Protein AF-0000000079275637 (afdb_homodimer)

Structure (mmCIF, N/CA/C/O backbone):
data_AF-0000000079275637-model_v1
#
loop_
_entity.id
_entity.type
_entity.pdbx_description
1 polymer 'Uncharacterized protein'
#
loop_
_atom_site.group_PDB
_atom_site.id
_atom_site.type_symbol
_atom_site.label_atom_id
_atom_site.label_alt_id
_atom_site.label_comp_id
_atom_site.label_asym_id
_atom_site.label_entity_id
_atom_site.label_seq_id
_atom_site.pdbx_PDB_ins_code
_atom_site.Cartn_x
_atom_site.Cartn_y
_atom_site.Cartn_z
_atom_site.occupancy
_atom_site.B_iso_or_equiv
_atom_site.auth_seq_id
_atom_site.auth_comp_id
_atom_site.auth_asym_id
_atom_site.auth_atom_id
_atom_site.pdbx_PDB_model_num
ATOM 1 N N . MET A 1 1 ? -15.008 -36.844 22.812 1 16.36 1 MET A N 1
ATOM 2 C CA . MET A 1 1 ? -15.086 -36.375 24.203 1 16.36 1 MET A CA 1
ATOM 3 C C . MET A 1 1 ? -14.18 -35.188 24.422 1 16.36 1 MET A C 1
ATOM 5 O O . MET A 1 1 ? -14.664 -34.062 24.672 1 16.36 1 MET A O 1
ATOM 9 N N . GLY A 1 2 ? -13.016 -35.5 24.969 1 16.78 2 GLY A N 1
ATOM 10 C CA . GLY A 1 2 ? -12.273 -34.844 26.031 1 16.78 2 GLY A CA 1
ATOM 11 C C . GLY A 1 2 ? -11.461 -33.656 25.531 1 16.78 2 GLY A C 1
ATOM 12 O O . GLY A 1 2 ? -10.93 -33.656 24.422 1 16.78 2 GLY A O 1
ATOM 13 N N . LYS A 1 3 ? -11.672 -32.5 26.172 1 18.92 3 LYS A N 1
ATOM 14 C CA . LYS A 1 3 ? -11.492 -31.047 26.188 1 18.92 3 LYS A CA 1
ATOM 15 C C . LYS A 1 3 ? -10.016 -30.672 26.234 1 18.92 3 LYS A C 1
ATOM 17 O O . LYS A 1 3 ? -9.664 -29.531 26.484 1 18.92 3 LYS A O 1
ATOM 22 N N . SER A 1 4 ? -9.078 -31.641 25.922 1 17.69 4 SER A N 1
ATOM 23 C CA . SER A 1 4 ? -7.809 -31.484 26.625 1 17.69 4 SER A CA 1
ATOM 24 C C . SER A 1 4 ? -7.188 -30.125 26.328 1 17.69 4 SER A C 1
ATOM 26 O O . SER A 1 4 ? -7.078 -29.719 25.172 1 17.69 4 SER A O 1
ATOM 28 N N . SER A 1 5 ? -7.25 -29.172 27.281 1 19.12 5 SER A N 1
ATOM 29 C CA . SER A 1 5 ? -7.086 -27.781 27.672 1 19.12 5 SER A CA 1
ATOM 30 C C . SER A 1 5 ? -5.633 -27.344 27.547 1 19.12 5 SER A C 1
ATOM 32 O O . SER A 1 5 ? -4.891 -27.344 28.531 1 19.12 5 SER A O 1
ATOM 34 N N . VAL A 1 6 ? -4.906 -27.766 26.562 1 17.92 6 VAL A N 1
ATOM 35 C CA . VAL A 1 6 ? -3.457 -27.703 26.703 1 17.92 6 VAL A CA 1
ATOM 36 C C . VAL A 1 6 ? -3.016 -26.25 26.812 1 17.92 6 VAL A C 1
ATOM 38 O O . VAL A 1 6 ? -2.996 -25.516 25.812 1 17.92 6 VAL A O 1
ATOM 41 N N . ARG A 1 7 ? -3.643 -25.453 27.781 1 18.27 7 ARG A N 1
ATOM 42 C CA . ARG A 1 7 ? -3.453 -24.031 27.969 1 18.27 7 ARG A CA 1
ATOM 43 C C . ARG A 1 7 ? -1.995 -23.703 28.266 1 18.27 7 ARG A C 1
ATOM 45 O O . ARG A 1 7 ? -1.48 -24.062 29.328 1 18.27 7 ARG A O 1
ATOM 52 N N . VAL A 1 8 ? -1.137 -24.109 27.391 1 17.69 8 VAL A N 1
ATOM 53 C CA . VAL A 1 8 ? 0.279 -24.016 27.734 1 17.69 8 VAL A CA 1
ATOM 54 C C . VAL A 1 8 ? 0.561 -22.641 28.359 1 17.69 8 VAL A C 1
ATOM 56 O O . VAL A 1 8 ? 0.218 -21.609 27.781 1 17.69 8 VAL A O 1
ATOM 59 N N . GLN A 1 9 ? 0.626 -22.578 29.656 1 17.92 9 GLN A N 1
ATOM 60 C CA . GLN A 1 9 ? 0.907 -21.625 30.734 1 17.92 9 GLN A CA 1
ATOM 61 C C . GLN A 1 9 ? 2.207 -20.875 30.469 1 17.92 9 GLN A C 1
ATOM 63 O O . GLN A 1 9 ? 3.25 -21.484 30.234 1 17.92 9 GLN A O 1
ATOM 68 N N . ALA A 1 10 ? 2.055 -19.781 29.781 1 19.05 10 ALA A N 1
ATOM 69 C CA . ALA A 1 10 ? 3.01 -18.719 29.453 1 19.05 10 ALA A CA 1
ATOM 70 C C . ALA A 1 10 ? 3.898 -18.406 30.656 1 19.05 10 ALA A C 1
ATOM 72 O O . ALA A 1 10 ? 3.4 -18.094 31.734 1 19.05 10 ALA A O 1
ATOM 73 N N . LEU A 1 11 ? 4.965 -19.25 30.734 1 17.73 11 LEU A N 1
ATOM 74 C CA . LEU A 1 11 ? 6.027 -19.281 31.734 1 17.73 11 LEU A CA 1
ATOM 75 C C . LEU A 1 11 ? 6.445 -17.859 32.125 1 17.73 11 LEU A C 1
ATOM 77 O O . LEU A 1 11 ? 6.539 -16.984 31.266 1 17.73 11 LEU A O 1
ATOM 81 N N . SER A 1 12 ? 6.172 -17.484 33.406 1 18.92 12 SER A N 1
ATOM 82 C CA . SER A 1 12 ? 6.27 -16.422 34.406 1 18.92 12 SER A CA 1
ATOM 83 C C . SER A 1 12 ? 7.715 -15.961 34.562 1 18.92 12 SER A C 1
ATOM 85 O O . SER A 1 12 ? 8.109 -15.555 35.656 1 18.92 12 SER A O 1
ATOM 87 N N . ASN A 1 13 ? 8.383 -16.031 33.375 1 17.67 13 ASN A N 1
ATOM 88 C CA . ASN A 1 13 ? 9.812 -15.891 33.594 1 17.67 13 ASN A CA 1
ATOM 89 C C . ASN A 1 13 ? 10.117 -14.898 34.719 1 17.67 13 ASN A C 1
ATOM 91 O O . ASN A 1 13 ? 9.289 -14.047 35.031 1 17.67 13 ASN A O 1
ATOM 95 N N . GLY A 1 14 ? 11.328 -15.016 35.25 1 18.52 14 GLY A N 1
ATOM 96 C CA . GLY A 1 14 ? 12.148 -14.836 36.438 1 18.52 14 GLY A CA 1
ATOM 97 C C . GLY A 1 14 ? 12.25 -13.383 36.875 1 18.52 14 GLY A C 1
ATOM 98 O O . GLY A 1 14 ? 11.875 -12.477 36.125 1 18.52 14 GLY A O 1
ATOM 99 N N . GLY A 1 15 ? 12.656 -13.242 38.094 1 19.91 15 GLY A N 1
ATOM 100 C CA . GLY A 1 15 ? 12.812 -12.484 39.312 1 19.91 15 GLY A CA 1
ATOM 101 C C . GLY A 1 15 ? 13.75 -11.305 39.188 1 19.91 15 GLY A C 1
ATOM 102 O O . GLY A 1 15 ? 14.969 -11.477 39.062 1 19.91 15 GLY A O 1
ATOM 103 N N . ALA A 1 16 ? 13.602 -10.625 37.969 1 18.83 16 ALA A N 1
ATOM 104 C CA . ALA A 1 16 ? 14.586 -9.578 37.719 1 18.83 16 ALA A CA 1
ATOM 105 C C . ALA A 1 16 ? 14.914 -8.812 39 1 18.83 16 ALA A C 1
ATOM 107 O O . ALA A 1 16 ? 14.039 -8.18 39.594 1 18.83 16 ALA A O 1
ATOM 108 N N . ASP A 1 17 ? 15.711 -9.5 39.781 1 21.31 17 ASP A N 1
ATOM 109 C CA . ASP A 1 17 ? 16.266 -8.992 41.031 1 21.31 17 ASP A CA 1
ATOM 110 C C . ASP A 1 17 ? 16.844 -7.586 40.844 1 21.31 17 ASP A C 1
ATOM 112 O O . ASP A 1 17 ? 17.844 -7.406 40.156 1 21.31 17 ASP A O 1
ATOM 116 N N . ASP A 1 18 ? 16.125 -6.855 40.094 1 19.66 18 ASP A N 1
ATOM 117 C CA . ASP A 1 18 ? 16.797 -5.586 39.812 1 19.66 18 ASP A CA 1
ATOM 118 C C . ASP A 1 18 ? 17.438 -5.031 41.094 1 19.66 18 ASP A C 1
ATOM 120 O O . ASP A 1 18 ? 16.734 -4.789 42.094 1 19.66 18 ASP A O 1
ATOM 124 N N . PRO A 1 19 ? 18.594 -5.496 41.375 1 21.67 19 PRO A N 1
ATOM 125 C CA . PRO A 1 19 ? 19.344 -5.152 42.562 1 21.67 19 PRO A CA 1
ATOM 126 C C . PRO A 1 19 ? 19.422 -3.646 42.812 1 21.67 19 PRO A C 1
ATOM 128 O O . PRO A 1 19 ? 20.203 -3.189 43.656 1 21.67 19 PRO A O 1
ATOM 131 N N . THR A 1 20 ? 18.516 -2.955 42.281 1 21.41 20 THR A N 1
ATOM 132 C CA . THR A 1 20 ? 18.891 -1.545 42.281 1 21.41 20 THR A CA 1
ATOM 133 C C . THR A 1 20 ? 19.438 -1.125 43.625 1 21.41 20 THR A C 1
ATOM 135 O O . THR A 1 20 ? 18.906 -1.518 44.656 1 21.41 20 THR A O 1
ATOM 138 N N . ARG A 1 21 ? 20.781 -0.889 43.562 1 20.77 21 ARG A N 1
ATOM 139 C CA . ARG A 1 21 ? 21.781 -0.436 44.562 1 20.77 21 ARG A CA 1
ATOM 140 C C . ARG A 1 21 ? 21.203 0.662 45.438 1 20.77 21 ARG A C 1
ATOM 142 O O . ARG A 1 21 ? 20.453 1.518 44.969 1 20.77 21 ARG A O 1
ATOM 149 N N . SER A 1 22 ? 21.016 0.281 46.688 1 20.55 22 SER A N 1
ATOM 150 C CA . SER A 1 22 ? 20.562 0.894 47.938 1 20.55 22 SER A CA 1
ATOM 151 C C . SER A 1 22 ? 21.219 2.25 48.156 1 20.55 22 SER A C 1
ATOM 153 O O . SER A 1 22 ? 22.422 2.324 48.406 1 20.55 22 SER A O 1
ATOM 155 N N . PHE A 1 23 ? 21.234 3.031 47.031 1 21.45 23 PHE A N 1
ATOM 156 C CA . PHE A 1 23 ? 22 4.234 47.312 1 21.45 23 PHE A CA 1
ATOM 157 C C . PHE A 1 23 ? 21.672 4.797 48.688 1 21.45 23 PHE A C 1
ATOM 159 O O . PHE A 1 23 ? 20.5 4.848 49.062 1 21.45 23 PHE A O 1
ATOM 166 N N . GLY A 1 24 ? 22.625 4.414 49.531 1 20.42 24 GLY A N 1
ATOM 167 C CA . GLY A 1 24 ? 22.688 4.77 50.938 1 20.42 24 GLY A CA 1
ATOM 168 C C . GLY A 1 24 ? 22.312 6.215 51.219 1 20.42 24 GLY A C 1
ATOM 169 O O . GLY A 1 24 ? 22.875 7.133 50.625 1 20.42 24 GLY A O 1
ATOM 170 N N . GLU A 1 25 ? 20.969 6.469 51.125 1 22.22 25 GLU A N 1
ATOM 171 C CA . GLU A 1 25 ? 20.422 7.781 51.469 1 22.22 25 GLU A CA 1
ATOM 172 C C . GLU A 1 25 ? 21.078 8.328 52.75 1 22.22 25 GLU A C 1
ATOM 174 O O . GLU A 1 25 ? 20.922 7.766 53.812 1 22.22 25 GLU A O 1
ATOM 179 N N . SER A 1 26 ? 22.453 8.438 52.625 1 21.77 26 SER A N 1
ATOM 180 C CA . SER A 1 26 ? 23.016 9.023 53.844 1 21.77 26 SER A CA 1
ATOM 181 C C . SER A 1 26 ? 22.156 10.18 54.344 1 21.77 26 SER A C 1
ATOM 183 O O . SER A 1 26 ? 21.797 11.078 53.562 1 21.77 26 SER A O 1
ATOM 185 N N . VAL A 1 27 ? 21.188 9.781 55.094 1 22.73 27 VAL A N 1
ATOM 186 C CA . VAL A 1 27 ? 20.281 10.648 55.844 1 22.73 27 VAL A CA 1
ATOM 187 C C . VAL A 1 27 ? 21.062 11.789 56.5 1 22.73 27 VAL A C 1
ATOM 189 O O . VAL A 1 27 ? 21.906 11.547 57.375 1 22.73 27 VAL A O 1
ATOM 192 N N . PHE A 1 28 ? 21.781 12.531 55.594 1 23.11 28 PHE A N 1
ATOM 193 C CA . PHE A 1 28 ? 22.422 13.648 56.281 1 23.11 28 PHE A CA 1
ATOM 194 C C . PHE A 1 28 ? 21.453 14.297 57.25 1 23.11 28 PHE A C 1
ATOM 196 O O . PHE A 1 28 ? 20.359 14.734 56.875 1 23.11 28 PHE A O 1
ATOM 203 N N . ALA A 1 29 ? 21.312 13.523 58.312 1 23.55 29 ALA A N 1
ATOM 204 C CA . ALA A 1 29 ? 20.609 14.07 59.469 1 23.55 29 ALA A CA 1
ATOM 205 C C . ALA A 1 29 ? 20.953 15.539 59.688 1 23.55 29 ALA A C 1
ATOM 207 O O . ALA A 1 29 ? 22.109 15.875 60 1 23.55 29 ALA A O 1
ATOM 208 N N . ILE A 1 30 ? 20.547 16.25 58.594 1 24.48 30 ILE A N 1
ATOM 209 C CA . ILE A 1 30 ? 20.719 17.672 58.906 1 24.48 30 ILE A CA 1
ATOM 210 C C . ILE A 1 30 ? 20.203 17.953 60.312 1 24.48 30 ILE A C 1
ATOM 212 O O . ILE A 1 30 ? 19.047 17.688 60.625 1 24.48 30 ILE A O 1
ATOM 216 N N . THR A 1 31 ? 21.109 17.5 61.219 1 24.53 31 THR A N 1
ATOM 217 C CA . THR A 1 31 ? 20.844 17.922 62.594 1 24.53 31 THR A CA 1
ATOM 218 C C . THR A 1 31 ? 20.266 19.328 62.625 1 24.53 31 THR A C 1
ATOM 220 O O . THR A 1 31 ? 20.812 20.25 62.031 1 24.53 31 THR A O 1
ATOM 223 N N . ASP A 1 32 ? 18.922 19.281 62.531 1 24.48 32 ASP A N 1
ATOM 224 C CA . ASP A 1 32 ? 18.141 20.484 62.75 1 24.48 32 ASP A CA 1
ATOM 225 C C . ASP A 1 32 ? 18.609 21.25 63.969 1 24.48 32 ASP A C 1
ATOM 227 O O . ASP A 1 32 ? 18.344 20.844 65.125 1 24.48 32 ASP A O 1
ATOM 231 N N . ASN A 1 33 ? 19.969 21.375 64.062 1 26.48 33 ASN A N 1
ATOM 232 C CA . ASN A 1 33 ? 20.234 22.25 65.25 1 26.48 33 ASN A CA 1
ATOM 233 C C . ASN A 1 33 ? 19.344 23.5 65.188 1 26.48 33 ASN A C 1
ATOM 235 O O . ASN A 1 33 ? 19.453 24.328 64.312 1 26.48 33 ASN A O 1
ATOM 239 N N . SER A 1 34 ? 18.078 23.25 65.5 1 26.69 34 SER A N 1
ATOM 240 C CA . SER A 1 34 ? 17.125 24.312 65.75 1 26.69 34 SER A CA 1
ATOM 241 C C . SER A 1 34 ? 17.719 25.406 66.625 1 26.69 34 SER A C 1
ATOM 243 O O . SER A 1 34 ? 17.906 25.203 67.812 1 26.69 34 SER A O 1
ATOM 245 N N . SER A 1 35 ? 18.938 25.844 66.312 1 27.78 35 SER A N 1
ATOM 246 C CA . SER A 1 35 ? 19.312 27 67.125 1 27.78 35 SER A CA 1
ATOM 247 C C . SER A 1 35 ? 18.141 27.953 67.25 1 27.78 35 SER A C 1
ATOM 249 O O . SER A 1 35 ? 17.344 28.141 66.375 1 27.78 35 SER A O 1
ATOM 251 N N . SER A 1 36 ? 17.656 28.062 68.5 1 28.86 36 SER A N 1
ATOM 252 C CA . SER A 1 36 ? 16.672 29 69.062 1 28.86 36 SER A CA 1
ATOM 253 C C . SER A 1 36 ? 16.859 30.391 68.5 1 28.86 36 SER A C 1
ATOM 255 O O . SER A 1 36 ? 17.875 31.047 68.75 1 28.86 36 SER A O 1
ATOM 257 N N . THR A 1 37 ? 16.734 30.5 67.188 1 29.2 37 THR A N 1
ATOM 258 C CA . THR A 1 37 ? 16.797 31.875 66.688 1 29.2 37 THR A CA 1
ATOM 259 C C . THR A 1 37 ? 15.906 32.781 67.562 1 29.2 37 THR A C 1
ATOM 261 O O . THR A 1 37 ? 14.734 32.5 67.75 1 29.2 37 THR A O 1
ATOM 264 N N . SER A 1 38 ? 16.547 33.438 68.5 1 30.77 38 SER A N 1
ATOM 265 C CA . SER A 1 38 ? 16 34.562 69.25 1 30.77 38 SER A CA 1
ATOM 266 C C . SER A 1 38 ? 15.117 35.438 68.375 1 30.77 38 SER A C 1
ATOM 268 O O . SER A 1 38 ? 15.523 35.844 67.25 1 30.77 38 SER A O 1
ATOM 270 N N . GLY A 1 39 ? 13.883 35.188 68.312 1 32.19 39 GLY A N 1
ATOM 271 C CA . GLY A 1 39 ? 12.727 35.844 67.75 1 32.19 39 GLY A CA 1
ATOM 272 C C . GLY A 1 39 ? 12.805 37.375 67.812 1 32.19 39 GLY A C 1
ATOM 273 O O . GLY A 1 39 ? 11.781 38.031 67.75 1 32.19 39 GLY A O 1
ATOM 274 N N . LEU A 1 40 ? 14.055 37.844 68.312 1 29.78 40 LEU A N 1
ATOM 275 C CA . LEU A 1 40 ? 13.969 39.25 68.625 1 29.78 40 LEU A CA 1
ATOM 276 C C . LEU A 1 40 ? 13.344 40.062 67.5 1 29.78 40 LEU A C 1
ATOM 278 O O . LEU A 1 40 ? 13.133 39.562 66.438 1 29.78 40 LEU A O 1
ATOM 282 N N . ASN A 1 41 ? 13.984 41.312 67.375 1 33.09 41 ASN A N 1
ATOM 283 C CA . ASN A 1 41 ? 13.672 42.656 66.938 1 33.09 41 ASN A CA 1
ATOM 284 C C . ASN A 1 41 ? 13.555 42.781 65.438 1 33.09 41 ASN A C 1
ATOM 286 O O . ASN A 1 41 ? 13.633 43.875 64.875 1 33.09 41 ASN A O 1
ATOM 290 N N . ASP A 1 42 ? 13.492 41.656 64.812 1 39.97 42 ASP A N 1
ATOM 291 C CA . ASP A 1 42 ? 13.57 41.688 63.375 1 39.97 42 ASP A CA 1
ATOM 292 C C . ASP A 1 42 ? 12.281 42.25 62.75 1 39.97 42 ASP A C 1
ATOM 294 O O . ASP A 1 42 ? 12.266 42.656 61.594 1 39.97 42 ASP A O 1
ATOM 298 N N . GLY A 1 43 ? 11.305 42.062 63.5 1 40.75 43 GLY A N 1
ATOM 299 C CA . GLY A 1 43 ? 10.07 42.625 62.969 1 40.75 43 GLY A CA 1
ATOM 300 C C . GLY A 1 43 ? 10.086 44.125 62.844 1 40.75 43 GLY A C 1
ATOM 301 O O . GLY A 1 43 ? 9.469 44.688 61.938 1 40.75 43 GLY A O 1
ATOM 302 N N . THR A 1 44 ? 10.664 44.75 63.969 1 44.44 44 THR A N 1
ATOM 303 C CA . THR A 1 44 ? 10.734 46.188 63.969 1 44.44 44 THR A CA 1
ATOM 304 C C . THR A 1 44 ? 11.719 46.719 62.938 1 44.44 44 THR A C 1
ATOM 306 O O . THR A 1 44 ? 11.516 47.781 62.375 1 44.44 44 THR A O 1
ATOM 309 N N . GLU A 1 45 ? 12.805 45.938 62.781 1 43.66 45 GLU A N 1
ATOM 310 C CA . GLU A 1 45 ? 13.797 46.406 61.844 1 43.66 45 GLU A CA 1
ATOM 311 C C . GLU A 1 45 ? 13.281 46.281 60.406 1 43.66 45 GLU A C 1
ATOM 313 O O . GLU A 1 45 ? 13.555 47.156 59.562 1 43.66 45 GLU A O 1
ATOM 318 N N . ARG A 1 46 ? 12.555 45.312 60.125 1 46.62 46 ARG A N 1
ATOM 319 C CA . ARG A 1 46 ? 11.969 45.219 58.812 1 46.62 46 ARG A CA 1
ATOM 320 C C . ARG A 1 46 ? 10.938 46.312 58.594 1 46.62 46 ARG A C 1
ATOM 322 O O . ARG A 1 46 ? 10.844 46.875 57.5 1 46.62 46 ARG A O 1
ATOM 329 N N . ARG A 1 47 ? 10.203 46.594 59.562 1 49.41 47 ARG A N 1
ATOM 330 C CA . ARG A 1 47 ? 9.273 47.688 59.469 1 49.41 47 ARG A CA 1
ATOM 331 C C . ARG A 1 47 ? 10.023 49.031 59.344 1 49.41 47 ARG A C 1
ATOM 333 O O . ARG A 1 47 ? 9.586 49.938 58.656 1 49.41 47 ARG A O 1
ATOM 340 N N . GLU A 1 48 ? 11.047 49.156 60.094 1 49.19 48 GLU A N 1
ATOM 341 C CA . GLU A 1 48 ? 11.82 50.406 60.031 1 49.19 48 GLU A CA 1
ATOM 342 C C . GLU A 1 48 ? 12.492 50.531 58.656 1 49.19 48 GLU A C 1
ATOM 344 O O . GLU A 1 48 ? 12.609 51.656 58.125 1 49.19 48 GLU A O 1
ATOM 349 N N . ILE A 1 49 ? 12.922 49.5 58.156 1 48.88 49 ILE A N 1
ATOM 350 C CA . ILE A 1 49 ? 13.523 49.562 56.812 1 48.88 49 ILE A CA 1
ATOM 351 C C . ILE A 1 49 ? 12.438 49.844 55.781 1 48.88 49 ILE A C 1
ATOM 353 O O . ILE A 1 49 ? 12.672 50.625 54.844 1 48.88 49 ILE A O 1
ATOM 357 N N . ALA A 1 50 ? 11.344 49.25 55.938 1 51.88 50 ALA A N 1
ATOM 358 C CA . ALA A 1 50 ? 10.227 49.562 55.031 1 51.88 50 ALA A CA 1
ATOM 359 C C . ALA A 1 50 ? 9.844 51.031 55.125 1 51.88 50 ALA A C 1
ATOM 361 O O . ALA A 1 50 ? 9.438 51.625 54.125 1 51.88 50 ALA A O 1
ATOM 362 N N . ASP A 1 51 ? 9.961 51.562 56.344 1 54.16 51 ASP A N 1
ATOM 363 C CA . ASP A 1 51 ? 9.617 52.969 56.594 1 54.16 51 ASP A CA 1
ATOM 364 C C . ASP A 1 51 ? 10.812 53.875 56.344 1 54.16 51 ASP A C 1
ATOM 366 O O . ASP A 1 51 ? 10.797 55.031 56.719 1 54.16 51 ASP A O 1
ATOM 370 N N . ASP A 1 52 ? 11.867 53.25 56.031 1 57.91 52 ASP A N 1
ATOM 371 C CA . ASP A 1 52 ? 13.008 54.125 55.75 1 57.91 52 ASP A CA 1
ATOM 372 C C . ASP A 1 52 ? 12.758 54.969 54.531 1 57.91 52 ASP A C 1
ATOM 374 O O . ASP A 1 52 ? 12.227 54.5 53.531 1 57.91 52 ASP A O 1
ATOM 378 N N . PRO A 1 53 ? 12.82 56.281 54.625 1 70.56 53 PRO A N 1
ATOM 379 C CA . PRO A 1 53 ? 12.578 57.25 53.531 1 70.56 53 PRO A CA 1
ATOM 380 C C . PRO A 1 53 ? 13.258 56.812 52.219 1 70.56 53 PRO A C 1
ATOM 382 O O . PRO A 1 53 ? 12.711 57.031 51.125 1 70.56 53 PRO A O 1
ATOM 385 N N . VAL A 1 54 ? 14.375 56.219 52.375 1 67.38 54 VAL A N 1
ATOM 386 C CA . VAL A 1 54 ? 15.102 55.781 51.188 1 67.38 54 VAL A CA 1
ATOM 387 C C . VAL A 1 54 ? 14.359 54.625 50.531 1 67.38 54 VAL A C 1
ATOM 389 O O . VAL A 1 54 ? 14.25 54.562 49.281 1 67.38 54 VAL A O 1
ATOM 392 N N . CYS A 1 55 ? 13.844 53.75 51.375 1 67.75 55 CYS A N 1
ATOM 393 C CA . CYS A 1 55 ? 13.102 52.594 50.844 1 67.75 55 CYS A CA 1
ATOM 394 C C . CYS A 1 55 ? 11.812 53.062 50.156 1 67.75 55 CYS A C 1
ATOM 396 O O . CYS A 1 55 ? 11.422 52.5 49.125 1 67.75 55 CYS A O 1
ATOM 398 N N . GLN A 1 56 ? 11.234 53.969 50.75 1 75 56 GLN A N 1
ATOM 399 C CA . GLN A 1 56 ? 10.008 54.5 50.156 1 75 56 GLN A CA 1
ATOM 400 C C . GLN A 1 56 ? 10.297 55.219 48.844 1 75 56 GLN A C 1
ATOM 402 O O . GLN A 1 56 ? 9.5 55.125 47.906 1 75 56 GLN A O 1
ATOM 407 N N . GLU A 1 57 ? 11.398 55.844 48.781 1 76.12 57 GLU A N 1
ATOM 408 C CA . GLU A 1 57 ? 11.797 56.5 47.531 1 76.12 57 GLU A CA 1
ATOM 409 C C . GLU A 1 57 ? 12.047 55.5 46.406 1 76.12 57 GLU A C 1
ATOM 411 O O . GLU A 1 57 ? 11.68 55.719 45.25 1 76.12 57 GLU A O 1
ATOM 416 N N . VAL A 1 58 ? 12.578 54.438 46.812 1 75.25 58 VAL A N 1
ATOM 417 C CA . VAL A 1 58 ? 12.867 53.406 45.844 1 75.25 58 VAL A CA 1
ATOM 418 C C . VAL A 1 58 ? 11.57 52.781 45.344 1 75.25 58 VAL A C 1
ATOM 420 O O . VAL A 1 58 ? 11.414 52.5 44.156 1 75.25 58 VAL A O 1
ATOM 423 N N . LYS A 1 59 ? 10.773 52.469 46.281 1 76.69 59 LYS A N 1
ATOM 424 C CA . LYS A 1 59 ? 9.477 51.906 45.906 1 76.69 59 LYS A CA 1
ATOM 425 C C . LYS A 1 59 ? 8.727 52.844 44.969 1 76.69 59 LYS A C 1
ATOM 427 O O . LYS A 1 59 ? 8.094 52.406 44 1 76.69 59 LYS A O 1
ATOM 432 N N . GLU A 1 60 ? 8.812 54.031 45.219 1 82.5 60 GLU A N 1
ATOM 433 C CA . GLU A 1 60 ? 8.141 55 44.375 1 82.5 60 GLU A CA 1
ATOM 434 C C . GLU A 1 60 ? 8.805 55.094 43 1 82.5 60 GLU A C 1
ATOM 436 O O . GLU A 1 60 ? 8.125 55.25 41.969 1 82.5 60 GLU A O 1
ATOM 441 N N . LYS A 1 61 ? 10.07 55 43.031 1 81.38 61 LYS A N 1
ATOM 442 C CA . LYS A 1 61 ? 10.805 55.031 41.75 1 81.38 61 LYS A CA 1
ATOM 443 C C . LYS A 1 61 ? 10.5 53.812 40.906 1 81.38 61 LYS A C 1
ATOM 445 O O . LYS A 1 61 ? 10.414 53.875 39.688 1 81.38 61 LYS A O 1
ATOM 450 N N . ARG A 1 62 ? 10.383 52.719 41.594 1 82.75 62 ARG A N 1
ATOM 451 C CA . ARG A 1 62 ? 10.039 51.5 40.906 1 82.75 62 ARG A CA 1
ATOM 452 C C . ARG A 1 62 ? 8.625 51.562 40.312 1 82.75 62 ARG A C 1
ATOM 454 O O . ARG A 1 62 ? 8.375 51.062 39.219 1 82.75 62 ARG A O 1
ATOM 461 N N . LYS A 1 63 ? 7.816 52.031 41.031 1 84.06 63 LYS A N 1
ATOM 462 C CA . LYS A 1 63 ? 6.453 52.219 40.531 1 84.06 63 LYS A CA 1
ATOM 463 C C . LYS A 1 63 ? 6.414 53.125 39.344 1 84.06 63 LYS A C 1
ATOM 465 O O . LYS A 1 63 ? 5.656 52.906 38.375 1 84.06 63 LYS A O 1
ATOM 470 N N . LEU A 1 64 ? 7.195 54.125 39.375 1 85.25 64 LEU A N 1
ATOM 471 C CA . LEU A 1 64 ? 7.277 55.062 38.25 1 85.25 64 LEU A CA 1
ATOM 472 C C . LEU A 1 64 ? 7.902 54.375 37.031 1 85.25 64 LEU A C 1
ATOM 474 O O . LEU A 1 64 ? 7.48 54.625 35.906 1 85.25 64 LEU A O 1
ATOM 478 N N . LEU A 1 65 ? 8.875 53.594 37.312 1 87 65 LEU A N 1
ATOM 479 C CA . LEU A 1 65 ? 9.523 52.875 36.25 1 87 65 LEU A CA 1
ATOM 480 C C . LEU A 1 65 ? 8.547 51.906 35.562 1 87 65 LEU A C 1
ATOM 482 O O . LEU A 1 65 ? 8.555 51.781 34.344 1 87 65 LEU A O 1
ATOM 486 N N . PHE A 1 66 ? 7.828 51.25 36.344 1 87.31 66 PHE A N 1
ATOM 487 C CA . PHE A 1 66 ? 6.84 50.312 35.812 1 87.31 66 PHE A CA 1
ATOM 488 C C . PHE A 1 66 ? 5.797 51.062 34.969 1 87.31 66 PHE A C 1
ATOM 490 O O . PHE A 1 66 ? 5.383 50.562 33.906 1 87.31 66 PHE A O 1
ATOM 497 N N . ARG A 1 67 ? 5.406 52.156 35.469 1 86.12 67 ARG A N 1
ATOM 498 C CA . ARG A 1 67 ? 4.406 52.938 34.75 1 86.12 67 ARG A CA 1
ATOM 499 C C . ARG A 1 67 ? 4.961 53.438 33.406 1 86.12 67 ARG A C 1
ATOM 501 O O . ARG A 1 67 ? 4.246 53.5 32.406 1 86.12 67 ARG A O 1
ATOM 508 N N . GLU A 1 68 ? 6.172 53.844 33.438 1 87.69 68 GLU A N 1
ATOM 509 C CA . GLU A 1 68 ? 6.809 54.312 32.219 1 87.69 68 GLU A CA 1
ATOM 510 C C . GLU A 1 68 ? 6.965 53.156 31.219 1 87.69 68 GLU A C 1
ATOM 512 O O . GLU A 1 68 ? 6.723 53.344 30.031 1 87.69 68 GLU A O 1
ATOM 517 N N . PHE A 1 69 ? 7.383 52.031 31.703 1 89.81 69 PHE A N 1
ATOM 518 C CA . PHE A 1 69 ? 7.535 50.844 30.859 1 89.81 69 PHE A CA 1
ATOM 519 C C . PHE A 1 69 ? 6.199 50.438 30.25 1 89.81 69 PHE A C 1
ATOM 521 O O . PHE A 1 69 ? 6.117 50.156 29.047 1 89.81 69 PHE A O 1
ATOM 528 N N . ALA A 1 70 ? 5.176 50.375 31.094 1 88.56 70 ALA A N 1
ATOM 529 C CA . ALA A 1 70 ? 3.846 49.938 30.688 1 88.56 70 ALA A CA 1
ATOM 530 C C . ALA A 1 70 ? 3.27 50.875 29.625 1 88.56 70 ALA A C 1
ATOM 532 O O . ALA A 1 70 ? 2.531 50.438 28.734 1 88.56 70 ALA A O 1
ATOM 533 N N . SER A 1 71 ? 3.559 52.125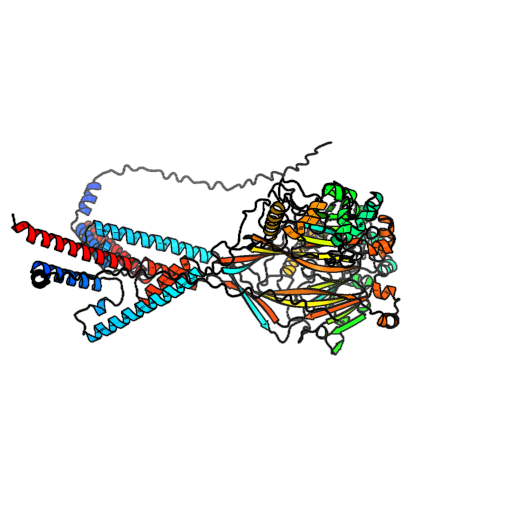 29.703 1 85.75 71 SER A N 1
ATOM 534 C CA . SER A 1 71 ? 3.051 53.094 28.75 1 85.75 71 SER A CA 1
ATOM 535 C C . SER A 1 71 ? 3.836 53.062 27.438 1 85.75 71 SER A C 1
ATOM 537 O O . SER A 1 71 ? 3.297 53.375 26.375 1 85.75 71 SER A O 1
ATOM 539 N N . ASP A 1 72 ? 5.117 52.531 27.5 1 86.81 72 ASP A N 1
ATOM 540 C CA . ASP A 1 72 ? 5.988 52.656 26.344 1 86.81 72 ASP A CA 1
ATOM 541 C C . ASP A 1 72 ? 6.16 51.281 25.656 1 86.81 72 ASP A C 1
ATOM 543 O O . ASP A 1 72 ? 6.625 51.219 24.516 1 86.81 72 ASP A O 1
ATOM 547 N N . THR A 1 73 ? 5.812 50.312 26.328 1 89.62 73 THR A N 1
ATOM 548 C CA . THR A 1 73 ? 6.043 48.969 25.797 1 89.62 73 THR A CA 1
ATOM 549 C C . THR A 1 73 ? 5.262 48.781 24.5 1 89.62 73 THR A C 1
ATOM 551 O O . THR A 1 73 ? 4.25 49.438 24.266 1 89.62 73 THR A O 1
ATOM 554 N N . SER A 1 74 ? 5.762 47.906 23.672 1 89.56 74 SER A N 1
ATOM 555 C CA . SER A 1 74 ? 5.141 47.625 22.391 1 89.56 74 SER A CA 1
ATOM 556 C C . SER A 1 74 ? 4.098 46.531 22.5 1 89.56 74 SER A C 1
ATOM 558 O O . SER A 1 74 ? 3.428 46.188 21.531 1 89.56 74 SER A O 1
ATOM 560 N N . LEU A 1 75 ? 3.949 46 23.688 1 91.31 75 LEU A N 1
ATOM 561 C CA . LEU A 1 75 ? 2.887 45.031 23.938 1 91.31 75 LEU A CA 1
ATOM 562 C C . LEU A 1 75 ? 1.523 45.719 23.969 1 91.31 75 LEU A C 1
ATOM 564 O O . LEU A 1 75 ? 1.309 46.656 24.75 1 91.31 75 LEU A O 1
ATOM 568 N N . HIS A 1 76 ? 0.648 45.219 23.141 1 91.44 76 HIS A N 1
ATOM 569 C CA . HIS A 1 76 ? -0.658 45.875 23.062 1 91.44 76 HIS A CA 1
ATOM 570 C C . HIS A 1 76 ? -1.472 45.625 24.328 1 91.44 76 HIS A C 1
ATOM 572 O O . HIS A 1 76 ? -1.407 44.531 24.922 1 91.44 76 HIS A O 1
ATOM 578 N N . GLY A 1 77 ? -2.252 46.625 24.781 1 90.06 77 GLY A N 1
ATOM 579 C CA . GLY A 1 77 ? -3.254 46.469 25.828 1 90.06 77 GLY A CA 1
ATOM 580 C C . GLY A 1 77 ? -2.74 46.812 27.203 1 90.06 77 GLY A C 1
ATOM 581 O O . GLY A 1 77 ? -3.516 47.219 28.078 1 90.06 77 GLY A O 1
ATOM 582 N N . ILE A 1 78 ? -1.436 46.719 27.391 1 90.25 78 ILE A N 1
ATOM 583 C CA . ILE A 1 78 ? -0.887 46.906 28.719 1 90.25 78 ILE A CA 1
ATOM 584 C C . ILE A 1 78 ? -1.058 48.375 29.156 1 90.25 78 ILE A C 1
ATOM 586 O O . ILE A 1 78 ? -1.247 48.656 30.344 1 90.25 78 ILE A O 1
ATOM 590 N N . LYS A 1 79 ? -0.99 49.281 28.234 1 89.06 79 LYS A N 1
ATOM 591 C CA . LYS A 1 79 ? -1.139 50.719 28.531 1 89.06 79 LYS A CA 1
ATOM 592 C C . LYS A 1 79 ? -2.518 51 29.125 1 89.06 79 LYS A C 1
ATOM 594 O O . LYS A 1 79 ? -2.672 51.906 29.938 1 89.06 79 LYS A O 1
ATOM 599 N N . TYR A 1 80 ? -3.537 50.219 28.781 1 90.19 80 TYR A N 1
ATOM 600 C CA . TYR A 1 80 ? -4.895 50.438 29.266 1 90.19 80 TYR A CA 1
ATOM 601 C C . TYR A 1 80 ? -5.086 49.781 30.641 1 90.19 80 TYR A C 1
ATOM 603 O O . TYR A 1 80 ? -5.93 50.25 31.422 1 90.19 80 TYR A O 1
ATOM 611 N N . VAL A 1 81 ? -4.301 48.875 30.922 1 90.56 81 VAL A N 1
ATOM 612 C CA . VAL A 1 81 ? -4.383 48.188 32.219 1 90.56 81 VAL A CA 1
ATOM 613 C C . VAL A 1 81 ? -3.777 49.062 33.281 1 90.56 81 VAL A C 1
ATOM 615 O O . VAL A 1 81 ? -4.297 49.156 34.406 1 90.56 81 VAL A O 1
ATOM 618 N N . THR A 1 82 ? -2.705 49.812 33 1 87.62 82 THR A N 1
ATOM 619 C CA . THR A 1 82 ? -1.944 50.5 34 1 87.62 82 THR A CA 1
ATOM 620 C C . THR A 1 82 ? -2.289 52 34.031 1 87.62 82 THR A C 1
ATOM 622 O O . THR A 1 82 ? -1.816 52.75 34.875 1 87.62 82 THR A O 1
ATOM 625 N N . ASN A 1 83 ? -3.145 52.406 33.062 1 84.81 83 ASN A N 1
ATOM 626 C CA . ASN A 1 83 ? -3.492 53.844 33 1 84.81 83 ASN A CA 1
ATOM 627 C C . ASN A 1 83 ? -4.316 54.25 34.188 1 84.81 83 ASN A C 1
ATOM 629 O O . ASN A 1 83 ? -5.453 53.812 34.375 1 84.81 83 ASN A O 1
ATOM 633 N N . PRO A 1 84 ? -3.816 55.188 35 1 83 84 PRO A N 1
ATOM 634 C CA . PRO A 1 84 ? -4.523 55.594 36.219 1 83 84 PRO A CA 1
ATOM 635 C C . PRO A 1 84 ? -5.742 56.469 35.938 1 83 84 PRO A C 1
ATOM 637 O O . PRO A 1 84 ? -6.621 56.625 36.781 1 83 84 PRO A O 1
ATOM 640 N N . LYS A 1 85 ? -5.785 57.031 34.781 1 82.81 85 LYS A N 1
ATOM 641 C CA . LYS A 1 85 ? -6.906 57.875 34.438 1 82.81 85 LYS A CA 1
ATOM 642 C C . LYS A 1 85 ? -8.172 57.062 34.188 1 82.81 85 LYS A C 1
ATOM 644 O O . LYS A 1 85 ? -9.281 57.594 34.219 1 82.81 85 LYS A O 1
ATOM 649 N N . HIS A 1 86 ? -8.016 55.812 34.062 1 86.44 86 HIS A N 1
ATOM 650 C CA . HIS A 1 86 ? -9.148 54.938 33.75 1 86.44 86 HIS A CA 1
ATOM 651 C C . HIS A 1 86 ? -9.734 54.344 35.031 1 86.44 86 HIS A C 1
ATOM 653 O O . HIS A 1 86 ? -9.031 54.188 36.031 1 86.44 86 HIS A O 1
ATOM 659 N N . HIS A 1 87 ? -11.086 54.094 34.969 1 88.81 87 HIS A N 1
ATOM 660 C CA . HIS A 1 87 ? -11.781 53.469 36.094 1 88.81 87 HIS A CA 1
ATOM 661 C C . HIS A 1 87 ? -11.25 52.062 36.375 1 88.81 87 HIS A C 1
ATOM 663 O O . HIS A 1 87 ? -10.797 51.375 35.438 1 88.81 87 HIS A O 1
ATOM 669 N N . LYS A 1 88 ? -11.258 51.719 37.562 1 91.88 88 LYS A N 1
ATOM 670 C CA . LYS A 1 88 ? -10.742 50.406 37.969 1 91.88 88 LYS A CA 1
ATOM 671 C C . LYS A 1 88 ? -11.414 49.281 37.219 1 91.88 88 LYS A C 1
ATOM 673 O O . LYS A 1 88 ? -10.773 48.281 36.875 1 91.88 88 LYS A O 1
ATOM 678 N N . PHE A 1 89 ? -12.703 49.438 36.938 1 91.25 89 PHE A N 1
ATOM 679 C CA . PHE A 1 89 ? -13.43 48.406 36.219 1 91.25 89 PHE A CA 1
ATOM 680 C C . PHE A 1 89 ? -12.906 48.281 34.781 1 91.25 89 PHE A C 1
ATOM 682 O O . PHE A 1 89 ? -12.727 47.188 34.281 1 91.25 89 PHE A O 1
ATOM 689 N N . ARG A 1 90 ? -12.719 49.344 34.188 1 91.88 90 ARG A N 1
ATOM 690 C CA . ARG A 1 90 ? -12.172 49.375 32.812 1 91.88 90 ARG A CA 1
ATOM 691 C C . ARG A 1 90 ? -10.781 48.75 32.781 1 91.88 90 ARG A C 1
ATOM 693 O O . ARG A 1 90 ? -10.461 47.969 31.891 1 91.88 90 ARG A O 1
ATOM 700 N N . ARG A 1 91 ? -10.008 48.969 33.75 1 93.81 91 ARG A N 1
ATOM 701 C CA . ARG A 1 91 ? -8.664 48.406 33.844 1 93.81 91 ARG A CA 1
ATOM 702 C C . ARG A 1 91 ? -8.711 46.906 34.062 1 93.81 91 ARG A C 1
ATOM 704 O O . ARG A 1 91 ? -7.887 46.156 33.531 1 93.81 91 ARG A O 1
ATOM 711 N N . PHE A 1 92 ? -9.695 46.5 34.812 1 94.94 92 PHE A N 1
ATOM 712 C CA . PHE A 1 92 ? -9.867 45.094 35.062 1 94.94 92 PHE A CA 1
ATOM 713 C C . PHE A 1 92 ? -10.273 44.344 33.812 1 94.94 92 PHE A C 1
ATOM 715 O O . PHE A 1 92 ? -9.797 43.25 33.531 1 94.94 92 PHE A O 1
ATOM 722 N N . VAL A 1 93 ? -11.148 44.906 33 1 95.12 93 VAL A N 1
ATOM 723 C CA . VAL A 1 93 ? -11.586 44.281 31.75 1 95.12 93 VAL A CA 1
ATOM 724 C C . VAL A 1 93 ? -10.391 44.125 30.812 1 95.12 93 VAL A C 1
ATOM 726 O O . VAL A 1 93 ? -10.211 43.094 30.188 1 95.12 93 VAL A O 1
ATOM 729 N N . TRP A 1 94 ? -9.594 45.156 30.703 1 95.12 94 TRP A N 1
ATOM 730 C CA . TRP A 1 94 ? -8.414 45.125 29.828 1 95.12 94 TRP A CA 1
ATOM 731 C C . TRP A 1 94 ? -7.402 44.094 30.344 1 95.12 94 TRP A C 1
ATOM 733 O O . TRP A 1 94 ? -6.699 43.469 29.562 1 95.12 94 TRP A O 1
ATOM 743 N N . LEU A 1 95 ? -7.34 43.906 31.688 1 95.38 95 LEU A N 1
ATOM 744 C CA . LEU A 1 95 ? -6.469 42.875 32.25 1 95.38 95 LEU A CA 1
ATOM 745 C C . LEU A 1 95 ? -6.922 41.5 31.797 1 95.38 95 LEU A C 1
ATOM 747 O O . LEU A 1 95 ? -6.094 40.656 31.453 1 95.38 95 LEU A O 1
ATOM 751 N N . ILE A 1 96 ? -8.188 41.281 31.797 1 96.75 96 ILE A N 1
ATOM 752 C CA . ILE A 1 96 ? -8.734 40 31.375 1 96.75 96 ILE A CA 1
ATOM 753 C C . ILE A 1 96 ? -8.453 39.781 29.891 1 96.75 96 ILE A C 1
ATOM 755 O O . ILE A 1 96 ? -8.086 38.688 29.484 1 96.75 96 ILE A O 1
ATOM 759 N N . LEU A 1 97 ? -8.625 40.844 29.094 1 96.56 97 LEU A N 1
ATOM 760 C CA . LEU A 1 97 ? -8.391 40.719 27.656 1 96.56 97 LEU A CA 1
ATOM 761 C C . LEU A 1 97 ? -6.934 40.375 27.375 1 96.56 97 LEU A C 1
ATOM 763 O O . LEU A 1 97 ? -6.652 39.5 26.547 1 96.56 97 LEU A O 1
ATOM 767 N N . VAL A 1 98 ? -6.02 41 28.031 1 95.69 98 VAL A N 1
ATOM 768 C CA . VAL A 1 98 ? -4.594 40.75 27.828 1 95.69 98 VAL A CA 1
ATOM 769 C C . VAL A 1 98 ? -4.234 39.344 28.297 1 95.69 98 VAL A C 1
ATOM 771 O O . VAL A 1 98 ? -3.447 38.656 27.641 1 95.69 98 VAL A O 1
ATOM 774 N N . LEU A 1 99 ? -4.812 38.906 29.359 1 96.75 99 LEU A N 1
ATOM 775 C CA . LEU A 1 99 ? -4.539 37.562 29.875 1 96.75 99 LEU A CA 1
ATOM 776 C C . LEU A 1 99 ? -5.09 36.5 28.922 1 96.75 99 LEU A C 1
ATOM 778 O O . LEU A 1 99 ? -4.449 35.469 28.719 1 96.75 99 LEU A O 1
ATOM 782 N N . VAL A 1 100 ? -6.266 36.75 28.406 1 97 100 VAL A N 1
ATOM 783 C CA . VAL A 1 100 ? -6.871 35.812 27.469 1 97 100 VAL A CA 1
ATOM 784 C C . VAL A 1 100 ? -6.023 35.719 26.203 1 97 100 VAL A C 1
ATOM 786 O O . VAL A 1 100 ? -5.809 34.625 25.656 1 97 100 VAL A O 1
ATOM 789 N N . ALA A 1 101 ? -5.574 36.844 25.766 1 96.44 101 ALA A N 1
ATOM 790 C CA . ALA A 1 101 ? -4.703 36.875 24.594 1 96.44 101 ALA A CA 1
ATOM 791 C C . ALA A 1 101 ? -3.395 36.125 24.859 1 96.44 101 ALA A C 1
ATOM 793 O O . ALA A 1 101 ? -2.904 35.406 24 1 96.44 101 ALA A O 1
ATOM 794 N N . PHE A 1 102 ? -2.893 36.312 26.016 1 96 102 PHE A N 1
ATOM 795 C CA . PHE A 1 102 ? -1.646 35.656 26.391 1 96 102 PHE A CA 1
ATOM 796 C C . PHE A 1 102 ? -1.835 34.156 26.5 1 96 102 PHE A C 1
ATOM 798 O O . PHE A 1 102 ? -0.994 33.375 26.016 1 96 102 PHE A O 1
ATOM 805 N N . ILE A 1 103 ? -2.871 33.75 27.047 1 97.06 103 ILE A N 1
ATOM 806 C CA . ILE A 1 103 ? -3.176 32.312 27.156 1 97.06 103 ILE A CA 1
ATOM 807 C C . ILE A 1 103 ? -3.396 31.734 25.766 1 97.06 103 ILE A C 1
ATOM 809 O O . ILE A 1 103 ? -2.918 30.641 25.469 1 97.06 103 ILE A O 1
ATOM 813 N N . GLY A 1 104 ? -4.117 32.5 24.969 1 95.88 104 GLY A N 1
ATOM 814 C CA . GLY A 1 104 ? -4.301 32.062 23.594 1 95.88 104 GLY A CA 1
ATOM 815 C C . GLY A 1 104 ? -2.994 31.859 22.844 1 95.88 104 GLY A C 1
ATOM 816 O O . GLY A 1 104 ? -2.818 30.875 22.125 1 95.88 104 GLY A O 1
ATOM 817 N N . PHE A 1 105 ? -2.092 32.719 23.031 1 95.12 105 PHE A N 1
ATOM 818 C CA . PHE A 1 105 ? -0.778 32.625 22.406 1 95.12 105 PHE A CA 1
ATOM 819 C C . PHE A 1 105 ? -0.038 31.375 22.859 1 95.12 105 PHE A C 1
ATOM 821 O O . PHE A 1 105 ? 0.547 30.656 22.047 1 95.12 105 PHE A O 1
ATOM 828 N N . ILE A 1 106 ? -0.076 31.109 24.109 1 96 106 ILE A N 1
ATOM 829 C CA . ILE A 1 106 ? 0.623 29.953 24.656 1 96 106 ILE A CA 1
ATOM 830 C C . ILE A 1 106 ? 0.019 28.672 24.094 1 96 106 ILE A C 1
ATOM 832 O O . ILE A 1 106 ? 0.746 27.781 23.656 1 96 106 ILE A O 1
ATOM 836 N N . VAL A 1 107 ? -1.252 28.594 24.062 1 95.75 107 VAL A N 1
ATOM 837 C CA . VAL A 1 107 ? -1.943 27.391 23.594 1 95.75 107 VAL A CA 1
ATOM 838 C C . VAL A 1 107 ? -1.627 27.156 22.125 1 95.75 107 VAL A C 1
ATOM 840 O O . VAL A 1 107 ? -1.287 26.031 21.734 1 95.75 107 VAL A O 1
ATOM 843 N N . THR A 1 108 ? -1.656 28.203 21.328 1 94.44 108 THR A N 1
ATOM 844 C CA . THR A 1 108 ? -1.405 28.047 19.891 1 94.44 108 THR A CA 1
ATOM 845 C C . THR A 1 108 ? 0.065 27.734 19.641 1 94.44 108 THR A C 1
ATOM 847 O O . THR A 1 108 ? 0.389 26.953 18.734 1 94.44 108 THR A O 1
ATOM 850 N N . THR A 1 109 ? 0.892 28.328 20.406 1 94.69 109 THR A N 1
ATOM 851 C CA . THR A 1 109 ? 2.318 28.062 20.25 1 94.69 109 THR A CA 1
ATOM 852 C C . THR A 1 109 ? 2.639 26.609 20.578 1 94.69 109 THR A C 1
ATOM 854 O O . THR A 1 109 ? 3.451 25.969 19.906 1 94.69 109 THR A O 1
ATOM 857 N N . VAL A 1 110 ? 2.023 26.125 21.578 1 95.56 110 VAL A N 1
ATOM 858 C CA . VAL A 1 110 ? 2.23 24.734 21.953 1 95.56 110 VAL A CA 1
ATOM 859 C C . VAL A 1 110 ? 1.73 23.812 20.844 1 95.56 110 VAL A C 1
ATOM 861 O O . VAL A 1 110 ? 2.373 22.812 20.531 1 95.56 110 VAL A O 1
ATOM 864 N N . ASP A 1 111 ? 0.683 24.172 20.281 1 93.31 111 ASP A N 1
ATOM 865 C CA . ASP A 1 111 ? 0.145 23.406 19.172 1 93.31 111 ASP A CA 1
ATOM 866 C C . ASP A 1 111 ? 1.117 23.375 17.984 1 93.31 111 ASP A C 1
ATOM 868 O O . ASP A 1 111 ? 1.345 22.328 17.391 1 93.31 111 ASP A O 1
ATOM 872 N N . HIS A 1 112 ? 1.699 24.531 17.656 1 95.12 112 HIS A N 1
ATOM 873 C CA . HIS A 1 112 ? 2.648 24.625 16.547 1 95.12 112 HIS A CA 1
ATOM 874 C C . HIS A 1 112 ? 3.928 23.859 16.859 1 95.12 112 HIS A C 1
ATOM 876 O O . HIS A 1 112 ? 4.516 23.234 15.969 1 95.12 112 HIS A O 1
ATOM 882 N N . LEU A 1 113 ? 4.25 23.906 18.094 1 95.5 113 LEU A N 1
ATOM 883 C CA . LEU A 1 113 ? 5.453 23.188 18.5 1 95.5 113 LEU A CA 1
ATOM 884 C C . LEU A 1 113 ? 5.242 21.672 18.422 1 95.5 113 LEU A C 1
ATOM 886 O O . LEU A 1 113 ? 6.141 20.938 18.016 1 95.5 113 LEU A O 1
ATOM 890 N N . GLN A 1 114 ? 4.129 21.266 18.812 1 94.12 114 GLN A N 1
ATOM 891 C CA . GLN A 1 114 ? 3.807 19.844 18.734 1 94.12 114 GLN A CA 1
ATOM 892 C C . GLN A 1 114 ? 3.781 19.359 17.281 1 94.12 114 GLN A C 1
ATOM 894 O O . GLN A 1 114 ? 4.277 18.281 16.969 1 94.12 114 GLN A O 1
ATOM 899 N N . LYS A 1 115 ? 3.205 20.125 16.422 1 91.19 115 LYS A N 1
ATOM 900 C CA . LYS A 1 115 ? 3.182 19.828 15 1 91.19 115 LYS A CA 1
ATOM 901 C C . LYS A 1 115 ? 4.594 19.719 14.438 1 91.19 115 LYS A C 1
ATOM 903 O O . LYS A 1 115 ? 4.883 18.844 13.625 1 91.19 115 LYS A O 1
ATOM 908 N N . PHE A 1 116 ? 5.484 20.578 14.898 1 93.88 116 PHE A N 1
ATOM 909 C CA . PHE A 1 116 ? 6.871 20.609 14.453 1 93.88 116 PHE A CA 1
ATOM 910 C C . PHE A 1 116 ? 7.617 19.375 14.922 1 93.88 116 PHE A C 1
ATOM 912 O O . PHE A 1 116 ? 8.383 18.766 14.164 1 93.88 116 PHE A O 1
ATOM 919 N N . LEU A 1 117 ? 7.344 18.953 16.062 1 95.31 117 LEU A N 1
ATOM 920 C CA . LEU A 1 117 ? 8.102 17.859 16.672 1 95.31 117 LEU A CA 1
ATOM 921 C C . LEU A 1 117 ? 7.586 16.5 16.203 1 95.31 117 LEU A C 1
ATOM 923 O O . LEU A 1 117 ? 8.188 15.477 16.484 1 95.31 117 LEU A O 1
ATOM 927 N N . LYS A 1 118 ? 6.547 16.484 15.523 1 91.44 118 LYS A N 1
ATOM 928 C CA . LYS A 1 118 ? 6.039 15.242 14.961 1 91.44 118 LYS A CA 1
ATOM 929 C C . LYS A 1 118 ? 6.891 14.781 13.781 1 91.44 118 LYS A C 1
ATOM 931 O O . LYS A 1 118 ? 6.918 13.594 13.453 1 91.44 118 LYS A O 1
ATOM 936 N N . TYR A 1 119 ? 7.613 15.68 13.086 1 92.75 119 TYR A N 1
ATOM 937 C CA . TYR A 1 119 ? 8.469 15.414 11.938 1 92.75 119 TYR A CA 1
ATOM 938 C C . TYR A 1 119 ? 7.738 14.594 10.883 1 92.75 119 TYR A C 1
ATOM 940 O O . TYR A 1 119 ? 8.266 13.586 10.398 1 92.75 119 TYR A O 1
ATOM 948 N N . ASP A 1 120 ? 6.535 15.094 10.57 1 91.06 120 ASP A N 1
ATOM 949 C CA . ASP A 1 120 ? 5.734 14.453 9.531 1 91.06 120 ASP A CA 1
ATOM 950 C C . ASP A 1 120 ? 6.266 14.789 8.141 1 91.06 120 ASP A C 1
ATOM 952 O O . ASP A 1 120 ? 6.988 15.773 7.965 1 91.06 120 ASP A O 1
ATOM 956 N N . THR A 1 121 ? 5.879 13.922 7.234 1 91.75 121 THR A N 1
ATOM 957 C CA . THR A 1 121 ? 6.324 14.164 5.867 1 91.75 121 THR A CA 1
ATOM 958 C C . THR A 1 121 ? 5.133 14.297 4.926 1 91.75 121 THR A C 1
ATOM 960 O O . THR A 1 121 ? 4.035 13.828 5.234 1 91.75 121 THR A O 1
ATOM 963 N N . SER A 1 122 ? 5.297 15.094 3.953 1 91.38 122 SER A N 1
ATOM 964 C CA . SER A 1 122 ? 4.375 15.172 2.822 1 91.38 122 SER A CA 1
ATOM 965 C C . SER A 1 122 ? 4.973 14.516 1.578 1 91.38 122 SER A C 1
ATOM 967 O O . SER A 1 122 ? 6.191 14.523 1.395 1 91.38 122 SER A O 1
ATOM 969 N N . THR A 1 123 ? 4.031 13.922 0.816 1 93.75 123 THR A N 1
ATOM 970 C CA . THR A 1 123 ? 4.512 13.172 -0.341 1 93.75 123 THR A CA 1
ATOM 971 C C . THR A 1 123 ? 4.266 13.953 -1.63 1 93.75 123 THR A C 1
ATOM 973 O O . THR A 1 123 ? 3.158 14.445 -1.861 1 93.75 123 THR A O 1
ATOM 976 N N . SER A 1 124 ? 5.348 14.133 -2.32 1 93.69 124 SER A N 1
ATOM 977 C CA . SER A 1 124 ? 5.238 14.719 -3.65 1 93.69 124 SER A CA 1
ATOM 978 C C . SER A 1 124 ? 5.422 13.664 -4.738 1 93.69 124 SER A C 1
ATOM 980 O O . SER A 1 124 ? 6.367 12.875 -4.691 1 93.69 124 SER A O 1
ATOM 982 N N . LEU A 1 125 ? 4.445 13.656 -5.668 1 93.38 125 LEU A N 1
ATOM 983 C CA . LEU A 1 125 ? 4.508 12.734 -6.801 1 93.38 125 LEU A CA 1
ATOM 984 C C . LEU A 1 125 ? 4.828 13.484 -8.094 1 93.38 125 LEU A C 1
ATOM 986 O O . LEU A 1 125 ? 4.148 14.453 -8.438 1 93.38 125 LEU A O 1
ATOM 990 N N . THR A 1 126 ? 5.93 13.055 -8.766 1 94.44 126 THR A N 1
ATOM 991 C CA . THR A 1 126 ? 6.301 13.633 -10.047 1 94.44 126 THR A CA 1
ATOM 992 C C . THR A 1 126 ? 6.562 12.547 -11.078 1 94.44 126 THR A C 1
ATOM 994 O O . THR A 1 126 ? 6.996 11.445 -10.734 1 94.44 126 THR A O 1
ATOM 997 N N . TYR A 1 127 ? 6.246 12.812 -12.32 1 94.56 127 TYR A N 1
ATOM 998 C CA . TYR A 1 127 ? 6.539 11.938 -13.453 1 94.56 127 TYR A CA 1
ATOM 999 C C . TYR A 1 127 ? 7.637 12.531 -14.328 1 94.56 127 TYR A C 1
ATOM 1001 O O . TYR A 1 127 ? 7.504 13.648 -14.828 1 94.56 127 TYR A O 1
ATOM 1009 N N . ILE A 1 128 ? 8.711 11.82 -14.43 1 94.81 128 ILE A N 1
ATOM 1010 C CA . ILE A 1 128 ? 9.836 12.289 -15.234 1 94.81 128 ILE A CA 1
ATOM 1011 C C . ILE A 1 128 ? 10.055 11.344 -16.406 1 94.81 128 ILE A C 1
ATOM 1013 O O . ILE A 1 128 ? 10.195 10.133 -16.234 1 94.81 128 ILE A O 1
ATOM 1017 N N . THR A 1 129 ? 10.133 11.922 -17.578 1 93.5 129 THR A N 1
ATOM 1018 C CA . THR A 1 129 ? 10.445 11.117 -18.766 1 93.5 129 THR A CA 1
ATOM 1019 C C . THR A 1 129 ? 11.961 10.992 -18.938 1 93.5 129 THR A C 1
ATOM 1021 O O . THR A 1 129 ? 12.672 12 -19 1 93.5 129 THR A O 1
ATOM 1024 N N . GLN A 1 130 ? 12.383 9.812 -18.953 1 92.25 130 GLN A N 1
ATOM 1025 C CA . GLN A 1 130 ? 13.805 9.547 -19.172 1 92.25 130 GLN A CA 1
ATOM 1026 C C . GLN A 1 130 ? 14.047 8.883 -20.531 1 92.25 130 GLN A C 1
ATOM 1028 O O . GLN A 1 130 ? 13.477 7.832 -20.812 1 92.25 130 GLN A O 1
ATOM 1033 N N . PRO A 1 131 ? 14.969 9.492 -21.281 1 91.5 131 PRO A N 1
ATOM 1034 C CA . PRO A 1 131 ? 15.234 8.898 -22.594 1 91.5 131 PRO A CA 1
ATOM 1035 C C . PRO A 1 131 ? 15.961 7.559 -22.5 1 91.5 131 PRO A C 1
ATOM 1037 O O . PRO A 1 131 ? 15.828 6.719 -23.406 1 91.5 131 PRO A O 1
ATOM 1040 N N . ASN A 1 132 ? 16.734 7.414 -21.453 1 92.56 132 ASN A N 1
ATOM 1041 C CA . ASN A 1 132 ? 17.469 6.176 -21.234 1 92.56 132 ASN A CA 1
ATOM 1042 C C . ASN A 1 132 ? 17.172 5.594 -19.844 1 92.56 132 ASN A C 1
ATOM 1044 O O . ASN A 1 132 ? 17.156 6.32 -18.859 1 92.56 132 ASN A O 1
ATOM 1048 N N . GLN A 1 133 ? 16.812 4.34 -19.938 1 92.88 133 GLN A N 1
ATOM 1049 C CA . GLN A 1 133 ? 16.609 3.643 -18.672 1 92.88 133 GLN A CA 1
ATOM 1050 C C . GLN A 1 133 ? 17.484 2.4 -18.578 1 92.88 133 GLN A C 1
ATOM 1052 O O . GLN A 1 133 ? 17.641 1.67 -19.562 1 92.88 133 GLN A O 1
ATOM 1057 N N . THR A 1 134 ? 18.062 2.295 -17.453 1 92.62 134 THR A N 1
ATOM 1058 C CA . THR A 1 134 ? 18.875 1.1 -17.234 1 92.62 134 THR A CA 1
ATOM 1059 C C . THR A 1 134 ? 17.984 -0.107 -16.953 1 92.62 134 THR A C 1
ATOM 1061 O O . THR A 1 134 ? 17.062 -0.031 -16.125 1 92.62 134 THR A O 1
ATOM 1064 N N . LEU A 1 135 ? 18.234 -1.216 -17.672 1 93.94 135 LEU A N 1
ATOM 1065 C CA . LEU A 1 135 ? 17.516 -2.453 -17.406 1 93.94 135 LEU A CA 1
ATOM 1066 C C . LEU A 1 135 ? 17.859 -2.998 -16.031 1 93.94 135 LEU A C 1
ATOM 1068 O O . LEU A 1 135 ? 19.031 -2.996 -15.633 1 93.94 135 LEU A O 1
ATOM 1072 N N . PRO A 1 136 ? 16.859 -3.43 -15.305 1 94.44 136 PRO A N 1
ATOM 1073 C CA . PRO A 1 136 ? 17.172 -4.055 -14.016 1 94.44 136 PRO A CA 1
ATOM 1074 C C . PRO A 1 136 ? 17.844 -5.422 -14.172 1 94.44 136 PRO A C 1
ATOM 1076 O O . PRO A 1 136 ? 18 -5.91 -15.297 1 94.44 136 PRO A O 1
ATOM 1079 N N . ALA A 1 137 ? 18.328 -5.871 -13.039 1 94.25 137 ALA A N 1
ATOM 1080 C CA . ALA A 1 137 ? 18.844 -7.238 -13.047 1 94.25 137 ALA A CA 1
ATOM 1081 C C . ALA A 1 137 ? 17.703 -8.25 -13.148 1 94.25 137 ALA A C 1
ATOM 1083 O O . ALA A 1 137 ? 16.656 -8.078 -12.523 1 94.25 137 ALA A O 1
ATOM 1084 N N . ILE A 1 138 ? 17.906 -9.227 -13.992 1 95.5 138 ILE A N 1
ATOM 1085 C CA . ILE A 1 138 ? 16.922 -10.289 -14.18 1 95.5 138 ILE A CA 1
ATOM 1086 C C . ILE A 1 138 ? 17.531 -11.625 -13.766 1 95.5 138 ILE A C 1
ATOM 1088 O O . ILE A 1 138 ? 18.453 -12.125 -14.414 1 95.5 138 ILE A O 1
ATOM 1092 N N . THR A 1 139 ? 17 -12.148 -12.695 1 94.94 139 THR A N 1
ATOM 1093 C CA . THR A 1 139 ? 17.484 -13.438 -12.211 1 94.94 139 THR A CA 1
ATOM 1094 C C . THR A 1 139 ? 16.484 -14.539 -12.516 1 94.94 139 THR A C 1
ATOM 1096 O O . THR A 1 139 ? 15.305 -14.422 -12.172 1 94.94 139 THR A O 1
ATOM 1099 N N . ILE A 1 140 ? 16.922 -15.562 -13.156 1 96.12 140 ILE A N 1
ATOM 1100 C CA . ILE A 1 140 ? 16.078 -16.672 -13.57 1 96.12 140 ILE A CA 1
ATOM 1101 C C . ILE A 1 140 ? 16.5 -17.953 -12.836 1 96.12 140 ILE A C 1
ATOM 1103 O O . ILE A 1 140 ? 17.688 -18.297 -12.828 1 96.12 140 ILE A O 1
ATOM 1107 N N . CYS A 1 141 ? 15.531 -18.609 -12.273 1 93.25 141 CYS A N 1
ATOM 1108 C CA . CYS A 1 141 ? 15.789 -19.844 -11.539 1 93.25 141 CYS A CA 1
ATOM 1109 C C . CYS A 1 141 ? 14.867 -20.969 -12.008 1 93.25 141 CYS A C 1
ATOM 1111 O O . CYS A 1 141 ? 13.648 -20.766 -12.109 1 93.25 141 CYS A O 1
ATOM 1113 N N . ASN A 1 142 ? 15.5 -22.062 -12.297 1 94.06 142 ASN A N 1
ATOM 1114 C CA . ASN A 1 142 ? 14.711 -23.266 -12.547 1 94.06 142 ASN A CA 1
ATOM 1115 C C . ASN A 1 142 ? 14.148 -23.844 -11.25 1 94.06 142 ASN A C 1
ATOM 1117 O O . ASN A 1 142 ? 14.852 -23.906 -10.234 1 94.06 142 ASN A O 1
ATOM 1121 N N . TYR A 1 143 ? 12.922 -24.281 -11.242 1 90.88 143 TYR A N 1
ATOM 1122 C CA . TYR A 1 143 ? 12.328 -24.828 -10.031 1 90.88 143 TYR A CA 1
ATOM 1123 C C . TYR A 1 143 ? 13.062 -26.094 -9.594 1 90.88 143 TYR A C 1
ATOM 1125 O O . TYR A 1 143 ? 13.086 -26.422 -8.406 1 90.88 143 TYR A O 1
ATOM 1133 N N . ASN A 1 144 ? 13.602 -26.734 -10.562 1 90.25 144 ASN A N 1
ATOM 1134 C CA . ASN A 1 144 ? 14.438 -27.891 -10.25 1 90.25 144 ASN A CA 1
ATOM 1135 C C . ASN A 1 144 ? 15.898 -27.5 -10.078 1 90.25 144 ASN A C 1
ATOM 1137 O O . ASN A 1 144 ? 16.531 -27.016 -11.016 1 90.25 144 ASN A O 1
ATOM 1141 N N . ALA A 1 145 ? 16.438 -27.797 -8.953 1 83.94 145 ALA A N 1
ATOM 1142 C CA . ALA A 1 145 ? 17.781 -27.312 -8.648 1 83.94 145 ALA A CA 1
ATOM 1143 C C . ALA A 1 145 ? 18.844 -28.172 -9.328 1 83.94 145 ALA A C 1
ATOM 1145 O O . ALA A 1 145 ? 19.844 -27.641 -9.852 1 83.94 145 ALA A O 1
ATOM 1146 N N . PHE A 1 146 ? 18.594 -29.531 -9.328 1 86.69 146 PHE A N 1
ATOM 1147 C CA . PHE A 1 146 ? 19.625 -30.453 -9.805 1 86.69 146 PHE A CA 1
ATOM 1148 C C . PHE A 1 146 ? 19.047 -31.453 -10.789 1 86.69 146 PHE A C 1
ATOM 1150 O O . PHE A 1 146 ? 17.922 -31.938 -10.609 1 86.69 146 PHE A O 1
ATOM 1157 N N . LYS A 1 147 ? 19.875 -31.703 -11.703 1 91.12 147 LYS A N 1
ATOM 1158 C CA . LYS A 1 147 ? 19.469 -32.688 -12.719 1 91.12 147 LYS A CA 1
ATOM 1159 C C . LYS A 1 147 ? 19.484 -34.094 -12.148 1 91.12 147 LYS A C 1
ATOM 1161 O O . LYS A 1 147 ? 20.453 -34.531 -11.523 1 91.12 147 LYS A O 1
ATOM 1166 N N . LYS A 1 148 ? 18.422 -34.75 -12.422 1 90.12 148 LYS A N 1
ATOM 1167 C CA . LYS A 1 148 ? 18.281 -36.125 -11.953 1 90.12 148 LYS A CA 1
ATOM 1168 C C . LYS A 1 148 ? 19.375 -37.031 -12.539 1 90.12 148 LYS A C 1
ATOM 1170 O O . LYS A 1 148 ? 20.047 -37.75 -11.812 1 90.12 148 LYS A O 1
ATOM 1175 N N . SER A 1 149 ? 19.609 -36.938 -13.812 1 91.5 149 SER A N 1
ATOM 1176 C CA . SER A 1 149 ? 20.594 -37.75 -14.508 1 91.5 149 SER A CA 1
ATOM 1177 C C . SER A 1 149 ? 22 -37.469 -13.984 1 91.5 149 SER A C 1
ATOM 1179 O O . SER A 1 149 ? 22.797 -38.406 -13.805 1 91.5 149 SER A O 1
ATOM 1181 N N . ALA A 1 150 ? 22.25 -36.219 -13.766 1 90.06 150 ALA A N 1
ATOM 1182 C CA . ALA A 1 150 ? 23.578 -35.844 -13.297 1 90.06 150 ALA A CA 1
ATOM 1183 C C . ALA A 1 150 ? 23.859 -36.406 -11.914 1 90.06 150 ALA A C 1
ATOM 1185 O O . ALA A 1 150 ? 24.953 -36.906 -11.648 1 90.06 150 ALA A O 1
ATOM 1186 N N . VAL A 1 151 ? 22.906 -36.438 -11.102 1 87 151 VAL A N 1
ATOM 1187 C CA . VAL A 1 151 ? 23.047 -36.938 -9.75 1 87 151 VAL A CA 1
ATOM 1188 C C . VAL A 1 151 ? 23.234 -38.469 -9.797 1 87 151 VAL A C 1
ATOM 1190 O O . VAL A 1 151 ? 24.125 -39 -9.133 1 87 151 VAL A O 1
ATOM 1193 N N . ILE A 1 152 ? 22.469 -39.094 -10.594 1 86.94 152 ILE A N 1
ATOM 1194 C CA . ILE A 1 152 ? 22.516 -40.562 -10.695 1 86.94 152 ILE A CA 1
ATOM 1195 C C . ILE A 1 152 ? 23.828 -41 -11.344 1 86.94 152 ILE A C 1
ATOM 1197 O O . ILE A 1 152 ? 24.5 -41.906 -10.852 1 86.94 152 ILE A O 1
ATOM 1201 N N . ASN A 1 153 ? 24.141 -40.281 -12.352 1 88.38 153 ASN A N 1
ATOM 1202 C CA . ASN A 1 153 ? 25.344 -40.656 -13.094 1 88.38 153 ASN A CA 1
ATOM 1203 C C . ASN A 1 153 ? 26.609 -40.438 -12.273 1 88.38 153 ASN A C 1
ATOM 1205 O O . ASN A 1 153 ? 27.641 -41.062 -12.531 1 88.38 153 ASN A O 1
ATOM 1209 N N . SER A 1 154 ? 26.484 -39.531 -11.344 1 85.5 154 SER A N 1
ATOM 1210 C CA . SER A 1 154 ? 27.656 -39.25 -10.5 1 85.5 154 SER A CA 1
ATOM 1211 C C . SER A 1 154 ? 27.719 -40.25 -9.336 1 85.5 154 SER A C 1
ATOM 1213 O O . SER A 1 154 ? 28.609 -40.125 -8.477 1 85.5 154 SER A O 1
ATOM 1215 N N . GLY A 1 155 ? 26.812 -41.188 -9.227 1 80.5 155 GLY A N 1
ATOM 1216 C CA . GLY A 1 155 ? 26.844 -42.219 -8.219 1 80.5 155 GLY A CA 1
ATOM 1217 C C . GLY A 1 155 ? 26.219 -41.812 -6.898 1 80.5 155 GLY A C 1
ATOM 1218 O O . GLY A 1 155 ? 26.516 -42.375 -5.852 1 80.5 155 GLY A O 1
ATOM 1219 N N . TRP A 1 156 ? 25.438 -40.719 -6.992 1 80.19 156 TRP A N 1
ATOM 1220 C CA . TRP A 1 156 ? 24.891 -40.188 -5.75 1 80.19 156 TRP A CA 1
ATOM 1221 C C . TRP A 1 156 ? 23.391 -40.406 -5.688 1 80.19 156 TRP A C 1
ATOM 1223 O O . TRP A 1 156 ? 22.656 -39.562 -5.16 1 80.19 156 TRP A O 1
ATOM 1233 N N . GLU A 1 157 ? 22.938 -41.375 -6.215 1 78.44 157 GLU A N 1
ATOM 1234 C CA . GLU A 1 157 ? 21.516 -41.688 -6.223 1 78.44 157 GLU A CA 1
ATOM 1235 C C . GLU A 1 157 ? 20.953 -41.812 -4.805 1 78.44 157 GLU A C 1
ATOM 1237 O O . GLU A 1 157 ? 19.797 -41.438 -4.555 1 78.44 157 GLU A O 1
ATOM 1242 N N . SER A 1 158 ? 21.797 -42.188 -3.938 1 74.69 158 SER A N 1
ATOM 1243 C CA . SER A 1 158 ? 21.359 -42.438 -2.564 1 74.69 158 SER A CA 1
ATOM 1244 C C . SER A 1 158 ? 21.062 -41.125 -1.847 1 74.69 158 SER A C 1
ATOM 1246 O O . SER A 1 158 ? 20.375 -41.094 -0.82 1 74.69 158 SER A O 1
ATOM 1248 N N . ILE A 1 159 ? 21.484 -40.062 -2.41 1 74.06 159 ILE A N 1
ATOM 1249 C CA . ILE A 1 159 ? 21.328 -38.781 -1.73 1 74.06 159 ILE A CA 1
ATOM 1250 C C . ILE A 1 159 ? 19.984 -38.156 -2.092 1 74.06 159 ILE A C 1
ATOM 1252 O O . ILE A 1 159 ? 19.531 -37.219 -1.439 1 74.06 159 ILE A O 1
ATOM 1256 N N . ILE A 1 160 ? 19.406 -38.688 -3.092 1 73.81 160 ILE A N 1
ATOM 1257 C CA . ILE A 1 160 ? 18.188 -38.094 -3.643 1 73.81 160 ILE A CA 1
ATOM 1258 C C . ILE A 1 160 ? 17.141 -37.969 -2.547 1 73.81 160 ILE A C 1
ATOM 1260 O O . ILE A 1 160 ? 16.531 -36.906 -2.375 1 73.81 160 ILE A O 1
ATOM 1264 N N . PRO A 1 161 ? 17.016 -38.969 -1.737 1 66.19 161 PRO A N 1
ATOM 1265 C CA . PRO A 1 161 ? 16.016 -38.812 -0.675 1 66.19 161 PRO A CA 1
ATOM 1266 C C . PRO A 1 161 ? 16.375 -37.719 0.319 1 66.19 161 PRO A C 1
ATOM 1268 O O . PRO A 1 161 ? 15.484 -37.094 0.912 1 66.19 161 PRO A O 1
ATOM 1271 N N . VAL A 1 162 ? 17.625 -37.5 0.427 1 63.5 162 VAL A N 1
ATOM 1272 C CA . VAL A 1 162 ? 18.094 -36.469 1.358 1 63.5 162 VAL A CA 1
ATOM 1273 C C . VAL A 1 162 ? 17.875 -35.094 0.762 1 63.5 162 VAL A C 1
ATOM 1275 O O . VAL A 1 162 ? 17.578 -34.125 1.485 1 63.5 162 VAL A O 1
ATOM 1278 N N . LEU A 1 163 ? 18 -35.062 -0.524 1 66.31 163 LEU A N 1
ATOM 1279 C CA . LEU A 1 163 ? 17.891 -33.781 -1.219 1 66.31 163 LEU A CA 1
ATOM 1280 C C . LEU A 1 163 ? 16.438 -33.344 -1.341 1 66.31 163 LEU A C 1
ATOM 1282 O O . LEU A 1 163 ? 16.141 -32.156 -1.394 1 66.31 163 LEU A O 1
ATOM 1286 N N . LEU A 1 164 ? 15.617 -34.281 -1.316 1 63.88 164 LEU A N 1
ATOM 1287 C CA . LEU A 1 164 ? 14.211 -34.062 -1.646 1 63.88 164 LEU A CA 1
ATOM 1288 C C . LEU A 1 164 ? 13.586 -33.062 -0.682 1 63.88 164 LEU A C 1
ATOM 1290 O O . LEU A 1 164 ? 12.938 -32.094 -1.11 1 63.88 164 LEU A O 1
ATOM 1294 N N . PRO A 1 165 ? 13.883 -33.25 0.646 1 60.84 165 PRO A N 1
ATOM 1295 C CA . PRO A 1 165 ? 13.273 -32.25 1.549 1 60.84 165 PRO A CA 1
ATOM 1296 C C . PRO A 1 165 ? 13.789 -30.844 1.315 1 60.84 165 PRO A C 1
ATOM 1298 O O . PRO A 1 165 ? 13.047 -29.875 1.491 1 60.84 165 PRO A O 1
ATOM 1301 N N . TYR A 1 166 ? 15.008 -30.812 0.88 1 60.91 166 TYR A N 1
ATOM 1302 C CA . TYR A 1 166 ? 15.625 -29.516 0.65 1 60.91 166 TYR A CA 1
ATOM 1303 C C . TYR A 1 166 ? 15.07 -28.875 -0.615 1 60.91 166 TYR A C 1
ATOM 1305 O O . TYR A 1 166 ? 14.828 -27.656 -0.646 1 60.91 166 TYR A O 1
ATOM 1313 N N . VAL A 1 167 ? 14.898 -29.703 -1.565 1 60.91 167 VAL A N 1
ATOM 1314 C CA . VAL A 1 167 ? 14.539 -29.156 -2.869 1 60.91 167 VAL A CA 1
ATOM 1315 C C . VAL A 1 167 ? 13.031 -28.906 -2.934 1 60.91 167 VAL A C 1
ATOM 1317 O O . VAL A 1 167 ? 12.57 -28.031 -3.668 1 60.91 167 VAL A O 1
ATOM 1320 N N . THR A 1 168 ? 12.266 -29.703 -2.211 1 59.38 168 THR A N 1
ATOM 1321 C CA . THR A 1 168 ? 10.82 -29.562 -2.27 1 59.38 168 THR A CA 1
ATOM 1322 C C . THR A 1 168 ? 10.32 -28.609 -1.187 1 59.38 168 THR A C 1
ATOM 1324 O O . THR A 1 168 ? 9.156 -28.219 -1.188 1 59.38 168 THR A O 1
ATOM 1327 N N . LYS A 1 169 ? 11.344 -27.828 -0.506 1 54.78 169 LYS A N 1
ATOM 1328 C CA . LYS A 1 169 ? 11.031 -26.953 0.621 1 54.78 169 LYS A CA 1
ATOM 1329 C C . LYS A 1 169 ? 9.914 -27.531 1.479 1 54.78 169 LYS A C 1
ATOM 1331 O O . LYS A 1 169 ? 9.164 -26.797 2.119 1 54.78 169 LYS A O 1
ATOM 1336 N N . ALA A 1 170 ? 9.422 -28.797 1.204 1 45.5 170 ALA A N 1
ATOM 1337 C CA . ALA A 1 170 ? 8.398 -29.469 1.992 1 45.5 170 ALA A CA 1
ATOM 1338 C C . ALA A 1 170 ? 8.781 -29.516 3.469 1 45.5 170 ALA A C 1
ATOM 1340 O O . ALA A 1 170 ? 9.945 -29.734 3.807 1 45.5 170 ALA A O 1
ATOM 1341 N N . SER A 1 171 ? 8.211 -28.672 4.25 1 39.75 171 SER A N 1
ATOM 1342 C CA . SER A 1 171 ? 8.352 -28.969 5.668 1 39.75 171 SER A CA 1
ATOM 1343 C C . SER A 1 171 ? 8.344 -30.484 5.914 1 39.75 171 SER A C 1
ATOM 1345 O O . SER A 1 171 ? 7.32 -31.141 5.723 1 39.75 171 SER A O 1
ATOM 1347 N N . ILE A 1 172 ? 9.172 -31.203 5.562 1 39.09 172 ILE A N 1
ATOM 1348 C CA . ILE A 1 172 ? 9.148 -32.5 6.215 1 39.09 172 ILE A CA 1
ATOM 1349 C C . ILE A 1 172 ? 8.703 -32.344 7.668 1 39.09 172 ILE A C 1
ATOM 1351 O O . ILE A 1 172 ? 9.266 -31.531 8.406 1 39.09 172 ILE A O 1
ATOM 1355 N N . PRO A 1 173 ? 7.469 -32.656 7.977 1 36.66 173 PRO A N 1
ATOM 1356 C CA . PRO A 1 173 ? 7.262 -32.688 9.422 1 36.66 173 PRO A CA 1
ATOM 1357 C C . PRO A 1 173 ? 8.531 -33.031 10.195 1 36.66 173 PRO A C 1
ATOM 1359 O O . PRO A 1 173 ? 9.281 -33.938 9.773 1 36.66 173 PRO A O 1
ATOM 1362 N N . GLN A 1 174 ? 9.062 -32.125 10.891 1 36 174 GLN A N 1
ATOM 1363 C CA . GLN A 1 174 ? 10.156 -32.406 11.805 1 36 174 GLN A CA 1
ATOM 1364 C C . GLN A 1 174 ? 10.133 -33.875 12.219 1 36 174 GLN A C 1
ATOM 1366 O O . GLN A 1 174 ? 11.18 -34.5 12.422 1 36 174 GLN A O 1
ATOM 1371 N N . SER A 1 175 ? 9 -34.375 12.508 1 35.66 175 SER A N 1
ATOM 1372 C CA . SER A 1 175 ? 8.938 -35.719 13.102 1 35.66 175 SER A CA 1
ATOM 1373 C C . SER A 1 175 ? 9.43 -36.75 12.125 1 35.66 175 SER A C 1
ATOM 1375 O O . SER A 1 175 ? 9.789 -37.875 12.523 1 35.66 175 SER A O 1
ATOM 1377 N N . GLN A 1 176 ? 9.141 -36.594 10.883 1 36.94 176 GLN A N 1
ATOM 1378 C CA . GLN A 1 176 ? 9.453 -37.719 10.031 1 36.94 176 GLN A CA 1
ATOM 1379 C C . GLN A 1 176 ? 10.828 -37.562 9.391 1 36.94 176 GLN A C 1
ATOM 1381 O O . GLN A 1 176 ? 11.188 -38.344 8.5 1 36.94 176 GLN A O 1
ATOM 1386 N N . VAL A 1 177 ? 11.406 -36.438 9.367 1 37.81 177 VAL A N 1
ATOM 1387 C CA . VAL A 1 177 ? 12.812 -36.531 9.016 1 37.81 177 VAL A CA 1
ATOM 1388 C C . VAL A 1 177 ? 13.531 -37.469 9.977 1 37.81 177 VAL A C 1
ATOM 1390 O O . VAL A 1 177 ? 13.68 -37.188 11.164 1 37.81 177 VAL A O 1
ATOM 1393 N N . ASP A 1 178 ? 13.375 -38.594 9.945 1 37.06 178 ASP A N 1
ATOM 1394 C CA . ASP A 1 178 ? 14.289 -39.5 10.633 1 37.06 178 ASP A CA 1
ATOM 1395 C C . ASP A 1 178 ? 15.727 -39 10.57 1 37.06 178 ASP A C 1
ATOM 1397 O O . ASP A 1 178 ? 16.328 -38.969 9.492 1 37.06 178 ASP A O 1
ATOM 1401 N N . VAL A 1 179 ? 16.062 -38.062 11.383 1 40.34 179 VAL A N 1
ATOM 1402 C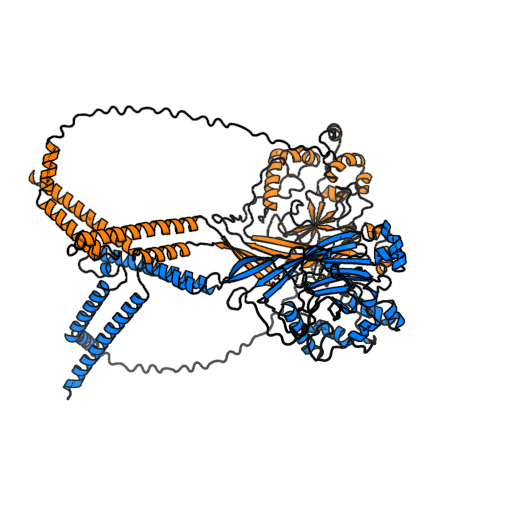 CA . VAL A 1 179 ? 17.438 -37.656 11.703 1 40.34 179 VAL A CA 1
ATOM 1403 C C . VAL A 1 179 ? 18.375 -38.812 11.367 1 40.34 179 VAL A C 1
ATOM 1405 O O . VAL A 1 179 ? 19.531 -38.594 10.984 1 40.34 179 VAL A O 1
ATOM 1408 N N . ASP A 1 180 ? 17.875 -39.969 11.617 1 41.09 180 ASP A N 1
ATOM 1409 C CA . ASP A 1 180 ? 18.766 -41.094 11.469 1 41.09 180 ASP A CA 1
ATOM 1410 C C . ASP A 1 180 ? 19.203 -41.281 10.016 1 41.09 180 ASP A C 1
ATOM 1412 O O . ASP A 1 180 ? 20.219 -41.906 9.742 1 41.09 180 ASP A O 1
ATOM 1416 N N . VAL A 1 181 ? 18.391 -40.812 9.156 1 43.97 181 VAL A N 1
ATOM 1417 C CA . VAL A 1 181 ? 18.812 -41.031 7.777 1 43.97 181 VAL A CA 1
ATOM 1418 C C . VAL A 1 181 ? 19.953 -40.062 7.445 1 43.97 181 VAL A C 1
ATOM 1420 O O . VAL A 1 181 ? 20.797 -40.375 6.586 1 43.97 181 VAL A O 1
ATOM 1423 N N . TYR A 1 182 ? 20.062 -38.938 8.078 1 47.03 182 TYR A N 1
ATOM 1424 C CA . TYR A 1 182 ? 21.125 -38 7.789 1 47.03 182 TYR A CA 1
ATOM 1425 C C . TYR A 1 182 ? 22.453 -38.438 8.391 1 47.03 182 TYR A C 1
ATOM 1427 O O . TYR A 1 182 ? 23.516 -38.062 7.918 1 47.03 182 TYR A O 1
ATOM 1435 N N . GLU A 1 183 ? 22.312 -39.188 9.484 1 47.88 183 GLU A N 1
ATOM 1436 C CA . GLU A 1 183 ? 23.562 -39.531 10.148 1 47.88 183 GLU A CA 1
ATOM 1437 C C . GLU A 1 183 ? 24.484 -40.281 9.203 1 47.88 183 GLU A C 1
ATOM 1439 O O . GLU A 1 183 ? 25.719 -40.156 9.305 1 47.88 183 GLU A O 1
ATOM 1444 N N . ASN A 1 184 ? 23.859 -41.094 8.281 1 50.56 184 ASN A N 1
ATOM 1445 C CA . ASN A 1 184 ? 24.797 -41.938 7.547 1 50.56 184 ASN A CA 1
ATOM 1446 C C . ASN A 1 184 ? 24.969 -41.469 6.109 1 50.56 184 ASN A C 1
ATOM 1448 O O . ASN A 1 184 ? 25.469 -42.219 5.258 1 50.56 184 ASN A O 1
ATOM 1452 N N . ILE A 1 185 ? 24.469 -40.25 5.848 1 55.28 185 ILE A N 1
ATOM 1453 C CA . ILE A 1 185 ? 24.594 -39.844 4.445 1 55.28 185 ILE A CA 1
ATOM 1454 C C . ILE A 1 185 ? 25.875 -39.031 4.25 1 55.28 185 ILE A C 1
ATOM 1456 O O . ILE A 1 185 ? 26.125 -38.094 4.984 1 55.28 185 ILE A O 1
ATOM 1460 N N . THR A 1 186 ? 26.812 -39.625 3.445 1 61.56 186 THR A N 1
ATOM 1461 C CA . THR A 1 186 ? 28.031 -38.938 3.031 1 61.56 186 THR A CA 1
ATOM 1462 C C . THR A 1 186 ? 27.734 -37.938 1.922 1 61.56 186 THR A C 1
ATOM 1464 O O . THR A 1 186 ? 27.062 -38.281 0.94 1 61.56 186 THR A O 1
ATOM 1467 N N . LEU A 1 187 ? 27.891 -36.625 2.148 1 65.62 187 LEU A N 1
ATOM 1468 C CA . LEU A 1 187 ? 27.75 -35.625 1.116 1 65.62 187 LEU A CA 1
ATOM 1469 C C . LEU A 1 187 ? 29.094 -35.312 0.456 1 65.62 187 LEU A C 1
ATOM 1471 O O . LEU A 1 187 ? 30.141 -35.5 1.082 1 65.62 187 LEU A O 1
ATOM 1475 N N . PRO A 1 188 ? 29 -35.125 -0.894 1 69.31 188 PRO A N 1
ATOM 1476 C CA . PRO A 1 188 ? 30.266 -34.781 -1.548 1 69.31 188 PRO A CA 1
ATOM 1477 C C . PRO A 1 188 ? 30.938 -33.562 -0.926 1 69.31 188 PRO A C 1
ATOM 1479 O O . PRO A 1 188 ? 30.266 -32.688 -0.372 1 69.31 188 PRO A O 1
ATOM 1482 N N . ASP A 1 189 ? 32.281 -33.531 -0.97 1 69.12 189 ASP A N 1
ATOM 1483 C CA . ASP A 1 189 ? 33.062 -32.406 -0.468 1 69.12 189 ASP A CA 1
ATOM 1484 C C . ASP A 1 189 ? 33.25 -31.328 -1.542 1 69.12 189 ASP A C 1
ATOM 1486 O O . ASP A 1 189 ? 34.344 -30.766 -1.689 1 69.12 189 ASP A O 1
ATOM 1490 N N . TRP A 1 190 ? 32.188 -31.109 -2.328 1 73.06 190 TRP A N 1
ATOM 1491 C CA . TRP A 1 190 ? 32.281 -30.125 -3.406 1 73.06 190 TRP A CA 1
ATOM 1492 C C . TRP A 1 190 ? 31.875 -28.75 -2.922 1 73.06 190 TRP A C 1
ATOM 1494 O O . TRP A 1 190 ? 31.062 -28.609 -1.998 1 73.06 190 TRP A O 1
ATOM 1504 N N . ASP A 1 191 ? 32.562 -27.75 -3.555 1 71.69 191 ASP A N 1
ATOM 1505 C CA . ASP A 1 191 ? 32.094 -26.391 -3.303 1 71.69 191 ASP A CA 1
ATOM 1506 C C . ASP A 1 191 ? 30.797 -26.109 -4.059 1 71.69 191 ASP A C 1
ATOM 1508 O O . ASP A 1 191 ? 30.375 -26.922 -4.895 1 71.69 191 ASP A O 1
ATOM 1512 N N . VAL A 1 192 ? 30.141 -25.078 -3.725 1 70.44 192 VAL A N 1
ATOM 1513 C CA . VAL A 1 192 ? 28.828 -24.719 -4.262 1 70.44 192 VAL A CA 1
ATOM 1514 C C . VAL A 1 192 ? 28.922 -24.547 -5.777 1 70.44 192 VAL A C 1
ATOM 1516 O O . VAL A 1 192 ? 28.031 -25 -6.512 1 70.44 192 VAL A O 1
ATOM 1519 N N . ASN A 1 193 ? 29.984 -23.984 -6.254 1 73.56 193 ASN A N 1
ATOM 1520 C CA . ASN A 1 193 ? 30.125 -23.781 -7.688 1 73.56 193 ASN A CA 1
ATOM 1521 C C . ASN A 1 193 ? 30.344 -25.094 -8.422 1 73.56 193 ASN A C 1
ATOM 1523 O O . ASN A 1 193 ? 29.781 -25.312 -9.5 1 73.56 193 ASN A O 1
ATOM 1527 N N . GLU A 1 194 ? 31.094 -25.938 -7.781 1 78 194 GLU A N 1
ATOM 1528 C CA . GLU A 1 194 ? 31.344 -27.25 -8.375 1 78 194 GLU A CA 1
ATOM 1529 C C . GLU A 1 194 ? 30.078 -28.094 -8.406 1 78 194 GLU A C 1
ATOM 1531 O O . GLU A 1 194 ? 29.828 -28.844 -9.359 1 78 194 GLU A O 1
ATOM 1536 N N . THR A 1 195 ? 29.344 -27.938 -7.406 1 78.5 195 THR A N 1
ATOM 1537 C CA . THR A 1 195 ? 28.078 -28.672 -7.355 1 78.5 195 THR A CA 1
ATOM 1538 C C . THR A 1 195 ? 27.172 -28.25 -8.516 1 78.5 195 THR A C 1
ATOM 1540 O O . THR A 1 195 ? 26.547 -29.109 -9.148 1 78.5 195 THR A O 1
ATOM 1543 N N . ASN A 1 196 ? 27.141 -27 -8.766 1 82.56 196 ASN A N 1
ATOM 1544 C CA . ASN A 1 196 ? 26.312 -26.516 -9.859 1 82.56 196 ASN A CA 1
ATOM 1545 C C . ASN A 1 196 ? 26.828 -26.984 -11.211 1 82.56 196 ASN A C 1
ATOM 1547 O O . ASN A 1 196 ? 26.047 -27.344 -12.094 1 82.56 196 ASN A O 1
ATOM 1551 N N . GLU A 1 197 ? 28.109 -26.984 -11.305 1 85.5 197 GLU A N 1
ATOM 1552 C CA . GLU A 1 197 ? 28.703 -27.422 -12.562 1 85.5 197 GLU A CA 1
ATOM 1553 C C . GLU A 1 197 ? 28.406 -28.891 -12.82 1 85.5 197 GLU A C 1
ATOM 1555 O O . GLU A 1 197 ? 28.203 -29.297 -13.969 1 85.5 197 GLU A O 1
ATOM 1560 N N . ARG A 1 198 ? 28.266 -29.562 -11.719 1 86.94 198 ARG A N 1
ATOM 1561 C CA . ARG A 1 198 ? 28.109 -31.016 -11.867 1 86.94 198 ARG A CA 1
ATOM 1562 C C . ARG A 1 198 ? 26.641 -31.391 -11.93 1 86.94 198 ARG A C 1
ATOM 1564 O O . ARG A 1 198 ? 26.25 -32.281 -12.711 1 86.94 198 ARG A O 1
ATOM 1571 N N . TRP A 1 199 ? 25.891 -30.734 -11.07 1 88.81 199 TRP A N 1
ATOM 1572 C CA . TRP A 1 199 ? 24.531 -31.219 -10.898 1 88.81 199 TRP A CA 1
ATOM 1573 C C . TRP A 1 199 ? 23.516 -30.188 -11.383 1 88.81 199 TRP A C 1
ATOM 1575 O O . TRP A 1 199 ? 22.344 -30.516 -11.617 1 88.81 199 TRP A O 1
ATOM 1585 N N . GLY A 1 200 ? 23.891 -29 -11.578 1 89.44 200 GLY A N 1
ATOM 1586 C CA . GLY A 1 200 ? 22.938 -27.938 -11.836 1 89.44 200 GLY A CA 1
ATOM 1587 C C . GLY A 1 200 ? 22.469 -27.875 -13.281 1 89.44 200 GLY A C 1
ATOM 1588 O O . GLY A 1 200 ? 23.094 -28.469 -14.156 1 89.44 200 GLY A O 1
ATOM 1589 N N . HIS A 1 201 ? 21.234 -27.312 -13.508 1 93.69 201 HIS A N 1
ATOM 1590 C CA . HIS A 1 201 ? 20.844 -26.922 -14.859 1 93.69 201 HIS A CA 1
ATOM 1591 C C . HIS A 1 201 ? 21.688 -25.75 -15.359 1 93.69 201 HIS A C 1
ATOM 1593 O O . HIS A 1 201 ? 21.5 -24.609 -14.906 1 93.69 201 HIS A O 1
ATOM 1599 N N . ARG A 1 202 ? 22.516 -25.969 -16.266 1 94.06 202 ARG A N 1
ATOM 1600 C CA . ARG A 1 202 ? 23.453 -24.953 -16.719 1 94.06 202 ARG A CA 1
ATOM 1601 C C . ARG A 1 202 ? 22.797 -24.031 -17.734 1 94.06 202 ARG A C 1
ATOM 1603 O O . ARG A 1 202 ? 21.969 -24.469 -18.547 1 94.06 202 ARG A O 1
ATOM 1610 N N . ILE A 1 203 ? 23.266 -22.781 -17.703 1 95.81 203 ILE A N 1
ATOM 1611 C CA . ILE A 1 203 ? 22.672 -21.781 -18.578 1 95.81 203 ILE A CA 1
ATOM 1612 C C . ILE A 1 203 ? 22.953 -22.125 -20.031 1 95.81 203 ILE A C 1
ATOM 1614 O O . ILE A 1 203 ? 22.141 -21.844 -20.922 1 95.81 203 ILE A O 1
ATOM 1618 N N . GLU A 1 204 ? 24.047 -22.828 -20.328 1 95.06 204 GLU A N 1
ATOM 1619 C CA . GLU A 1 204 ? 24.406 -23.234 -21.672 1 95.06 204 GLU A CA 1
ATOM 1620 C C . GLU A 1 204 ? 23.391 -24.219 -22.25 1 95.06 204 GLU A C 1
ATOM 1622 O O . GLU A 1 204 ? 23.156 -24.234 -23.469 1 95.06 204 GLU A O 1
ATOM 1627 N N . ASP A 1 205 ? 22.828 -24.969 -21.359 1 93.81 205 ASP A N 1
ATOM 1628 C CA . ASP A 1 205 ? 21.859 -25.969 -21.781 1 93.81 205 ASP A CA 1
ATOM 1629 C C . ASP A 1 205 ? 20.438 -25.391 -21.797 1 93.81 205 ASP A C 1
ATOM 1631 O O . ASP A 1 205 ? 19.625 -25.75 -22.656 1 93.81 205 ASP A O 1
ATOM 1635 N N . MET A 1 206 ? 20.141 -24.516 -20.938 1 96.62 206 MET A N 1
ATOM 1636 C CA . MET A 1 206 ? 18.781 -24 -20.75 1 96.62 206 MET A CA 1
ATOM 1637 C C . MET A 1 206 ? 18.484 -22.891 -21.766 1 96.62 206 MET A C 1
ATOM 1639 O O . MET A 1 206 ? 17.359 -22.781 -22.25 1 96.62 206 MET A O 1
ATOM 1643 N N . LEU A 1 207 ? 19.516 -22.094 -22.094 1 97.56 207 LEU A N 1
ATOM 1644 C CA . LEU A 1 207 ? 19.297 -20.938 -22.969 1 97.56 207 LEU A CA 1
ATOM 1645 C C . LEU A 1 207 ? 19.281 -21.359 -24.422 1 97.56 207 LEU A C 1
ATOM 1647 O O . LEU A 1 207 ? 20.328 -21.719 -24.984 1 97.56 207 LEU A O 1
ATOM 1651 N N . LEU A 1 208 ? 18.188 -21.281 -25.062 1 96.19 208 LEU A N 1
ATOM 1652 C CA . LEU A 1 208 ? 18.078 -21.641 -26.469 1 96.19 208 LEU A CA 1
ATOM 1653 C C . LEU A 1 208 ? 18.312 -20.422 -27.359 1 96.19 208 LEU A C 1
ATOM 1655 O O . LEU A 1 208 ? 19 -20.5 -28.375 1 96.19 208 LEU A O 1
ATOM 1659 N N . GLU A 1 209 ? 17.656 -19.344 -27.016 1 95 209 GLU A N 1
ATOM 1660 C CA . GLU A 1 209 ? 17.781 -18.078 -27.719 1 95 209 GLU A CA 1
ATOM 1661 C C . GLU A 1 209 ? 17.812 -16.906 -26.75 1 95 209 GLU A C 1
ATOM 1663 O O . GLU A 1 209 ? 17.203 -16.953 -25.672 1 95 209 GLU A O 1
ATOM 1668 N N . CYS A 1 210 ? 18.547 -15.922 -27.078 1 95.25 210 CYS A N 1
ATOM 1669 C CA . CYS A 1 210 ? 18.656 -14.695 -26.297 1 95.25 210 CYS A CA 1
ATOM 1670 C C . CYS A 1 210 ? 18.844 -13.492 -27.219 1 95.25 210 CYS A C 1
ATOM 1672 O O . CYS A 1 210 ? 19.797 -13.453 -28 1 95.25 210 CYS A O 1
ATOM 1674 N N . GLN A 1 211 ? 17.953 -12.586 -27.109 1 94.31 211 GLN A N 1
ATOM 1675 C CA . GLN A 1 211 ? 18.031 -11.391 -27.938 1 94.31 211 GLN A CA 1
ATOM 1676 C C . GLN A 1 211 ? 17.859 -10.125 -27.109 1 94.31 211 GLN A C 1
ATOM 1678 O O . GLN A 1 211 ? 16.922 -10.031 -26.312 1 94.31 211 GLN A O 1
ATOM 1683 N N . TRP A 1 212 ? 18.812 -9.32 -27.25 1 92.12 212 TRP A N 1
ATOM 1684 C CA . TRP A 1 212 ? 18.719 -7.992 -26.656 1 92.12 212 TRP A CA 1
ATOM 1685 C C . TRP A 1 212 ? 18.422 -6.938 -27.719 1 92.12 212 TRP A C 1
ATOM 1687 O O . TRP A 1 212 ? 19.219 -6.75 -28.641 1 92.12 212 TRP A O 1
ATOM 1697 N N . LYS A 1 213 ? 17.359 -6.312 -27.547 1 87.5 213 LYS A N 1
ATOM 1698 C CA . LYS A 1 213 ? 16.922 -5.328 -28.547 1 87.5 213 LYS A CA 1
ATOM 1699 C C . LYS A 1 213 ? 17.016 -5.898 -29.953 1 87.5 213 LYS A C 1
ATOM 1701 O O . LYS A 1 213 ? 17.047 -7.117 -30.141 1 87.5 213 LYS A O 1
ATOM 1706 N N . GLN A 1 214 ? 16.828 -5.18 -31.062 1 75.12 214 GLN A N 1
ATOM 1707 C CA . GLN A 1 214 ? 16.781 -5.645 -32.438 1 75.12 214 GLN A CA 1
ATOM 1708 C C . GLN A 1 214 ? 18.188 -6.016 -32.938 1 75.12 214 GLN A C 1
ATOM 1710 O O . GLN A 1 214 ? 18.328 -6.812 -33.875 1 75.12 214 GLN A O 1
ATOM 1715 N N . GLY A 1 215 ? 19.125 -5.828 -32.219 1 67.31 215 GLY A N 1
ATOM 1716 C CA . GLY A 1 215 ? 20.391 -5.969 -32.938 1 67.31 215 GLY A CA 1
ATOM 1717 C C . GLY A 1 215 ? 2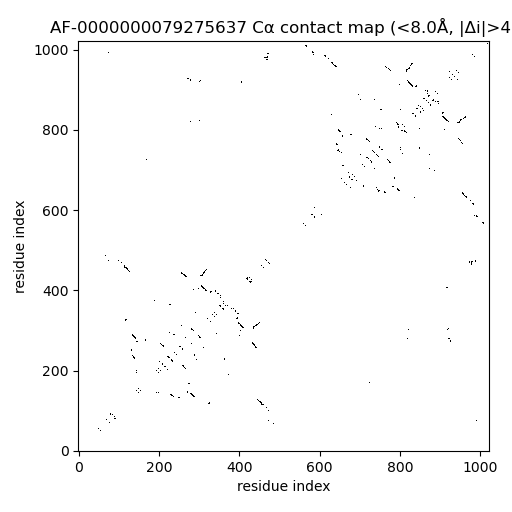1.391 -6.848 -32.188 1 67.31 215 GLY A C 1
ATOM 1718 O O . GLY A 1 215 ? 22.328 -7.359 -32.812 1 67.31 215 GLY A O 1
ATOM 1719 N N . TYR A 1 216 ? 21.297 -6.98 -30.953 1 73.81 216 TYR A N 1
ATOM 1720 C CA . TYR A 1 216 ? 22.344 -7.691 -30.234 1 73.81 216 TYR A CA 1
ATOM 1721 C C . TYR A 1 216 ? 21.828 -9.031 -29.703 1 73.81 216 TYR A C 1
ATOM 1723 O O . TYR A 1 216 ? 20.828 -9.086 -29 1 73.81 216 TYR A O 1
ATOM 1731 N N . ASN A 1 217 ? 22.562 -10.094 -30.188 1 84.31 217 ASN A N 1
ATOM 1732 C CA . ASN A 1 217 ? 22.25 -11.414 -29.656 1 84.31 217 ASN A CA 1
ATOM 1733 C C . ASN A 1 217 ? 23.078 -11.719 -28.406 1 84.31 217 ASN A C 1
ATOM 1735 O O . ASN A 1 217 ? 24.297 -11.805 -28.469 1 84.31 217 ASN A O 1
ATOM 1739 N N . CYS A 1 218 ? 22.344 -11.781 -27.312 1 91.44 218 CYS A N 1
ATOM 1740 C CA . CYS A 1 218 ? 23 -12.188 -26.078 1 91.44 218 CYS A CA 1
ATOM 1741 C C . CYS A 1 218 ? 23.156 -13.703 -26.016 1 91.44 218 CYS A C 1
ATOM 1743 O O . CYS A 1 218 ? 22.703 -14.414 -26.906 1 91.44 218 CYS A O 1
ATOM 1745 N N . GLY A 1 219 ? 23.953 -14.156 -25.016 1 94 219 GLY A N 1
ATOM 1746 C CA . GLY A 1 219 ? 24.203 -15.578 -24.828 1 94 219 GLY A CA 1
ATOM 1747 C C . GLY A 1 219 ? 24.484 -15.945 -23.375 1 94 219 GLY A C 1
ATOM 1748 O O . GLY A 1 219 ? 24.297 -15.125 -22.484 1 94 219 GLY A O 1
ATOM 1749 N N . PRO A 1 220 ? 24.812 -17.203 -23.203 1 95.31 220 PRO A N 1
ATOM 1750 C CA . PRO A 1 220 ? 25.078 -17.672 -21.844 1 95.31 220 PRO A CA 1
ATOM 1751 C C . PRO A 1 220 ? 26.141 -16.828 -21.125 1 95.31 220 PRO A C 1
ATOM 1753 O O . PRO A 1 220 ? 26.109 -16.703 -19.891 1 95.31 220 PRO A O 1
ATOM 1756 N N . GLN A 1 221 ? 27.047 -16.172 -21.828 1 92.31 221 GLN A N 1
ATOM 1757 C CA . GLN A 1 221 ? 28.125 -15.383 -21.25 1 92.31 221 GLN A CA 1
ATOM 1758 C C . GLN A 1 221 ? 27.594 -14.125 -20.578 1 92.31 221 GLN A C 1
ATOM 1760 O O . GLN A 1 221 ? 28.266 -13.508 -19.766 1 92.31 221 GLN A O 1
ATOM 1765 N N . ASP A 1 222 ? 26.422 -13.734 -20.953 1 93 222 ASP A N 1
ATOM 1766 C CA . ASP A 1 222 ? 25.828 -12.523 -20.406 1 93 222 ASP A CA 1
ATOM 1767 C C . ASP A 1 222 ? 25.109 -12.82 -19.094 1 93 222 ASP A C 1
ATOM 1769 O O . ASP A 1 222 ? 24.594 -11.906 -18.438 1 93 222 ASP A O 1
ATOM 1773 N N . PHE A 1 223 ? 25.094 -14.055 -18.719 1 94.44 223 PHE A N 1
ATOM 1774 C CA . PHE A 1 223 ? 24.469 -14.477 -17.469 1 94.44 223 PHE A CA 1
ATOM 1775 C C . PHE A 1 223 ? 25.516 -14.891 -16.453 1 94.44 223 PHE A C 1
ATOM 1777 O O . PHE A 1 223 ? 26.5 -15.555 -16.781 1 94.44 223 PHE A O 1
ATOM 1784 N N . LYS A 1 224 ? 25.281 -14.43 -15.266 1 90.69 224 LYS A N 1
ATOM 1785 C CA . LYS A 1 224 ? 26.156 -14.82 -14.164 1 90.69 224 LYS A CA 1
ATOM 1786 C C . LYS A 1 224 ? 25.438 -15.758 -13.195 1 90.69 224 LYS A C 1
ATOM 1788 O O . LYS A 1 224 ? 24.312 -15.5 -12.789 1 90.69 224 LYS A O 1
ATOM 1793 N N . MET A 1 225 ? 26.094 -16.828 -12.891 1 90.31 225 MET A N 1
ATOM 1794 C CA . MET A 1 225 ? 25.516 -17.766 -11.922 1 90.31 225 MET A CA 1
ATOM 1795 C C . MET A 1 225 ? 25.531 -17.172 -10.516 1 90.31 225 MET A C 1
ATOM 1797 O O . MET A 1 225 ? 26.547 -16.594 -10.094 1 90.31 225 MET A O 1
ATOM 1801 N N . VAL A 1 226 ? 24.422 -17.234 -9.859 1 86.31 226 VAL A N 1
ATOM 1802 C CA . VAL A 1 226 ? 24.297 -16.75 -8.484 1 86.31 226 VAL A CA 1
ATOM 1803 C C . VAL A 1 226 ? 23.594 -17.812 -7.633 1 86.31 226 VAL A C 1
ATOM 1805 O O . VAL A 1 226 ? 22.656 -18.469 -8.086 1 86.31 226 VAL A O 1
ATOM 1808 N N . TRP A 1 227 ? 24.094 -18 -6.48 1 82.25 227 TRP A N 1
ATOM 1809 C CA . TRP A 1 227 ? 23.469 -18.938 -5.555 1 82.25 227 TRP A CA 1
ATOM 1810 C C . TRP A 1 227 ? 22.391 -18.234 -4.727 1 82.25 227 TRP A C 1
ATOM 1812 O O . TRP A 1 227 ? 22.641 -17.172 -4.141 1 82.25 227 TRP A O 1
ATOM 1822 N N . THR A 1 228 ? 21.25 -18.781 -4.707 1 81.81 228 THR A N 1
ATOM 1823 C CA . THR A 1 228 ? 20.125 -18.219 -3.967 1 81.81 228 THR A CA 1
ATOM 1824 C C . THR A 1 228 ? 19.547 -19.234 -3.002 1 81.81 228 THR A C 1
ATOM 1826 O O . THR A 1 228 ? 20.062 -20.344 -2.879 1 81.81 228 THR A O 1
ATOM 1829 N N . ASP A 1 229 ? 18.562 -18.859 -2.322 1 72.56 229 ASP A N 1
ATOM 1830 C CA . ASP A 1 229 ? 17.859 -19.75 -1.4 1 72.56 229 ASP A CA 1
ATOM 1831 C C . ASP A 1 229 ? 17.141 -20.859 -2.154 1 72.56 229 ASP A C 1
ATOM 1833 O O . ASP A 1 229 ? 16.766 -21.875 -1.563 1 72.56 229 ASP A O 1
ATOM 1837 N N . LEU A 1 230 ? 17.031 -20.75 -3.516 1 76.19 230 LEU A N 1
ATOM 1838 C CA . LEU A 1 230 ? 16.359 -21.766 -4.336 1 76.19 230 LEU A CA 1
ATOM 1839 C C . LEU A 1 230 ? 17.391 -22.625 -5.074 1 76.19 230 LEU A C 1
ATOM 1841 O O . LEU A 1 230 ? 17.031 -23.531 -5.824 1 76.19 230 LEU A O 1
ATOM 1845 N N . GLY A 1 231 ? 18.625 -22.312 -4.762 1 79.19 231 GLY A N 1
ATOM 1846 C CA . GLY A 1 231 ? 19.672 -23 -5.508 1 79.19 231 GLY A CA 1
ATOM 1847 C C . GLY A 1 231 ? 20.344 -22.109 -6.527 1 79.19 231 GLY A C 1
ATOM 1848 O O . GLY A 1 231 ? 20.328 -20.875 -6.398 1 79.19 231 GLY A O 1
ATOM 1849 N N . PRO A 1 232 ? 20.953 -22.781 -7.504 1 85.94 232 PRO A N 1
ATOM 1850 C CA . PRO A 1 232 ? 21.672 -21.969 -8.5 1 85.94 232 PRO A CA 1
ATOM 1851 C C . PRO A 1 232 ? 20.734 -21.281 -9.484 1 85.94 232 PRO A C 1
ATOM 1853 O O . PRO A 1 232 ? 19.828 -21.906 -10.039 1 85.94 232 PRO A O 1
ATOM 1856 N N . CYS A 1 233 ? 20.938 -20.031 -9.617 1 92.06 233 CYS A N 1
ATOM 1857 C CA . CYS A 1 233 ? 20.203 -19.203 -10.562 1 92.06 233 CYS A CA 1
ATOM 1858 C C . CYS A 1 233 ? 21.141 -18.422 -11.461 1 92.06 233 CYS A C 1
ATOM 1860 O O . CYS A 1 233 ? 22.359 -18.516 -11.32 1 92.06 233 CYS A O 1
ATOM 1862 N N . TYR A 1 234 ? 20.625 -17.781 -12.453 1 94.81 234 TYR A N 1
ATOM 1863 C CA . TYR A 1 234 ? 21.422 -17.016 -13.406 1 94.81 234 TYR A CA 1
ATOM 1864 C C . TYR A 1 234 ? 20.875 -15.602 -13.555 1 94.81 234 TYR A C 1
ATOM 1866 O O . TYR A 1 234 ? 19.688 -15.406 -13.812 1 94.81 234 TYR A O 1
ATOM 1874 N N . THR A 1 235 ? 21.766 -14.648 -13.391 1 94.56 235 THR A N 1
ATOM 1875 C CA . THR A 1 235 ? 21.359 -13.25 -13.414 1 94.56 235 THR A CA 1
ATOM 1876 C C . THR A 1 235 ? 21.859 -12.555 -14.68 1 94.56 235 THR A C 1
ATOM 1878 O O . THR A 1 235 ? 23.047 -12.664 -15.023 1 94.56 235 THR A O 1
ATOM 1881 N N . PHE A 1 236 ? 20.953 -11.977 -15.414 1 95.25 236 PHE A N 1
ATOM 1882 C CA . PHE A 1 236 ? 21.266 -11.109 -16.547 1 95.25 236 PHE A CA 1
ATOM 1883 C C . PHE A 1 236 ? 21.359 -9.656 -16.094 1 95.25 236 PHE A C 1
ATOM 1885 O O . PHE A 1 236 ? 20.516 -9.172 -15.336 1 95.25 236 PHE A O 1
ATOM 1892 N N . ASN A 1 237 ? 22.391 -8.938 -16.469 1 94 237 ASN A N 1
ATOM 1893 C CA . ASN A 1 237 ? 22.625 -7.52 -16.203 1 94 237 ASN A CA 1
ATOM 1894 C C . ASN A 1 237 ? 22.828 -7.258 -14.711 1 94 237 ASN A C 1
ATOM 1896 O O . ASN A 1 237 ? 22.375 -6.242 -14.18 1 94 237 ASN A O 1
ATOM 1900 N N . GLY A 1 238 ? 23.344 -8.156 -14.016 1 90.69 238 GLY A N 1
ATOM 1901 C CA . GLY A 1 238 ? 23.656 -7.969 -12.602 1 90.69 238 GLY A CA 1
ATOM 1902 C C . GLY A 1 238 ? 24.891 -7.133 -12.375 1 90.69 238 GLY A C 1
ATOM 1903 O O . GLY A 1 238 ? 25.859 -7.215 -13.141 1 90.69 238 GLY A O 1
ATOM 1904 N N . GLY A 1 239 ? 24.844 -6.32 -11.367 1 85.94 239 GLY A N 1
ATOM 1905 C CA . GLY A 1 239 ? 26.016 -5.562 -10.969 1 85.94 239 GLY A CA 1
ATOM 1906 C C . GLY A 1 239 ? 26.797 -6.223 -9.852 1 85.94 239 GLY A C 1
ATOM 1907 O O . GLY A 1 239 ? 26.422 -7.301 -9.375 1 85.94 239 GLY A O 1
ATOM 1908 N N . ASN A 1 240 ? 27.906 -5.582 -9.57 1 82.69 240 ASN A N 1
ATOM 1909 C CA . ASN A 1 240 ? 28.672 -6.051 -8.43 1 82.69 240 ASN A CA 1
ATOM 1910 C C . ASN A 1 240 ? 28.062 -5.602 -7.105 1 82.69 240 ASN A C 1
ATOM 1912 O O . ASN A 1 240 ? 28.047 -4.406 -6.801 1 82.69 240 ASN A O 1
ATOM 1916 N N . VAL A 1 241 ? 27.578 -6.543 -6.352 1 81.44 241 VAL A N 1
ATOM 1917 C CA . VAL A 1 241 ? 26.828 -6.246 -5.145 1 81.44 241 VAL A CA 1
ATOM 1918 C C . VAL A 1 241 ? 27.781 -5.863 -4.016 1 81.44 241 VAL A C 1
ATOM 1920 O O . VAL A 1 241 ? 27.406 -5.152 -3.082 1 81.44 241 VAL A O 1
ATOM 1923 N N . SER A 1 242 ? 28.953 -6.352 -4.039 1 77.94 242 SER A N 1
ATOM 1924 C CA . SER A 1 242 ? 29.922 -6.102 -2.977 1 77.94 242 SER A CA 1
ATOM 1925 C C . SER A 1 242 ? 30.656 -4.785 -3.199 1 77.94 242 SER A C 1
ATOM 1927 O O . SER A 1 242 ? 31.078 -4.125 -2.24 1 77.94 242 SER A O 1
ATOM 1929 N N . GLN A 1 243 ? 30.984 -4.445 -4.5 1 70.56 243 GLN A N 1
ATOM 1930 C CA . GLN A 1 243 ? 31.688 -3.209 -4.824 1 70.56 243 GLN A CA 1
ATOM 1931 C C . GLN A 1 243 ? 30.953 -2.42 -5.902 1 70.56 243 GLN A C 1
ATOM 1933 O O . GLN A 1 243 ? 30.953 -2.811 -7.07 1 70.56 243 GLN A O 1
ATOM 1938 N N . ALA A 1 244 ? 30.391 -1.387 -5.391 1 61.84 244 ALA A N 1
ATOM 1939 C CA . ALA A 1 244 ? 29.625 -0.583 -6.34 1 61.84 244 ALA A CA 1
ATOM 1940 C C . ALA A 1 244 ? 30.547 0.047 -7.387 1 61.84 244 ALA A C 1
ATOM 1942 O O . ALA A 1 244 ? 31.656 0.499 -7.066 1 61.84 244 ALA A O 1
ATOM 1943 N N . GLY A 1 245 ? 30.281 0.064 -8.727 1 59 245 GLY A N 1
ATOM 1944 C CA . GLY A 1 245 ? 30.984 0.81 -9.758 1 59 245 GLY A CA 1
ATOM 1945 C C . GLY A 1 245 ? 31.906 -0.053 -10.594 1 59 245 GLY A C 1
ATOM 1946 O O . GLY A 1 245 ? 32.438 0.402 -11.602 1 59 245 GLY A O 1
ATOM 1947 N N . ALA A 1 246 ? 32.375 -1.258 -10.086 1 58.66 246 ALA A N 1
ATOM 1948 C CA . ALA A 1 246 ? 33.406 -2.021 -10.805 1 58.66 246 ALA A CA 1
ATOM 1949 C C . ALA A 1 246 ? 32.781 -2.84 -11.93 1 58.66 246 ALA A C 1
ATOM 1951 O O . ALA A 1 246 ? 33.469 -3.615 -12.602 1 58.66 246 ALA A O 1
ATOM 1952 N N . ASP A 1 247 ? 31.5 -2.639 -12.242 1 66.38 247 ASP A N 1
ATOM 1953 C CA . ASP A 1 247 ? 30.797 -3.633 -13.055 1 66.38 247 ASP A CA 1
ATOM 1954 C C . ASP A 1 247 ? 30.734 -3.201 -14.523 1 66.38 247 ASP A C 1
ATOM 1956 O O . ASP A 1 247 ? 31.062 -2.055 -14.852 1 66.38 247 ASP A O 1
ATOM 1960 N N . ALA A 1 248 ? 30.578 -4.242 -15.406 1 67.31 248 ALA A N 1
ATOM 1961 C CA . ALA A 1 248 ? 30.281 -4.039 -16.828 1 67.31 248 ALA A CA 1
ATOM 1962 C C . ALA A 1 248 ? 29.141 -3.043 -17 1 67.31 248 ALA A C 1
ATOM 1964 O O . ALA A 1 248 ? 28.312 -2.867 -16.109 1 67.31 248 ALA A O 1
ATOM 1965 N N . SER A 1 249 ? 29.281 -2.312 -18.094 1 80 249 SER A N 1
ATOM 1966 C CA . SER A 1 249 ? 28.266 -1.321 -18.453 1 80 249 SER A CA 1
ATOM 1967 C C . SER A 1 249 ? 26.875 -1.944 -18.5 1 80 249 SER A C 1
ATOM 1969 O O . SER A 1 249 ? 26.688 -3.018 -19.078 1 80 249 SER A O 1
ATOM 1971 N N . PRO A 1 250 ? 25.969 -1.332 -17.859 1 87.5 250 PRO A N 1
ATOM 1972 C CA . PRO A 1 250 ? 24.609 -1.868 -17.828 1 87.5 250 PRO A CA 1
ATOM 1973 C C . PRO A 1 250 ? 23.922 -1.785 -19.188 1 87.5 250 PRO A C 1
ATOM 1975 O O . PRO A 1 250 ? 24.312 -0.991 -20.047 1 87.5 250 PRO A O 1
ATOM 1978 N N . TYR A 1 251 ? 23 -2.676 -19.406 1 89.75 251 TYR A N 1
ATOM 1979 C CA . TYR A 1 251 ? 22.141 -2.607 -20.578 1 89.75 251 TYR A CA 1
ATOM 1980 C C . TYR A 1 251 ? 21.125 -1.468 -20.453 1 89.75 251 TYR A C 1
ATOM 1982 O O . TYR A 1 251 ? 20.469 -1.336 -19.422 1 89.75 251 TYR A O 1
ATOM 1990 N N . VAL A 1 252 ? 21.078 -0.624 -21.5 1 91.31 252 VAL A N 1
ATOM 1991 C CA . VAL A 1 252 ? 20.234 0.571 -21.453 1 91.31 252 VAL A CA 1
ATOM 1992 C C . VAL A 1 252 ? 19.141 0.47 -22.516 1 91.31 252 VAL A C 1
ATOM 1994 O O . VAL A 1 252 ? 19.391 0.075 -23.656 1 91.31 252 VAL A O 1
ATOM 1997 N N . VAL A 1 253 ? 17.938 0.827 -22.062 1 91 253 VAL A N 1
ATOM 1998 C CA . VAL A 1 253 ? 16.766 0.771 -22.938 1 91 253 VAL A CA 1
ATOM 1999 C C . VAL A 1 253 ? 16.406 2.18 -23.391 1 91 253 VAL A C 1
ATOM 2001 O O . VAL A 1 253 ? 16.469 3.133 -22.625 1 91 253 VAL A O 1
ATOM 2004 N N . ASN A 1 254 ? 15.945 2.25 -24.703 1 89.25 254 ASN A N 1
ATOM 2005 C CA . ASN A 1 254 ? 15.602 3.547 -25.266 1 89.25 254 ASN A CA 1
ATOM 2006 C C . ASN A 1 254 ? 14.172 3.566 -25.797 1 89.25 254 ASN A C 1
ATOM 2008 O O . ASN A 1 254 ? 13.734 4.566 -26.375 1 89.25 254 ASN A O 1
ATOM 2012 N N . GLY A 1 255 ? 13.438 2.492 -25.594 1 86.5 255 GLY A N 1
ATOM 2013 C CA . GLY A 1 255 ? 12.078 2.424 -26.109 1 86.5 255 GLY A CA 1
ATOM 2014 C C . GLY A 1 255 ? 11.172 1.545 -25.266 1 86.5 255 GLY A C 1
ATOM 2015 O O . GLY A 1 255 ? 11.617 0.901 -24.312 1 86.5 255 GLY A O 1
ATOM 2016 N N . THR A 1 256 ? 9.82 1.548 -25.672 1 85.19 256 THR A N 1
ATOM 2017 C CA . THR A 1 256 ? 8.828 0.931 -24.797 1 85.19 256 THR A CA 1
ATOM 2018 C C . THR A 1 256 ? 8.25 -0.33 -25.438 1 85.19 256 THR A C 1
ATOM 2020 O O . THR A 1 256 ? 7.43 -1.02 -24.828 1 85.19 256 THR A O 1
ATOM 2023 N N . THR A 1 257 ? 8.641 -0.747 -26.516 1 82.88 257 THR A N 1
ATOM 2024 C CA . THR A 1 257 ? 8.055 -1.921 -27.156 1 82.88 257 THR A CA 1
ATOM 2025 C C . THR A 1 257 ? 8.789 -3.189 -26.719 1 82.88 257 THR A C 1
ATOM 2027 O O . THR A 1 257 ? 9.906 -3.123 -26.203 1 82.88 257 THR A O 1
ATOM 2030 N N . SER A 1 258 ? 8.109 -4.293 -26.891 1 82.62 258 SER A N 1
ATOM 2031 C CA . SER A 1 258 ? 8.711 -5.578 -26.531 1 82.62 258 SER A CA 1
ATOM 2032 C C . SER A 1 258 ? 9.969 -5.848 -27.344 1 82.62 258 SER A C 1
ATOM 2034 O O . SER A 1 258 ? 10.867 -6.562 -26.891 1 82.62 258 SER A O 1
ATOM 2036 N N . GLU A 1 259 ? 10.094 -5.25 -28.438 1 84.25 259 GLU A N 1
ATOM 2037 C CA . GLU A 1 259 ? 11.25 -5.465 -29.297 1 84.25 259 GLU A CA 1
ATOM 2038 C C . GLU A 1 259 ? 12.469 -4.711 -28.781 1 84.25 259 GLU A C 1
ATOM 2040 O O . GLU A 1 259 ? 13.602 -5.008 -29.172 1 84.25 259 GLU A O 1
ATOM 2045 N N . GLU A 1 260 ? 12.195 -3.84 -27.922 1 86.06 260 GLU A N 1
ATOM 2046 C CA . GLU A 1 260 ? 13.281 -3.018 -27.391 1 86.06 260 GLU A CA 1
ATOM 2047 C C . GLU A 1 260 ? 13.781 -3.564 -26.062 1 86.06 260 GLU A C 1
ATOM 2049 O O . GLU A 1 260 ? 14.672 -2.979 -25.438 1 86.06 260 GLU A O 1
ATOM 2054 N N . GLY A 1 261 ? 13.258 -4.656 -25.703 1 92.31 261 GLY A N 1
ATOM 2055 C CA . GLY A 1 261 ? 13.648 -5.234 -24.422 1 92.31 261 GLY A CA 1
ATOM 2056 C C . GLY A 1 261 ? 14.422 -6.535 -24.578 1 92.31 261 GLY A C 1
ATOM 2057 O O . GLY A 1 261 ? 15.195 -6.699 -25.516 1 92.31 261 GLY A O 1
ATOM 2058 N N . LEU A 1 262 ? 14.391 -7.328 -23.562 1 94.94 262 LEU A N 1
ATOM 2059 C CA . LEU A 1 262 ? 15.07 -8.617 -23.5 1 94.94 262 LEU A CA 1
ATOM 2060 C C . LEU A 1 262 ? 14.125 -9.75 -23.875 1 94.94 262 LEU A C 1
ATOM 2062 O O . LEU A 1 262 ? 13.031 -9.859 -23.312 1 94.94 262 LEU A O 1
ATOM 2066 N N . ARG A 1 263 ? 14.492 -10.531 -24.859 1 95 263 ARG A N 1
ATOM 2067 C CA . ARG A 1 263 ? 13.758 -11.734 -25.25 1 95 263 ARG A CA 1
ATOM 2068 C C . ARG A 1 263 ? 14.609 -12.984 -25.047 1 95 263 ARG A C 1
ATOM 2070 O O . ARG A 1 263 ? 15.719 -13.078 -25.562 1 95 263 ARG A O 1
ATOM 2077 N N . ILE A 1 264 ? 14.047 -13.93 -24.328 1 96.31 264 ILE A N 1
ATOM 2078 C CA . ILE A 1 264 ? 14.789 -15.156 -24.062 1 96.31 264 ILE A CA 1
ATOM 2079 C C . ILE A 1 264 ? 13.883 -16.359 -24.266 1 96.31 264 ILE A C 1
ATOM 2081 O O . ILE A 1 264 ? 12.695 -16.312 -23.938 1 96.31 264 ILE A O 1
ATOM 2085 N N . ARG A 1 265 ? 14.391 -17.344 -24.891 1 96.81 265 ARG A N 1
ATOM 2086 C CA . ARG A 1 265 ? 13.766 -18.656 -24.984 1 96.81 265 ARG A CA 1
ATOM 2087 C C . ARG A 1 265 ? 14.539 -19.703 -24.188 1 96.81 265 ARG A C 1
ATOM 2089 O O . ARG A 1 265 ? 15.734 -19.906 -24.406 1 96.81 265 ARG A O 1
ATOM 2096 N N . LEU A 1 266 ? 13.867 -20.359 -23.281 1 97.88 266 LEU A N 1
ATOM 2097 C CA . LEU A 1 266 ? 14.523 -21.266 -22.344 1 97.88 266 LEU A CA 1
ATOM 2098 C C . LEU A 1 266 ? 13.953 -22.688 -22.484 1 97.88 266 LEU A C 1
ATOM 2100 O O . LEU A 1 266 ? 12.789 -22.844 -22.844 1 97.88 266 LEU A O 1
ATOM 2104 N N . ASN A 1 267 ? 14.82 -23.578 -22.172 1 97.56 267 ASN A N 1
ATOM 2105 C CA . ASN A 1 267 ? 14.453 -24.969 -22.031 1 97.56 267 ASN A CA 1
ATOM 2106 C C . ASN A 1 267 ? 14.406 -25.391 -20.562 1 97.56 267 ASN A C 1
ATOM 2108 O O . ASN A 1 267 ? 15.422 -25.344 -19.875 1 97.56 267 ASN A O 1
ATOM 2112 N N . LEU A 1 268 ? 13.312 -25.859 -20.141 1 96.31 268 LEU A N 1
ATOM 2113 C CA . LEU A 1 268 ? 13.102 -26.234 -18.75 1 96.31 268 LEU A CA 1
ATOM 2114 C C . LEU A 1 268 ? 13.82 -27.547 -18.422 1 96.31 268 LEU A C 1
ATOM 2116 O O . LEU A 1 268 ? 14.164 -27.797 -17.266 1 96.31 268 LEU A O 1
ATOM 2120 N N . GLU A 1 269 ? 14 -28.375 -19.359 1 95.56 269 GLU A N 1
ATOM 2121 C CA . GLU A 1 269 ? 14.57 -29.719 -19.188 1 95.56 269 GLU A CA 1
ATOM 2122 C C . GLU A 1 269 ? 13.789 -30.516 -18.141 1 95.56 269 GLU A C 1
ATOM 2124 O O . GLU A 1 269 ? 14.383 -31.109 -17.234 1 95.56 269 GLU A O 1
ATOM 2129 N N . GLN A 1 270 ? 12.555 -30.547 -18.266 1 93.88 270 GLN A N 1
ATOM 2130 C CA . GLN A 1 270 ? 11.703 -31.234 -17.281 1 93.88 270 GLN A CA 1
ATOM 2131 C C . GLN A 1 270 ? 12.031 -32.719 -17.234 1 93.88 270 GLN A C 1
ATOM 2133 O O . GLN A 1 270 ? 11.82 -33.375 -16.203 1 93.88 270 GLN A O 1
ATOM 2138 N N . TYR A 1 271 ? 12.477 -33.281 -18.328 1 91.62 271 TYR A N 1
ATOM 2139 C CA . TYR A 1 271 ? 12.82 -34.719 -18.391 1 91.62 271 TYR A CA 1
ATOM 2140 C C . TYR A 1 271 ? 13.914 -35.062 -17.391 1 91.62 271 TYR A C 1
ATOM 2142 O O . TYR A 1 271 ? 14.148 -36.219 -17.094 1 91.62 271 TYR A O 1
ATOM 2150 N N . ASP A 1 272 ? 14.539 -34.031 -16.906 1 92.75 272 ASP A N 1
ATOM 2151 C CA . ASP A 1 272 ? 15.641 -34.281 -15.969 1 92.75 272 ASP A CA 1
ATOM 2152 C C . ASP A 1 272 ? 15.312 -33.75 -14.578 1 92.75 272 ASP A C 1
ATOM 2154 O O . ASP A 1 272 ? 16.203 -33.5 -13.773 1 92.75 272 ASP A O 1
ATOM 2158 N N . TYR A 1 273 ? 14.047 -33.531 -14.312 1 90.44 273 TYR A N 1
ATOM 2159 C CA . TYR A 1 273 ? 13.609 -33.062 -13.008 1 90.44 273 TYR A CA 1
ATOM 2160 C C . TYR A 1 273 ? 13.75 -34.156 -11.953 1 90.44 273 TYR A C 1
ATOM 2162 O O . TYR A 1 273 ? 13.398 -35.312 -12.195 1 90.44 273 TYR A O 1
ATOM 2170 N N . LEU A 1 274 ? 14.281 -33.781 -10.812 1 85.31 274 LEU A N 1
ATOM 2171 C CA . LEU A 1 274 ? 14.281 -34.625 -9.633 1 85.31 274 LEU A CA 1
ATOM 2172 C C . LEU A 1 274 ? 12.969 -34.469 -8.859 1 85.31 274 LEU A C 1
ATOM 2174 O O . LEU A 1 274 ? 12.195 -35.438 -8.766 1 85.31 274 LEU A O 1
ATOM 2178 N N . ALA A 1 275 ? 12.82 -33.344 -8.273 1 82.06 275 ALA A N 1
ATOM 2179 C CA . ALA A 1 275 ? 11.625 -32.969 -7.523 1 82.06 275 ALA A CA 1
ATOM 2180 C C . ALA A 1 275 ? 11.578 -31.469 -7.305 1 82.06 275 ALA A C 1
ATOM 2182 O O . ALA A 1 275 ? 12.617 -30.812 -7.176 1 82.06 275 ALA A O 1
ATOM 2183 N N . THR A 1 276 ? 10.391 -31.031 -7.445 1 82.5 276 THR A N 1
ATOM 2184 C CA . THR A 1 276 ? 10.203 -29.609 -7.242 1 82.5 276 THR A CA 1
ATOM 2185 C C . THR A 1 276 ? 9.188 -29.344 -6.129 1 82.5 276 THR A C 1
ATOM 2187 O O . THR A 1 276 ? 8.352 -30.203 -5.832 1 82.5 276 THR A O 1
ATOM 2190 N N . PRO A 1 277 ? 9.43 -28.172 -5.562 1 74.94 277 PRO A N 1
ATOM 2191 C CA . PRO A 1 277 ? 8.367 -27.812 -4.617 1 74.94 277 PRO A CA 1
ATOM 2192 C C . PRO A 1 277 ? 6.992 -27.75 -5.277 1 74.94 277 PRO A C 1
ATOM 2194 O O . PRO A 1 277 ? 6.867 -27.297 -6.418 1 74.94 277 PRO A O 1
ATOM 2197 N N . TYR A 1 278 ? 6.027 -28.375 -4.75 1 74.81 278 TYR A N 1
ATOM 2198 C CA . TYR A 1 278 ? 4.629 -28.266 -5.156 1 74.81 278 TYR A CA 1
ATOM 2199 C C . TYR A 1 278 ? 4.395 -28.969 -6.488 1 74.81 278 TYR A C 1
ATOM 2201 O O . TYR A 1 278 ? 3.494 -28.594 -7.242 1 74.81 278 TYR A O 1
ATOM 2209 N N . ASP A 1 279 ? 5.305 -29.719 -6.906 1 83.06 279 ASP A N 1
ATOM 2210 C CA . ASP A 1 279 ? 5.191 -30.469 -8.156 1 83.06 279 ASP A CA 1
ATOM 2211 C C . ASP A 1 279 ? 5.047 -29.531 -9.352 1 83.06 279 ASP A C 1
ATOM 2213 O O . ASP A 1 279 ? 4.195 -29.75 -10.219 1 83.06 279 ASP A O 1
ATOM 2217 N N . THR A 1 280 ? 5.762 -28.5 -9.305 1 88.44 280 THR A N 1
ATOM 2218 C CA . THR A 1 280 ? 5.609 -27.453 -10.312 1 88.44 280 THR A CA 1
ATOM 2219 C C . THR A 1 280 ? 6.727 -27.547 -11.352 1 88.44 280 THR A C 1
ATOM 2221 O O . THR A 1 280 ? 7.785 -28.109 -11.086 1 88.44 280 THR A O 1
ATOM 2224 N N . ALA A 1 281 ? 6.398 -27.172 -12.523 1 93.88 281 ALA A N 1
ATOM 2225 C CA . ALA A 1 281 ? 7.379 -27.031 -13.594 1 93.88 281 ALA A CA 1
ATOM 2226 C C . ALA A 1 281 ? 7.371 -25.609 -14.164 1 93.88 281 ALA A C 1
ATOM 2228 O O . ALA A 1 281 ? 6.324 -25.094 -14.562 1 93.88 281 ALA A O 1
ATOM 2229 N N . GLY A 1 282 ? 8.438 -24.969 -14.055 1 94.81 282 GLY A N 1
ATOM 2230 C CA . GLY A 1 282 ? 8.539 -23.609 -14.555 1 94.81 282 GLY A CA 1
ATOM 2231 C C . GLY A 1 282 ? 9.781 -22.891 -14.062 1 94.81 282 GLY A C 1
ATOM 2232 O O . GLY A 1 282 ? 10.703 -23.516 -13.523 1 94.81 282 GLY A O 1
ATOM 2233 N N . PHE A 1 283 ? 9.844 -21.641 -14.438 1 95.06 283 PHE A N 1
ATOM 2234 C CA . PHE A 1 283 ? 10.938 -20.781 -13.984 1 95.06 283 PHE A CA 1
ATOM 2235 C C . PHE A 1 283 ? 10.43 -19.719 -13.016 1 95.06 283 PHE A C 1
ATOM 2237 O O . PHE A 1 283 ? 9.289 -19.25 -13.141 1 95.06 283 PHE A O 1
ATOM 2244 N N . LYS A 1 284 ? 11.289 -19.391 -12.07 1 93 284 LYS A N 1
ATOM 2245 C CA . LYS A 1 284 ? 11.109 -18.203 -11.25 1 93 284 LYS A CA 1
ATOM 2246 C C . LYS A 1 284 ? 11.969 -17.047 -11.75 1 93 284 LYS A C 1
ATOM 2248 O O . LYS A 1 284 ? 13.164 -17.219 -11.992 1 93 284 LYS A O 1
ATOM 2253 N N . ILE A 1 285 ? 11.32 -15.969 -11.922 1 95.19 285 ILE A N 1
ATOM 2254 C CA . ILE A 1 285 ? 12.023 -14.797 -12.414 1 95.19 285 ILE A CA 1
ATOM 2255 C C . ILE A 1 285 ? 11.969 -13.68 -11.375 1 95.19 285 ILE A C 1
ATOM 2257 O O . ILE A 1 285 ? 10.891 -13.328 -10.891 1 95.19 285 ILE A O 1
ATOM 2261 N N . LEU A 1 286 ? 13.109 -13.188 -11.039 1 93.69 286 LEU A N 1
ATOM 2262 C CA . LEU A 1 286 ? 13.203 -12.07 -10.102 1 93.69 286 LEU A CA 1
ATOM 2263 C C . LEU A 1 286 ? 13.758 -10.828 -10.789 1 93.69 286 LEU A C 1
ATOM 2265 O O . LEU A 1 286 ? 14.844 -10.867 -11.367 1 93.69 286 LEU A O 1
ATOM 2269 N N . ILE A 1 287 ? 12.969 -9.82 -10.789 1 93.56 287 ILE A N 1
ATOM 2270 C CA . ILE A 1 287 ? 13.414 -8.523 -11.297 1 93.56 287 ILE A CA 1
ATOM 2271 C C . ILE A 1 287 ? 13.805 -7.621 -10.133 1 93.56 287 ILE A C 1
ATOM 2273 O O . ILE A 1 287 ? 12.984 -7.324 -9.258 1 93.56 287 ILE A O 1
ATOM 2277 N N . HIS A 1 288 ? 15.039 -7.207 -10.086 1 90.88 288 HIS A N 1
ATOM 2278 C CA . HIS A 1 288 ? 15.516 -6.449 -8.93 1 90.88 288 HIS A CA 1
ATOM 2279 C C . HIS A 1 288 ? 16.594 -5.453 -9.336 1 90.88 288 HIS A C 1
ATOM 2281 O O . HIS A 1 288 ? 17.047 -5.461 -10.477 1 90.88 288 HIS A O 1
ATOM 2287 N N . ASN A 1 289 ? 16.938 -4.633 -8.383 1 90.38 289 ASN A N 1
ATOM 2288 C CA . ASN A 1 289 ? 18.016 -3.676 -8.602 1 90.38 289 ASN A CA 1
ATOM 2289 C C . ASN A 1 289 ? 19.344 -4.379 -8.891 1 90.38 289 ASN A C 1
ATOM 2291 O O . ASN A 1 289 ? 19.656 -5.395 -8.273 1 90.38 289 ASN A O 1
ATOM 2295 N N . ARG A 1 290 ? 20.156 -3.779 -9.758 1 91.19 290 ARG A N 1
ATOM 2296 C CA . ARG A 1 290 ? 21.406 -4.379 -10.203 1 91.19 290 ARG A CA 1
ATOM 2297 C C . ARG A 1 290 ? 22.359 -4.594 -9.031 1 91.19 290 ARG A C 1
ATOM 2299 O O . ARG A 1 290 ? 23.188 -5.508 -9.062 1 91.19 290 ARG A O 1
ATOM 2306 N N . TYR A 1 291 ? 22.141 -3.816 -8.023 1 88.25 291 TYR A N 1
ATOM 2307 C CA . TYR A 1 291 ? 23.109 -3.855 -6.934 1 88.25 291 TYR A CA 1
ATOM 2308 C C . TYR A 1 291 ? 22.516 -4.516 -5.699 1 88.25 291 TYR A C 1
ATOM 2310 O O . TYR A 1 291 ? 23.047 -4.398 -4.598 1 88.25 291 TYR A O 1
ATOM 2318 N N . ASP A 1 292 ? 21.422 -5.168 -5.879 1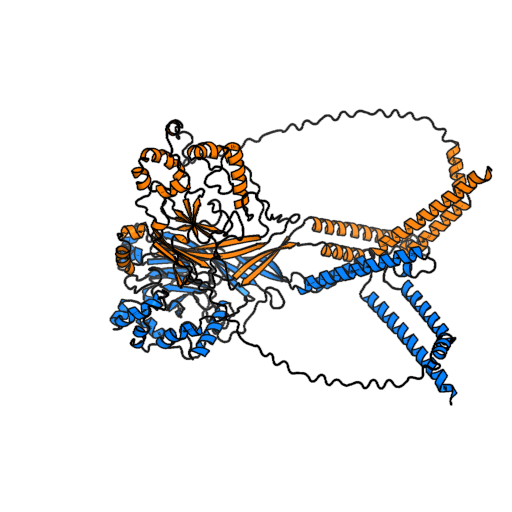 88.12 292 ASP A N 1
ATOM 2319 C CA . ASP A 1 292 ? 20.797 -5.953 -4.82 1 88.12 292 ASP A CA 1
ATOM 2320 C C . ASP A 1 292 ? 21.125 -7.438 -4.977 1 88.12 292 ASP A C 1
ATOM 2322 O O . ASP A 1 292 ? 21.516 -7.883 -6.055 1 88.12 292 ASP A O 1
ATOM 2326 N N . VAL A 1 293 ? 21 -8.094 -3.871 1 86.31 293 VAL A N 1
ATOM 2327 C CA . VAL A 1 293 ? 21.203 -9.539 -3.9 1 86.31 293 VAL A CA 1
ATOM 2328 C C . VAL A 1 293 ? 19.938 -10.234 -4.375 1 86.31 293 VAL A C 1
ATOM 2330 O O . VAL A 1 293 ? 18.828 -9.828 -4.008 1 86.31 293 VAL A O 1
ATOM 2333 N N . ALA A 1 294 ? 20.156 -11.227 -5.211 1 86.81 294 ALA A N 1
ATOM 2334 C CA . ALA A 1 294 ? 19 -11.992 -5.684 1 86.81 294 ALA A CA 1
ATOM 2335 C C . ALA A 1 294 ? 18.562 -13.008 -4.637 1 86.81 294 ALA A C 1
ATOM 2337 O O . ALA A 1 294 ? 19.25 -14.008 -4.402 1 86.81 294 ALA A O 1
ATOM 2338 N N . THR A 1 295 ? 17.5 -12.68 -3.953 1 81.44 295 THR A N 1
ATOM 2339 C CA . THR A 1 295 ? 16.891 -13.609 -3.012 1 81.44 295 THR A CA 1
ATOM 2340 C C . THR A 1 295 ? 15.398 -13.742 -3.271 1 81.44 295 THR A C 1
ATOM 2342 O O . THR A 1 295 ? 14.773 -12.812 -3.797 1 81.44 295 THR A O 1
ATOM 2345 N N . PHE A 1 296 ? 14.938 -14.914 -2.984 1 68.38 296 PHE A N 1
ATOM 2346 C CA . PHE A 1 296 ? 13.531 -15.125 -3.311 1 68.38 296 PHE A CA 1
ATOM 2347 C C . PHE A 1 296 ? 12.648 -14.859 -2.096 1 68.38 296 PHE A C 1
ATOM 2349 O O . PHE A 1 296 ? 11.602 -15.5 -1.929 1 68.38 296 PHE A O 1
ATOM 2356 N N . VAL A 1 297 ? 13.172 -14.016 -1.243 1 66.38 297 VAL A N 1
ATOM 2357 C CA . VAL A 1 297 ? 12.359 -13.383 -0.214 1 66.38 297 VAL A CA 1
ATOM 2358 C C . VAL A 1 297 ? 11.898 -12.008 -0.696 1 66.38 297 VAL A C 1
ATOM 2360 O O . VAL A 1 297 ? 10.938 -11.438 -0.165 1 66.38 297 VAL A O 1
ATOM 2363 N N . ASN A 1 298 ? 12.539 -11.656 -1.813 1 67.81 298 ASN A N 1
ATOM 2364 C CA . ASN A 1 298 ? 12.203 -10.352 -2.385 1 67.81 298 ASN A CA 1
ATOM 2365 C C . ASN A 1 298 ? 10.844 -10.383 -3.082 1 67.81 298 ASN A C 1
ATOM 2367 O O . ASN A 1 298 ? 10.477 -11.391 -3.688 1 67.81 298 ASN A O 1
ATOM 2371 N N . PRO A 1 299 ? 10.25 -9.289 -2.896 1 74.06 299 PRO A N 1
ATOM 2372 C CA . PRO A 1 299 ? 9 -9.188 -3.646 1 74.06 299 PRO A CA 1
ATOM 2373 C C . PRO A 1 299 ? 9.219 -9.086 -5.152 1 74.06 299 PRO A C 1
ATOM 2375 O O . PRO A 1 299 ? 10.344 -8.852 -5.602 1 74.06 299 PRO A O 1
ATOM 2378 N N . GLY A 1 300 ? 8.234 -9.445 -5.891 1 78.31 300 GLY A N 1
ATOM 2379 C CA . GLY A 1 300 ? 8.25 -9.227 -7.328 1 78.31 300 GLY A CA 1
ATOM 2380 C C . GLY A 1 300 ? 8.625 -10.469 -8.117 1 78.31 300 GLY A C 1
ATOM 2381 O O . GLY A 1 300 ? 9.117 -10.375 -9.242 1 78.31 300 GLY A O 1
ATOM 2382 N N . ILE A 1 301 ? 8.516 -11.586 -7.5 1 88.62 301 ILE A N 1
ATOM 2383 C CA . ILE A 1 301 ? 8.844 -12.836 -8.18 1 88.62 301 ILE A CA 1
ATOM 2384 C C . ILE A 1 301 ? 7.742 -13.18 -9.18 1 88.62 301 ILE A C 1
ATOM 2386 O O . ILE A 1 301 ? 6.555 -13.125 -8.859 1 88.62 301 ILE A O 1
ATOM 2390 N N . ILE A 1 302 ? 8.211 -13.508 -10.359 1 92.88 302 ILE A N 1
ATOM 2391 C CA . ILE A 1 302 ? 7.293 -13.914 -11.422 1 92.88 302 ILE A CA 1
ATOM 2392 C C . ILE A 1 302 ? 7.566 -15.359 -11.82 1 92.88 302 ILE A C 1
ATOM 2394 O O . ILE A 1 302 ? 8.727 -15.773 -11.93 1 92.88 302 ILE A O 1
ATOM 2398 N N . GLN A 1 303 ? 6.516 -16 -11.977 1 93.5 303 GLN A N 1
ATOM 2399 C CA . GLN A 1 303 ? 6.641 -17.391 -12.414 1 93.5 303 GLN A CA 1
ATOM 2400 C C . GLN A 1 303 ? 6.234 -17.547 -13.875 1 93.5 303 GLN A C 1
ATOM 2402 O O . GLN A 1 303 ? 5.316 -16.859 -14.344 1 93.5 303 GLN A O 1
ATOM 2407 N N . ALA A 1 304 ? 6.895 -18.406 -14.531 1 95.75 304 ALA A N 1
ATOM 2408 C CA . ALA A 1 304 ? 6.605 -18.625 -15.945 1 95.75 304 ALA A CA 1
ATOM 2409 C C . ALA A 1 304 ? 6.441 -20.125 -16.234 1 95.75 304 ALA A C 1
ATOM 2411 O O . ALA A 1 304 ? 7.297 -20.938 -15.883 1 95.75 304 ALA A O 1
ATOM 2412 N N . ALA A 1 305 ? 5.387 -20.438 -16.906 1 95.81 305 ALA A N 1
ATOM 2413 C CA . ALA A 1 305 ? 5.078 -21.812 -17.281 1 95.81 305 ALA A CA 1
ATOM 2414 C C . ALA A 1 305 ? 5.59 -22.125 -18.688 1 95.81 305 ALA A C 1
ATOM 2416 O O . ALA A 1 305 ? 5.703 -21.234 -19.516 1 95.81 305 ALA A O 1
ATOM 2417 N N . PRO A 1 306 ? 5.906 -23.406 -18.938 1 96 306 PRO A N 1
ATOM 2418 C CA . PRO A 1 306 ? 6.25 -23.781 -20.312 1 96 306 PRO A CA 1
ATOM 2419 C C . PRO A 1 306 ? 5.047 -23.734 -21.25 1 96 306 PRO A C 1
ATOM 2421 O O . PRO A 1 306 ? 3.902 -23.812 -20.797 1 96 306 PRO A O 1
ATOM 2424 N N . GLY A 1 307 ? 5.328 -23.547 -22.453 1 94.38 307 GLY A N 1
ATOM 2425 C CA . GLY A 1 307 ? 4.273 -23.547 -23.453 1 94.38 307 GLY A CA 1
ATOM 2426 C C . GLY A 1 307 ? 3.676 -22.172 -23.688 1 94.38 307 GLY A C 1
ATOM 2427 O O . GLY A 1 307 ? 2.691 -22.031 -24.422 1 94.38 307 GLY A O 1
ATOM 2428 N N . PHE A 1 308 ? 4.277 -21.172 -23.062 1 94.81 308 PHE A N 1
ATOM 2429 C CA . PHE A 1 308 ? 3.715 -19.828 -23.188 1 94.81 308 PHE A CA 1
ATOM 2430 C C . PHE A 1 308 ? 4.809 -18.812 -23.469 1 94.81 308 PHE A C 1
ATOM 2432 O O . PHE A 1 308 ? 5.949 -18.984 -23.031 1 94.81 308 PHE A O 1
ATOM 2439 N N . ASN A 1 309 ? 4.395 -17.797 -24.25 1 94.19 309 ASN A N 1
ATOM 2440 C CA . ASN A 1 309 ? 5.098 -16.531 -24.219 1 94.19 309 ASN A CA 1
ATOM 2441 C C . ASN A 1 309 ? 4.66 -15.68 -23.016 1 94.19 309 ASN A C 1
ATOM 2443 O O . ASN A 1 309 ? 3.492 -15.312 -22.906 1 94.19 309 ASN A O 1
ATOM 2447 N N . THR A 1 310 ? 5.586 -15.461 -22.172 1 95.25 310 THR A N 1
ATOM 2448 C CA . THR A 1 310 ? 5.262 -14.625 -21.016 1 95.25 310 THR A CA 1
ATOM 2449 C C . THR A 1 310 ? 5.797 -13.203 -21.219 1 95.25 310 THR A C 1
ATOM 2451 O O . THR A 1 310 ? 7.008 -13 -21.312 1 95.25 310 THR A O 1
ATOM 2454 N N . PHE A 1 311 ? 4.891 -12.242 -21.281 1 94.56 311 PHE A N 1
ATOM 2455 C CA . PHE A 1 311 ? 5.258 -10.844 -21.438 1 94.56 311 PHE A CA 1
ATOM 2456 C C . PHE A 1 311 ? 5.281 -10.141 -20.078 1 94.56 311 PHE A C 1
ATOM 2458 O O . PHE A 1 311 ? 4.305 -10.195 -19.328 1 94.56 311 PHE A O 1
ATOM 2465 N N . ILE A 1 312 ? 6.398 -9.531 -19.812 1 94.88 312 ILE A N 1
ATOM 2466 C CA . ILE A 1 312 ? 6.578 -8.867 -18.516 1 94.88 312 ILE A CA 1
ATOM 2467 C C . ILE A 1 312 ? 6.953 -7.406 -18.734 1 94.88 312 ILE A C 1
ATOM 2469 O O . ILE A 1 312 ? 8.125 -7.035 -18.641 1 94.88 312 ILE A O 1
ATOM 2473 N N . PRO A 1 313 ? 5.98 -6.574 -18.953 1 94.81 313 PRO A N 1
ATOM 2474 C CA . PRO A 1 313 ? 6.27 -5.141 -19.016 1 94.81 313 PRO A CA 1
ATOM 2475 C C . PRO A 1 313 ? 6.637 -4.547 -17.656 1 94.81 313 PRO A C 1
ATOM 2477 O O . PRO A 1 313 ? 6.082 -4.949 -16.625 1 94.81 313 PRO A O 1
ATOM 2480 N N . LEU A 1 314 ? 7.562 -3.543 -17.656 1 94.25 314 LEU A N 1
ATOM 2481 C CA . LEU A 1 314 ? 8.07 -2.941 -16.438 1 94.25 314 LEU A CA 1
ATOM 2482 C C . LEU A 1 314 ? 7.73 -1.454 -16.375 1 94.25 314 LEU A C 1
ATOM 2484 O O . LEU A 1 314 ? 7.715 -0.778 -17.406 1 94.25 314 LEU A O 1
ATOM 2488 N N . THR A 1 315 ? 7.441 -1.031 -15.211 1 94.38 315 THR A N 1
ATOM 2489 C CA . THR A 1 315 ? 7.41 0.39 -14.883 1 94.38 315 THR A CA 1
ATOM 2490 C C . THR A 1 315 ? 8.297 0.689 -13.68 1 94.38 315 THR A C 1
ATOM 2492 O O . THR A 1 315 ? 8.367 -0.105 -12.742 1 94.38 315 THR A O 1
ATOM 2495 N N . LYS A 1 316 ? 8.969 1.817 -13.75 1 95.12 316 LYS A N 1
ATOM 2496 C CA . LYS A 1 316 ? 9.938 2.156 -12.711 1 95.12 316 LYS A CA 1
ATOM 2497 C C . LYS A 1 316 ? 9.398 3.254 -11.797 1 95.12 316 LYS A C 1
ATOM 2499 O O . LYS A 1 316 ? 8.844 4.246 -12.273 1 95.12 316 LYS A O 1
ATOM 2504 N N . THR A 1 317 ? 9.516 3.029 -10.5 1 95.12 317 THR A N 1
ATOM 2505 C CA . THR A 1 317 ? 9.195 4.016 -9.477 1 95.12 317 THR A CA 1
ATOM 2506 C C . THR A 1 317 ? 10.398 4.254 -8.562 1 95.12 317 THR A C 1
ATOM 2508 O O . THR A 1 317 ? 11.047 3.303 -8.133 1 95.12 317 THR A O 1
ATOM 2511 N N . ILE A 1 318 ? 10.688 5.512 -8.375 1 96.12 318 ILE A N 1
ATOM 2512 C CA . ILE A 1 318 ? 11.75 5.887 -7.453 1 96.12 318 ILE A CA 1
ATOM 2513 C C . ILE A 1 318 ? 11.156 6.523 -6.203 1 96.12 318 ILE A C 1
ATOM 2515 O O . ILE A 1 318 ? 10.367 7.469 -6.297 1 96.12 318 ILE A O 1
ATOM 2519 N N . ILE A 1 319 ? 11.5 6.031 -5.074 1 95.12 319 ILE A N 1
ATOM 2520 C CA . ILE A 1 319 ? 11.031 6.559 -3.801 1 95.12 319 ILE A CA 1
ATOM 2521 C C . ILE A 1 319 ? 12.195 7.184 -3.037 1 95.12 319 ILE A C 1
ATOM 2523 O O . ILE A 1 319 ? 13.219 6.535 -2.816 1 95.12 319 ILE A O 1
ATOM 2527 N N . LYS A 1 320 ? 12.07 8.398 -2.646 1 96.12 320 LYS A N 1
ATOM 2528 C CA . LYS A 1 320 ? 13.07 9.117 -1.865 1 96.12 320 LYS A CA 1
ATOM 2529 C C . LYS A 1 320 ? 12.57 9.406 -0.454 1 96.12 320 LYS A C 1
ATOM 2531 O O . LYS A 1 320 ? 11.555 10.078 -0.278 1 96.12 320 LYS A O 1
ATOM 2536 N N . GLY A 1 321 ? 13.328 8.891 0.483 1 94.44 321 GLY A N 1
ATOM 2537 C CA . GLY A 1 321 ? 12.953 9.094 1.873 1 94.44 321 GLY A CA 1
ATOM 2538 C C . GLY A 1 321 ? 13.844 10.094 2.586 1 94.44 321 GLY A C 1
ATOM 2539 O O . GLY A 1 321 ? 14.859 10.531 2.037 1 94.44 321 GLY A O 1
ATOM 2540 N N . LYS A 1 322 ? 13.383 10.469 3.787 1 94.56 322 LYS A N 1
ATOM 2541 C CA . LYS A 1 322 ? 14.148 11.367 4.648 1 94.56 322 LYS A CA 1
ATOM 2542 C C . LYS A 1 322 ? 14.695 10.617 5.867 1 94.56 322 LYS A C 1
ATOM 2544 O O . LYS A 1 322 ? 14.023 9.742 6.414 1 94.56 322 LYS A O 1
ATOM 2549 N N . LYS A 1 323 ? 15.867 11.047 6.27 1 94 323 LYS A N 1
ATOM 2550 C CA . LYS A 1 323 ? 16.516 10.422 7.418 1 94 323 LYS A CA 1
ATOM 2551 C C . LYS A 1 323 ? 15.891 10.898 8.727 1 94 323 LYS A C 1
ATOM 2553 O O . LYS A 1 323 ? 15.031 11.773 8.727 1 94 323 LYS A O 1
ATOM 2558 N N . SER A 1 324 ? 16.359 10.141 9.789 1 91.56 324 SER A N 1
ATOM 2559 C CA . SER A 1 324 ? 15.945 10.602 11.109 1 91.56 324 SER A CA 1
ATOM 2560 C C . SER A 1 324 ? 16.203 12.094 11.273 1 91.56 324 SER A C 1
ATOM 2562 O O . SER A 1 324 ? 17.234 12.609 10.812 1 91.56 324 SER A O 1
ATOM 2564 N N . PRO A 1 325 ? 15.18 12.711 11.797 1 92.94 325 PRO A N 1
ATOM 2565 C CA . PRO A 1 325 ? 14.109 12.281 12.695 1 92.94 325 PRO A CA 1
ATOM 2566 C C . PRO A 1 325 ? 12.75 12.188 12 1 92.94 325 PRO A C 1
ATOM 2568 O O . PRO A 1 325 ? 11.727 12.008 12.656 1 92.94 325 PRO A O 1
ATOM 2571 N N . TYR A 1 326 ? 12.758 12.336 10.758 1 92.5 326 TYR A N 1
ATOM 2572 C CA . TYR A 1 326 ? 11.484 12.258 10.055 1 92.5 326 TYR A CA 1
ATOM 2573 C C . TYR A 1 326 ? 10.891 10.859 10.148 1 92.5 326 TYR A C 1
ATOM 2575 O O . TYR A 1 326 ? 11.602 9.891 10.43 1 92.5 326 TYR A O 1
ATOM 2583 N N . VAL A 1 327 ? 9.609 10.766 9.984 1 87.88 327 VAL A N 1
ATOM 2584 C CA . VAL A 1 327 ? 8.852 9.531 10.188 1 87.88 327 VAL A CA 1
ATOM 2585 C C . VAL A 1 327 ? 9.359 8.445 9.242 1 87.88 327 VAL A C 1
ATOM 2587 O O . VAL A 1 327 ? 9.328 7.262 9.57 1 87.88 327 VAL A O 1
ATOM 2590 N N . THR A 1 328 ? 9.891 8.742 8.047 1 87.94 328 THR A N 1
ATOM 2591 C CA . THR A 1 328 ? 10.375 7.742 7.105 1 87.94 328 THR A CA 1
ATOM 2592 C C . THR A 1 328 ? 11.602 7.027 7.668 1 87.94 328 THR A C 1
ATOM 2594 O O . THR A 1 328 ? 11.773 5.824 7.461 1 87.94 328 THR A O 1
ATOM 2597 N N . ASN A 1 329 ? 12.461 7.812 8.367 1 89.44 329 ASN A N 1
ATOM 2598 C CA . ASN A 1 329 ? 13.625 7.258 9.062 1 89.44 329 ASN A CA 1
ATOM 2599 C C . ASN A 1 329 ? 14.43 6.336 8.148 1 89.44 329 ASN A C 1
ATOM 2601 O O . ASN A 1 329 ? 14.695 5.188 8.508 1 89.44 329 ASN A O 1
ATOM 2605 N N . CYS A 1 330 ? 14.734 6.762 6.953 1 91.62 330 CYS A N 1
ATOM 2606 C CA . CYS A 1 330 ? 15.461 5.934 5.988 1 91.62 330 CYS A CA 1
ATOM 2607 C C . CYS A 1 330 ? 16.922 5.812 6.371 1 91.62 330 CYS A C 1
ATOM 2609 O O . CYS A 1 330 ? 17.422 6.578 7.195 1 91.62 330 CYS A O 1
ATOM 2611 N N . THR A 1 331 ? 17.562 4.82 5.879 1 91.31 331 THR A N 1
ATOM 2612 C CA . THR A 1 331 ? 18.984 4.551 6.133 1 91.31 331 THR A CA 1
ATOM 2613 C C . THR A 1 331 ? 19.734 4.363 4.824 1 91.31 331 THR A C 1
ATOM 2615 O O . THR A 1 331 ? 19.203 3.83 3.855 1 91.31 331 THR A O 1
ATOM 2618 N N . ASP A 1 332 ? 20.906 5.094 4.797 1 87.75 332 ASP A N 1
ATOM 2619 C CA . ASP A 1 332 ? 21.781 4.871 3.654 1 87.75 332 ASP A CA 1
ATOM 2620 C C . ASP A 1 332 ? 23.109 4.234 4.094 1 87.75 332 ASP A C 1
ATOM 2622 O O . ASP A 1 332 ? 23.703 4.648 5.09 1 87.75 332 ASP A O 1
ATOM 2626 N N . GLY A 1 333 ? 23.422 3.188 3.598 1 76.62 333 GLY A N 1
ATOM 2627 C CA . GLY A 1 333 ? 24.75 2.617 3.822 1 76.62 333 GLY A CA 1
ATOM 2628 C C . GLY A 1 333 ? 24.859 1.867 5.137 1 76.62 333 GLY A C 1
ATOM 2629 O O . GLY A 1 333 ? 23.859 1.388 5.668 1 76.62 333 GLY A O 1
ATOM 2630 N N . GLY A 1 334 ? 26.109 1.501 5.504 1 78.81 334 GLY A N 1
ATOM 2631 C CA . GLY A 1 334 ? 26.453 0.939 6.801 1 78.81 334 GLY A CA 1
ATOM 2632 C C . GLY A 1 334 ? 26.516 -0.576 6.797 1 78.81 334 GLY A C 1
ATOM 2633 O O . GLY A 1 334 ? 26.422 -1.21 7.848 1 78.81 334 GLY A O 1
ATOM 2634 N N . LEU A 1 335 ? 26.5 -1.138 5.586 1 87.75 335 LEU A N 1
ATOM 2635 C CA . LEU A 1 335 ? 26.562 -2.594 5.562 1 87.75 335 LEU A CA 1
ATOM 2636 C C . LEU A 1 335 ? 28.016 -3.07 5.477 1 87.75 335 LEU A C 1
ATOM 2638 O O . LEU A 1 335 ? 28.875 -2.348 4.98 1 87.75 335 LEU A O 1
ATOM 2642 N N . LYS A 1 336 ? 28.297 -4.172 5.996 1 86.5 336 LYS A N 1
ATOM 2643 C CA . LYS A 1 336 ? 29.641 -4.738 6.051 1 86.5 336 LYS A CA 1
ATOM 2644 C C . LYS A 1 336 ? 30 -5.461 4.754 1 86.5 336 LYS A C 1
ATOM 2646 O O . LYS A 1 336 ? 31.125 -5.359 4.262 1 86.5 336 LYS A O 1
ATOM 2651 N N . TYR A 1 337 ? 28.984 -6.133 4.191 1 85.88 337 TYR A N 1
ATOM 2652 C CA . TYR A 1 337 ? 29.312 -7.066 3.115 1 85.88 337 TYR A CA 1
ATOM 2653 C C . TYR A 1 337 ? 28.812 -6.531 1.773 1 85.88 337 TYR A C 1
ATOM 2655 O O . TYR A 1 337 ? 29.234 -7.012 0.718 1 85.88 337 TYR A O 1
ATOM 2663 N N . PHE A 1 338 ? 27.938 -5.602 1.795 1 87.69 338 PHE A N 1
ATOM 2664 C CA . PHE A 1 338 ? 27.328 -5.125 0.562 1 87.69 338 PHE A CA 1
ATOM 2665 C C . PHE A 1 338 ? 27.547 -3.625 0.393 1 87.69 338 PHE A C 1
ATOM 2667 O O . PHE A 1 338 ? 27.562 -2.883 1.377 1 87.69 338 PHE A O 1
ATOM 2674 N N . ALA A 1 339 ? 27.641 -3.209 -0.833 1 84.44 339 ALA A N 1
ATOM 2675 C CA . ALA A 1 339 ? 27.953 -1.816 -1.145 1 84.44 339 ALA A CA 1
ATOM 2676 C C . ALA A 1 339 ? 26.688 -0.948 -1.088 1 84.44 339 ALA A C 1
ATOM 2678 O O . ALA A 1 339 ? 26.766 0.242 -0.773 1 84.44 339 ALA A O 1
ATOM 2679 N N . THR A 1 340 ? 25.594 -1.55 -1.451 1 87.94 340 THR A N 1
ATOM 2680 C CA . THR A 1 340 ? 24.359 -0.784 -1.521 1 87.94 340 THR A CA 1
ATOM 2681 C C . THR A 1 340 ? 23.359 -1.278 -0.481 1 87.94 340 THR A C 1
ATOM 2683 O O . THR A 1 340 ? 23.125 -2.482 -0.367 1 87.94 340 THR A O 1
ATOM 2686 N N . TYR A 1 341 ? 22.828 -0.308 0.198 1 91.25 341 TYR A N 1
ATOM 2687 C CA . TYR A 1 341 ? 21.844 -0.656 1.219 1 91.25 341 TYR A CA 1
ATOM 2688 C C . TYR A 1 341 ? 20.453 -0.816 0.609 1 91.25 341 TYR A C 1
ATOM 2690 O O . TYR A 1 341 ? 19.969 0.086 -0.07 1 91.25 341 TYR A O 1
ATOM 2698 N N . THR A 1 342 ? 19.906 -1.977 0.765 1 88.75 342 THR A N 1
ATOM 2699 C CA . THR A 1 342 ? 18.5 -2.318 0.549 1 88.75 342 THR A CA 1
ATOM 2700 C C . THR A 1 342 ? 17.969 -3.162 1.702 1 88.75 342 THR A C 1
ATOM 2702 O O . THR A 1 342 ? 18.75 -3.775 2.441 1 88.75 342 THR A O 1
ATOM 2705 N N . PRO A 1 343 ? 16.672 -3.064 1.901 1 85.19 343 PRO A N 1
ATOM 2706 C CA . PRO A 1 343 ? 16.156 -3.93 2.967 1 85.19 343 PRO A CA 1
ATOM 2707 C C . PRO A 1 343 ? 16.578 -5.387 2.801 1 85.19 343 PRO A C 1
ATOM 2709 O O . PRO A 1 343 ? 16.828 -6.078 3.793 1 85.19 343 PRO A O 1
ATOM 2712 N N . ASN A 1 344 ? 16.734 -5.758 1.642 1 86.38 344 ASN A N 1
ATOM 2713 C CA . ASN A 1 344 ? 17.156 -7.129 1.363 1 86.38 344 ASN A CA 1
ATOM 2714 C C . ASN A 1 344 ? 18.609 -7.359 1.729 1 86.38 344 ASN A C 1
ATOM 2716 O O . ASN A 1 344 ? 18.953 -8.359 2.365 1 86.38 344 ASN A O 1
ATOM 2720 N N . THR A 1 345 ? 19.469 -6.488 1.302 1 89.12 345 THR A N 1
ATOM 2721 C CA . THR A 1 345 ? 20.875 -6.648 1.638 1 89.12 345 THR A CA 1
ATOM 2722 C C . THR A 1 345 ? 21.094 -6.547 3.146 1 89.12 345 THR A C 1
ATOM 2724 O O . THR A 1 345 ? 21.969 -7.215 3.701 1 89.12 345 THR A O 1
ATOM 2727 N N . CYS A 1 346 ? 20.281 -5.73 3.768 1 89.19 346 CYS A N 1
ATOM 2728 C CA . CYS A 1 346 ? 20.312 -5.641 5.223 1 89.19 346 CYS A CA 1
ATOM 2729 C C . CYS A 1 346 ? 19.891 -6.961 5.859 1 89.19 346 CYS A C 1
ATOM 2731 O O . CYS A 1 346 ? 20.547 -7.445 6.785 1 89.19 346 CYS A O 1
ATOM 2733 N N . LEU A 1 347 ? 18.859 -7.5 5.367 1 85.25 347 LEU A N 1
ATOM 2734 C CA . LEU A 1 347 ? 18.359 -8.773 5.879 1 85.25 347 LEU A CA 1
ATOM 2735 C C . LEU A 1 347 ? 19.391 -9.875 5.703 1 85.25 347 LEU A C 1
ATOM 2737 O O . LEU A 1 347 ? 19.672 -10.625 6.645 1 85.25 347 LEU A O 1
ATOM 2741 N N . ILE A 1 348 ? 19.953 -9.945 4.535 1 85.88 348 ILE A N 1
ATOM 2742 C CA . ILE A 1 348 ? 20.906 -11.008 4.23 1 85.88 348 ILE A CA 1
ATOM 2743 C C . ILE A 1 348 ? 22.141 -10.852 5.109 1 85.88 348 ILE A C 1
ATOM 2745 O O . ILE A 1 348 ? 22.703 -11.844 5.594 1 85.88 348 ILE A O 1
ATOM 2749 N N . GLU A 1 349 ? 22.578 -9.656 5.27 1 88.62 349 GLU A N 1
ATOM 2750 C CA . GLU A 1 349 ? 23.734 -9.438 6.145 1 88.62 349 GLU A CA 1
ATOM 2751 C C . GLU A 1 349 ? 23.422 -9.859 7.578 1 88.62 349 GLU A C 1
ATOM 2753 O O . GLU A 1 349 ? 24.25 -10.477 8.242 1 88.62 349 GLU A O 1
ATOM 2758 N N . CYS A 1 350 ? 22.281 -9.484 8 1 87.75 350 CYS A N 1
ATOM 2759 C CA . CYS A 1 350 ? 21.828 -9.867 9.336 1 87.75 350 CYS A CA 1
ATOM 2760 C C . CYS A 1 350 ? 21.797 -11.383 9.492 1 87.75 350 CYS A C 1
ATOM 2762 O O . CYS A 1 350 ? 22.297 -11.922 10.484 1 87.75 350 CYS A O 1
ATOM 2764 N N . LEU A 1 351 ? 21.328 -12.086 8.516 1 84.25 351 LEU A N 1
ATOM 2765 C CA . LEU A 1 351 ? 21.25 -13.539 8.547 1 84.25 351 LEU A CA 1
ATOM 2766 C C . LEU A 1 351 ? 22.625 -14.164 8.43 1 84.25 351 LEU A C 1
ATOM 2768 O O . LEU A 1 351 ? 22.906 -15.195 9.055 1 84.25 351 LEU A O 1
ATOM 2772 N N . THR A 1 352 ? 23.422 -13.516 7.633 1 85.88 352 THR A N 1
ATOM 2773 C CA . THR A 1 352 ? 24.781 -13.992 7.461 1 85.88 352 THR A CA 1
ATOM 2774 C C . THR A 1 352 ? 25.547 -13.914 8.781 1 85.88 352 THR A C 1
ATOM 2776 O O . THR A 1 352 ? 26.266 -14.852 9.141 1 85.88 352 THR A O 1
ATOM 2779 N N . ASP A 1 353 ? 25.359 -12.836 9.461 1 87.94 353 ASP A N 1
ATOM 2780 C CA . ASP A 1 353 ? 26.016 -12.672 10.75 1 87.94 353 ASP A CA 1
ATOM 2781 C C . ASP A 1 353 ? 25.516 -13.695 11.766 1 87.94 353 ASP A C 1
ATOM 2783 O O . ASP A 1 353 ? 26.297 -14.266 12.531 1 87.94 353 ASP A O 1
ATOM 2787 N N . ALA A 1 354 ? 24.25 -13.914 11.75 1 87 354 ALA A N 1
ATOM 2788 C CA . ALA A 1 354 ? 23.672 -14.898 12.656 1 87 354 ALA A CA 1
ATOM 2789 C C . ALA A 1 354 ? 24.172 -16.297 12.344 1 87 354 ALA A C 1
ATOM 2791 O O . ALA A 1 354 ? 24.516 -17.062 13.258 1 87 354 ALA A O 1
ATOM 2792 N N . ALA A 1 355 ? 24.219 -16.656 11.102 1 84.88 355 ALA A N 1
ATOM 2793 C CA . ALA A 1 355 ? 24.703 -17.969 10.688 1 84.88 355 ALA A CA 1
ATOM 2794 C C . ALA A 1 355 ? 26.172 -18.141 11.039 1 84.88 355 ALA A C 1
ATOM 2796 O O . ALA A 1 355 ? 26.578 -19.219 11.508 1 84.88 355 ALA A O 1
ATOM 2797 N N . PHE A 1 356 ? 26.906 -17.094 10.789 1 86.44 356 PHE A N 1
ATOM 2798 C CA . PHE A 1 356 ? 28.328 -17.172 11.086 1 86.44 356 PHE A CA 1
ATOM 2799 C C . PHE A 1 356 ? 28.578 -17.344 12.578 1 86.44 356 PHE A C 1
ATOM 2801 O O . PHE A 1 356 ? 29.484 -18.062 12.984 1 86.44 356 PHE A O 1
ATOM 2808 N N . GLU A 1 357 ? 27.844 -16.719 13.32 1 87.19 357 GLU A N 1
ATOM 2809 C CA . GLU A 1 357 ? 28 -16.797 14.766 1 87.19 357 GLU A CA 1
ATOM 2810 C C . GLU A 1 357 ? 27.656 -18.188 15.281 1 87.19 357 GLU A C 1
ATOM 2812 O O . GLU A 1 357 ? 28.328 -18.703 16.188 1 87.19 357 GLU A O 1
ATOM 2817 N N . GLU A 1 358 ? 26.703 -18.75 14.703 1 87.06 358 GLU A N 1
ATOM 2818 C CA . GLU A 1 358 ? 26.234 -20.031 15.188 1 87.06 358 GLU A CA 1
ATOM 2819 C C . GLU A 1 358 ? 27 -21.188 14.531 1 87.06 358 GLU A C 1
ATOM 2821 O O . GLU A 1 358 ? 27.359 -22.156 15.195 1 87.06 358 GLU A O 1
ATOM 2826 N N . CYS A 1 359 ? 27.203 -21.078 13.219 1 84.56 359 CYS A N 1
ATOM 2827 C CA . CYS A 1 359 ? 27.766 -22.203 12.469 1 84.56 359 CYS A CA 1
ATOM 2828 C C . CYS A 1 359 ? 29.266 -22.047 12.266 1 84.56 359 CYS A C 1
ATOM 2830 O O . CYS A 1 359 ? 29.953 -23.016 11.953 1 84.56 359 CYS A O 1
ATOM 2832 N N . GLY A 1 360 ? 29.766 -20.891 12.359 1 84.81 360 GLY A N 1
ATOM 2833 C CA . GLY A 1 360 ? 31.188 -20.625 12.156 1 84.81 360 GLY A CA 1
ATOM 2834 C C . GLY A 1 360 ? 31.562 -20.516 10.695 1 84.81 360 GLY A C 1
ATOM 2835 O O . GLY A 1 360 ? 32.75 -20.531 10.359 1 84.81 360 GLY A O 1
ATOM 2836 N N . CYS A 1 361 ? 30.656 -20.531 9.859 1 82 361 CYS A N 1
ATOM 2837 C CA . CYS A 1 361 ? 30.859 -20.438 8.422 1 82 361 CYS A CA 1
ATOM 2838 C C . CYS A 1 361 ? 29.719 -19.672 7.762 1 82 361 CYS A C 1
ATOM 2840 O O . CYS A 1 361 ? 28.688 -19.406 8.398 1 82 361 CYS A O 1
ATOM 2842 N N . PHE A 1 362 ? 30.016 -19.328 6.441 1 81 362 PHE A N 1
ATOM 2843 C CA . PHE A 1 362 ? 28.984 -18.625 5.676 1 81 362 PHE A CA 1
ATOM 2844 C C . PHE A 1 362 ? 28.109 -19.609 4.926 1 81 362 PHE A C 1
ATOM 2846 O O . PHE A 1 362 ? 28.594 -20.594 4.383 1 81 362 PHE A O 1
ATOM 2853 N N . LEU A 1 363 ? 26.828 -19.281 4.891 1 77.75 363 LEU A N 1
ATOM 2854 C CA . LEU A 1 363 ? 25.938 -20.109 4.078 1 77.75 363 LEU A CA 1
ATOM 2855 C C . LEU A 1 363 ? 26.141 -19.844 2.594 1 77.75 363 LEU A C 1
ATOM 2857 O O . LEU A 1 363 ? 26.484 -18.719 2.205 1 77.75 363 LEU A O 1
ATOM 2861 N N . PRO A 1 364 ? 25.906 -20.859 1.759 1 72.69 364 PRO A N 1
ATOM 2862 C CA . PRO A 1 364 ? 26.156 -20.688 0.325 1 72.69 364 PRO A CA 1
ATOM 2863 C C . PRO A 1 364 ? 25.344 -19.547 -0.289 1 72.69 364 PRO A C 1
ATOM 2865 O O . PRO A 1 364 ? 25.797 -18.906 -1.24 1 72.69 364 PRO A O 1
ATOM 2868 N N . TRP A 1 365 ? 24.203 -19.297 0.18 1 71.44 365 TRP A N 1
ATOM 2869 C CA . TRP A 1 365 ? 23.344 -18.312 -0.468 1 71.44 365 TRP A CA 1
ATOM 2870 C C . TRP A 1 365 ? 23.5 -16.938 0.169 1 71.44 365 TRP A C 1
ATOM 2872 O O . TRP A 1 365 ? 22.828 -15.984 -0.217 1 71.44 365 TRP A O 1
ATOM 2882 N N . THR A 1 366 ? 24.312 -16.906 1.124 1 67.19 366 THR A N 1
ATOM 2883 C CA . THR A 1 366 ? 24.562 -15.602 1.734 1 67.19 366 THR A CA 1
ATOM 2884 C C . THR A 1 366 ? 25.906 -15.039 1.288 1 67.19 366 THR A C 1
ATOM 2886 O O . THR A 1 366 ? 26.953 -15.68 1.469 1 67.19 366 THR A O 1
ATOM 2889 N N . SER A 1 367 ? 26.266 -14.531 -0.062 1 59.47 367 SER A N 1
ATOM 2890 C CA . SER A 1 367 ? 27.484 -14.164 -0.776 1 59.47 367 SER A CA 1
ATOM 2891 C C . SER A 1 367 ? 28.359 -13.234 0.063 1 59.47 367 SER A C 1
ATOM 2893 O O . SER A 1 367 ? 29.344 -12.695 -0.43 1 59.47 367 SER A O 1
ATOM 2895 N N . GLY A 1 368 ? 28.078 -12.805 1.125 1 55.59 368 GLY A N 1
ATOM 2896 C CA . GLY A 1 368 ? 28.719 -11.531 1.426 1 55.59 368 GLY A CA 1
ATOM 2897 C C . GLY A 1 368 ? 30.203 -11.672 1.755 1 55.59 368 GLY A C 1
ATOM 2898 O O . GLY A 1 368 ? 30.984 -10.773 1.475 1 55.59 368 GLY A O 1
ATOM 2899 N N . GLY A 1 369 ? 30.75 -12.578 2.723 1 55.94 369 GLY A N 1
ATOM 2900 C CA . GLY A 1 369 ? 32.031 -12.344 3.379 1 55.94 369 GLY A CA 1
ATOM 2901 C C . GLY A 1 369 ? 33.156 -13.227 2.848 1 55.94 369 GLY A C 1
ATOM 2902 O O . GLY A 1 369 ? 32.906 -14.078 1.986 1 55.94 369 GLY A O 1
ATOM 2903 N N . ASP A 1 370 ? 34.375 -12.758 2.959 1 61.12 370 ASP A N 1
ATOM 2904 C CA . ASP A 1 370 ? 35.625 -13.453 2.629 1 61.12 370 ASP A CA 1
ATOM 2905 C C . ASP A 1 370 ? 35.781 -14.727 3.461 1 61.12 370 ASP A C 1
ATOM 2907 O O . ASP A 1 370 ? 36.781 -15.422 3.354 1 61.12 370 ASP A O 1
ATOM 2911 N N . GLY A 1 371 ? 34.719 -15.133 4.074 1 64.75 371 GLY A N 1
ATOM 2912 C CA . GLY A 1 371 ? 34.906 -16.281 4.938 1 64.75 371 GLY A CA 1
ATOM 2913 C C . GLY A 1 371 ? 34.625 -17.594 4.234 1 64.75 371 GLY A C 1
ATOM 2914 O O . GLY A 1 371 ? 34.281 -17.609 3.047 1 64.75 371 GLY A O 1
ATOM 2915 N N . GLU A 1 372 ? 34.938 -18.688 4.988 1 75.69 372 GLU A N 1
ATOM 2916 C CA . GLU A 1 372 ? 34.719 -20.031 4.473 1 75.69 372 GLU A CA 1
ATOM 2917 C C . GLU A 1 372 ? 33.219 -20.344 4.348 1 75.69 372 GLU A C 1
ATOM 2919 O O . GLU A 1 372 ? 32.438 -20.047 5.258 1 75.69 372 GLU A O 1
ATOM 2924 N N . VAL A 1 373 ? 32.844 -20.844 3.217 1 78.25 373 VAL A N 1
ATOM 2925 C CA . VAL A 1 373 ? 31.453 -21.234 2.975 1 78.25 373 VAL A CA 1
ATOM 2926 C C . VAL A 1 373 ? 31.172 -22.594 3.609 1 78.25 373 VAL A C 1
ATOM 2928 O O . VAL A 1 373 ? 32 -23.5 3.535 1 78.25 373 VAL A O 1
ATOM 2931 N N . CYS A 1 374 ? 30.078 -22.672 4.254 1 75.81 374 CYS A N 1
ATOM 2932 C CA . CYS A 1 374 ? 29.688 -23.906 4.918 1 75.81 374 CYS A CA 1
ATOM 2933 C C . CYS A 1 374 ? 29.578 -25.047 3.912 1 75.81 374 CYS A C 1
ATOM 2935 O O . CYS A 1 374 ? 29.125 -24.844 2.781 1 75.81 374 CYS A O 1
ATOM 2937 N N . ASP A 1 375 ? 30.047 -26.188 4.398 1 70.12 375 ASP A N 1
ATOM 2938 C CA . ASP A 1 375 ? 29.75 -27.375 3.607 1 70.12 375 ASP A CA 1
ATOM 2939 C C . ASP A 1 375 ? 28.266 -27.734 3.684 1 70.12 375 ASP A C 1
ATOM 2941 O O . ASP A 1 375 ? 27.531 -27.172 4.488 1 70.12 375 ASP A O 1
ATOM 2945 N N . PHE A 1 376 ? 27.859 -28.562 2.811 1 66.44 376 PHE A N 1
ATOM 2946 C CA . PHE A 1 376 ? 26.438 -28.891 2.684 1 66.44 376 PHE A CA 1
ATOM 2947 C C . PHE A 1 376 ? 25.891 -29.453 3.99 1 66.44 376 PHE A C 1
ATOM 2949 O O . PHE A 1 376 ? 24.781 -29.125 4.395 1 66.44 376 PHE A O 1
ATOM 2956 N N . GLU A 1 377 ? 26.656 -30.281 4.621 1 65.25 377 GLU A N 1
ATOM 2957 C CA . GLU A 1 377 ? 26.219 -30.891 5.871 1 65.25 377 GLU A CA 1
ATOM 2958 C C . GLU A 1 377 ? 26 -29.844 6.961 1 65.25 377 GLU A C 1
ATOM 2960 O O . GLU A 1 377 ? 25 -29.859 7.66 1 65.25 377 GLU A O 1
ATOM 2965 N N . THR A 1 378 ? 26.969 -29.031 7.094 1 71.5 378 THR A N 1
ATOM 2966 C CA . THR A 1 378 ? 26.891 -27.984 8.109 1 71.5 378 THR A CA 1
ATOM 2967 C C . THR A 1 378 ? 25.734 -27.031 7.797 1 71.5 378 THR A C 1
ATOM 2969 O O . THR A 1 378 ? 25.016 -26.594 8.703 1 71.5 378 THR A O 1
ATOM 2972 N N . ALA A 1 379 ? 25.609 -26.703 6.523 1 71.25 379 ALA A N 1
ATOM 2973 C CA . ALA A 1 379 ? 24.547 -25.797 6.109 1 71.25 379 ALA A CA 1
ATOM 2974 C C . ALA A 1 379 ? 23.172 -26.359 6.441 1 71.25 379 ALA A C 1
ATOM 2976 O O . ALA A 1 379 ? 22.281 -25.641 6.895 1 71.25 379 ALA A O 1
ATOM 2977 N N . ALA A 1 380 ? 23.031 -27.594 6.199 1 66.06 380 ALA A N 1
ATOM 2978 C CA . ALA A 1 380 ? 21.734 -28.234 6.414 1 66.06 380 ALA A CA 1
ATOM 2979 C C . ALA A 1 380 ? 21.438 -28.375 7.902 1 66.06 380 ALA A C 1
ATOM 2981 O O . ALA A 1 380 ? 20.297 -28.188 8.328 1 66.06 380 ALA A O 1
ATOM 2982 N N . SER A 1 381 ? 22.453 -28.656 8.742 1 67.81 381 SER A N 1
ATOM 2983 C CA . SER A 1 381 ? 22.234 -28.969 10.156 1 67.81 381 SER A CA 1
ATOM 2984 C C . SER A 1 381 ? 22.188 -27.688 11 1 67.81 381 SER A C 1
ATOM 2986 O O . SER A 1 381 ? 21.469 -27.625 11.992 1 67.81 381 SER A O 1
ATOM 2988 N N . CYS A 1 382 ? 22.875 -26.719 10.57 1 74.81 382 CYS A N 1
ATOM 2989 C CA . CYS A 1 382 ? 23.078 -25.547 11.438 1 74.81 382 CYS A CA 1
ATOM 2990 C C . CYS A 1 382 ? 22.203 -24.391 10.992 1 74.81 382 CYS A C 1
ATOM 2992 O O . CYS A 1 382 ? 21.891 -23.5 11.789 1 74.81 382 CYS A O 1
ATOM 2994 N N . SER A 1 383 ? 21.766 -24.438 9.758 1 73.88 383 SER A N 1
ATOM 2995 C CA . SER A 1 383 ? 21.109 -23.266 9.188 1 73.88 383 SER A CA 1
ATOM 2996 C C . SER A 1 383 ? 19.797 -22.969 9.898 1 73.88 383 SER A C 1
ATOM 2998 O O . SER A 1 383 ? 19.484 -21.812 10.195 1 73.88 383 SER A O 1
ATOM 3000 N N . PHE A 1 384 ? 19.094 -23.969 10.109 1 68.12 384 PHE A N 1
ATOM 3001 C CA . PHE A 1 384 ? 17.781 -23.766 10.703 1 68.12 384 PHE A CA 1
ATOM 3002 C C . PHE A 1 384 ? 17.906 -23.109 12.07 1 68.12 384 PHE A C 1
ATOM 3004 O O . PHE A 1 384 ? 17.234 -22.109 12.336 1 68.12 384 PHE A O 1
ATOM 3011 N N . ASN A 1 385 ? 18.703 -23.641 12.898 1 70.81 385 ASN A N 1
ATOM 3012 C CA . ASN A 1 385 ? 18.875 -23.109 14.242 1 70.81 385 ASN A CA 1
ATOM 3013 C C . ASN A 1 385 ? 19.453 -21.688 14.219 1 70.81 385 ASN A C 1
ATOM 3015 O O . ASN A 1 385 ? 19.094 -20.859 15.062 1 70.81 385 ASN A O 1
ATOM 3019 N N . ALA A 1 386 ? 20.25 -21.5 13.258 1 76.75 386 ALA A N 1
ATOM 3020 C CA . ALA A 1 386 ? 20.922 -20.203 13.172 1 76.75 386 ALA A CA 1
ATOM 3021 C C . ALA A 1 386 ? 19.938 -19.094 12.758 1 76.75 386 ALA A C 1
ATOM 3023 O O . ALA A 1 386 ? 20.078 -17.938 13.156 1 76.75 386 ALA A O 1
ATOM 3024 N N . LEU A 1 387 ? 18.984 -19.5 11.961 1 76.88 387 LEU A N 1
ATOM 3025 C CA . LEU A 1 387 ? 18.172 -18.469 11.312 1 76.88 387 LEU A CA 1
ATOM 3026 C C . LEU A 1 387 ? 16.812 -18.344 11.992 1 76.88 387 LEU A C 1
ATOM 3028 O O . LEU A 1 387 ? 16.156 -17.297 11.867 1 76.88 387 LEU A O 1
ATOM 3032 N N . VAL A 1 388 ? 16.469 -19.328 12.703 1 71 388 VAL A N 1
ATOM 3033 C CA . VAL A 1 388 ? 15.133 -19.328 13.297 1 71 388 VAL A CA 1
ATOM 3034 C C . VAL A 1 388 ? 15.039 -18.219 14.344 1 71 388 VAL A C 1
ATOM 3036 O O . VAL A 1 388 ? 15.898 -18.109 15.227 1 71 388 VAL A O 1
ATOM 3039 N N . GLY A 1 389 ? 14.062 -17.328 14.211 1 68.31 389 GLY A N 1
ATOM 3040 C CA . GLY A 1 389 ? 13.727 -16.344 15.227 1 68.31 389 GLY A CA 1
ATOM 3041 C C . GLY A 1 389 ? 14.602 -15.102 15.164 1 68.31 389 GLY A C 1
ATOM 3042 O O . GLY A 1 389 ? 14.555 -14.258 16.062 1 68.31 389 GLY A O 1
ATOM 3043 N N . VAL A 1 390 ? 15.523 -15.062 14.234 1 77.94 390 VAL A N 1
ATOM 3044 C CA . VAL A 1 390 ? 16.391 -13.891 14.133 1 77.94 390 VAL A CA 1
ATOM 3045 C C . VAL A 1 390 ? 15.578 -12.688 13.664 1 77.94 390 VAL A C 1
ATOM 3047 O O . VAL A 1 390 ? 14.844 -12.766 12.672 1 77.94 390 VAL A O 1
ATOM 3050 N N . ASP A 1 391 ? 15.594 -11.633 14.469 1 80.38 391 ASP A N 1
ATOM 3051 C CA . ASP A 1 391 ? 14.93 -10.383 14.125 1 80.38 391 ASP A CA 1
ATOM 3052 C C . ASP A 1 391 ? 15.891 -9.422 13.438 1 80.38 391 ASP A C 1
ATOM 3054 O O . ASP A 1 391 ? 16.953 -9.094 13.977 1 80.38 391 ASP A O 1
ATOM 3058 N N . CYS A 1 392 ? 15.633 -9.125 12.25 1 83.88 392 CYS A N 1
ATOM 3059 C CA . CYS A 1 392 ? 16.469 -8.219 11.461 1 83.88 392 CYS A CA 1
ATOM 3060 C C . CYS A 1 392 ? 15.703 -6.941 11.125 1 83.88 392 CYS A C 1
ATOM 3062 O O . CYS A 1 392 ? 15.086 -6.848 10.062 1 83.88 392 CYS A O 1
ATOM 3064 N N . PRO A 1 393 ? 15.742 -5.98 12.047 1 83.81 393 PRO A N 1
ATOM 3065 C CA . PRO A 1 393 ? 15.062 -4.727 11.719 1 83.81 393 PRO A CA 1
ATOM 3066 C C . PRO A 1 393 ? 15.773 -3.943 10.617 1 83.81 393 PRO A C 1
ATOM 3068 O O . PRO A 1 393 ? 16.938 -3.562 10.766 1 83.81 393 PRO A O 1
ATOM 3071 N N . CYS A 1 394 ? 15.203 -3.871 9.484 1 86.75 394 CYS A N 1
ATOM 3072 C CA . CYS A 1 394 ? 15.758 -3.139 8.359 1 86.75 394 CYS A CA 1
ATOM 3073 C C . CYS A 1 394 ? 14.844 -1.998 7.938 1 86.75 394 CYS A C 1
ATOM 3075 O O . CYS A 1 394 ? 13.68 -2.225 7.594 1 86.75 394 CYS A O 1
ATOM 3077 N N . ASN A 1 395 ? 15.375 -0.773 7.898 1 88.25 395 ASN A N 1
ATOM 3078 C CA . ASN A 1 395 ? 14.617 0.406 7.484 1 88.25 395 ASN A CA 1
ATOM 3079 C C . ASN A 1 395 ? 14.57 0.532 5.965 1 88.25 395 ASN A C 1
ATOM 3081 O O . ASN A 1 395 ? 15.273 -0.182 5.254 1 88.25 395 ASN A O 1
ATOM 3085 N N . MET A 1 396 ? 13.688 1.404 5.586 1 89.19 396 MET A N 1
ATOM 3086 C CA . MET A 1 396 ? 13.641 1.666 4.152 1 89.19 396 MET A CA 1
ATOM 3087 C C . MET A 1 396 ? 14.891 2.42 3.699 1 89.19 396 MET A C 1
ATOM 3089 O O . MET A 1 396 ? 15.469 3.184 4.469 1 89.19 396 MET A O 1
ATOM 3093 N N . PRO A 1 397 ? 15.305 2.168 2.527 1 92.56 397 PRO A N 1
ATOM 3094 C CA . PRO A 1 397 ? 16.422 2.949 2.002 1 92.56 397 PRO A CA 1
ATOM 3095 C C . PRO A 1 397 ? 16.031 4.379 1.639 1 92.56 397 PRO A C 1
ATOM 3097 O O . PRO A 1 397 ? 14.859 4.648 1.36 1 92.56 397 PRO A O 1
ATOM 3100 N N . CYS A 1 398 ? 16.984 5.32 1.665 1 94.62 398 CYS A N 1
ATOM 3101 C CA . CYS A 1 398 ? 16.688 6.715 1.345 1 94.62 398 CYS A CA 1
ATOM 3102 C C . CYS A 1 398 ? 16.406 6.883 -0.144 1 94.62 398 CYS A C 1
ATOM 3104 O O . CYS A 1 398 ? 15.734 7.832 -0.548 1 94.62 398 CYS A O 1
ATOM 3106 N N . LEU A 1 399 ? 17.016 5.988 -0.918 1 94 399 LEU A N 1
ATOM 3107 C CA . LEU A 1 399 ? 16.703 5.898 -2.34 1 94 399 LEU A CA 1
ATOM 3108 C C . LEU A 1 399 ? 16.328 4.473 -2.727 1 94 399 LEU A C 1
ATOM 3110 O O . LEU A 1 399 ? 17.156 3.566 -2.662 1 94 399 LEU A O 1
ATOM 3114 N N . GLU A 1 400 ? 15.07 4.355 -3.1 1 92.5 400 GLU A N 1
ATOM 3115 C CA . GLU A 1 400 ? 14.594 3.021 -3.455 1 92.5 400 GLU A CA 1
ATOM 3116 C C . GLU A 1 400 ? 14.055 2.99 -4.883 1 92.5 400 GLU A C 1
ATOM 3118 O O . GLU A 1 400 ? 13.297 3.875 -5.285 1 92.5 400 GLU A O 1
ATOM 3123 N N . GLU A 1 401 ? 14.516 1.988 -5.609 1 92.06 401 GLU A N 1
ATOM 3124 C CA . GLU A 1 401 ? 13.969 1.741 -6.941 1 92.06 401 GLU A CA 1
ATOM 3125 C C . GLU A 1 401 ? 13.047 0.53 -6.945 1 92.06 401 GLU A C 1
ATOM 3127 O O . GLU A 1 401 ? 13.414 -0.544 -6.465 1 92.06 401 GLU A O 1
ATOM 3132 N N . GLN A 1 402 ? 11.898 0.773 -7.438 1 91.31 402 GLN A N 1
ATOM 3133 C CA . GLN A 1 402 ? 10.922 -0.305 -7.527 1 91.31 402 GLN A CA 1
ATOM 3134 C C . GLN A 1 402 ? 10.492 -0.535 -8.977 1 91.31 402 GLN A C 1
ATOM 3136 O O . GLN A 1 402 ? 10.328 0.419 -9.734 1 91.31 402 GLN A O 1
ATOM 3141 N N . TYR A 1 403 ? 10.336 -1.786 -9.266 1 92.5 403 TYR A N 1
ATOM 3142 C CA . TYR A 1 403 ? 9.828 -2.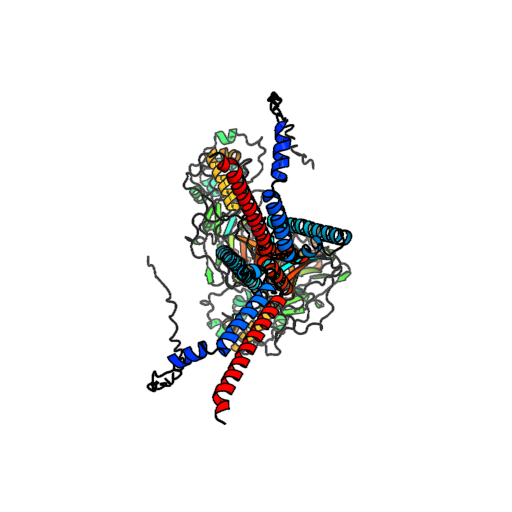168 -10.578 1 92.5 403 TYR A CA 1
ATOM 3143 C C . TYR A 1 403 ? 8.477 -2.863 -10.469 1 92.5 403 TYR A C 1
ATOM 3145 O O . TYR A 1 403 ? 8.359 -3.893 -9.797 1 92.5 403 TYR A O 1
ATOM 3153 N N . LYS A 1 404 ? 7.574 -2.266 -11 1 90.12 404 LYS A N 1
ATOM 3154 C CA . LYS A 1 404 ? 6.254 -2.891 -11.07 1 90.12 404 LYS A CA 1
ATOM 3155 C C . LYS A 1 404 ? 6.078 -3.66 -12.375 1 90.12 404 LYS A C 1
ATOM 3157 O O . LYS A 1 404 ? 6.535 -3.217 -13.43 1 90.12 404 LYS A O 1
ATOM 3162 N N . THR A 1 405 ? 5.418 -4.781 -12.172 1 91 405 THR A N 1
ATOM 3163 C CA . THR A 1 405 ? 5.273 -5.645 -13.344 1 91 405 THR A CA 1
ATOM 3164 C C . THR A 1 405 ? 3.822 -6.074 -13.516 1 91 405 THR A C 1
ATOM 3166 O O . THR A 1 405 ? 3.039 -6.043 -12.562 1 91 405 THR A O 1
ATOM 3169 N N . ARG A 1 406 ? 3.51 -6.328 -14.703 1 88.75 406 ARG A N 1
ATOM 3170 C CA . ARG A 1 406 ? 2.289 -7.027 -15.094 1 88.75 406 ARG A CA 1
ATOM 3171 C C . ARG A 1 406 ? 2.605 -8.219 -15.984 1 88.75 406 ARG A C 1
ATOM 3173 O O . ARG A 1 406 ? 3.633 -8.242 -16.672 1 88.75 406 ARG A O 1
ATOM 3180 N N . VAL A 1 407 ? 1.8 -9.258 -15.828 1 91.94 407 VAL A N 1
ATOM 3181 C CA . VAL A 1 407 ? 2.111 -10.461 -16.594 1 91.94 407 VAL A CA 1
ATOM 3182 C C . VAL A 1 407 ? 0.934 -10.82 -17.5 1 91.94 407 VAL A C 1
ATOM 3184 O O . VAL A 1 407 ? -0.221 -10.781 -17.062 1 91.94 407 VAL A O 1
ATOM 3187 N N . SER A 1 408 ? 1.267 -11.008 -18.734 1 91.06 408 SER A N 1
ATOM 3188 C CA . SER A 1 408 ? 0.328 -11.57 -19.703 1 91.06 408 SER A CA 1
ATOM 3189 C C . SER A 1 408 ? 0.969 -12.695 -20.5 1 91.06 408 SER A C 1
ATOM 3191 O O . SER A 1 408 ? 2.195 -12.805 -20.562 1 91.06 408 SER A O 1
ATOM 3193 N N . MET A 1 409 ? 0.122 -13.625 -20.969 1 93.19 409 MET A N 1
ATOM 3194 C CA . MET A 1 409 ? 0.676 -14.812 -21.625 1 93.19 409 MET A CA 1
ATOM 3195 C C . MET A 1 409 ? -0.072 -15.117 -22.906 1 93.19 409 MET A C 1
ATOM 3197 O O . MET A 1 409 ? -1.251 -14.789 -23.047 1 93.19 409 MET A O 1
ATOM 3201 N N . THR A 1 410 ? 0.716 -15.664 -23.906 1 90.62 410 THR A N 1
ATOM 3202 C CA . THR A 1 410 ? 0.166 -16.266 -25.109 1 90.62 410 THR A CA 1
ATOM 3203 C C . THR A 1 410 ? 0.727 -17.672 -25.312 1 90.62 410 THR A C 1
ATOM 3205 O O . THR A 1 410 ? 1.775 -18.016 -24.766 1 90.62 410 THR A O 1
ATOM 3208 N N . ALA A 1 411 ? 0.021 -18.469 -26.047 1 91.25 411 ALA A N 1
ATOM 3209 C CA . ALA A 1 411 ? 0.494 -19.828 -26.297 1 91.25 411 ALA A CA 1
ATOM 3210 C C . ALA A 1 411 ? 1.681 -19.828 -27.266 1 91.25 411 ALA A C 1
ATOM 3212 O O . ALA A 1 411 ? 1.715 -19.031 -28.203 1 91.25 411 ALA A O 1
ATOM 3213 N N . THR A 1 412 ? 2.596 -20.531 -26.953 1 90.75 412 THR A N 1
ATOM 3214 C CA . THR A 1 412 ? 3.717 -20.781 -27.859 1 90.75 412 THR A CA 1
ATOM 3215 C C . THR A 1 412 ? 4.109 -22.25 -27.859 1 90.75 412 THR A C 1
ATOM 3217 O O . THR A 1 412 ? 3.986 -22.922 -26.828 1 90.75 412 THR A O 1
ATOM 3220 N N . PRO A 1 413 ? 4.602 -22.891 -28.891 1 89.88 413 PRO A N 1
ATOM 3221 C CA . PRO A 1 413 ? 4.633 -22.297 -30.219 1 89.88 413 PRO A CA 1
ATOM 3222 C C . PRO A 1 413 ? 3.275 -22.344 -30.922 1 89.88 413 PRO A C 1
ATOM 3224 O O . PRO A 1 413 ? 2.406 -23.125 -30.531 1 89.88 413 PRO A O 1
ATOM 3227 N N . ALA A 1 414 ? 3.18 -21.438 -31.891 1 90.44 414 ALA A N 1
ATOM 3228 C CA . ALA A 1 414 ? 2.027 -21.562 -32.781 1 90.44 414 ALA A CA 1
ATOM 3229 C C . ALA A 1 414 ? 2.068 -22.875 -33.562 1 90.44 414 ALA A C 1
ATOM 3231 O O . ALA A 1 414 ? 3.146 -23.406 -33.844 1 90.44 414 ALA A O 1
ATOM 3232 N N . GLN A 1 415 ? 0.889 -23.312 -33.969 1 90.75 415 GLN A N 1
ATOM 3233 C CA . GLN A 1 415 ? 0.791 -24.625 -34.594 1 90.75 415 GLN A CA 1
ATOM 3234 C C . GLN A 1 415 ? 1.667 -24.703 -35.844 1 90.75 415 GLN A C 1
ATOM 3236 O O . GLN A 1 415 ? 2.334 -25.719 -36.094 1 90.75 415 GLN A O 1
ATOM 3241 N N . TYR A 1 416 ? 1.669 -23.703 -36.594 1 92.31 416 TYR A N 1
ATOM 3242 C CA . TYR A 1 416 ? 2.416 -23.719 -37.844 1 92.31 416 TYR A CA 1
ATOM 3243 C C . TYR A 1 416 ? 3.916 -23.797 -37.594 1 92.31 416 TYR A C 1
ATOM 3245 O O . TYR A 1 416 ? 4.68 -24.234 -38.469 1 92.31 416 TYR A O 1
ATOM 3253 N N . ALA A 1 417 ? 4.367 -23.359 -36.438 1 93.5 417 ALA A N 1
ATOM 3254 C CA . ALA A 1 417 ? 5.793 -23.266 -36.125 1 93.5 417 ALA A CA 1
ATOM 3255 C C . ALA A 1 417 ? 6.309 -24.547 -35.469 1 93.5 417 ALA A C 1
ATOM 3257 O O . ALA A 1 417 ? 7.52 -24.734 -35.375 1 93.5 417 ALA A O 1
ATOM 3258 N N . ILE A 1 418 ? 5.469 -25.438 -35.125 1 93.12 418 ILE A N 1
ATOM 3259 C CA . ILE A 1 418 ? 5.801 -26.594 -34.281 1 93.12 418 ILE A CA 1
ATOM 3260 C C . ILE A 1 418 ? 6.762 -27.516 -35.062 1 93.12 418 ILE A C 1
ATOM 3262 O O . ILE A 1 418 ? 7.82 -27.875 -34.531 1 93.12 418 ILE A O 1
ATOM 3266 N N . PRO A 1 419 ? 6.547 -27.797 -36.312 1 93.94 419 PRO A N 1
ATOM 3267 C CA . PRO A 1 419 ? 7.473 -28.688 -37 1 93.94 419 PRO A CA 1
ATOM 3268 C C . PRO A 1 419 ? 8.875 -28.109 -37.125 1 93.94 419 PRO A C 1
ATOM 3270 O O . PRO A 1 419 ? 9.867 -28.812 -36.906 1 93.94 419 PRO A O 1
ATOM 3273 N N . THR A 1 420 ? 8.906 -26.906 -37.406 1 95.25 420 THR A N 1
ATOM 3274 C CA . THR A 1 420 ? 10.195 -26.25 -37.562 1 95.25 420 THR A CA 1
ATOM 3275 C C . THR A 1 420 ? 10.961 -26.219 -36.25 1 95.25 420 THR A C 1
ATOM 3277 O O . THR A 1 420 ? 12.172 -26.438 -36.219 1 95.25 420 THR A O 1
ATOM 3280 N N . LEU A 1 421 ? 10.336 -25.953 -35.188 1 94.88 421 LEU A N 1
ATOM 3281 C CA . LEU A 1 421 ? 10.977 -25.875 -33.875 1 94.88 421 LEU A CA 1
ATOM 3282 C C . LEU A 1 421 ? 11.398 -27.266 -33.406 1 94.88 421 LEU A C 1
ATOM 3284 O O . LEU A 1 421 ? 12.438 -27.422 -32.75 1 94.88 421 LEU A O 1
ATOM 3288 N N . CYS A 1 422 ? 10.609 -28.234 -33.719 1 95.75 422 CYS A N 1
ATOM 3289 C CA . CYS A 1 422 ? 10.977 -29.609 -33.406 1 95.75 422 CYS A CA 1
ATOM 3290 C C . CYS A 1 422 ? 12.289 -30 -34.062 1 95.75 422 CYS A C 1
ATOM 3292 O O . CYS A 1 422 ? 13.164 -30.594 -33.406 1 95.75 422 CYS A O 1
ATOM 3294 N N . ASP A 1 423 ? 12.391 -29.625 -35.281 1 96.06 423 ASP A N 1
ATOM 3295 C CA . ASP A 1 423 ? 13.609 -29.922 -36.031 1 96.06 423 ASP A CA 1
ATOM 3296 C C . ASP A 1 423 ? 14.789 -29.125 -35.5 1 96.06 423 ASP A C 1
ATOM 3298 O O . ASP A 1 423 ? 15.891 -29.656 -35.312 1 96.06 423 ASP A O 1
ATOM 3302 N N . LYS A 1 424 ? 14.508 -27.922 -35.25 1 95.44 424 LYS A N 1
ATOM 3303 C CA . LYS A 1 424 ? 15.57 -27.016 -34.844 1 95.44 424 LYS A CA 1
ATOM 3304 C C . LYS A 1 424 ? 16.172 -27.453 -33.5 1 95.44 424 LYS A C 1
ATOM 3306 O O . LYS A 1 424 ? 17.391 -27.391 -33.312 1 95.44 424 LYS A O 1
ATOM 3311 N N . TYR A 1 425 ? 15.344 -27.875 -32.594 1 95 425 TYR A N 1
ATOM 3312 C CA . TYR A 1 425 ? 15.828 -28.188 -31.25 1 95 425 TYR A CA 1
ATOM 3313 C C . TYR A 1 425 ? 15.891 -29.688 -31.016 1 95 425 TYR A C 1
ATOM 3315 O O . TYR A 1 425 ? 16.25 -30.125 -29.922 1 95 425 TYR A O 1
ATOM 3323 N N . ASN A 1 426 ? 15.562 -30.438 -31.938 1 94.81 426 ASN A N 1
ATOM 3324 C CA . ASN A 1 426 ? 15.555 -31.891 -31.828 1 94.81 426 ASN A CA 1
ATOM 3325 C C . ASN A 1 426 ? 14.695 -32.375 -30.672 1 94.81 426 ASN A C 1
ATOM 3327 O O . ASN A 1 426 ? 15.164 -33.125 -29.812 1 94.81 426 ASN A O 1
ATOM 3331 N N . MET A 1 427 ? 13.477 -31.859 -30.625 1 94.94 427 MET A N 1
ATOM 3332 C CA . MET A 1 427 ? 12.492 -32.188 -29.594 1 94.94 427 MET A CA 1
ATOM 3333 C C . MET A 1 427 ? 11.172 -32.594 -30.234 1 94.94 427 MET A C 1
ATOM 3335 O O . MET A 1 427 ? 10.852 -32.188 -31.344 1 94.94 427 MET A O 1
ATOM 3339 N N . THR A 1 428 ? 10.492 -33.438 -29.547 1 94.88 428 THR A N 1
ATOM 3340 C CA . THR A 1 428 ? 9.141 -33.781 -29.984 1 94.88 428 THR A CA 1
ATOM 3341 C C . THR A 1 428 ? 8.18 -32.656 -29.719 1 94.88 428 THR A C 1
ATOM 3343 O O . THR A 1 428 ? 8.508 -31.703 -29 1 94.88 428 THR A O 1
ATOM 3346 N N . GLN A 1 429 ? 7.016 -32.781 -30.312 1 93 429 GLN A N 1
ATOM 3347 C CA . GLN A 1 429 ? 5.988 -31.766 -30.094 1 93 429 GLN A CA 1
ATOM 3348 C C . GLN A 1 429 ? 5.629 -31.656 -28.609 1 93 429 GLN A C 1
ATOM 3350 O O . GLN A 1 429 ? 5.465 -30.562 -28.094 1 93 429 GLN A O 1
ATOM 3355 N N . GLU A 1 430 ? 5.492 -32.75 -28 1 91.31 430 GLU A N 1
ATOM 3356 C CA . GLU A 1 430 ? 5.164 -32.781 -26.578 1 91.31 430 GLU A CA 1
ATOM 3357 C C . GLU A 1 430 ? 6.281 -32.156 -25.75 1 91.31 430 GLU A C 1
ATOM 3359 O O . GLU A 1 430 ? 6.02 -31.438 -24.781 1 91.31 430 GLU A O 1
ATOM 3364 N N . GLU A 1 431 ? 7.457 -32.375 -26.141 1 93.62 431 GLU A N 1
ATOM 3365 C CA . GLU A 1 431 ? 8.602 -31.828 -25.422 1 93.62 431 GLU A CA 1
ATOM 3366 C C . GLU A 1 431 ? 8.664 -30.312 -25.562 1 93.62 431 GLU A C 1
ATOM 3368 O O . GLU A 1 431 ? 8.992 -29.609 -24.609 1 93.62 431 GLU A O 1
ATOM 3373 N N . ILE A 1 432 ? 8.406 -29.875 -26.703 1 94.06 432 ILE A N 1
ATOM 3374 C CA . ILE A 1 432 ? 8.422 -28.438 -26.953 1 94.06 432 ILE A CA 1
ATOM 3375 C C . ILE A 1 432 ? 7.375 -27.766 -26.062 1 94.06 432 ILE A C 1
ATOM 3377 O O . ILE A 1 432 ? 7.664 -26.75 -25.422 1 94.06 432 ILE A O 1
ATOM 3381 N N . ARG A 1 433 ? 6.242 -28.312 -25.969 1 91.06 433 ARG A N 1
ATOM 3382 C CA . ARG A 1 433 ? 5.141 -27.719 -25.203 1 91.06 433 ARG A CA 1
ATOM 3383 C C . ARG A 1 433 ? 5.406 -27.797 -23.703 1 91.06 433 ARG A C 1
ATOM 3385 O O . ARG A 1 433 ? 5.016 -26.906 -22.953 1 91.06 433 ARG A O 1
ATOM 3392 N N . ASN A 1 434 ? 6.133 -28.797 -23.328 1 92.69 434 ASN A N 1
ATOM 3393 C CA . ASN A 1 434 ? 6.316 -29.047 -21.891 1 92.69 434 ASN A CA 1
ATOM 3394 C C . ASN A 1 434 ? 7.605 -28.422 -21.375 1 92.69 434 ASN A C 1
ATOM 3396 O O . ASN A 1 434 ? 7.82 -28.328 -20.172 1 92.69 434 ASN A O 1
ATOM 3400 N N . ASN A 1 435 ? 8.453 -27.859 -22.281 1 95.81 435 ASN A N 1
ATOM 3401 C CA . ASN A 1 435 ? 9.758 -27.438 -21.766 1 95.81 435 ASN A CA 1
ATOM 3402 C C . ASN A 1 435 ? 10.109 -26.016 -22.234 1 95.81 435 ASN A C 1
ATOM 3404 O O . ASN A 1 435 ? 10.891 -25.328 -21.578 1 95.81 435 ASN A O 1
ATOM 3408 N N . ILE A 1 436 ? 9.586 -25.578 -23.297 1 96.12 436 ILE A N 1
ATOM 3409 C CA . ILE A 1 436 ? 10.008 -24.297 -23.828 1 96.12 436 ILE A CA 1
ATOM 3410 C C . ILE A 1 436 ? 9.258 -23.172 -23.125 1 96.12 436 ILE A C 1
ATOM 3412 O O . ILE A 1 436 ? 8.039 -23.219 -22.984 1 96.12 436 ILE A O 1
ATOM 3416 N N . VAL A 1 437 ? 10.008 -22.172 -22.672 1 96.88 437 VAL A N 1
ATOM 3417 C CA . VAL A 1 437 ? 9.484 -20.969 -22.031 1 96.88 437 VAL A CA 1
ATOM 3418 C C . VAL A 1 437 ? 10.047 -19.719 -22.719 1 96.88 437 VAL A C 1
ATOM 3420 O O . VAL A 1 437 ? 11.266 -19.562 -22.828 1 96.88 437 VAL A O 1
ATOM 3423 N N . ASP A 1 438 ? 9.172 -18.891 -23.172 1 96.19 438 ASP A N 1
ATOM 3424 C CA . ASP A 1 438 ? 9.586 -17.625 -23.781 1 96.19 438 ASP A CA 1
ATOM 3425 C C . ASP A 1 438 ? 9.289 -16.453 -22.844 1 96.19 438 ASP A C 1
ATOM 3427 O O . ASP A 1 438 ? 8.18 -16.328 -22.328 1 96.19 438 ASP A O 1
ATOM 3431 N N . LEU A 1 439 ? 10.312 -15.625 -22.672 1 96.56 439 LEU A N 1
ATOM 3432 C CA . LEU A 1 439 ? 10.164 -14.453 -21.812 1 96.56 439 LEU A CA 1
ATOM 3433 C C . LEU A 1 439 ? 10.43 -13.172 -22.594 1 96.56 439 LEU A C 1
ATOM 3435 O O . LEU A 1 439 ? 11.383 -13.102 -23.375 1 96.56 439 LEU A O 1
ATOM 3439 N N . TYR A 1 440 ? 9.555 -12.242 -22.453 1 95.44 440 TYR A N 1
ATOM 3440 C CA . TYR A 1 440 ? 9.719 -10.891 -22.969 1 95.44 440 TYR A CA 1
ATOM 3441 C C . TYR A 1 440 ? 9.719 -9.867 -21.844 1 95.44 440 TYR A C 1
ATOM 3443 O O . TYR A 1 440 ? 8.688 -9.641 -21.203 1 95.44 440 TYR A O 1
ATOM 3451 N N . ILE A 1 441 ? 10.828 -9.273 -21.578 1 95.62 441 ILE A N 1
ATOM 3452 C CA . ILE A 1 441 ? 10.953 -8.281 -20.516 1 95.62 441 ILE A CA 1
ATOM 3453 C C . ILE A 1 441 ? 11.312 -6.926 -21.109 1 95.62 441 ILE A C 1
ATOM 3455 O O . ILE A 1 441 ? 12.344 -6.789 -21.781 1 95.62 441 ILE A O 1
ATOM 3459 N N . TYR A 1 442 ? 10.5 -5.961 -20.859 1 94.81 442 TYR A N 1
ATOM 3460 C CA . TYR A 1 442 ? 10.695 -4.648 -21.469 1 94.81 442 TYR A CA 1
ATOM 3461 C C . TYR A 1 442 ? 10.008 -3.561 -20.656 1 94.81 442 TYR A C 1
ATOM 3463 O O . TYR A 1 442 ? 9.18 -3.854 -19.797 1 94.81 442 TYR A O 1
ATOM 3471 N N . PHE A 1 443 ? 10.406 -2.309 -20.906 1 94.75 443 PHE A N 1
ATOM 3472 C CA . PHE A 1 443 ? 9.711 -1.185 -20.297 1 94.75 443 PHE A CA 1
ATOM 3473 C C . PHE A 1 443 ? 8.492 -0.788 -21.125 1 94.75 443 PHE A C 1
ATOM 3475 O O . PHE A 1 443 ? 8.594 -0.597 -22.328 1 94.75 443 PHE A O 1
ATOM 3482 N N . GLU A 1 444 ? 7.383 -0.669 -20.391 1 93.44 444 GLU A N 1
ATOM 3483 C CA . GLU A 1 444 ? 6.176 -0.273 -21.109 1 93.44 444 GLU A CA 1
ATOM 3484 C C . GLU A 1 444 ? 6.027 1.245 -21.156 1 93.44 444 GLU A C 1
ATOM 3486 O O . GLU A 1 444 ? 5.254 1.781 -21.953 1 93.44 444 GLU A O 1
ATOM 3491 N N . ASP A 1 445 ? 6.676 1.878 -20.266 1 91.44 445 ASP A N 1
ATOM 3492 C CA . ASP A 1 445 ? 6.66 3.334 -20.172 1 91.44 445 ASP A CA 1
ATOM 3493 C C . ASP A 1 445 ? 8.055 3.881 -19.875 1 91.44 445 ASP A C 1
ATOM 3495 O O . ASP A 1 445 ? 8.789 3.311 -19.062 1 91.44 445 ASP A O 1
ATOM 3499 N N . MET A 1 446 ? 8.398 4.973 -20.531 1 92.94 446 MET A N 1
ATOM 3500 C CA . MET A 1 446 ? 9.711 5.566 -20.297 1 92.94 446 MET A CA 1
ATOM 3501 C C . MET A 1 446 ? 9.633 6.625 -19.203 1 92.94 446 MET A C 1
ATOM 3503 O O . MET A 1 446 ? 10.648 7.191 -18.797 1 92.94 446 MET A O 1
ATOM 3507 N N . ARG A 1 447 ? 8.492 6.801 -18.797 1 93.19 447 ARG A N 1
ATOM 3508 C CA . ARG A 1 447 ? 8.32 7.703 -17.672 1 93.19 447 ARG A CA 1
ATOM 3509 C C . ARG A 1 447 ? 8.633 6.992 -16.359 1 93.19 447 ARG A C 1
ATOM 3511 O O . ARG A 1 447 ? 8.25 5.832 -16.172 1 93.19 447 ARG A O 1
ATOM 3518 N N . VAL A 1 448 ? 9.281 7.758 -15.438 1 95.81 448 VAL A N 1
ATOM 3519 C CA . VAL A 1 448 ? 9.586 7.273 -14.094 1 95.81 448 VAL A CA 1
ATOM 3520 C C . VAL A 1 448 ? 8.766 8.047 -13.062 1 95.81 448 VAL A C 1
ATOM 3522 O O . VAL A 1 448 ? 8.727 9.281 -13.094 1 95.81 448 VAL A O 1
ATOM 3525 N N . THR A 1 449 ? 8.039 7.305 -12.234 1 96.19 449 THR A N 1
ATOM 3526 C CA . THR A 1 449 ? 7.328 7.93 -11.117 1 96.19 449 THR A CA 1
ATOM 3527 C C . THR A 1 449 ? 8.273 8.188 -9.945 1 96.19 449 THR A C 1
ATOM 3529 O O . THR A 1 449 ? 8.914 7.258 -9.445 1 96.19 449 THR A O 1
ATOM 3532 N N . VAL A 1 450 ? 8.336 9.414 -9.586 1 96.5 450 VAL A N 1
ATOM 3533 C CA . VAL A 1 450 ? 9.195 9.758 -8.453 1 96.5 450 VAL A CA 1
ATOM 3534 C C . VAL A 1 450 ? 8.336 10.172 -7.262 1 96.5 450 VAL A C 1
ATOM 3536 O O . VAL A 1 450 ? 7.59 11.148 -7.336 1 96.5 450 VAL A O 1
ATOM 3539 N N . ILE A 1 451 ? 8.398 9.414 -6.215 1 95.75 451 ILE A N 1
ATOM 3540 C CA . ILE A 1 451 ? 7.73 9.711 -4.949 1 95.75 451 ILE A CA 1
ATOM 3541 C C . ILE A 1 451 ? 8.742 10.281 -3.957 1 95.75 451 ILE A C 1
ATOM 3543 O O . ILE A 1 451 ? 9.633 9.562 -3.49 1 95.75 451 ILE A O 1
ATOM 3547 N N . GLU A 1 452 ? 8.633 11.477 -3.641 1 95.62 452 GLU A N 1
ATOM 3548 C CA . GLU A 1 452 ? 9.586 12.141 -2.756 1 95.62 452 GLU A CA 1
ATOM 3549 C C . GLU A 1 452 ? 8.914 12.57 -1.452 1 95.62 452 GLU A C 1
ATOM 3551 O O . GLU A 1 452 ? 7.883 13.25 -1.47 1 95.62 452 GLU A O 1
ATOM 3556 N N . HIS A 1 453 ? 9.539 12.141 -0.329 1 94.62 453 HIS A N 1
ATOM 3557 C CA . HIS A 1 453 ? 9.086 12.57 0.987 1 94.62 453 HIS A CA 1
ATOM 3558 C C . HIS A 1 453 ? 9.773 13.867 1.404 1 94.62 453 HIS A C 1
ATOM 3560 O O . HIS A 1 453 ? 11 13.922 1.494 1 94.62 453 HIS A O 1
ATOM 3566 N N . LYS A 1 454 ? 8.953 14.836 1.626 1 93.75 454 LYS A N 1
ATOM 3567 C CA . LYS A 1 454 ? 9.461 16.141 2.07 1 93.75 454 LYS A CA 1
ATOM 3568 C C . LYS A 1 454 ? 8.922 16.484 3.453 1 93.75 454 LYS A C 1
ATOM 3570 O O . LYS A 1 454 ? 7.891 15.961 3.879 1 93.75 454 LYS A O 1
ATOM 3575 N N . GLY A 1 455 ? 9.766 17.25 4.145 1 92.19 455 GLY A N 1
ATOM 3576 C CA . GLY A 1 455 ? 9.227 17.719 5.414 1 92.19 455 GLY A CA 1
ATOM 3577 C C . GLY A 1 455 ? 7.93 18.484 5.262 1 92.19 455 GLY A C 1
ATOM 3578 O O . GLY A 1 455 ? 7.852 19.453 4.488 1 92.19 455 GLY A O 1
ATOM 3579 N N . ALA A 1 456 ? 6.914 18.094 6.07 1 91.56 456 ALA A N 1
ATOM 3580 C CA . ALA A 1 456 ? 5.602 18.719 5.961 1 91.56 456 ALA A CA 1
ATOM 3581 C C . ALA A 1 456 ? 5.582 20.062 6.676 1 91.56 456 ALA A C 1
ATOM 3583 O O . ALA A 1 456 ? 4.84 20.969 6.289 1 91.56 456 ALA A O 1
ATOM 3584 N N . TYR A 1 457 ? 6.273 20.188 7.777 1 93.75 457 TYR A N 1
ATOM 3585 C CA . TYR A 1 457 ? 6.344 21.375 8.633 1 93.75 457 TYR A CA 1
ATOM 3586 C C . TYR A 1 457 ? 7.77 21.594 9.125 1 93.75 457 TYR A C 1
ATOM 3588 O O . TYR A 1 457 ? 8.258 20.859 9.984 1 93.75 457 TYR A O 1
ATOM 3596 N N . GLU A 1 458 ? 8.398 22.703 8.5 1 94 458 GLU A N 1
ATOM 3597 C CA . GLU A 1 458 ? 9.805 22.969 8.789 1 94 458 GLU A CA 1
ATOM 3598 C C . GLU A 1 458 ? 9.953 24.109 9.789 1 94 458 GLU A C 1
ATOM 3600 O O . GLU A 1 458 ? 8.961 24.719 10.211 1 94 458 GLU A O 1
ATOM 3605 N N . PHE A 1 459 ? 11.211 24.422 10.125 1 95.06 459 PHE A N 1
ATOM 3606 C CA . PHE A 1 459 ? 11.516 25.422 11.133 1 95.06 459 PHE A CA 1
ATOM 3607 C C . PHE A 1 459 ? 11.031 26.812 10.688 1 95.06 459 PHE A C 1
ATOM 3609 O O . PHE A 1 459 ? 10.523 27.578 11.5 1 95.06 459 PHE A O 1
ATOM 3616 N N . TYR A 1 460 ? 11.164 27.094 9.453 1 93.88 460 TYR A N 1
ATOM 3617 C CA . TYR A 1 460 ? 10.734 28.391 8.961 1 93.88 460 TYR A CA 1
ATOM 3618 C C . TYR A 1 460 ? 9.219 28.531 9.023 1 93.88 460 TYR A C 1
ATOM 3620 O O . TYR A 1 460 ? 8.688 29.625 9.227 1 93.88 460 TYR A O 1
ATOM 3628 N N . ASP A 1 461 ? 8.5 27.438 8.906 1 94.5 461 ASP A N 1
ATOM 3629 C CA . ASP A 1 461 ? 7.051 27.469 9.078 1 94.5 461 ASP A CA 1
ATOM 3630 C C . ASP A 1 461 ? 6.672 27.75 10.523 1 94.5 461 ASP A C 1
ATOM 3632 O O . ASP A 1 461 ? 5.766 28.547 10.789 1 94.5 461 ASP A O 1
ATOM 3636 N N . LEU A 1 462 ? 7.418 27.094 11.367 1 95.19 462 LEU A N 1
ATOM 3637 C CA . LEU A 1 462 ? 7.164 27.266 12.789 1 95.19 462 LEU A CA 1
ATOM 3638 C C . LEU A 1 462 ? 7.359 28.734 13.203 1 95.19 462 LEU A C 1
ATOM 3640 O O . LEU A 1 462 ? 6.496 29.312 13.852 1 95.19 462 LEU A O 1
ATOM 3644 N N . THR A 1 463 ? 8.445 29.328 12.805 1 95.62 463 THR A N 1
ATOM 3645 C CA . THR A 1 463 ? 8.758 30.703 13.18 1 95.62 463 THR A CA 1
ATOM 3646 C C . THR A 1 463 ? 7.742 31.672 12.57 1 95.62 463 THR A C 1
ATOM 3648 O O . THR A 1 463 ? 7.328 32.625 13.227 1 95.62 463 THR A O 1
ATOM 3651 N N . SER A 1 464 ? 7.355 31.391 11.414 1 94.56 464 SER A N 1
ATOM 3652 C CA . SER A 1 464 ? 6.367 32.25 10.758 1 94.56 464 SER A CA 1
ATOM 3653 C C . SER A 1 464 ? 5.012 32.156 11.445 1 94.56 464 SER A C 1
ATOM 3655 O O . SER A 1 464 ? 4.355 33.156 11.68 1 94.56 464 SER A O 1
ATOM 3657 N N . ASP A 1 465 ? 4.648 30.969 11.789 1 95.81 465 ASP A N 1
ATOM 3658 C CA . ASP A 1 465 ? 3.348 30.766 12.414 1 95.81 465 ASP A CA 1
ATOM 3659 C C . ASP A 1 465 ? 3.324 31.344 13.828 1 95.81 465 ASP A C 1
ATOM 3661 O O . ASP A 1 465 ? 2.344 31.984 14.234 1 95.81 465 ASP A O 1
ATOM 3665 N N . VAL A 1 466 ? 4.359 31.172 14.516 1 95.19 466 VAL A N 1
ATOM 3666 C CA . VAL A 1 466 ? 4.445 31.734 15.859 1 95.19 466 VAL A CA 1
ATOM 3667 C C . VAL A 1 466 ? 4.465 33.25 15.773 1 95.19 466 VAL A C 1
ATOM 3669 O O . VAL A 1 466 ? 3.828 33.938 16.578 1 95.19 466 VAL A O 1
ATOM 3672 N N . GLY A 1 467 ? 5.184 33.781 14.844 1 94.81 467 GLY A N 1
ATOM 3673 C CA . GLY A 1 467 ? 5.184 35.219 14.602 1 94.81 467 GLY A CA 1
ATOM 3674 C C . GLY A 1 467 ? 3.809 35.75 14.281 1 94.81 467 GLY A C 1
ATOM 3675 O O . GLY A 1 467 ? 3.43 36.812 14.766 1 94.81 467 GLY A O 1
ATOM 3676 N N . GLY A 1 468 ? 3.154 35 13.438 1 95 468 GLY A N 1
ATOM 3677 C CA . GLY A 1 468 ? 1.801 35.438 13.117 1 95 468 GLY A CA 1
ATOM 3678 C C . GLY A 1 468 ? 0.869 35.406 14.32 1 95 468 GLY A C 1
ATOM 3679 O O . GLY A 1 468 ? 0.038 36.281 14.484 1 95 468 GLY A O 1
ATOM 3680 N N . GLU A 1 469 ? 1.077 34.438 15.156 1 95.06 469 GLU A N 1
ATOM 3681 C CA . GLU A 1 469 ? 0.212 34.281 16.328 1 95.06 469 GLU A CA 1
ATOM 3682 C C . GLU A 1 469 ? 0.473 35.406 17.344 1 95.06 469 GLU A C 1
ATOM 3684 O O . GLU A 1 469 ? -0.466 35.969 17.906 1 95.06 469 GLU A O 1
ATOM 3689 N N . ILE A 1 470 ? 1.726 35.625 17.578 1 95 470 ILE A N 1
ATOM 3690 C CA . ILE A 1 470 ? 2.055 36.656 18.562 1 95 470 ILE A CA 1
ATOM 3691 C C . ILE A 1 470 ? 1.606 38.031 18.047 1 95 470 ILE A C 1
ATOM 3693 O O . ILE A 1 470 ? 1.158 38.875 18.812 1 95 470 ILE A O 1
ATOM 3697 N N . GLY A 1 471 ? 1.702 38.219 16.766 1 93.19 471 GLY A N 1
ATOM 3698 C CA . GLY A 1 471 ? 1.205 39.469 16.156 1 93.19 471 GLY A CA 1
ATOM 3699 C C . GLY A 1 471 ? -0.302 39.594 16.25 1 93.19 471 GLY A C 1
ATOM 3700 O O . GLY A 1 471 ? -0.81 40.688 16.578 1 93.19 471 GLY A O 1
ATOM 3701 N N . LEU A 1 472 ? -0.955 38.562 16.078 1 94.81 472 LEU A N 1
ATOM 3702 C CA . LEU A 1 472 ? -2.414 38.594 16.062 1 94.81 472 LEU A CA 1
ATOM 3703 C C . LEU A 1 472 ? -2.959 38.781 17.484 1 94.81 472 LEU A C 1
ATOM 3705 O O . LEU A 1 472 ? -3.871 39.594 17.688 1 94.81 472 LEU A O 1
ATOM 3709 N N . LEU A 1 473 ? -2.416 38.125 18.422 1 95.56 473 LEU A N 1
ATOM 3710 C CA . LEU A 1 473 ? -3.029 38.062 19.75 1 95.56 473 LEU A CA 1
ATOM 3711 C C . LEU A 1 473 ? -2.473 39.156 20.656 1 95.56 473 LEU A C 1
ATOM 3713 O O . LEU A 1 473 ? -3.215 39.781 21.422 1 95.56 473 LEU A O 1
ATOM 3717 N N . LEU A 1 474 ? -1.168 39.438 20.516 1 94.69 474 LEU A N 1
ATOM 3718 C CA . LEU A 1 474 ? -0.542 40.344 21.484 1 94.69 474 LEU A CA 1
ATOM 3719 C C . LEU A 1 474 ? 0.063 41.531 20.797 1 94.69 474 LEU A C 1
ATOM 3721 O O . LEU A 1 474 ? 0.425 42.531 21.453 1 94.69 474 LEU A O 1
ATOM 3725 N N . GLY A 1 475 ? 0.122 41.562 19.516 1 94 475 GLY A N 1
ATOM 3726 C CA . GLY A 1 475 ? 0.785 42.656 18.812 1 94 475 GLY A CA 1
ATOM 3727 C C . GLY A 1 475 ? 2.227 42.844 19.234 1 94 475 GLY A C 1
ATOM 3728 O O . GLY A 1 475 ? 2.699 43.969 19.344 1 94 475 GLY A O 1
ATOM 3729 N N . ALA A 1 476 ? 2.861 41.781 19.609 1 93 476 ALA A N 1
ATOM 3730 C CA . ALA A 1 476 ? 4.223 41.812 20.141 1 93 476 ALA A CA 1
ATOM 3731 C C . ALA A 1 476 ? 5.207 41.188 19.172 1 93 476 ALA A C 1
ATOM 3733 O O . ALA A 1 476 ? 4.805 40.656 18.125 1 93 476 ALA A O 1
ATOM 3734 N N . SER A 1 477 ? 6.496 41.438 19.312 1 91.62 477 SER A N 1
ATOM 3735 C CA . SER A 1 477 ? 7.594 40.844 18.562 1 91.62 477 SER A CA 1
ATOM 3736 C C . SER A 1 477 ? 8.68 40.312 19.484 1 91.62 477 SER A C 1
ATOM 3738 O O . SER A 1 477 ? 8.523 40.312 20.719 1 91.62 477 SER A O 1
ATOM 3740 N N . VAL A 1 478 ? 9.742 39.781 18.875 1 91.06 478 VAL A N 1
ATOM 3741 C CA . VAL A 1 478 ? 10.891 39.312 19.656 1 91.06 478 VAL A CA 1
ATOM 3742 C C . VAL A 1 478 ? 11.516 40.5 20.391 1 91.06 478 VAL A C 1
ATOM 3744 O O . VAL A 1 478 ? 12 40.344 21.516 1 91.06 478 VAL A O 1
ATOM 3747 N N . LEU A 1 479 ? 11.398 41.656 19.844 1 91.31 479 LEU A N 1
ATOM 3748 C CA . LEU A 1 479 ? 11.953 42.844 20.469 1 91.31 479 LEU A CA 1
ATOM 3749 C C . LEU A 1 479 ? 11.172 43.219 21.734 1 91.31 479 LEU A C 1
ATOM 3751 O O . LEU A 1 479 ? 11.734 43.75 22.688 1 91.31 479 LEU A O 1
ATOM 3755 N N . THR A 1 480 ? 9.906 42.969 21.703 1 92.19 480 THR A N 1
ATOM 3756 C CA . THR A 1 480 ? 9.094 43.219 22.891 1 92.19 480 THR A CA 1
ATOM 3757 C C . THR A 1 480 ? 9.602 42.375 24.062 1 92.19 480 THR A C 1
ATOM 3759 O O . THR A 1 480 ? 9.617 42.844 25.203 1 92.19 480 THR A O 1
ATOM 3762 N N . LEU A 1 481 ? 10.023 41.188 23.766 1 90.62 481 LEU A N 1
ATOM 3763 C CA . LEU A 1 481 ? 10.594 40.375 24.812 1 90.62 481 LEU A CA 1
ATOM 3764 C C . LEU A 1 481 ? 11.867 40.969 25.375 1 90.62 481 LEU A C 1
ATOM 3766 O O . LEU A 1 481 ? 12.094 40.969 26.594 1 90.62 481 LEU A O 1
ATOM 3770 N N . PHE A 1 482 ? 12.648 41.594 24.547 1 92.69 482 PHE A N 1
ATOM 3771 C CA . PHE A 1 482 ? 13.875 42.25 25 1 92.69 482 PHE A CA 1
ATOM 3772 C C . PHE A 1 482 ? 13.57 43.5 25.781 1 92.69 482 PHE A C 1
ATOM 3774 O O . PHE A 1 482 ? 14.32 43.906 26.688 1 92.69 482 PHE A O 1
ATOM 3781 N N . GLU A 1 483 ? 12.414 44.188 25.484 1 92.94 483 GLU A N 1
ATOM 3782 C CA . GLU A 1 483 ? 11.969 45.312 26.312 1 92.94 483 GLU A CA 1
ATOM 3783 C C . GLU A 1 483 ? 11.703 44.875 27.734 1 92.94 483 GLU A C 1
ATOM 3785 O O . GLU A 1 483 ? 12.078 45.562 28.688 1 92.94 483 GLU A O 1
ATOM 3790 N N . PHE A 1 484 ? 11.156 43.75 27.828 1 91.88 484 PHE A N 1
ATOM 3791 C CA . PHE A 1 484 ? 10.844 43.219 29.156 1 91.88 484 PHE A CA 1
ATOM 3792 C C . PHE A 1 484 ? 12.125 42.844 29.891 1 91.88 484 PHE A C 1
ATOM 3794 O O . PHE A 1 484 ? 12.258 43.156 31.094 1 91.88 484 PHE A O 1
ATOM 3801 N N . LEU A 1 485 ? 13 42.25 29.188 1 92.88 485 LEU A N 1
ATOM 3802 C CA . LEU A 1 485 ? 14.258 41.875 29.812 1 92.88 485 LEU A CA 1
ATOM 3803 C C . LEU A 1 485 ? 15.055 43.094 30.234 1 92.88 485 LEU A C 1
ATOM 3805 O O . LEU A 1 485 ? 15.672 43.125 31.312 1 92.88 485 LEU A O 1
ATOM 3809 N N . ASP A 1 486 ? 15.008 44.125 29.375 1 92.25 486 ASP A N 1
ATOM 3810 C CA . ASP A 1 486 ? 15.656 45.375 29.688 1 92.25 486 ASP A CA 1
ATOM 3811 C C . ASP A 1 486 ? 15.039 46.031 30.938 1 92.25 486 ASP A C 1
ATOM 3813 O O . ASP A 1 486 ? 15.758 46.5 31.828 1 92.25 486 ASP A O 1
ATOM 3817 N N . TYR A 1 487 ? 13.766 46.031 31 1 91.5 487 TYR A N 1
ATOM 3818 C CA . TYR A 1 487 ? 13.055 46.562 32.156 1 91.5 487 TYR A CA 1
ATOM 3819 C C . TYR A 1 487 ? 13.414 45.781 33.438 1 91.5 487 TYR A C 1
ATOM 3821 O O . TYR A 1 487 ? 13.695 46.406 34.469 1 91.5 487 TYR A O 1
ATOM 3829 N N . LEU A 1 488 ? 13.461 44.5 33.344 1 91.38 488 LEU A N 1
ATOM 3830 C CA . LEU A 1 488 ? 13.789 43.656 34.469 1 91.38 488 LEU A CA 1
ATOM 3831 C C . LEU A 1 488 ? 15.234 43.875 34.938 1 91.38 488 LEU A C 1
ATOM 3833 O O . LEU A 1 488 ? 15.531 43.844 36.125 1 91.38 488 LEU A O 1
ATOM 3837 N N . ALA A 1 489 ? 16.062 44.031 33.969 1 91.94 489 ALA A N 1
ATOM 3838 C CA . ALA A 1 489 ? 17.453 44.312 34.281 1 91.94 489 ALA A CA 1
ATOM 3839 C C . ALA A 1 489 ? 17.594 45.625 35.062 1 91.94 489 ALA A C 1
ATOM 3841 O O . ALA A 1 489 ? 18.297 45.688 36.062 1 91.94 489 ALA A O 1
ATOM 3842 N N . VAL A 1 490 ? 16.922 46.719 34.562 1 89.38 490 VAL A N 1
ATOM 3843 C CA . VAL A 1 490 ? 16.969 48.031 35.219 1 89.38 490 VAL A CA 1
ATOM 3844 C C . VAL A 1 490 ? 16.297 47.938 36.594 1 89.38 490 VAL A C 1
ATOM 3846 O O . VAL A 1 490 ? 16.797 48.531 37.531 1 89.38 490 VAL A O 1
ATOM 3849 N N . TYR A 1 491 ? 15.281 47.219 36.656 1 87.62 491 TYR A N 1
ATOM 3850 C CA . TYR A 1 491 ? 14.562 47.031 37.906 1 87.62 491 TYR A CA 1
ATOM 3851 C C . TYR A 1 491 ? 15.461 46.375 38.938 1 87.62 491 TYR A C 1
ATOM 3853 O O . TYR A 1 491 ? 15.5 46.781 40.094 1 87.62 491 TYR A O 1
ATOM 3861 N N . HIS A 1 492 ? 16.203 45.438 38.594 1 86.88 492 HIS A N 1
ATOM 3862 C CA . HIS A 1 492 ? 17.078 44.688 39.5 1 86.88 492 HIS A CA 1
ATOM 3863 C C . HIS A 1 492 ? 18.312 45.531 39.844 1 86.88 492 HIS A C 1
ATOM 3865 O O . HIS A 1 492 ? 18.781 45.5 41 1 86.88 492 HIS A O 1
ATOM 3871 N N . MET A 1 493 ? 18.75 46.156 38.875 1 84.69 493 MET A N 1
ATOM 3872 C CA . MET A 1 493 ? 19.906 47 39.125 1 84.69 493 MET A CA 1
ATOM 3873 C C . MET A 1 493 ? 19.562 48.125 40.125 1 84.69 493 MET A C 1
ATOM 3875 O O . MET A 1 493 ? 20.375 48.438 40.969 1 84.69 493 MET A O 1
ATOM 3879 N N . MET A 1 494 ? 18.375 48.656 39.938 1 82.69 494 MET A N 1
ATOM 3880 C CA . MET A 1 494 ? 17.906 49.688 40.875 1 82.69 494 MET A CA 1
ATOM 3881 C C . MET A 1 494 ? 17.766 49.094 42.281 1 82.69 494 MET A C 1
ATOM 3883 O O . MET A 1 494 ? 18.094 49.75 43.25 1 82.69 494 MET A O 1
ATOM 3887 N N . GLY A 1 495 ? 17.375 47.875 42.312 1 77.06 495 GLY A N 1
ATOM 3888 C CA . GLY A 1 495 ? 17.281 47.188 43.594 1 77.06 495 GLY A CA 1
ATOM 3889 C C . GLY A 1 495 ? 18.641 46.938 44.219 1 77.06 495 GLY A C 1
ATOM 3890 O O . GLY A 1 495 ? 18.812 47.125 45.438 1 77.06 495 GLY A O 1
ATOM 3891 N N . LEU A 1 496 ? 19.5 46.625 43.5 1 78.88 496 LEU A N 1
ATOM 3892 C CA . LEU A 1 496 ? 20.844 46.344 44 1 78.88 496 LEU A CA 1
ATOM 3893 C C . LEU A 1 496 ? 21.547 47.625 44.438 1 78.88 496 LEU A C 1
ATOM 3895 O O . LEU A 1 496 ? 22.25 47.625 45.438 1 78.88 496 LEU A O 1
ATOM 3899 N N . ALA A 1 497 ? 21.391 48.625 43.656 1 75.81 497 ALA A N 1
ATOM 3900 C CA . ALA A 1 497 ? 21.969 49.938 44.031 1 75.81 497 ALA A CA 1
ATOM 3901 C C . ALA A 1 497 ? 21.422 50.406 45.375 1 75.81 497 ALA A C 1
ATOM 3903 O O . ALA A 1 497 ? 22.172 50.969 46.188 1 75.81 497 ALA A O 1
ATOM 3904 N N . LEU A 1 498 ? 20.25 50.125 45.625 1 73.44 498 LEU A N 1
ATOM 3905 C CA . LEU A 1 498 ? 19.609 50.469 46.875 1 73.44 498 LEU A CA 1
ATOM 3906 C C . LEU A 1 498 ? 20.172 49.625 48.031 1 73.44 498 LEU A C 1
ATOM 3908 O O . LEU A 1 498 ? 20.406 50.156 49.125 1 73.44 498 LEU A O 1
ATOM 3912 N N . LEU A 1 499 ? 20.281 48.5 47.75 1 70.19 499 LEU A N 1
ATOM 3913 C CA . LEU A 1 499 ? 20.859 47.594 48.75 1 70.19 499 LEU A CA 1
ATOM 3914 C C . LEU A 1 499 ? 22.281 48.031 49.094 1 70.19 499 LEU A C 1
ATOM 3916 O O . LEU A 1 499 ? 22.672 48 50.281 1 70.19 499 LEU A O 1
ATOM 3920 N N . LYS A 1 500 ? 22.922 48.438 48.156 1 71.31 500 LYS A N 1
ATOM 3921 C CA . LYS A 1 500 ? 24.281 48.938 48.375 1 71.31 500 LYS A CA 1
ATOM 3922 C C . LYS A 1 500 ? 24.281 50.219 49.156 1 71.31 500 LYS A C 1
ATOM 3924 O O . LYS A 1 500 ? 25.094 50.406 50.062 1 71.31 500 LYS A O 1
ATOM 3929 N N . LYS A 1 501 ? 23.391 51.094 48.812 1 70.12 501 LYS A N 1
ATOM 3930 C CA . LYS A 1 501 ? 23.297 52.344 49.531 1 70.12 501 LYS A CA 1
ATOM 3931 C C . LYS A 1 501 ? 22.844 52.125 51 1 70.12 501 LYS A C 1
ATOM 3933 O O . LYS A 1 501 ? 23.359 52.781 51.906 1 70.12 501 LYS A O 1
ATOM 3938 N N . CYS A 1 502 ? 21.984 51.219 51.125 1 65.19 502 CYS A N 1
ATOM 3939 C CA . CYS A 1 502 ? 21.531 50.906 52.469 1 65.19 502 CYS A CA 1
ATOM 3940 C C . CYS A 1 502 ? 22.656 50.25 53.281 1 65.19 502 CYS A C 1
ATOM 3942 O O . CYS A 1 502 ? 22.828 50.562 54.438 1 65.19 502 CYS A O 1
ATOM 3944 N N . TYR A 1 503 ? 23.375 49.469 52.656 1 63.47 503 TYR A N 1
ATOM 3945 C CA . TYR A 1 503 ? 24.516 48.844 53.312 1 63.47 503 TYR A CA 1
ATOM 3946 C C . TYR A 1 503 ? 25.578 49.844 53.688 1 63.47 503 TYR A C 1
ATOM 3948 O O . TYR A 1 503 ? 26.109 49.812 54.812 1 63.47 503 TYR A O 1
ATOM 3956 N N . HIS A 1 504 ? 25.844 50.75 52.844 1 65.25 504 HIS A N 1
ATOM 3957 C CA . HIS A 1 504 ? 26.859 51.781 53.125 1 65.25 504 HIS A CA 1
ATOM 3958 C C . HIS A 1 504 ? 26.406 52.688 54.25 1 65.25 504 HIS A C 1
ATOM 3960 O O . HIS A 1 504 ? 27.219 53.156 55.062 1 65.25 504 HIS A O 1
ATOM 3966 N N . ARG A 1 505 ? 25.203 53 54.25 1 62.09 505 ARG A N 1
ATOM 3967 C CA . ARG A 1 505 ? 24.688 53.875 55.281 1 62.09 505 ARG A CA 1
ATOM 3968 C C . ARG A 1 505 ? 24.734 53.219 56.656 1 62.09 505 ARG A C 1
ATOM 3970 O O . ARG A 1 505 ? 25.047 53.844 57.656 1 62.09 505 ARG A O 1
ATOM 3977 N N . HIS A 1 506 ? 24.391 52.062 56.719 1 58.47 506 HIS A N 1
ATOM 3978 C CA . HIS A 1 506 ? 24.359 51.375 58 1 58.47 506 HIS A CA 1
ATOM 3979 C C . HIS A 1 506 ? 25.766 51.031 58.469 1 58.47 506 HIS A C 1
ATOM 3981 O O . HIS A 1 506 ? 26.078 51.156 59.656 1 58.47 506 HIS A O 1
ATOM 3987 N N . PHE A 1 507 ? 26.562 50.594 57.688 1 59.22 507 PHE A N 1
ATOM 3988 C CA . PHE A 1 507 ? 27.875 50.156 58.125 1 59.22 507 PHE A CA 1
ATOM 3989 C C . PHE A 1 507 ? 28.906 51.25 57.938 1 59.22 507 PHE A C 1
ATOM 3991 O O . PHE A 1 507 ? 30 51.188 58.5 1 59.22 507 PHE A O 1
ATOM 3998 N N . GLY A 1 508 ? 28.688 52.25 57.219 1 53.25 508 GLY A N 1
ATOM 3999 C CA . GLY A 1 508 ? 29.656 53.312 57.062 1 53.25 508 GLY A CA 1
ATOM 4000 C C . GLY A 1 508 ? 29.656 54.312 58.219 1 53.25 508 GLY A C 1
ATOM 4001 O O . GLY A 1 508 ? 30.547 55.156 58.312 1 53.25 508 GLY A O 1
ATOM 4002 N N . LYS A 1 509 ? 28.656 54.656 59 1 52 509 LYS A N 1
ATOM 4003 C CA . LYS A 1 509 ? 28.781 55.531 60.156 1 52 509 LYS A CA 1
ATOM 4004 C C . LYS A 1 509 ? 29.703 54.938 61.188 1 52 509 LYS A C 1
ATOM 4006 O O . LYS A 1 509 ? 29.984 55.531 62.25 1 52 509 LYS A O 1
ATOM 4011 N N . ARG A 1 510 ? 30.031 53.688 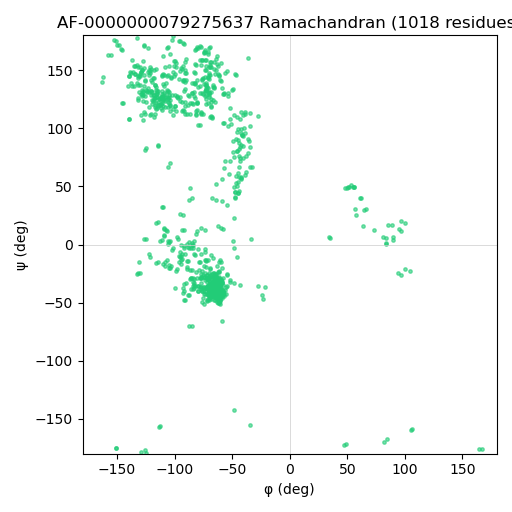61.125 1 45.44 510 ARG A N 1
ATOM 4012 C CA . ARG A 1 510 ? 30.844 53.219 62.25 1 45.44 510 ARG A CA 1
ATOM 4013 C C . ARG A 1 510 ? 32.312 53.562 62 1 45.44 510 ARG A C 1
ATOM 4015 O O . ARG A 1 510 ? 33.188 53.188 62.812 1 45.44 510 ARG A O 1
ATOM 4022 N N . ARG A 1 511 ? 32.656 54.25 60.906 1 36.03 511 ARG A N 1
ATOM 4023 C CA . ARG A 1 511 ? 34.031 54.719 61.094 1 36.03 511 ARG A CA 1
ATOM 4024 C C . ARG A 1 511 ? 34.062 56.125 61.688 1 36.03 511 ARG A C 1
ATOM 4026 O O . ARG A 1 511 ? 33.281 57 61.281 1 36.03 511 ARG A O 1
ATOM 4033 N N . MET B 1 1 ? -20.078 -8.547 -38.469 1 19.86 1 MET B N 1
ATOM 4034 C CA . MET B 1 1 ? -19.328 -7.496 -37.812 1 19.86 1 MET B CA 1
ATOM 4035 C C . MET B 1 1 ? -20.266 -6.387 -37.312 1 19.86 1 MET B C 1
ATOM 4037 O O . MET B 1 1 ? -19.812 -5.312 -36.906 1 19.86 1 MET B O 1
ATOM 4041 N N . GLY B 1 2 ? -21.453 -6.645 -37.406 1 17.98 2 GLY B N 1
ATOM 4042 C CA . GLY B 1 2 ? -22.703 -5.906 -37.531 1 17.98 2 GLY B CA 1
ATOM 4043 C C . GLY B 1 2 ? -23.172 -5.305 -36.219 1 17.98 2 GLY B C 1
ATOM 4044 O O . GLY B 1 2 ? -24.344 -4.984 -36.062 1 17.98 2 GLY B O 1
ATOM 4045 N N . LYS B 1 3 ? -22.094 -5.344 -35.25 1 19.8 3 LYS B N 1
ATOM 4046 C CA . LYS B 1 3 ? -22.609 -5.117 -33.875 1 19.8 3 LYS B CA 1
ATOM 4047 C C . LYS B 1 3 ? -23.344 -3.783 -33.812 1 19.8 3 LYS B C 1
ATOM 4049 O O . LYS B 1 3 ? -22.828 -2.75 -34.219 1 19.8 3 LYS B O 1
ATOM 4054 N N . SER B 1 4 ? -24.641 -3.834 -33.781 1 19.09 4 SER B N 1
ATOM 4055 C CA . SER B 1 4 ? -25.781 -2.926 -33.688 1 19.09 4 SER B CA 1
ATOM 4056 C C . SER B 1 4 ? -25.641 -1.962 -32.531 1 19.09 4 SER B C 1
ATOM 4058 O O . SER B 1 4 ? -25.234 -2.361 -31.422 1 19.09 4 SER B O 1
ATOM 4060 N N . SER B 1 5 ? -25.281 -0.683 -32.812 1 20.72 5 SER B N 1
ATOM 4061 C CA . SER B 1 5 ? -25.047 0.604 -32.156 1 20.72 5 SER B CA 1
ATOM 4062 C C . SER B 1 5 ? -26.188 0.95 -31.203 1 20.72 5 SER B C 1
ATOM 4064 O O . SER B 1 5 ? -27.266 1.367 -31.625 1 20.72 5 SER B O 1
ATOM 4066 N N . VAL B 1 6 ? -26.641 -0.022 -30.375 1 20.22 6 VAL B N 1
ATOM 4067 C CA . VAL B 1 6 ? -27.891 0.217 -29.641 1 20.22 6 VAL B CA 1
ATOM 4068 C C . VAL B 1 6 ? -27.75 1.461 -28.781 1 20.22 6 VAL B C 1
ATOM 4070 O O . VAL B 1 6 ? -27.156 1.402 -27.688 1 20.22 6 VAL B O 1
ATOM 4073 N N . ARG B 1 7 ? -27.047 2.51 -29.266 1 20.67 7 ARG B N 1
ATOM 4074 C CA . ARG B 1 7 ? -26.734 3.693 -28.484 1 20.67 7 ARG B CA 1
ATOM 4075 C C . ARG B 1 7 ? -28 4.293 -27.859 1 20.67 7 ARG B C 1
ATOM 4077 O O . ARG B 1 7 ? -28.875 4.793 -28.578 1 20.67 7 ARG B O 1
ATOM 4084 N N . VAL B 1 8 ? -28.656 3.486 -27.016 1 19.05 8 VAL B N 1
ATOM 4085 C CA . VAL B 1 8 ? -29.906 3.941 -26.422 1 19.05 8 VAL B CA 1
ATOM 4086 C C . VAL B 1 8 ? -29.781 5.402 -26 1 19.05 8 VAL B C 1
ATOM 4088 O O . VAL B 1 8 ? -28.859 5.766 -25.266 1 19.05 8 VAL B O 1
ATOM 4091 N N . GLN B 1 9 ? -30.188 6.309 -26.844 1 18.23 9 GLN B N 1
ATOM 4092 C CA . GLN B 1 9 ? -30.391 7.75 -26.922 1 18.23 9 GLN B CA 1
ATOM 4093 C C . GLN B 1 9 ? -31.156 8.258 -25.703 1 18.23 9 GLN B C 1
ATOM 4095 O O . GLN B 1 9 ? -32.344 7.973 -25.547 1 18.23 9 GLN B O 1
ATOM 4100 N N . ALA B 1 10 ? -30.625 7.82 -24.469 1 19.36 10 ALA B N 1
ATOM 4101 C CA . ALA B 1 10 ? -31.391 8.266 -23.297 1 19.36 10 ALA B CA 1
ATOM 4102 C C . ALA B 1 10 ? -31.875 9.695 -23.484 1 19.36 10 ALA B C 1
ATOM 4104 O O . ALA B 1 10 ? -31.141 10.555 -23.969 1 19.36 10 ALA B O 1
ATOM 4105 N N . LEU B 1 11 ? -33.219 9.773 -23.609 1 18.19 11 LEU B N 1
ATOM 4106 C CA . LEU B 1 11 ? -34.25 10.773 -23.797 1 18.19 11 LEU B CA 1
ATOM 4107 C C . LEU B 1 11 ? -34 11.992 -22.922 1 18.19 11 LEU B C 1
ATOM 4109 O O . LEU B 1 11 ? -33.562 11.852 -21.766 1 18.19 11 LEU B O 1
ATOM 4113 N N . SER B 1 12 ? -33.594 13.109 -23.594 1 18.55 12 SER B N 1
ATOM 4114 C CA . SER B 1 12 ? -33.312 14.523 -23.328 1 18.55 12 SER B CA 1
ATOM 4115 C C . SER B 1 12 ? -34.438 15.148 -22.5 1 18.55 12 SER B C 1
ATOM 4117 O O . SER B 1 12 ? -35.438 15.609 -23.062 1 18.55 12 SER B O 1
ATOM 4119 N N . ASN B 1 13 ? -34.906 14.242 -21.453 1 18.55 13 ASN B N 1
ATOM 4120 C CA . ASN B 1 13 ? -36.062 14.758 -20.75 1 18.55 13 ASN B CA 1
ATOM 4121 C C . ASN B 1 13 ? -35.969 16.266 -20.516 1 18.55 13 ASN B C 1
ATOM 4123 O O . ASN B 1 13 ? -34.938 16.75 -20.031 1 18.55 13 ASN B O 1
ATOM 4127 N N . GLY B 1 14 ? -36.594 17 -21.422 1 18.56 14 GLY B N 1
ATOM 4128 C CA . GLY B 1 14 ? -36.906 18.375 -21.766 1 18.56 14 GLY B CA 1
ATOM 4129 C C . GLY B 1 14 ? -37.125 19.25 -20.531 1 18.56 14 GLY B C 1
ATOM 4130 O O . GLY B 1 14 ? -37.094 18.766 -19.406 1 18.56 14 GLY B O 1
ATOM 4131 N N . GLY B 1 15 ? -37.844 20.234 -20.797 1 19.56 15 GLY B N 1
ATOM 4132 C CA . GLY B 1 15 ? -38.031 21.672 -20.672 1 19.56 15 GLY B CA 1
ATOM 4133 C C . GLY B 1 15 ? -38.75 22.094 -19.406 1 19.56 15 GLY B C 1
ATOM 4134 O O . GLY B 1 15 ? -39.938 21.859 -19.25 1 19.56 15 GLY B O 1
ATOM 4135 N N . ALA B 1 16 ? -38.25 21.531 -18.234 1 19.52 16 ALA B N 1
ATOM 4136 C CA . ALA B 1 16 ? -38.969 21.75 -16.984 1 19.52 16 ALA B CA 1
ATOM 4137 C C . ALA B 1 16 ? -39.375 23.219 -16.828 1 19.52 16 ALA B C 1
ATOM 4139 O O . ALA B 1 16 ? -38.531 24.109 -16.875 1 19.52 16 ALA B O 1
ATOM 4140 N N . ASP B 1 17 ? -40.469 23.5 -17.516 1 20.88 17 ASP B N 1
ATOM 4141 C CA . ASP B 1 17 ? -41.219 24.766 -17.562 1 20.88 17 ASP B CA 1
ATOM 4142 C C . ASP B 1 17 ? -41.344 25.375 -16.172 1 20.88 17 ASP B C 1
ATOM 4144 O O . ASP B 1 17 ? -41.969 24.766 -15.289 1 20.88 17 ASP B O 1
ATOM 4148 N N . ASP B 1 18 ? -40.188 25.594 -15.586 1 20.34 18 ASP B N 1
ATOM 4149 C CA . ASP B 1 18 ? -40.25 26.109 -14.227 1 20.34 18 ASP B CA 1
ATOM 4150 C C . ASP B 1 18 ? -41.281 27.219 -14.109 1 20.34 18 ASP B C 1
ATOM 4152 O O . ASP B 1 18 ? -41.25 28.203 -14.859 1 20.34 18 ASP B O 1
ATOM 4156 N N . PRO B 1 19 ? -42.531 26.812 -13.844 1 21.09 19 PRO B N 1
ATOM 4157 C CA . PRO B 1 19 ? -43.656 27.703 -13.727 1 21.09 19 PRO B CA 1
ATOM 4158 C C . PRO B 1 19 ? -43.375 28.953 -12.922 1 21.09 19 PRO B C 1
ATOM 4160 O O . PRO B 1 19 ? -42.844 28.875 -11.805 1 21.09 19 PRO B O 1
ATOM 4163 N N . THR B 1 20 ? -42.75 29.969 -13.617 1 21.78 20 THR B N 1
ATOM 4164 C CA . THR B 1 20 ? -42.469 31.297 -13.133 1 21.78 20 THR B CA 1
ATOM 4165 C C . THR B 1 20 ? -43.656 31.891 -12.383 1 21.78 20 THR B C 1
ATOM 4167 O O . THR B 1 20 ? -44.688 32.156 -12.969 1 21.78 20 THR B O 1
ATOM 4170 N N . ARG B 1 21 ? -43.938 31.219 -11.195 1 20.39 21 ARG B N 1
ATOM 4171 C CA . ARG B 1 21 ? -45 31.719 -10.344 1 20.39 21 ARG B CA 1
ATOM 4172 C C . ARG B 1 21 ? -44.969 33.25 -10.219 1 20.39 21 ARG B C 1
ATOM 4174 O O . ARG B 1 21 ? -43.875 33.812 -9.984 1 20.39 21 ARG B O 1
ATOM 4181 N N . SER B 1 22 ? -45.781 33.844 -11.062 1 20.67 22 SER B N 1
ATOM 4182 C CA . SER B 1 22 ? -46.125 35.281 -11.188 1 20.67 22 SER B CA 1
ATOM 4183 C C . SER B 1 22 ? -46.375 35.906 -9.82 1 20.67 22 SER B C 1
ATOM 4185 O O . SER B 1 22 ? -47.312 35.531 -9.117 1 20.67 22 SER B O 1
ATOM 4187 N N . PHE B 1 23 ? -45.344 35.812 -8.953 1 20.98 23 PHE B N 1
ATOM 4188 C CA . PHE B 1 23 ? -45.594 36.406 -7.645 1 20.98 23 PHE B CA 1
ATOM 4189 C C . PHE B 1 23 ? -46.219 37.781 -7.801 1 20.98 23 PHE B C 1
ATOM 4191 O O . PHE B 1 23 ? -45.719 38.594 -8.602 1 20.98 23 PHE B O 1
ATOM 4198 N N . GLY B 1 24 ? -47.562 37.75 -7.828 1 20.41 24 GLY B N 1
ATOM 4199 C CA . GLY B 1 24 ? -48.406 38.906 -7.867 1 20.41 24 GLY B CA 1
ATOM 4200 C C . GLY B 1 24 ? -47.938 40.031 -6.977 1 20.41 24 GLY B C 1
ATOM 4201 O O . GLY B 1 24 ? -47.531 39.812 -5.832 1 20.41 24 GLY B O 1
ATOM 4202 N N . GLU B 1 25 ? -47.156 40.969 -7.566 1 21.91 25 GLU B N 1
ATOM 4203 C CA . GLU B 1 25 ? -46.656 42.219 -7.035 1 21.91 25 GLU B CA 1
ATOM 4204 C C . GLU B 1 25 ? -47.75 43 -6.301 1 21.91 25 GLU B C 1
ATOM 4206 O O . GLU B 1 25 ? -48.719 43.438 -6.918 1 21.91 25 GLU B O 1
ATOM 4211 N N . SER B 1 26 ? -48.406 42.312 -5.316 1 21.27 26 SER B N 1
ATOM 4212 C CA . SER B 1 26 ? -49.375 43.156 -4.664 1 21.27 26 SER B CA 1
ATOM 4213 C C . SER B 1 26 ? -48.781 44.531 -4.355 1 21.27 26 SER B C 1
ATOM 4215 O O . SER B 1 26 ? -47.688 44.625 -3.762 1 21.27 26 SER B O 1
ATOM 4217 N N . VAL B 1 27 ? -48.938 45.406 -5.316 1 22.09 27 VAL B N 1
ATOM 4218 C CA . VAL B 1 27 ? -48.625 46.844 -5.309 1 22.09 27 VAL B CA 1
ATOM 4219 C C . VAL B 1 27 ? -49.156 47.469 -4.023 1 22.09 27 VAL B C 1
ATOM 4221 O O . VAL B 1 27 ? -50.375 47.531 -3.801 1 22.09 27 VAL B O 1
ATOM 4224 N N . PHE B 1 28 ? -48.688 46.969 -2.865 1 22.25 28 PHE B N 1
ATOM 4225 C CA . PHE B 1 28 ? -49.125 47.719 -1.702 1 22.25 28 PHE B CA 1
ATOM 4226 C C . PHE B 1 28 ? -48.969 49.219 -1.935 1 22.25 28 PHE B C 1
ATOM 4228 O O . PHE B 1 28 ? -47.844 49.688 -2.23 1 22.25 28 PHE B O 1
ATOM 4235 N N . ALA B 1 29 ? -49.938 49.719 -2.635 1 23.09 29 ALA B N 1
ATOM 4236 C CA . ALA B 1 29 ? -50.094 51.156 -2.797 1 23.09 29 ALA B CA 1
ATOM 4237 C C . ALA B 1 29 ? -49.906 51.875 -1.466 1 23.09 29 ALA B C 1
ATOM 4239 O O . ALA B 1 29 ? -50.719 51.719 -0.551 1 23.09 29 ALA B O 1
ATOM 4240 N N . ILE B 1 30 ? -48.688 51.719 -0.929 1 22.86 30 ILE B N 1
ATOM 4241 C CA . ILE B 1 30 ? -48.5 52.594 0.239 1 22.86 30 ILE B CA 1
ATOM 4242 C C . ILE B 1 30 ? -48.906 54.031 -0.1 1 22.86 30 ILE B C 1
ATOM 4244 O O . ILE B 1 30 ? -48.375 54.625 -1.027 1 22.86 30 ILE B O 1
ATOM 4248 N N . THR B 1 31 ? -50.25 54.188 -0.052 1 23.7 31 THR B N 1
ATOM 4249 C CA . THR B 1 31 ? -50.75 55.531 -0.136 1 23.7 31 THR B CA 1
ATOM 4250 C C . THR B 1 31 ? -49.906 56.5 0.702 1 23.7 31 THR B C 1
ATOM 4252 O O . THR B 1 31 ? -49.625 56.219 1.867 1 23.7 31 THR B O 1
ATOM 4255 N N . ASP B 1 32 ? -48.969 57.094 -0.025 1 23.48 32 ASP B N 1
ATOM 4256 C CA . ASP B 1 32 ? -48.125 58.188 0.442 1 23.48 32 ASP B CA 1
ATOM 4257 C C . ASP B 1 32 ? -48.938 59.281 1.128 1 23.48 32 ASP B C 1
ATOM 4259 O O . ASP B 1 32 ? -49.656 60.031 0.465 1 23.48 32 ASP B O 1
ATOM 4263 N N . ASN B 1 33 ? -49.875 58.844 2.021 1 25.02 33 ASN B N 1
ATOM 4264 C CA . ASN B 1 33 ? -50.469 60.031 2.646 1 25.02 33 ASN B CA 1
ATOM 4265 C C . ASN B 1 33 ? -49.406 60.969 3.203 1 25.02 33 ASN B C 1
ATOM 4267 O O . ASN B 1 33 ? -48.719 60.625 4.148 1 25.02 33 ASN B O 1
ATOM 4271 N N . SER B 1 34 ? -48.719 61.625 2.303 1 26.03 34 SER B N 1
ATOM 4272 C CA . SER B 1 34 ? -47.812 62.75 2.623 1 26.03 34 SER B CA 1
ATOM 4273 C C . SER B 1 34 ? -48.469 63.719 3.582 1 26.03 34 SER B C 1
ATOM 4275 O O . SER B 1 34 ? -49.344 64.5 3.184 1 26.03 34 SER B O 1
ATOM 4277 N N . SER B 1 35 ? -49.031 63.219 4.699 1 26.83 35 SER B N 1
ATOM 4278 C CA . SER B 1 35 ? -49.438 64.312 5.574 1 26.83 35 SER B CA 1
ATOM 4279 C C . SER B 1 35 ? -48.312 65.312 5.73 1 26.83 35 SER B C 1
ATOM 4281 O O . SER B 1 35 ? -47.156 65 5.824 1 26.83 35 SER B O 1
ATOM 4283 N N . SER B 1 36 ? -48.5 66.5 5.184 1 28.66 36 SER B N 1
ATOM 4284 C CA . SER B 1 36 ? -47.75 67.75 5.23 1 28.66 36 SER B CA 1
ATOM 4285 C C . SER B 1 36 ? -47.344 68.125 6.66 1 28.66 36 SER B C 1
ATOM 4287 O O . SER B 1 36 ? -48.188 68.5 7.465 1 28.66 36 SER B O 1
ATOM 4289 N N . THR B 1 37 ? -46.688 67.188 7.363 1 29.34 37 THR B N 1
ATOM 4290 C CA . THR B 1 37 ? -46.281 67.625 8.68 1 29.34 37 THR B CA 1
ATOM 4291 C C . THR B 1 37 ? -45.531 68.938 8.57 1 29.34 37 THR B C 1
ATOM 4293 O O . THR B 1 37 ? -44.75 69.188 7.641 1 29.34 37 THR B O 1
ATOM 4296 N N . SER B 1 38 ? -46.125 69.938 9.195 1 32.03 38 SER B N 1
ATOM 4297 C CA . SER B 1 38 ? -45.656 71.312 9.469 1 32.03 38 SER B CA 1
ATOM 4298 C C . SER B 1 38 ? -44.219 71.375 9.945 1 32.03 38 SER B C 1
ATOM 4300 O O . SER B 1 38 ? -43.906 70.812 11.008 1 32.03 38 SER B O 1
ATOM 4302 N N . GLY B 1 39 ? -43.312 71.125 9.055 1 32.84 39 GLY B N 1
ATOM 4303 C CA . GLY B 1 39 ? -41.844 71.125 9.094 1 32.84 39 GLY B CA 1
ATOM 4304 C C . GLY B 1 39 ? -41.25 72.312 9.773 1 32.84 39 GLY B C 1
ATOM 4305 O O . GLY B 1 39 ? -40.062 72.625 9.656 1 32.84 39 GLY B O 1
ATOM 4306 N N . LEU B 1 40 ? -42.188 73.312 10.023 1 32.69 40 LEU B N 1
ATOM 4307 C CA . LEU B 1 40 ? -41.5 74.625 10.203 1 32.69 40 LEU B CA 1
ATOM 4308 C C . LEU B 1 40 ? -40.531 74.5 11.375 1 32.69 40 LEU B C 1
ATOM 4310 O O . LEU B 1 40 ? -39.406 75.062 11.297 1 32.69 40 LEU B O 1
ATOM 4314 N N . ASN B 1 41 ? -41.156 74.312 12.539 1 35.5 41 ASN B N 1
ATOM 4315 C CA . ASN B 1 41 ? -40.469 74.812 13.719 1 35.5 41 ASN B CA 1
ATOM 4316 C C . ASN B 1 41 ? -39.312 73.875 14.133 1 35.5 41 ASN B C 1
ATOM 4318 O O . ASN B 1 41 ? -38.719 74.062 15.18 1 35.5 41 ASN B O 1
ATOM 4322 N N . ASP B 1 42 ? -39.25 72.75 13.484 1 40.91 42 ASP B N 1
ATOM 4323 C CA . ASP B 1 42 ? -38.281 71.812 13.984 1 40.91 42 ASP B CA 1
ATOM 4324 C C . ASP B 1 42 ? -36.844 72.188 13.594 1 40.91 42 ASP B C 1
ATOM 4326 O O . ASP B 1 42 ? -35.875 71.688 14.164 1 40.91 42 ASP B O 1
ATOM 4330 N N . GLY B 1 43 ? -36.75 72.938 12.57 1 42.78 43 GLY B N 1
ATOM 4331 C CA . GLY B 1 43 ? -35.406 73.312 12.156 1 42.78 43 GLY B CA 1
ATOM 4332 C C . GLY B 1 43 ? -34.719 74.25 13.148 1 42.78 43 GLY B C 1
ATOM 4333 O O . GLY B 1 43 ? -33.5 74.188 13.281 1 42.78 43 GLY B O 1
ATOM 4334 N N . THR B 1 44 ? -35.531 75.188 13.688 1 46.34 44 THR B N 1
ATOM 4335 C CA . THR B 1 44 ? -34.938 76.125 14.609 1 46.34 44 THR B CA 1
ATOM 4336 C C . THR B 1 44 ? -34.531 75.5 15.914 1 46.34 44 THR B C 1
ATOM 4338 O O . THR B 1 44 ? -33.5 75.875 16.516 1 46.34 44 THR B O 1
ATOM 4341 N N . GLU B 1 45 ? -35.375 74.562 16.312 1 44.69 45 GLU B N 1
ATOM 4342 C CA . GLU B 1 45 ? -35.031 73.875 17.578 1 44.69 45 GLU B CA 1
ATOM 4343 C C . GLU B 1 45 ? -33.781 73 17.453 1 44.69 45 GLU B C 1
ATOM 4345 O O . GLU B 1 45 ? -32.969 72.938 18.375 1 44.69 45 GLU B O 1
ATOM 4350 N N . ARG B 1 46 ? -33.562 72.438 16.328 1 48.03 46 ARG B N 1
ATOM 4351 C CA . ARG B 1 46 ? -32.344 71.688 16.141 1 48.03 46 ARG B CA 1
ATOM 4352 C C . ARG B 1 46 ? -31.125 72.562 16.109 1 48.03 46 ARG B C 1
ATOM 4354 O O . ARG B 1 46 ? -30.062 72.25 16.625 1 48.03 46 ARG B O 1
ATOM 4361 N N . ARG B 1 47 ? -31.25 73.688 15.516 1 50.25 47 ARG B N 1
ATOM 4362 C CA . ARG B 1 47 ? -30.156 74.625 15.508 1 50.25 47 ARG B CA 1
ATOM 4363 C C . ARG B 1 47 ? -29.891 75.188 16.906 1 50.25 47 ARG B C 1
ATOM 4365 O O . ARG B 1 47 ? -28.734 75.438 17.281 1 50.25 47 ARG B O 1
ATOM 4372 N N . GLU B 1 48 ? -30.891 75.438 17.641 1 49.75 48 GLU B N 1
ATOM 4373 C CA . GLU B 1 48 ? -30.703 75.938 18.984 1 49.75 48 GLU B CA 1
ATOM 4374 C C . GLU B 1 48 ? -30.062 74.938 19.891 1 49.75 48 GLU B C 1
ATOM 4376 O O . GLU B 1 48 ? -29.25 75.25 20.766 1 49.75 48 GLU B O 1
ATOM 4381 N N . ILE B 1 49 ? -30.406 73.75 19.75 1 49.12 49 ILE B N 1
ATOM 4382 C CA . ILE B 1 49 ? -29.797 72.688 20.547 1 49.12 49 ILE B CA 1
ATOM 4383 C C . ILE B 1 49 ? -28.344 72.5 20.125 1 49.12 49 ILE B C 1
ATOM 4385 O O . ILE B 1 49 ? -27.469 72.25 20.969 1 49.12 49 ILE B O 1
ATOM 4389 N N . ALA B 1 50 ? -28.062 72.625 18.891 1 52.75 50 ALA B N 1
ATOM 4390 C CA . ALA B 1 50 ? -26.672 72.562 18.422 1 52.75 50 ALA B CA 1
ATOM 4391 C C . ALA B 1 50 ? -25.844 73.688 19.016 1 52.75 50 ALA B C 1
ATOM 4393 O O . ALA B 1 50 ? -24.656 73.5 19.281 1 52.75 50 ALA B O 1
ATOM 4394 N N . ASP B 1 51 ? -26.484 74.875 19.203 1 55.12 51 ASP B N 1
ATOM 4395 C CA . ASP B 1 51 ? -25.812 76 19.734 1 55.12 51 ASP B CA 1
ATOM 4396 C C . ASP B 1 51 ? -25.828 76.062 21.266 1 55.12 51 ASP B C 1
ATOM 4398 O O . ASP B 1 51 ? -25.5 77.062 21.891 1 55.12 51 ASP B O 1
ATOM 4402 N N . ASP B 1 52 ? -26.406 75.062 21.797 1 59.53 52 ASP B N 1
ATOM 4403 C CA . ASP B 1 52 ? -26.406 75.062 23.266 1 59.53 52 ASP B CA 1
ATOM 4404 C C . ASP B 1 52 ? -24.984 74.812 23.797 1 59.53 52 ASP B C 1
ATOM 4406 O O . ASP B 1 52 ? -24.234 74 23.25 1 59.53 52 ASP B O 1
ATOM 4410 N N . PRO B 1 53 ? -24.422 75.625 24.672 1 72.38 53 PRO B N 1
ATOM 4411 C CA . PRO B 1 53 ? -23.062 75.562 25.234 1 72.38 53 PRO B CA 1
ATOM 4412 C C . PRO B 1 53 ? -22.719 74.125 25.734 1 72.38 53 PRO B C 1
ATOM 4414 O O . PRO B 1 53 ? -21.578 73.688 25.594 1 72.38 53 PRO B O 1
ATOM 4417 N N . VAL B 1 54 ? -23.688 73.5 26.188 1 69.69 54 VAL B N 1
ATOM 4418 C CA . VAL B 1 54 ? -23.453 72.125 26.688 1 69.69 54 VAL B CA 1
ATOM 4419 C C . VAL B 1 54 ? -23.156 71.188 25.5 1 69.69 54 VAL B C 1
ATOM 4421 O O . VAL B 1 54 ? -22.281 70.312 25.594 1 69.69 54 VAL B O 1
ATOM 4424 N N . CYS B 1 55 ? -23.906 71.375 24.453 1 68.69 55 CYS B N 1
ATOM 4425 C CA . CYS B 1 55 ? -23.703 70.562 23.266 1 68.69 55 CYS B CA 1
ATOM 4426 C C . CYS B 1 55 ? -22.328 70.875 22.641 1 68.69 55 CYS B C 1
ATOM 4428 O O . CYS B 1 55 ? -21.672 69.938 22.156 1 68.69 55 CYS B O 1
ATOM 4430 N N . GLN B 1 56 ? -21.953 72.062 22.672 1 75.94 56 GLN B N 1
ATOM 4431 C CA . GLN B 1 56 ? -20.641 72.438 22.141 1 75.94 56 GLN B CA 1
ATOM 4432 C C . GLN B 1 56 ? -19.516 71.875 22.984 1 75.94 56 GLN B C 1
ATOM 4434 O O . GLN B 1 56 ? -18.484 71.438 22.469 1 75.94 56 GLN B O 1
ATOM 4439 N N . GLU B 1 57 ? -19.703 71.75 24.25 1 77.44 57 GLU B N 1
ATOM 4440 C CA . GLU B 1 57 ? -18.719 71.125 25.156 1 77.44 57 GLU B CA 1
ATOM 4441 C C . GLU B 1 57 ? -18.562 69.688 24.891 1 77.44 57 GLU B C 1
ATOM 4443 O O . GLU B 1 57 ? -17.438 69.125 24.906 1 77.44 57 GLU B O 1
ATOM 4448 N N . VAL B 1 58 ? -19.656 69.062 24.609 1 76.75 58 VAL B N 1
ATOM 4449 C CA . VAL B 1 58 ? -19.609 67.625 24.359 1 76.75 58 VAL B CA 1
ATOM 4450 C C . VAL B 1 58 ? -18.906 67.375 23.031 1 76.75 58 VAL B C 1
ATOM 4452 O O . VAL B 1 58 ? -18.125 66.438 22.906 1 76.75 58 VAL B O 1
ATOM 4455 N N . LYS B 1 59 ? -19.281 68.188 22.062 1 77 59 LYS B N 1
ATOM 4456 C CA . LYS B 1 59 ? -18.625 68.062 20.766 1 77 59 LYS B CA 1
ATOM 4457 C C . LYS B 1 59 ? -17.109 68.25 20.891 1 77 59 LYS B C 1
ATOM 4459 O O . LYS B 1 59 ? -16.328 67.5 20.25 1 77 59 LYS B O 1
ATOM 4464 N N . GLU B 1 60 ? -16.703 69.125 21.656 1 82.56 60 GLU B N 1
ATOM 4465 C CA . GLU B 1 60 ? -15.281 69.375 21.859 1 82.56 60 GLU B CA 1
ATOM 4466 C C . GLU B 1 60 ? -14.625 68.188 22.641 1 82.56 60 GLU B C 1
ATOM 4468 O O . GLU B 1 60 ? -13.484 67.812 22.359 1 82.56 60 GLU B O 1
ATOM 4473 N N . LYS B 1 61 ? -15.344 67.75 23.594 1 81.81 61 LYS B N 1
ATOM 4474 C CA . LYS B 1 61 ? -14.82 66.625 24.375 1 81.81 61 LYS B CA 1
ATOM 4475 C C . LYS B 1 61 ? -14.688 65.375 23.5 1 81.81 61 LYS B C 1
ATOM 4477 O O . LYS B 1 61 ? -13.75 64.562 23.688 1 81.81 61 LYS B O 1
ATOM 4482 N N . ARG B 1 62 ? -15.617 65.188 22.641 1 83.12 62 ARG B N 1
ATOM 4483 C CA . ARG B 1 62 ? -15.562 64.062 21.719 1 83.12 62 ARG B CA 1
ATOM 4484 C C . ARG B 1 62 ? -14.383 64.188 20.75 1 83.12 62 ARG B C 1
ATOM 4486 O O . ARG B 1 62 ? -13.742 63.219 20.406 1 83.12 62 ARG B O 1
ATOM 4493 N N . LYS B 1 63 ? -14.203 65.375 20.281 1 84.06 63 LYS B N 1
ATOM 4494 C CA . LYS B 1 63 ? -13.062 65.625 19.406 1 84.06 63 LYS B CA 1
ATOM 4495 C C . LYS B 1 63 ? -11.742 65.375 20.125 1 84.06 63 LYS B C 1
ATOM 4497 O O . LYS B 1 63 ? -10.805 64.812 19.547 1 84.06 63 LYS B O 1
ATOM 4502 N N . LEU B 1 64 ? -11.664 65.688 21.359 1 84.81 64 LEU B N 1
ATOM 4503 C CA . LEU B 1 64 ? -10.469 65.438 22.156 1 84.81 64 LEU B CA 1
ATOM 4504 C C . LEU B 1 64 ? -10.273 63.938 22.422 1 84.81 64 LEU B C 1
ATOM 4506 O O . LEU B 1 64 ? -9.141 63.438 22.422 1 84.81 64 LEU B O 1
ATOM 4510 N N . LEU B 1 65 ? -11.375 63.312 22.656 1 86.38 65 LEU B N 1
ATOM 4511 C CA . LEU B 1 65 ? -11.328 61.875 22.875 1 86.38 65 LEU B CA 1
ATOM 4512 C C . LEU B 1 65 ? -10.797 61.156 21.641 1 86.38 65 LEU B C 1
ATOM 4514 O O . LEU B 1 65 ? -10.023 60.188 21.75 1 86.38 65 LEU B O 1
ATOM 4518 N N . PHE B 1 66 ? -11.273 61.594 20.516 1 87.56 66 PHE B N 1
ATOM 4519 C CA . PHE B 1 66 ? -10.828 60.969 19.266 1 87.56 66 PHE B CA 1
ATOM 4520 C C . PHE B 1 66 ? -9.344 61.219 19.047 1 87.56 66 PHE B C 1
ATOM 4522 O O . PHE B 1 66 ? -8.625 60.344 18.578 1 87.56 66 PHE B O 1
ATOM 4529 N N . ARG B 1 67 ? -8.898 62.375 19.344 1 85.81 67 ARG B N 1
ATOM 4530 C CA . ARG B 1 67 ? -7.492 62.719 19.156 1 85.81 67 ARG B CA 1
ATOM 4531 C C . ARG B 1 67 ? -6.609 61.906 20.109 1 85.81 67 ARG B C 1
ATOM 4533 O O . ARG B 1 67 ? -5.516 61.469 19.734 1 85.81 67 ARG B O 1
ATOM 4540 N N . GLU B 1 68 ? -7.082 61.719 21.297 1 85.56 68 GLU B N 1
ATOM 4541 C CA . GLU B 1 68 ? -6.336 60.906 22.266 1 85.56 68 GLU B CA 1
ATOM 4542 C C . GLU B 1 68 ? -6.277 59.438 21.844 1 85.56 68 GLU B C 1
ATOM 4544 O O . GLU B 1 68 ? -5.234 58.812 21.953 1 85.56 68 GLU B O 1
ATOM 4549 N N . PHE B 1 69 ? -7.395 58.969 21.391 1 88.38 69 PHE B N 1
ATOM 4550 C CA . PHE B 1 69 ? -7.461 57.594 20.906 1 88.38 69 PHE B CA 1
ATOM 4551 C C . PHE B 1 69 ? -6.543 57.406 19.719 1 88.38 69 PHE B C 1
ATOM 4553 O O . PHE B 1 69 ? -5.801 56.406 19.656 1 88.38 69 PHE B O 1
ATOM 4560 N N . ALA B 1 70 ? -6.641 58.281 18.719 1 88.94 70 ALA B N 1
ATOM 4561 C CA . ALA B 1 70 ? -5.852 58.188 17.5 1 88.94 70 ALA B CA 1
ATOM 4562 C C . ALA B 1 70 ? -4.355 58.25 17.812 1 88.94 70 ALA B C 1
ATOM 4564 O O . ALA B 1 70 ? -3.553 57.594 17.109 1 88.94 70 ALA B O 1
ATOM 4565 N N . SER B 1 71 ? -3.961 58.938 18.828 1 85.44 71 SER B N 1
ATOM 4566 C CA . SER B 1 71 ? -2.555 59.062 19.188 1 85.44 71 SER B CA 1
ATOM 4567 C C . SER B 1 71 ? -2.08 57.844 19.984 1 85.44 71 SER B C 1
ATOM 4569 O O . SER B 1 71 ? -0.902 57.469 19.922 1 85.44 71 SER B O 1
ATOM 4571 N N . ASP B 1 72 ? -3.041 57.125 20.656 1 85.81 72 ASP B N 1
ATOM 4572 C CA . ASP B 1 72 ? -2.637 56.062 21.562 1 85.81 72 ASP B CA 1
ATOM 4573 C C . ASP B 1 72 ? -2.92 54.688 20.969 1 85.81 72 ASP B C 1
ATOM 4575 O O . ASP B 1 72 ? -2.422 53.688 21.469 1 85.81 72 ASP B O 1
ATOM 4579 N N . THR B 1 73 ? -3.691 54.688 19.938 1 88.44 73 THR B N 1
ATOM 4580 C CA . THR B 1 73 ? -4.086 53.406 19.375 1 88.44 73 THR B CA 1
ATOM 4581 C C . THR B 1 73 ? -2.869 52.656 18.844 1 88.44 73 THR B C 1
ATOM 4583 O O . THR B 1 73 ? -1.849 53.25 18.516 1 88.44 73 THR B O 1
ATOM 4586 N N . SER B 1 74 ? -2.945 51.312 18.891 1 90.25 74 SER B N 1
ATOM 4587 C CA . SER B 1 74 ? -1.849 50.469 18.438 1 90.25 74 SER B CA 1
ATOM 4588 C C . SER B 1 74 ? -1.903 50.25 16.938 1 90.25 74 SER B C 1
ATOM 4590 O O . SER B 1 74 ? -1.041 49.562 16.375 1 90.25 74 SER B O 1
ATOM 4592 N N . LEU B 1 75 ? -2.906 50.812 16.234 1 91 75 LEU B N 1
ATOM 4593 C CA . LEU B 1 75 ? -2.971 50.781 14.781 1 91 75 LEU B CA 1
ATOM 4594 C C . LEU B 1 75 ? -1.943 51.719 14.156 1 91 75 LEU B C 1
ATOM 4596 O O . LEU B 1 75 ? -1.963 52.906 14.422 1 91 75 LEU B O 1
ATOM 4600 N N . HIS B 1 76 ? -1.137 51.094 13.398 1 90.75 76 HIS B N 1
ATOM 4601 C CA . HIS B 1 76 ? -0.069 51.906 12.828 1 90.75 76 HIS B CA 1
ATOM 4602 C C . HIS B 1 76 ? -0.616 52.875 11.789 1 90.75 76 HIS B C 1
ATOM 4604 O O . HIS B 1 76 ? -1.519 52.531 11.023 1 90.75 76 HIS B O 1
ATOM 4610 N N . GLY B 1 77 ? -0.073 54.125 11.727 1 91.38 77 GLY B N 1
ATOM 4611 C CA . GLY B 1 77 ? -0.339 55.094 10.68 1 91.38 77 GLY B CA 1
ATOM 4612 C C . GLY B 1 77 ? -1.409 56.094 11.055 1 91.38 77 GLY B C 1
ATOM 4613 O O . GLY B 1 77 ? -1.415 57.219 10.547 1 91.38 77 GLY B O 1
ATOM 4614 N N . ILE B 1 78 ? -2.326 55.75 11.938 1 90.88 78 ILE B N 1
ATOM 4615 C CA . ILE B 1 78 ? -3.467 56.594 12.25 1 90.88 78 ILE B CA 1
ATOM 4616 C C . ILE B 1 78 ? -2.982 57.875 12.938 1 90.88 78 ILE B C 1
ATOM 4618 O O . ILE B 1 78 ? -3.574 58.938 12.766 1 90.88 78 ILE B O 1
ATOM 4622 N N . LYS B 1 79 ? -1.887 57.75 13.688 1 89 79 LYS B N 1
ATOM 4623 C CA . LYS B 1 79 ? -1.352 58.906 14.406 1 89 79 LYS B CA 1
ATOM 4624 C C . LYS B 1 79 ? -0.889 60 13.43 1 89 79 LYS B C 1
ATOM 4626 O O . LYS B 1 79 ? -0.952 61.188 13.742 1 89 79 LYS B O 1
ATOM 4631 N N . TYR B 1 80 ? -0.535 59.625 12.219 1 91.56 80 TYR B N 1
ATOM 4632 C CA . TYR B 1 80 ? -0.056 60.594 11.234 1 91.56 80 TYR B CA 1
ATOM 4633 C C . TYR B 1 80 ? -1.218 61.219 10.461 1 91.56 80 TYR B C 1
ATOM 4635 O O . TYR B 1 80 ? -1.117 62.312 9.961 1 91.56 80 TYR B O 1
ATOM 4643 N N . VAL B 1 81 ? -2.273 60.531 10.461 1 91 81 VAL B N 1
ATOM 4644 C CA . VAL B 1 81 ? -3.451 61 9.758 1 91 81 VAL B CA 1
ATOM 4645 C C . VAL B 1 81 ? -4.141 62.094 10.586 1 91 81 VAL B C 1
ATOM 4647 O O . VAL B 1 81 ? -4.621 63.094 10.039 1 91 81 VAL B O 1
ATOM 4650 N N . THR B 1 82 ? -4.184 61.969 11.914 1 88.44 82 THR B N 1
ATOM 4651 C CA . THR B 1 82 ? -4.98 62.844 12.758 1 88.44 82 THR B CA 1
ATOM 4652 C C . THR B 1 82 ? -4.105 63.906 13.414 1 88.44 82 THR B C 1
ATOM 4654 O O . THR B 1 82 ? -4.609 64.812 14.102 1 88.44 82 THR B O 1
ATOM 4657 N N . ASN B 1 83 ? -2.818 63.844 13.188 1 86.44 83 ASN B N 1
ATOM 4658 C CA . ASN B 1 83 ? -1.925 64.812 13.805 1 86.44 83 ASN B CA 1
ATOM 4659 C C . ASN B 1 83 ? -2.141 66.188 13.227 1 86.44 83 ASN B C 1
ATOM 4661 O O . ASN B 1 83 ? -1.856 66.438 12.055 1 86.44 83 ASN B O 1
ATOM 4665 N N . PRO B 1 84 ? -2.537 67.125 14.062 1 84.81 84 PRO B N 1
ATOM 4666 C CA . PRO B 1 84 ? -2.822 68.5 13.57 1 84.81 84 PRO B CA 1
ATOM 4667 C C . PRO B 1 84 ? -1.559 69.25 13.219 1 84.81 84 PRO B C 1
ATOM 4669 O O . PRO B 1 84 ? -1.622 70.25 12.484 1 84.81 84 PRO B O 1
ATOM 4672 N N . LYS B 1 85 ? -0.511 68.812 13.719 1 87.88 85 LYS B N 1
ATOM 4673 C CA . LYS B 1 85 ? 0.746 69.5 13.453 1 87.88 85 LYS B CA 1
ATOM 4674 C C . LYS B 1 85 ? 1.223 69.25 12.023 1 87.88 85 LYS B C 1
ATOM 4676 O O . LYS B 1 85 ? 2.051 70 11.492 1 87.88 85 LYS B O 1
ATOM 4681 N N . HIS B 1 86 ? 0.696 68.375 11.383 1 90.12 86 HIS B N 1
ATOM 4682 C CA . HIS B 1 86 ? 1.091 68 10.016 1 90.12 86 HIS B CA 1
ATOM 4683 C C . HIS B 1 86 ? 0.235 68.75 8.992 1 90.12 86 HIS B C 1
ATOM 4685 O O . HIS B 1 86 ? -0.92 69.062 9.266 1 90.12 86 HIS B O 1
ATOM 4691 N N . HIS B 1 87 ? 0.817 69 7.77 1 93.12 87 HIS B N 1
ATOM 4692 C CA . HIS B 1 87 ? 0.108 69.625 6.66 1 93.12 87 HIS B CA 1
ATOM 4693 C C . HIS B 1 87 ? -1.02 68.75 6.152 1 93.12 87 HIS B C 1
ATOM 4695 O O . HIS B 1 87 ? -0.932 67.5 6.234 1 93.12 87 HIS B O 1
ATOM 4701 N N . LYS B 1 88 ? -2.037 69.312 5.711 1 93.44 88 LYS B N 1
ATOM 4702 C CA . LYS B 1 88 ? -3.209 68.562 5.234 1 93.44 88 LYS B CA 1
ATOM 4703 C C . LYS B 1 88 ? -2.83 67.562 4.141 1 93.44 88 LYS B C 1
ATOM 4705 O O . LYS B 1 88 ? -3.404 66.5 4.062 1 93.44 88 LYS B O 1
ATOM 4710 N N . PHE B 1 89 ? -1.881 68 3.301 1 94.31 89 PHE B N 1
ATOM 4711 C CA . PHE B 1 89 ? -1.452 67.125 2.23 1 94.31 89 PHE B CA 1
ATOM 4712 C C . PHE B 1 89 ? -0.777 65.875 2.799 1 94.31 89 PHE B C 1
ATOM 4714 O O . PHE B 1 89 ? -1.019 64.75 2.33 1 94.31 89 PHE B O 1
ATOM 4721 N N . ARG B 1 90 ? 0.037 66.062 3.746 1 94.94 90 ARG B N 1
ATOM 4722 C CA . ARG B 1 90 ? 0.716 64.938 4.398 1 94.94 90 ARG B CA 1
ATOM 4723 C C . ARG B 1 90 ? -0.284 64 5.09 1 94.94 90 ARG B C 1
ATOM 4725 O O . ARG B 1 90 ? -0.157 62.781 5.02 1 94.94 90 ARG B O 1
ATOM 4732 N N . ARG B 1 91 ? -1.28 64.562 5.625 1 95 91 ARG B N 1
ATOM 4733 C CA . ARG B 1 91 ? -2.316 63.781 6.285 1 95 91 ARG B CA 1
ATOM 4734 C C . ARG B 1 91 ? -3.133 62.969 5.273 1 95 91 ARG B C 1
ATOM 4736 O O . ARG B 1 91 ? -3.514 61.844 5.531 1 95 91 ARG B O 1
ATOM 4743 N N . PHE B 1 92 ? -3.326 63.625 4.188 1 95.88 92 PHE B N 1
ATOM 4744 C CA . PHE B 1 92 ? -4.086 62.969 3.129 1 95.88 92 PHE B CA 1
ATOM 4745 C C . PHE B 1 92 ? -3.316 61.781 2.562 1 95.88 92 PHE B C 1
ATOM 4747 O O . PHE B 1 92 ? -3.898 60.719 2.291 1 95.88 92 PHE B O 1
ATOM 4754 N N . VAL B 1 93 ? -2.051 61.844 2.369 1 96.81 93 VAL B N 1
ATOM 4755 C CA . VAL B 1 93 ? -1.214 60.75 1.874 1 96.81 93 VAL B CA 1
ATOM 4756 C C . VAL B 1 93 ? -1.248 59.594 2.857 1 96.81 93 VAL B C 1
ATOM 4758 O O . VAL B 1 93 ? -1.392 58.438 2.453 1 96.81 93 VAL B O 1
ATOM 4761 N N . TRP B 1 94 ? -1.123 59.906 4.133 1 96.12 94 TRP B N 1
ATOM 4762 C CA . TRP B 1 94 ? -1.146 58.875 5.148 1 96.12 94 TRP B CA 1
ATOM 4763 C C . TRP B 1 94 ? -2.514 58.188 5.211 1 96.12 94 TRP B C 1
ATOM 4765 O O . TRP B 1 94 ? -2.613 57 5.484 1 96.12 94 TRP B O 1
ATOM 4775 N N . LEU B 1 95 ? -3.574 58.938 4.91 1 95.69 95 LEU B N 1
ATOM 4776 C CA . LEU B 1 95 ? -4.91 58.344 4.855 1 95.69 95 LEU B CA 1
ATOM 4777 C C . LEU B 1 95 ? -5.012 57.312 3.725 1 95.69 95 LEU B C 1
ATOM 4779 O O . LEU B 1 95 ? -5.582 56.25 3.902 1 95.69 95 LEU B O 1
ATOM 4783 N N . ILE B 1 96 ? -4.477 57.656 2.613 1 97.38 96 ILE B N 1
ATOM 4784 C CA . ILE B 1 96 ? -4.492 56.75 1.474 1 97.38 96 ILE B CA 1
ATOM 4785 C C . ILE B 1 96 ? -3.686 55.5 1.803 1 97.38 96 ILE B C 1
ATOM 4787 O O . ILE B 1 96 ? -4.105 54.375 1.482 1 97.38 96 ILE B O 1
ATOM 4791 N N . LEU B 1 97 ? -2.529 55.625 2.459 1 97.25 97 LEU B N 1
ATOM 4792 C CA . LEU B 1 97 ? -1.677 54.5 2.812 1 97.25 97 LEU B CA 1
ATOM 4793 C C . LEU B 1 97 ? -2.391 53.562 3.781 1 97.25 97 LEU B C 1
ATOM 4795 O O . LEU B 1 97 ? -2.354 52.344 3.611 1 97.25 97 LEU B O 1
ATOM 4799 N N . VAL B 1 98 ? -3.031 54.125 4.723 1 95.88 98 VAL B N 1
ATOM 4800 C CA . VAL B 1 98 ? -3.74 53.312 5.707 1 95.88 98 VAL B CA 1
ATOM 4801 C C . VAL B 1 98 ? -4.918 52.594 5.043 1 95.88 98 VAL B C 1
ATOM 4803 O O . VAL B 1 98 ? -5.191 51.438 5.34 1 95.88 98 VAL B O 1
ATOM 4806 N N . LEU B 1 99 ? -5.602 53.281 4.16 1 96.88 99 LEU B N 1
ATOM 4807 C CA . LEU B 1 99 ? -6.734 52.656 3.465 1 96.88 99 LEU B CA 1
ATOM 4808 C C . LEU B 1 99 ? -6.266 51.531 2.545 1 96.88 99 LEU B C 1
ATOM 4810 O O . LEU B 1 99 ? -6.922 50.5 2.439 1 96.88 99 LEU B O 1
ATOM 4814 N N . VAL B 1 100 ? -5.191 51.719 1.855 1 97.81 100 VAL B N 1
ATOM 4815 C CA . VAL B 1 100 ? -4.625 50.688 0.983 1 97.81 100 VAL B CA 1
ATOM 4816 C C . VAL B 1 100 ? -4.207 49.469 1.813 1 97.81 100 VAL B C 1
ATOM 4818 O O . VAL B 1 100 ? -4.438 48.344 1.412 1 97.81 100 VAL B O 1
ATOM 4821 N N . ALA B 1 101 ? -3.568 49.719 2.975 1 97.38 101 ALA B N 1
ATOM 4822 C CA . ALA B 1 101 ? -3.184 48.625 3.873 1 97.38 101 ALA B CA 1
ATOM 4823 C C . ALA B 1 101 ? -4.41 47.875 4.383 1 97.38 101 ALA B C 1
ATOM 4825 O O . ALA B 1 101 ? -4.402 46.656 4.469 1 97.38 101 ALA B O 1
ATOM 4826 N N . PHE B 1 102 ? -5.402 48.625 4.617 1 96.62 102 PHE B N 1
ATOM 4827 C CA . PHE B 1 102 ? -6.633 48.031 5.117 1 96.62 102 PHE B CA 1
ATOM 4828 C C . PHE B 1 102 ? -7.305 47.188 4.031 1 96.62 102 PHE B C 1
ATOM 4830 O O . PHE B 1 102 ? -7.773 46.062 4.293 1 96.62 102 PHE B O 1
ATOM 4837 N N . ILE B 1 103 ? -7.383 47.688 2.898 1 97.81 103 ILE B N 1
ATOM 4838 C CA . ILE B 1 103 ? -7.953 46.969 1.775 1 97.81 103 ILE B CA 1
ATOM 4839 C C . ILE B 1 103 ? -7.113 45.719 1.495 1 97.81 103 ILE B C 1
ATOM 4841 O O . ILE B 1 103 ? -7.656 44.625 1.246 1 97.81 103 ILE B O 1
ATOM 4845 N N . GLY B 1 104 ? -5.809 45.844 1.501 1 97.62 104 GLY B N 1
ATOM 4846 C CA . GLY B 1 104 ? -4.934 44.688 1.351 1 97.62 104 GLY B CA 1
ATOM 4847 C C . GLY B 1 104 ? -5.18 43.625 2.389 1 97.62 104 GLY B C 1
ATOM 4848 O O . GLY B 1 104 ? -5.223 42.438 2.061 1 97.62 104 GLY B O 1
ATOM 4849 N N . PHE B 1 105 ? -5.363 44 3.57 1 96.62 105 PHE B N 1
ATOM 4850 C CA . PHE B 1 105 ? -5.648 43.062 4.652 1 96.62 105 PHE B CA 1
ATOM 4851 C C . PHE B 1 105 ? -6.949 42.312 4.387 1 96.62 105 PHE B C 1
ATOM 4853 O O . PHE B 1 105 ? -7.012 41.094 4.555 1 96.62 105 PHE B O 1
ATOM 4860 N N . ILE B 1 106 ? -7.969 43 4.012 1 97 106 ILE B N 1
ATOM 4861 C CA . ILE B 1 106 ? -9.266 42.406 3.76 1 97 106 ILE B CA 1
ATOM 4862 C C . ILE B 1 106 ? -9.148 41.406 2.613 1 97 106 ILE B C 1
ATOM 4864 O O . ILE B 1 106 ? -9.648 40.281 2.709 1 97 106 ILE B O 1
ATOM 4868 N N . VAL B 1 107 ? -8.477 41.75 1.579 1 97.62 107 VAL B N 1
ATOM 4869 C CA . VAL B 1 107 ? -8.344 40.906 0.401 1 97.62 107 VAL B CA 1
ATOM 4870 C C . VAL B 1 107 ? -7.586 39.625 0.765 1 97.62 107 VAL B C 1
ATOM 4872 O O . VAL B 1 107 ? -8.008 38.531 0.417 1 97.62 107 VAL B O 1
ATOM 4875 N N . THR B 1 108 ? -6.508 39.719 1.51 1 96.88 108 THR B N 1
ATOM 4876 C CA . THR B 1 108 ? -5.711 38.562 1.868 1 96.88 108 THR B CA 1
ATOM 4877 C C . THR B 1 108 ? -6.453 37.688 2.873 1 96.88 108 THR B C 1
ATOM 4879 O O . THR B 1 108 ? -6.352 36.438 2.83 1 96.88 108 THR B O 1
ATOM 4882 N N . THR B 1 109 ? -7.152 38.312 3.721 1 96.44 109 THR B N 1
ATOM 4883 C CA . THR B 1 109 ? -7.918 37.562 4.703 1 96.44 109 THR B CA 1
ATOM 4884 C C . THR B 1 109 ? -9.016 36.75 4.027 1 96.44 109 THR B C 1
ATOM 4886 O O . THR B 1 109 ? -9.273 35.594 4.402 1 96.44 109 THR B O 1
ATOM 4889 N N . VAL B 1 110 ? -9.664 37.344 3.086 1 97.31 110 VAL B N 1
ATOM 4890 C CA . VAL B 1 110 ? -10.711 36.656 2.34 1 97.31 110 VAL B CA 1
ATOM 4891 C C . VAL B 1 110 ? -10.102 35.469 1.596 1 97.31 110 VAL B C 1
ATOM 4893 O O . VAL B 1 110 ? -10.695 34.375 1.548 1 97.31 110 VAL B O 1
ATOM 4896 N N . ASP B 1 111 ? -8.961 35.625 1.079 1 97 111 ASP B N 1
ATOM 4897 C CA . ASP B 1 111 ? -8.258 34.562 0.394 1 97 111 ASP B CA 1
ATOM 4898 C C . ASP B 1 111 ? -7.961 33.406 1.351 1 97 111 ASP B C 1
ATOM 4900 O O . ASP B 1 111 ? -8.148 32.219 1.005 1 97 111 ASP B O 1
ATOM 4904 N N . HIS B 1 112 ? -7.484 33.719 2.543 1 96.88 112 HIS B N 1
ATOM 4905 C CA . HIS B 1 112 ? -7.172 32.688 3.539 1 96.88 112 HIS B CA 1
ATOM 4906 C C . HIS B 1 112 ? -8.438 31.984 4.012 1 96.88 112 HIS B C 1
ATOM 4908 O O . HIS B 1 112 ? -8.422 30.766 4.246 1 96.88 112 HIS B O 1
ATOM 4914 N N . LEU B 1 113 ? -9.461 32.75 4.113 1 96.69 113 LEU B N 1
ATOM 4915 C CA . LEU B 1 113 ? -10.727 32.188 4.555 1 96.69 113 LEU B CA 1
ATOM 4916 C C . LEU B 1 113 ? -11.289 31.234 3.502 1 96.69 113 LEU B C 1
ATOM 4918 O O . LEU B 1 113 ? -11.836 30.172 3.836 1 96.69 113 LEU B O 1
ATOM 4922 N N . GLN B 1 114 ? -11.156 31.578 2.301 1 96.94 114 GLN B N 1
ATOM 4923 C CA . GLN B 1 114 ? -11.602 30.719 1.218 1 96.94 114 GLN B CA 1
ATOM 4924 C C . GLN B 1 114 ? -10.797 29.422 1.18 1 96.94 114 GLN B C 1
ATOM 4926 O O . GLN B 1 114 ? -11.359 28.344 0.976 1 96.94 114 GLN B O 1
ATOM 4931 N N . LYS B 1 115 ? -9.523 29.5 1.336 1 95.25 115 LYS B N 1
ATOM 4932 C CA . LYS B 1 115 ? -8.656 28.328 1.394 1 95.25 115 LYS B CA 1
ATOM 4933 C C . LYS B 1 115 ? -9.062 27.406 2.539 1 95.25 115 LYS B C 1
ATOM 4935 O O . LYS B 1 115 ? -9.078 26.188 2.383 1 95.25 115 LYS B O 1
ATOM 4940 N N . PHE B 1 116 ? -9.406 28.016 3.627 1 95.75 116 PHE B N 1
ATOM 4941 C CA . PHE B 1 116 ? -9.805 27.25 4.809 1 95.75 116 PHE B CA 1
ATOM 4942 C C . PHE B 1 116 ? -11.125 26.531 4.57 1 95.75 116 PHE B C 1
ATOM 4944 O O . PHE B 1 116 ? -11.281 25.375 4.949 1 95.75 116 PHE B O 1
ATOM 4951 N N . LEU B 1 117 ? -12.031 27.109 3.91 1 96.38 117 LEU B N 1
ATOM 4952 C CA . LEU B 1 117 ? -13.383 26.578 3.742 1 96.38 117 LEU B CA 1
ATOM 4953 C C . LEU B 1 117 ? -13.43 25.547 2.623 1 96.38 117 LEU B C 1
ATOM 4955 O O . LEU B 1 117 ? -14.438 24.859 2.441 1 96.38 117 LEU B O 1
ATOM 4959 N N . LYS B 1 118 ? -12.398 25.422 1.914 1 94.5 118 LYS B N 1
ATOM 4960 C CA . LYS B 1 118 ? -12.328 24.375 0.887 1 94.5 118 LYS B CA 1
ATOM 4961 C C . LYS B 1 118 ? -12.188 23 1.511 1 94.5 118 LYS B C 1
ATOM 4963 O O . LYS B 1 118 ? -12.57 22 0.906 1 94.5 118 LYS B O 1
ATOM 4968 N N . TYR B 1 119 ? -11.648 22.875 2.693 1 95.56 119 TYR B N 1
ATOM 4969 C CA . TYR B 1 119 ? -11.43 21.641 3.439 1 95.56 119 TYR B CA 1
ATOM 4970 C C . TYR B 1 119 ? -10.695 20.609 2.588 1 95.56 119 TYR B C 1
ATOM 4972 O O . TYR B 1 119 ? -11.117 19.453 2.506 1 95.56 119 TYR B O 1
ATOM 4980 N N . ASP B 1 120 ? -9.602 21.031 1.975 1 94.25 120 ASP B N 1
ATOM 4981 C CA . ASP B 1 120 ? -8.75 20.156 1.175 1 94.25 120 ASP B CA 1
ATOM 4982 C C . ASP B 1 120 ? -7.891 19.266 2.066 1 94.25 120 ASP B C 1
ATOM 4984 O O . ASP B 1 120 ? -7.68 19.578 3.24 1 94.25 120 ASP B O 1
ATOM 4988 N N . THR B 1 121 ? -7.453 18.188 1.452 1 92.56 121 THR B N 1
ATOM 4989 C CA . THR B 1 121 ? -6.605 17.266 2.211 1 92.56 121 THR B CA 1
ATOM 4990 C C . THR B 1 121 ? -5.262 17.078 1.514 1 92.56 121 THR B C 1
ATOM 4992 O O . THR B 1 121 ? -5.152 17.266 0.3 1 92.56 121 THR B O 1
ATOM 4995 N N . SER B 1 122 ? -4.27 16.906 2.246 1 90.06 122 SER B N 1
ATOM 4996 C CA . SER B 1 122 ? -2.963 16.469 1.771 1 90.06 122 SER B CA 1
ATOM 4997 C C . SER B 1 122 ? -2.734 14.992 2.084 1 90.06 122 SER B C 1
ATOM 4999 O O . SER B 1 122 ? -3.217 14.484 3.1 1 90.06 122 SER B O 1
ATOM 5001 N N . THR B 1 123 ? -2.037 14.359 1.1 1 90.75 123 THR B N 1
ATOM 5002 C CA . THR B 1 123 ? -1.824 12.93 1.261 1 90.75 123 THR B CA 1
ATOM 5003 C C . THR B 1 123 ? -0.401 12.641 1.732 1 90.75 123 THR B C 1
ATOM 5005 O O . THR B 1 123 ? 0.552 13.266 1.258 1 90.75 123 THR B O 1
ATOM 5008 N N . SER B 1 124 ? -0.372 11.852 2.789 1 91.12 124 SER B N 1
ATOM 5009 C CA . SER B 1 124 ? 0.914 11.352 3.262 1 91.12 124 SER B CA 1
ATOM 5010 C C . SER B 1 124 ? 1.034 9.852 3.049 1 91.12 124 SER B C 1
ATOM 5012 O O . SER B 1 124 ? 0.14 9.086 3.428 1 91.12 124 SER B O 1
ATOM 5014 N N . LEU B 1 125 ? 2.137 9.492 2.383 1 92.31 125 LEU B N 1
ATOM 5015 C CA . LEU B 1 125 ? 2.428 8.086 2.148 1 92.31 125 LEU B CA 1
ATOM 5016 C C . LEU B 1 125 ? 3.545 7.598 3.066 1 92.31 125 LEU B C 1
ATOM 5018 O O . LEU B 1 125 ? 4.613 8.211 3.127 1 92.31 125 LEU B O 1
ATOM 5022 N N . THR B 1 126 ? 3.197 6.598 3.828 1 89.38 126 THR B N 1
ATOM 5023 C CA . THR B 1 126 ? 4.211 6.012 4.699 1 89.38 126 THR B CA 1
ATOM 5024 C C . THR B 1 126 ? 4.254 4.496 4.539 1 89.38 126 THR B C 1
ATOM 5026 O O . THR B 1 126 ? 3.25 3.879 4.172 1 89.38 126 THR B O 1
ATOM 5029 N N . TYR B 1 127 ? 5.457 3.945 4.719 1 88.88 127 TYR B N 1
ATOM 5030 C CA . TYR B 1 127 ? 5.664 2.502 4.688 1 88.88 127 TYR B CA 1
ATOM 5031 C C . TYR B 1 127 ? 6 1.968 6.074 1 88.88 127 TYR B C 1
ATOM 5033 O O . TYR B 1 127 ? 6.977 2.396 6.691 1 88.88 127 TYR B O 1
ATOM 5041 N N . ILE B 1 128 ? 5.156 1.084 6.547 1 87.44 128 ILE B N 1
ATOM 5042 C CA . ILE B 1 128 ? 5.367 0.533 7.879 1 87.44 128 ILE B CA 1
ATOM 5043 C C . ILE B 1 128 ? 5.578 -0.976 7.789 1 87.44 128 ILE B C 1
ATOM 5045 O O . ILE B 1 128 ? 4.758 -1.691 7.207 1 87.44 128 ILE B O 1
ATOM 5049 N N . THR B 1 129 ? 6.703 -1.428 8.312 1 85.62 129 THR B N 1
ATOM 5050 C CA . THR B 1 129 ? 6.949 -2.865 8.367 1 85.62 129 THR B CA 1
ATOM 5051 C C . THR B 1 129 ? 6.227 -3.49 9.555 1 85.62 129 THR B C 1
ATOM 5053 O O . THR B 1 129 ? 6.406 -3.055 10.695 1 85.62 129 THR B O 1
ATOM 5056 N N . GLN B 1 130 ? 5.395 -4.406 9.32 1 85.94 130 GLN B N 1
ATOM 5057 C CA . GLN B 1 130 ? 4.68 -5.125 10.367 1 85.94 130 GLN B CA 1
ATOM 5058 C C . GLN B 1 130 ? 5.184 -6.559 10.492 1 85.94 130 GLN B C 1
ATOM 5060 O O . GLN B 1 130 ? 5.199 -7.305 9.508 1 85.94 130 GLN B O 1
ATOM 5065 N N . PRO B 1 131 ? 5.512 -6.918 11.672 1 84.06 131 PRO B N 1
ATOM 5066 C CA . PRO B 1 131 ? 5.992 -8.289 11.844 1 84.06 131 PRO B CA 1
ATOM 5067 C C . PRO B 1 131 ? 4.887 -9.328 11.648 1 84.06 131 PRO B C 1
ATOM 5069 O O . PRO B 1 131 ? 5.168 -10.469 11.281 1 84.06 131 PRO B O 1
ATOM 5072 N N . ASN B 1 132 ? 3.678 -8.875 11.938 1 89.12 132 ASN B N 1
ATOM 5073 C CA . ASN B 1 132 ? 2.525 -9.758 11.781 1 89.12 132 ASN B CA 1
ATOM 5074 C C . ASN B 1 132 ? 1.436 -9.117 10.93 1 89.12 132 ASN B C 1
ATOM 5076 O O . ASN B 1 132 ? 1.12 -7.938 11.102 1 89.12 132 ASN B O 1
ATOM 5080 N N . GLN B 1 133 ? 1.028 -9.938 10 1 92.12 133 GLN B N 1
ATOM 5081 C CA . GLN B 1 133 ? -0.085 -9.477 9.18 1 92.12 133 GLN B CA 1
ATOM 5082 C C . GLN B 1 133 ? -1.216 -10.508 9.164 1 92.12 133 GLN B C 1
ATOM 5084 O O . GLN B 1 133 ? -0.968 -11.711 9.094 1 92.12 133 GLN B O 1
ATOM 5089 N N . THR B 1 134 ? -2.373 -9.984 9.297 1 92.94 134 THR B N 1
ATOM 5090 C CA . THR B 1 134 ? -3.537 -10.867 9.227 1 92.94 134 THR B CA 1
ATOM 5091 C C . THR B 1 134 ? -3.852 -11.227 7.773 1 92.94 134 THR B C 1
ATOM 5093 O O . THR B 1 134 ? -3.893 -10.352 6.906 1 92.94 134 THR B O 1
ATOM 5096 N N . LEU B 1 135 ? -4.023 -12.539 7.527 1 94.25 135 LEU B N 1
ATOM 5097 C CA . LEU B 1 135 ? -4.426 -12.977 6.195 1 94.25 135 LEU B CA 1
ATOM 5098 C C . LEU B 1 135 ? -5.84 -12.5 5.871 1 94.25 135 LEU B C 1
ATOM 5100 O O . LEU B 1 135 ? -6.727 -12.555 6.727 1 94.25 135 LEU B O 1
ATOM 5104 N N . PRO B 1 136 ? -6.051 -11.984 4.664 1 94.5 136 PRO B N 1
ATOM 5105 C CA . PRO B 1 136 ? -7.418 -11.617 4.285 1 94.5 136 PRO B CA 1
ATOM 5106 C C . PRO B 1 136 ? -8.32 -12.828 4.086 1 94.5 136 PRO B C 1
ATOM 5108 O O . PRO B 1 136 ? -7.863 -13.969 4.188 1 94.5 136 PRO B O 1
ATOM 5111 N N . ALA B 1 137 ? -9.57 -12.516 3.957 1 94 137 ALA B N 1
ATOM 5112 C CA . ALA B 1 137 ? -10.5 -13.586 3.604 1 94 137 ALA B CA 1
ATOM 5113 C C . ALA B 1 137 ? -10.32 -14.008 2.146 1 94 137 ALA B C 1
ATOM 5115 O O . ALA B 1 137 ? -10.125 -13.164 1.271 1 94 137 ALA B O 1
ATOM 5116 N N . ILE B 1 138 ? -10.375 -15.281 1.946 1 95.5 138 ILE B N 1
ATOM 5117 C CA . ILE B 1 138 ? -10.242 -15.852 0.608 1 95.5 138 ILE B CA 1
ATOM 5118 C C . ILE B 1 138 ? -11.5 -16.641 0.254 1 95.5 138 ILE B C 1
ATOM 5120 O O . ILE B 1 138 ? -11.773 -17.688 0.851 1 95.5 138 ILE B O 1
ATOM 5124 N N . THR B 1 139 ? -12.188 -16.094 -0.69 1 94.69 139 THR B N 1
ATOM 5125 C CA . THR B 1 139 ? -13.406 -16.766 -1.125 1 94.69 139 THR B CA 1
ATOM 5126 C C . THR B 1 139 ? -13.203 -17.422 -2.484 1 94.69 139 THR B C 1
ATOM 5128 O O . THR B 1 139 ? -12.773 -16.781 -3.439 1 94.69 139 THR B O 1
ATOM 5131 N N . ILE B 1 140 ? -13.516 -18.672 -2.545 1 96.25 140 ILE B N 1
ATOM 5132 C CA . ILE B 1 140 ? -13.32 -19.469 -3.756 1 96.25 140 ILE B CA 1
ATOM 5133 C C . ILE B 1 140 ? -14.672 -19.938 -4.285 1 96.25 140 ILE B C 1
ATOM 5135 O O . ILE B 1 140 ? -15.469 -20.516 -3.543 1 96.25 140 ILE B O 1
ATOM 5139 N N . CYS B 1 141 ? -14.867 -19.703 -5.551 1 93.12 141 CYS B N 1
ATOM 5140 C CA . CYS B 1 141 ? -16.109 -20.109 -6.199 1 93.12 141 CYS B CA 1
ATOM 5141 C C . CYS B 1 141 ? -15.836 -20.906 -7.461 1 93.12 141 CYS B C 1
ATOM 5143 O O . CYS B 1 141 ? -15.047 -20.484 -8.312 1 93.12 141 CYS B O 1
ATOM 5145 N N . ASN B 1 142 ? -16.484 -22.031 -7.531 1 94.06 142 ASN B N 1
ATOM 5146 C CA . ASN B 1 142 ? -16.484 -22.781 -8.781 1 94.06 142 ASN B CA 1
ATOM 5147 C C . ASN B 1 142 ? -17.359 -22.109 -9.836 1 94.06 142 ASN B C 1
ATOM 5149 O O . ASN B 1 142 ? -18.453 -21.656 -9.539 1 94.06 142 ASN B O 1
ATOM 5153 N N . TYR B 1 143 ? -16.922 -22.031 -11.055 1 90.88 143 TYR B N 1
ATOM 5154 C CA . TYR B 1 143 ? -17.719 -21.422 -12.117 1 90.88 143 TYR B CA 1
ATOM 5155 C C . TYR B 1 143 ? -19.016 -22.172 -12.312 1 90.88 143 TYR B C 1
ATOM 5157 O O . TYR B 1 143 ? -20.016 -21.594 -12.75 1 90.88 143 TYR B O 1
ATOM 5165 N N . ASN B 1 144 ? -18.938 -23.422 -11.992 1 90.12 144 ASN B N 1
ATOM 5166 C CA . ASN B 1 144 ? -20.156 -24.219 -12.039 1 90.12 144 ASN B CA 1
ATOM 5167 C C . ASN B 1 144 ? -20.844 -24.266 -10.68 1 90.12 144 ASN B C 1
ATOM 5169 O O . ASN B 1 144 ? -20.281 -24.75 -9.703 1 90.12 144 ASN B O 1
ATOM 5173 N N . ALA B 1 145 ? -22.031 -23.859 -10.648 1 83.31 145 ALA B N 1
ATOM 5174 C CA . ALA B 1 145 ? -22.703 -23.703 -9.359 1 83.31 145 ALA B CA 1
ATOM 5175 C C . ALA B 1 145 ? -23.203 -25.047 -8.844 1 83.31 145 ALA B C 1
ATOM 5177 O O . ALA B 1 145 ? -23.125 -25.328 -7.645 1 83.31 145 ALA B O 1
ATOM 5178 N N . PHE B 1 146 ? -23.734 -25.875 -9.805 1 86.31 146 PHE B N 1
ATOM 5179 C CA . PHE B 1 146 ? -24.391 -27.109 -9.383 1 86.31 146 PHE B CA 1
ATOM 5180 C C . PHE B 1 146 ? -23.891 -28.297 -10.188 1 86.31 146 PHE B C 1
ATOM 5182 O O . PHE B 1 146 ? -23.672 -28.188 -11.398 1 86.31 146 PHE B O 1
ATOM 5189 N N . LYS B 1 147 ? -23.828 -29.359 -9.477 1 90.94 147 LYS B N 1
ATOM 5190 C CA . LYS B 1 147 ? -23.406 -30.594 -10.117 1 90.94 147 LYS B CA 1
ATOM 5191 C C . LYS B 1 147 ? -24.484 -31.156 -11.031 1 90.94 147 LYS B C 1
ATOM 5193 O O . LYS B 1 147 ? -25.641 -31.281 -10.617 1 90.94 147 LYS B O 1
ATOM 5198 N N . LYS B 1 148 ? -24.062 -31.5 -12.188 1 90.12 148 LYS B N 1
ATOM 5199 C CA . LYS B 1 148 ? -24.984 -32.062 -13.164 1 90.12 148 LYS B CA 1
ATOM 5200 C C . LYS B 1 148 ? -25.594 -33.375 -12.656 1 90.12 148 LYS B C 1
ATOM 5202 O O . LYS B 1 148 ? -26.812 -33.562 -12.688 1 90.12 148 LYS B O 1
ATOM 5207 N N . SER B 1 149 ? -24.797 -34.219 -12.172 1 91.44 149 SER B N 1
ATOM 5208 C CA . SER B 1 149 ? -25.234 -35.531 -11.688 1 91.44 149 SER B CA 1
ATOM 5209 C C . SER B 1 149 ? -26.203 -35.375 -10.516 1 91.44 149 SER B C 1
ATOM 5211 O O . SER B 1 149 ? -27.188 -36.094 -10.438 1 91.44 149 SER B O 1
ATOM 5213 N N . ALA B 1 150 ? -25.875 -34.469 -9.68 1 89.69 150 ALA B N 1
ATOM 5214 C CA . ALA B 1 150 ? -26.719 -34.281 -8.508 1 89.69 150 ALA B CA 1
ATOM 5215 C C . ALA B 1 150 ? -28.109 -33.781 -8.898 1 89.69 150 ALA B C 1
ATOM 5217 O O . ALA B 1 150 ? -29.109 -34.25 -8.344 1 89.69 150 ALA B O 1
ATOM 5218 N N . VAL B 1 151 ? -28.156 -32.938 -9.852 1 86.38 151 VAL B N 1
ATOM 5219 C CA . VAL B 1 151 ? -29.438 -32.406 -10.312 1 86.38 151 VAL B CA 1
ATOM 5220 C C . VAL B 1 151 ? -30.25 -33.5 -11 1 86.38 151 VAL B C 1
ATOM 5222 O O . VAL B 1 151 ? -31.438 -33.688 -10.727 1 86.38 151 VAL B O 1
ATOM 5225 N N . ILE B 1 152 ? -29.594 -34.281 -11.797 1 86.75 152 ILE B N 1
ATOM 5226 C CA . ILE B 1 152 ? -30.25 -35.344 -12.547 1 86.75 152 ILE B CA 1
ATOM 5227 C C . ILE B 1 152 ? -30.703 -36.438 -11.594 1 86.75 152 ILE B C 1
ATOM 5229 O O . ILE B 1 152 ? -31.859 -36.906 -11.664 1 86.75 152 ILE B O 1
ATOM 5233 N N . ASN B 1 153 ? -29.859 -36.75 -10.719 1 88.38 153 ASN B N 1
ATOM 5234 C CA . ASN B 1 153 ? -30.156 -37.875 -9.82 1 88.38 153 ASN B CA 1
ATOM 5235 C C . ASN B 1 153 ? -31.281 -37.5 -8.844 1 88.38 153 ASN B C 1
ATOM 5237 O O . ASN B 1 153 ? -31.938 -38.406 -8.312 1 88.38 153 ASN B O 1
ATOM 5241 N N . SER B 1 154 ? -31.406 -36.219 -8.633 1 85.25 154 SER B N 1
ATOM 5242 C CA . SER B 1 154 ? -32.469 -35.812 -7.734 1 85.25 154 SER B CA 1
ATOM 5243 C C . SER B 1 154 ? -33.812 -35.688 -8.469 1 85.25 154 SER B C 1
ATOM 5245 O O . SER B 1 154 ? -34.812 -35.281 -7.891 1 85.25 154 SER B O 1
ATOM 5247 N N . GLY B 1 155 ? -33.844 -35.938 -9.742 1 80.19 155 GLY B N 1
ATOM 5248 C CA . GLY B 1 155 ? -35.062 -35.969 -10.508 1 80.19 155 GLY B CA 1
ATOM 5249 C C . GLY B 1 155 ? -35.438 -34.625 -11.07 1 80.19 155 GLY B C 1
ATOM 5250 O O . GLY B 1 155 ? -36.625 -34.375 -11.383 1 80.19 155 GLY B O 1
ATOM 5251 N N . TRP B 1 156 ? -34.438 -33.75 -11.07 1 80.25 156 TRP B N 1
ATOM 5252 C CA . TRP B 1 156 ? -34.75 -32.406 -11.477 1 80.25 156 TRP B CA 1
ATOM 5253 C C . TRP B 1 156 ? -34.125 -32.062 -12.82 1 80.25 156 TRP B C 1
ATOM 5255 O O . TRP B 1 156 ? -33.688 -30.922 -13.047 1 80.25 156 TRP B O 1
ATOM 5265 N N . GLU B 1 157 ? -34 -32.906 -13.602 1 79.38 157 GLU B N 1
ATOM 5266 C CA . GLU B 1 157 ? -33.375 -32.719 -14.922 1 79.38 157 GLU B CA 1
ATOM 5267 C C . GLU B 1 157 ? -34.156 -31.672 -15.727 1 79.38 157 GLU B C 1
ATOM 5269 O O . GLU B 1 157 ? -33.531 -30.953 -16.531 1 79.38 157 GLU B O 1
ATOM 5274 N N . SER B 1 158 ? -35.375 -31.609 -15.477 1 74.94 158 SER B N 1
ATOM 5275 C CA . SER B 1 158 ? -36.219 -30.719 -16.266 1 74.94 158 SER B CA 1
ATOM 5276 C C . SER B 1 158 ? -35.938 -29.25 -15.938 1 74.94 158 SER B C 1
ATOM 5278 O O . SER B 1 158 ? -36.281 -28.359 -16.719 1 74.94 158 SER B O 1
ATOM 5280 N N . ILE B 1 159 ? -35.25 -29.047 -14.883 1 74.69 159 ILE B N 1
ATOM 5281 C CA . ILE B 1 159 ? -35 -27.656 -14.461 1 74.69 159 ILE B CA 1
ATOM 5282 C C . ILE B 1 159 ? -33.75 -27.125 -15.125 1 74.69 159 ILE B C 1
ATOM 5284 O O . ILE B 1 159 ? -33.5 -25.906 -15.133 1 74.69 159 ILE B O 1
ATOM 5288 N N . ILE B 1 160 ? -33 -27.938 -15.672 1 74.88 160 ILE B N 1
ATOM 5289 C CA . ILE B 1 160 ? -31.688 -27.578 -16.203 1 74.88 160 ILE B CA 1
ATOM 5290 C C . ILE B 1 160 ? -31.828 -26.484 -17.25 1 74.88 160 ILE B C 1
ATOM 5292 O O . ILE B 1 160 ? -31.109 -25.484 -17.203 1 74.88 160 ILE B O 1
ATOM 5296 N N . PRO B 1 161 ? -32.781 -26.562 -18.094 1 66.62 161 PRO B N 1
ATOM 5297 C CA . PRO B 1 161 ? -32.938 -25.484 -19.062 1 66.62 161 PRO B CA 1
ATOM 5298 C C . PRO B 1 161 ? -33.281 -24.141 -18.406 1 66.62 161 PRO B C 1
ATOM 5300 O O . PRO B 1 161 ? -32.938 -23.078 -18.922 1 66.62 161 PRO B O 1
ATOM 5303 N N . VAL B 1 162 ? -33.875 -24.266 -17.297 1 63.69 162 VAL B N 1
ATOM 5304 C CA . VAL B 1 162 ? -34.312 -23.062 -16.578 1 63.69 162 VAL B CA 1
ATOM 5305 C C . VAL B 1 162 ? -33.094 -22.453 -15.852 1 63.69 162 VAL B C 1
ATOM 5307 O O . VAL B 1 162 ? -33 -21.234 -15.727 1 63.69 162 VAL B O 1
ATOM 5310 N N . LEU B 1 163 ? -32.281 -23.328 -15.398 1 67.5 163 LEU B N 1
ATOM 5311 C CA . LEU B 1 163 ? -31.109 -22.906 -14.625 1 67.5 163 LEU B CA 1
ATOM 5312 C C . LEU B 1 163 ? -30.047 -22.312 -15.531 1 67.5 163 LEU B C 1
ATOM 5314 O O . LEU B 1 163 ? -29.281 -21.438 -15.102 1 67.5 163 LEU B O 1
ATOM 5318 N N . LEU B 1 164 ? -30.031 -22.734 -16.719 1 64.94 164 LEU B N 1
ATOM 5319 C CA . LEU B 1 164 ? -28.938 -22.438 -17.641 1 64.94 164 LEU B CA 1
ATOM 5320 C C . LEU B 1 164 ? -28.781 -20.922 -17.828 1 64.94 164 LEU B C 1
ATOM 5322 O O . LEU B 1 164 ? -27.672 -20.406 -17.75 1 64.94 164 LEU B O 1
ATOM 5326 N N . PRO B 1 165 ? -29.938 -20.234 -18.047 1 61.88 165 PRO B N 1
ATOM 5327 C CA . PRO B 1 165 ? -29.766 -18.781 -18.219 1 61.88 165 PRO B CA 1
ATOM 5328 C C . PRO B 1 165 ? -29.203 -18.109 -16.969 1 61.88 165 PRO B C 1
ATOM 5330 O O . PRO B 1 165 ? -28.453 -17.141 -17.078 1 61.88 165 PRO B O 1
ATOM 5333 N N . TYR B 1 166 ? -29.547 -18.672 -15.883 1 61.78 166 TYR B N 1
ATOM 5334 C CA . TYR B 1 166 ? -29.094 -18.094 -14.617 1 61.78 166 TYR B CA 1
ATOM 5335 C C . TYR B 1 166 ? -27.609 -18.375 -14.398 1 61.78 166 TYR B C 1
ATOM 5337 O O . TYR B 1 166 ? -26.875 -17.484 -13.953 1 61.78 166 TYR B O 1
ATOM 5345 N N . VAL B 1 167 ? -27.266 -19.516 -14.805 1 63.47 167 VAL B N 1
ATOM 5346 C CA . VAL B 1 167 ? -25.906 -19.922 -14.484 1 63.47 167 VAL B CA 1
ATOM 5347 C C . VAL B 1 167 ? -24.953 -19.406 -15.547 1 63.47 167 VAL B C 1
ATOM 5349 O O . VAL B 1 167 ? -23.766 -19.172 -15.266 1 63.47 167 VAL B O 1
ATOM 5352 N N . THR B 1 168 ? -25.359 -19.219 -16.797 1 62.03 168 THR B N 1
ATOM 5353 C CA . THR B 1 168 ? -24.484 -18.781 -17.859 1 62.03 168 THR B CA 1
ATOM 5354 C C . THR B 1 168 ? -24.531 -17.266 -18.016 1 62.03 168 THR B C 1
ATOM 5356 O O . THR B 1 168 ? -23.719 -16.688 -18.75 1 62.03 168 THR B O 1
ATOM 5359 N N . LYS B 1 169 ? -25.141 -16.516 -17.016 1 57.12 169 LYS B N 1
ATOM 5360 C CA . LYS B 1 169 ? -25.359 -15.078 -17.125 1 57.12 169 LYS B CA 1
ATOM 5361 C C . LYS B 1 169 ? -25.641 -14.68 -18.578 1 57.12 169 LYS B C 1
ATOM 5363 O O . LYS B 1 169 ? -25.297 -13.578 -19 1 57.12 169 LYS B O 1
ATOM 5368 N N . ALA B 1 170 ? -25.797 -15.602 -19.547 1 49.16 170 ALA B N 1
ATOM 5369 C CA . ALA B 1 170 ? -26.141 -15.297 -20.922 1 49.16 170 ALA B CA 1
ATOM 5370 C C . ALA B 1 170 ? -27.375 -14.422 -21 1 49.16 170 ALA B C 1
ATOM 5372 O O . ALA B 1 170 ? -28.297 -14.57 -20.188 1 49.16 170 ALA B O 1
ATOM 5373 N N . SER B 1 171 ? -27.172 -13.164 -21.359 1 42.56 171 SER B N 1
ATOM 5374 C CA . SER B 1 171 ? -28.344 -12.383 -21.75 1 42.56 171 SER B CA 1
ATOM 5375 C C . SER B 1 171 ? -29.391 -13.25 -22.422 1 42.56 171 SER B C 1
ATOM 5377 O O . SER B 1 171 ? -29.172 -13.742 -23.531 1 42.56 171 SER B O 1
ATOM 5379 N N . ILE B 1 172 ? -29.938 -14.055 -21.859 1 42.12 172 ILE B N 1
ATOM 5380 C CA . ILE B 1 172 ? -31.094 -14.57 -22.578 1 42.12 172 ILE B CA 1
ATOM 5381 C C . ILE B 1 172 ? -31.828 -13.414 -23.266 1 42.12 172 ILE B C 1
ATOM 5383 O O . ILE B 1 172 ? -32.219 -12.438 -22.625 1 42.12 172 ILE B O 1
ATOM 5387 N N . PRO B 1 173 ? -31.656 -13.211 -24.5 1 39.62 173 PRO B N 1
ATOM 5388 C CA . PRO B 1 173 ? -32.594 -12.227 -25.078 1 39.62 173 PRO B CA 1
ATOM 5389 C C . PRO B 1 173 ? -33.969 -12.281 -24.453 1 39.62 173 PRO B C 1
ATOM 5391 O O . PRO B 1 173 ? -34.469 -13.367 -24.141 1 39.62 173 PRO B O 1
ATOM 5394 N N . GLN B 1 174 ? -34.344 -11.25 -23.75 1 38.62 174 GLN B N 1
ATOM 5395 C CA . GLN B 1 174 ? -35.688 -11.078 -23.234 1 38.62 174 GLN B CA 1
ATOM 5396 C C . GLN B 1 174 ? -36.688 -11.883 -24.047 1 38.62 174 GLN B C 1
ATOM 5398 O O . GLN B 1 174 ? -37.688 -12.406 -23.516 1 38.62 174 GLN B O 1
ATOM 5403 N N . SER B 1 175 ? -36.594 -11.797 -25.328 1 39.66 175 SER B N 1
ATOM 5404 C CA . SER B 1 175 ? -37.594 -12.344 -26.203 1 39.66 175 SER B CA 1
ATOM 5405 C C . SER B 1 175 ? -37.688 -13.867 -26.078 1 39.66 175 SER B C 1
ATOM 5407 O O . SER B 1 175 ? -38.719 -14.461 -26.422 1 39.66 175 SER B O 1
ATOM 5409 N N . GLN B 1 176 ? -36.625 -14.531 -25.906 1 39.59 176 GLN B N 1
ATOM 5410 C CA . GLN B 1 176 ? -36.719 -15.984 -26 1 39.59 176 GLN B CA 1
ATOM 5411 C C . GLN B 1 176 ? -36.906 -16.609 -24.625 1 39.59 176 GLN B C 1
ATOM 5413 O O . GLN B 1 176 ? -36.844 -17.844 -24.484 1 39.59 176 GLN B O 1
ATOM 5418 N N . VAL B 1 177 ? -36.719 -15.969 -23.531 1 40.28 177 VAL B N 1
ATOM 5419 C CA . VAL B 1 177 ? -37.25 -16.547 -22.312 1 40.28 177 VAL B CA 1
ATOM 5420 C C . VAL B 1 177 ? -38.75 -16.766 -22.453 1 40.28 177 VAL B C 1
ATOM 5422 O O . VAL B 1 177 ? -39.531 -15.812 -22.484 1 40.28 177 VAL B O 1
ATOM 5425 N N . ASP B 1 178 ? -39.25 -17.516 -23.188 1 39.06 178 ASP B N 1
ATOM 5426 C CA . ASP B 1 178 ? -40.625 -17.938 -23.125 1 39.06 178 ASP B CA 1
ATOM 5427 C C . ASP B 1 178 ? -41.094 -18.031 -21.672 1 39.06 178 ASP B C 1
ATOM 5429 O O . ASP B 1 178 ? -40.625 -18.891 -20.922 1 39.06 178 ASP B O 1
ATOM 5433 N N . VAL B 1 179 ? -41.5 -17 -21.094 1 41.72 179 VAL B N 1
ATOM 5434 C CA . VAL B 1 179 ? -42.219 -16.875 -19.844 1 41.72 179 VAL B CA 1
ATOM 5435 C C . VAL B 1 179 ? -43.031 -18.156 -19.594 1 41.72 179 VAL B C 1
ATOM 5437 O O . VAL B 1 179 ? -43.25 -18.547 -18.453 1 41.72 179 VAL B O 1
ATOM 5440 N N . ASP B 1 180 ? -43.5 -18.672 -20.656 1 42.53 180 ASP B N 1
ATOM 5441 C CA . ASP B 1 180 ? -44.375 -19.812 -20.5 1 42.53 180 ASP B CA 1
ATOM 5442 C C . ASP B 1 180 ? -43.625 -21.016 -19.922 1 42.53 180 ASP B C 1
ATOM 5444 O O . ASP B 1 180 ? -44.25 -21.891 -19.312 1 42.53 180 ASP B O 1
ATOM 5448 N N . VAL B 1 181 ? -42.375 -21.078 -20.172 1 44.56 181 VAL B N 1
ATOM 5449 C CA . VAL B 1 181 ? -41.656 -22.234 -19.641 1 44.56 181 VAL B CA 1
ATOM 5450 C C . VAL B 1 181 ? -41.5 -22.078 -18.141 1 44.56 181 VAL B C 1
ATOM 5452 O O . VAL B 1 181 ? -41.438 -23.078 -17.406 1 44.56 181 VAL B O 1
ATOM 5455 N N . TYR B 1 182 ? -41.438 -20.906 -17.578 1 46.69 182 TYR B N 1
ATOM 5456 C CA . TYR B 1 182 ? -41.281 -20.688 -16.141 1 46.69 182 TYR B CA 1
ATOM 5457 C C . TYR B 1 182 ? -42.625 -20.922 -15.414 1 46.69 182 TYR B C 1
ATOM 5459 O O . TYR B 1 182 ? -42.625 -21.219 -14.219 1 46.69 182 TYR B O 1
ATOM 5467 N N . GLU B 1 183 ? -43.688 -20.672 -16.156 1 48.09 183 GLU B N 1
ATOM 5468 C CA . GLU B 1 183 ? -44.969 -20.797 -15.461 1 48.09 183 GLU B CA 1
ATOM 5469 C C . GLU B 1 183 ? -45.156 -22.203 -14.898 1 48.09 183 GLU B C 1
ATOM 5471 O O . GLU B 1 183 ? -45.812 -22.375 -13.867 1 48.09 183 GLU B O 1
ATOM 5476 N N . ASN B 1 184 ? -44.594 -23.234 -15.609 1 50.28 184 ASN B N 1
ATOM 5477 C CA . ASN B 1 184 ? -44.938 -24.578 -15.156 1 50.28 184 ASN B CA 1
ATOM 5478 C C . ASN B 1 184 ? -43.781 -25.25 -14.453 1 50.28 184 ASN B C 1
ATOM 5480 O O . ASN B 1 184 ? -43.75 -26.469 -14.297 1 50.28 184 ASN B O 1
ATOM 5484 N N . ILE B 1 185 ? -42.75 -24.484 -14.141 1 54.47 185 ILE B N 1
ATOM 5485 C CA . ILE B 1 185 ? -41.594 -25.172 -13.531 1 54.47 185 ILE B CA 1
ATOM 5486 C C . ILE B 1 185 ? -41.75 -25.156 -12.016 1 54.47 185 ILE B C 1
ATOM 5488 O O . ILE B 1 185 ? -41.938 -24.094 -11.414 1 54.47 185 ILE B O 1
ATOM 5492 N N . THR B 1 186 ? -41.969 -26.359 -11.453 1 60.66 186 THR B N 1
ATOM 5493 C CA . THR B 1 186 ? -41.969 -26.547 -10.008 1 60.66 186 THR B CA 1
ATOM 5494 C C . THR B 1 186 ? -40.531 -26.531 -9.469 1 60.66 186 THR B C 1
ATOM 5496 O O . THR B 1 186 ? -39.656 -27.234 -9.992 1 60.66 186 THR B O 1
ATOM 5499 N N . LEU B 1 187 ? -40.156 -25.531 -8.703 1 63.72 187 LEU B N 1
ATOM 5500 C CA . LEU B 1 187 ? -38.844 -25.5 -8.031 1 63.72 187 LEU B CA 1
ATOM 5501 C C . LEU B 1 187 ? -38.938 -26.141 -6.648 1 63.72 187 LEU B C 1
ATOM 5503 O O . LEU B 1 187 ? -40 -26.125 -6.023 1 63.72 187 LEU B O 1
ATOM 5507 N N . PRO B 1 188 ? -37.844 -26.875 -6.352 1 68.31 188 PRO B N 1
ATOM 5508 C CA . PRO B 1 188 ? -37.875 -27.453 -5.004 1 68.31 188 PRO B CA 1
ATOM 5509 C C . PRO B 1 188 ? -38.062 -26.406 -3.916 1 68.31 188 PRO B C 1
ATOM 5511 O O . PRO B 1 188 ? -37.656 -25.25 -4.094 1 68.31 188 PRO B O 1
ATOM 5514 N N . ASP B 1 189 ? -38.75 -26.797 -2.826 1 68.19 189 ASP B N 1
ATOM 5515 C CA . ASP B 1 189 ? -38.938 -25.922 -1.676 1 68.19 189 ASP B CA 1
ATOM 5516 C C . ASP B 1 189 ? -37.781 -25.984 -0.709 1 68.19 189 ASP B C 1
ATOM 5518 O O . ASP B 1 189 ? -37.969 -26.016 0.509 1 68.19 189 ASP B O 1
ATOM 5522 N N . TRP B 1 190 ? -36.562 -26.047 -1.276 1 72.38 190 TRP B N 1
ATOM 5523 C CA . TRP B 1 190 ? -35.375 -26.172 -0.422 1 72.38 190 TRP B CA 1
ATOM 5524 C C . TRP B 1 190 ? -34.812 -24.797 -0.061 1 72.38 190 TRP B C 1
ATOM 5526 O O . TRP B 1 190 ? -34.969 -23.844 -0.825 1 72.38 190 TRP B O 1
ATOM 5536 N N . ASP B 1 191 ? -34.25 -24.75 1.152 1 70.88 191 ASP B N 1
ATOM 5537 C CA . ASP B 1 191 ? -33.5 -23.531 1.482 1 70.88 191 ASP B CA 1
ATOM 5538 C C . ASP B 1 191 ? -32.156 -23.5 0.764 1 70.88 191 ASP B C 1
ATOM 5540 O O . ASP B 1 191 ? -31.734 -24.5 0.153 1 70.88 191 ASP B O 1
ATOM 5544 N N . VAL B 1 192 ? -31.562 -22.375 0.745 1 69.75 192 VAL B N 1
ATOM 5545 C CA . VAL B 1 192 ? -30.328 -22.125 0.009 1 69.75 192 VAL B CA 1
ATOM 5546 C C . VAL B 1 192 ? -29.234 -23.078 0.501 1 69.75 192 VAL B C 1
ATOM 5548 O O . VAL B 1 192 ? -28.469 -23.625 -0.298 1 69.75 192 VAL B O 1
ATOM 5551 N N . ASN B 1 193 ? -29.188 -23.328 1.744 1 73 193 ASN B N 1
ATOM 5552 C CA . ASN B 1 193 ? -28.172 -24.219 2.291 1 73 193 ASN B CA 1
ATOM 5553 C C . ASN B 1 193 ? -28.406 -25.672 1.878 1 73 193 ASN B C 1
ATOM 5555 O O . ASN B 1 193 ? -27.469 -26.391 1.538 1 73 193 ASN B O 1
ATOM 5559 N N . GLU B 1 194 ? -29.688 -26.031 1.885 1 77.5 194 GLU B N 1
ATOM 5560 C CA . GLU B 1 194 ? -30.047 -27.375 1.472 1 77.5 194 GLU B CA 1
ATOM 5561 C C . GLU B 1 194 ? -29.75 -27.594 -0.011 1 77.5 194 GLU B C 1
ATOM 5563 O O . GLU B 1 194 ? -29.328 -28.688 -0.412 1 77.5 194 GLU B O 1
ATOM 5568 N N . THR B 1 195 ? -29.984 -26.609 -0.714 1 77.94 195 THR B N 1
ATOM 5569 C CA . THR B 1 195 ? -29.719 -26.688 -2.145 1 77.94 195 THR B CA 1
ATOM 5570 C C . THR B 1 195 ? -28.234 -26.953 -2.393 1 77.94 195 THR B C 1
ATOM 5572 O O . THR B 1 195 ? -27.875 -27.781 -3.23 1 77.94 195 THR B O 1
ATOM 5575 N N . ASN B 1 196 ? -27.406 -26.25 -1.674 1 81.88 196 ASN B N 1
ATOM 5576 C CA . ASN B 1 196 ? -25.969 -26.438 -1.833 1 81.88 196 ASN B CA 1
ATOM 5577 C C . ASN B 1 196 ? -25.531 -27.828 -1.389 1 81.88 196 ASN B C 1
ATOM 5579 O O . ASN B 1 196 ? -24.688 -28.453 -2.023 1 81.88 196 ASN B O 1
ATOM 5583 N N . GLU B 1 197 ? -26.172 -28.266 -0.358 1 84.94 197 GLU B N 1
ATOM 5584 C CA . GLU B 1 197 ? -25.828 -29.594 0.141 1 84.94 197 GLU B CA 1
ATOM 5585 C C . GLU B 1 197 ? -26.203 -30.672 -0.869 1 84.94 197 GLU B C 1
ATOM 5587 O O . GLU B 1 197 ? -25.5 -31.672 -1.009 1 84.94 197 GLU B O 1
ATOM 5592 N N . ARG B 1 198 ? -27.234 -30.344 -1.588 1 86.56 198 ARG B N 1
ATOM 5593 C CA . ARG B 1 198 ? -27.75 -31.375 -2.492 1 86.56 198 ARG B CA 1
ATOM 5594 C C . ARG B 1 198 ? -27.109 -31.25 -3.873 1 86.56 198 ARG B C 1
ATOM 5596 O O . ARG B 1 198 ? -26.797 -32.25 -4.504 1 86.56 198 ARG B O 1
ATOM 5603 N N . TRP B 1 199 ? -26.953 -30 -4.293 1 88.25 199 TRP B N 1
ATOM 5604 C CA . TRP B 1 199 ? -26.594 -29.812 -5.695 1 88.25 199 TRP B CA 1
ATOM 5605 C C . TRP B 1 199 ? -25.219 -29.172 -5.82 1 88.25 199 TRP B C 1
ATOM 5607 O O . TRP B 1 199 ? -24.609 -29.219 -6.887 1 88.25 199 TRP B O 1
ATOM 5617 N N . GLY B 1 200 ? -24.688 -28.609 -4.836 1 88.94 200 GLY B N 1
ATOM 5618 C CA . GLY B 1 200 ? -23.5 -27.797 -4.949 1 88.94 200 GLY B CA 1
ATOM 5619 C C . GLY B 1 200 ? -22.219 -28.609 -4.969 1 88.94 200 GLY B C 1
ATOM 5620 O O . GLY B 1 200 ? -22.219 -29.797 -4.609 1 88.94 200 GLY B O 1
ATOM 5621 N N . HIS B 1 201 ? -21.141 -28.047 -5.57 1 93.62 201 HIS B N 1
ATOM 5622 C CA . HIS B 1 201 ? -19.797 -28.578 -5.367 1 93.62 201 HIS B CA 1
ATOM 5623 C C . HIS B 1 201 ? -19.328 -28.375 -3.934 1 93.62 201 HIS B C 1
ATOM 5625 O O . HIS B 1 201 ? -19.047 -27.234 -3.535 1 93.62 201 HIS B O 1
ATOM 5631 N N . ARG B 1 202 ? -19.25 -29.375 -3.215 1 93.88 202 ARG B N 1
ATOM 5632 C CA . ARG B 1 202 ? -18.922 -29.266 -1.795 1 93.88 202 ARG B CA 1
ATOM 5633 C C . ARG B 1 202 ? -17.422 -29.156 -1.578 1 93.88 202 ARG B C 1
ATOM 5635 O O . ARG B 1 202 ? -16.641 -29.766 -2.307 1 93.88 202 ARG B O 1
ATOM 5642 N N . ILE B 1 203 ? -17.078 -28.422 -0.533 1 95.88 203 ILE B N 1
ATOM 5643 C CA . ILE B 1 203 ? -15.68 -28.188 -0.239 1 95.88 203 ILE B CA 1
ATOM 5644 C C . ILE B 1 203 ? -14.992 -29.5 0.116 1 95.88 203 ILE B C 1
ATOM 5646 O O . ILE B 1 203 ? -13.805 -29.688 -0.179 1 95.88 203 ILE B O 1
ATOM 5650 N N . GLU B 1 204 ? -15.727 -30.484 0.659 1 95.06 204 GLU B N 1
ATOM 5651 C CA . GLU B 1 204 ? -15.18 -31.781 1.025 1 95.06 204 GLU B CA 1
ATOM 5652 C C . GLU B 1 204 ? -14.711 -32.562 -0.208 1 95.06 204 GLU B C 1
ATOM 5654 O O . GLU B 1 204 ? -13.766 -33.344 -0.135 1 95.06 204 GLU B O 1
ATOM 5659 N N . ASP B 1 205 ? -15.391 -32.25 -1.292 1 93.75 205 ASP B N 1
ATOM 5660 C CA . ASP B 1 205 ? -15.055 -32.938 -2.533 1 93.75 205 ASP B CA 1
ATOM 5661 C C . ASP B 1 205 ? -14.016 -32.156 -3.332 1 93.75 205 ASP B C 1
ATOM 5663 O O . ASP B 1 205 ? -13.156 -32.75 -3.988 1 93.75 205 ASP B O 1
ATOM 5667 N N . MET B 1 206 ? -14.062 -30.906 -3.266 1 96.62 206 MET B N 1
ATOM 5668 C CA . MET B 1 206 ? -13.227 -30.047 -4.102 1 96.62 206 MET B CA 1
ATOM 5669 C C . MET B 1 206 ? -11.828 -29.906 -3.506 1 96.62 206 MET B C 1
ATOM 5671 O O . MET B 1 206 ? -10.836 -29.859 -4.238 1 96.62 206 MET B O 1
ATOM 5675 N N . LEU B 1 207 ? -11.773 -29.875 -2.191 1 97.25 207 LEU B N 1
ATOM 5676 C CA . LEU B 1 207 ? -10.492 -29.625 -1.532 1 97.25 207 LEU B CA 1
ATOM 5677 C C . LEU B 1 207 ? -9.672 -30.906 -1.451 1 97.25 207 LEU B C 1
ATOM 5679 O O . LEU B 1 207 ? -10.016 -31.828 -0.701 1 97.25 207 LEU B O 1
ATOM 5683 N N . LEU B 1 208 ? -8.633 -30.969 -2.141 1 95.19 208 LEU B N 1
ATOM 5684 C CA . LEU B 1 208 ? -7.766 -32.125 -2.113 1 95.19 208 LEU B CA 1
ATOM 5685 C C . LEU B 1 208 ? -6.684 -31.984 -1.051 1 95.19 208 LEU B C 1
ATOM 5687 O O . LEU B 1 208 ? -6.395 -32.938 -0.313 1 95.19 208 LEU B O 1
ATOM 5691 N N . GLU B 1 209 ? -6.055 -30.844 -1.055 1 92.62 209 GLU B N 1
ATOM 5692 C CA . GLU B 1 209 ? -5.02 -30.516 -0.08 1 92.62 209 GLU B CA 1
ATOM 5693 C C . GLU B 1 209 ? -5.141 -29.062 0.387 1 92.62 209 GLU B C 1
ATOM 5695 O O . GLU B 1 209 ? -5.574 -28.203 -0.373 1 92.62 209 GLU B O 1
ATOM 5700 N N . CYS B 1 210 ? -4.84 -28.828 1.591 1 93.44 210 CYS B N 1
ATOM 5701 C CA . CYS B 1 210 ? -4.828 -27.5 2.197 1 93.44 210 CYS B CA 1
ATOM 5702 C C . CYS B 1 210 ? -3.709 -27.375 3.223 1 93.44 210 CYS B C 1
ATOM 5704 O O . CYS B 1 210 ? -3.635 -28.172 4.164 1 93.44 210 CYS B O 1
ATOM 5706 N N . GLN B 1 211 ? -2.9 -26.438 2.959 1 90.81 211 GLN B N 1
ATOM 5707 C CA . GLN B 1 211 ? -1.783 -26.234 3.877 1 90.81 211 GLN B CA 1
ATOM 5708 C C . GLN B 1 211 ? -1.646 -24.766 4.262 1 90.81 211 GLN B C 1
ATOM 5710 O O . GLN B 1 211 ? -1.657 -23.891 3.396 1 90.81 211 GLN B O 1
ATOM 5715 N N . TRP B 1 212 ? -1.635 -24.594 5.539 1 89.5 212 TRP B N 1
ATOM 5716 C CA . TRP B 1 212 ? -1.35 -23.281 6.086 1 89.5 212 TRP B CA 1
ATOM 5717 C C . TRP B 1 212 ? 0.055 -23.219 6.676 1 89.5 212 TRP B C 1
ATOM 5719 O O . TRP B 1 212 ? 0.368 -23.969 7.617 1 89.5 212 TRP B O 1
ATOM 5729 N N . LYS B 1 213 ? 0.837 -22.391 6.145 1 81.62 213 LYS B N 1
ATOM 5730 C CA . LYS B 1 213 ? 2.234 -22.266 6.555 1 81.62 213 LYS B CA 1
ATOM 5731 C C . LYS B 1 213 ? 2.906 -23.641 6.617 1 81.62 213 LYS B C 1
ATOM 5733 O O . LYS B 1 213 ? 2.424 -24.594 6.012 1 81.62 213 LYS B O 1
ATOM 5738 N N . GLN B 1 214 ? 4.09 -23.812 7.113 1 68.62 214 GLN B N 1
ATOM 5739 C CA . GLN B 1 214 ? 4.852 -25.062 7.117 1 68.62 214 GLN B CA 1
ATOM 5740 C C . GLN B 1 214 ? 4.281 -26.047 8.133 1 68.62 214 GLN B C 1
ATOM 5742 O O . GLN B 1 214 ? 4.457 -27.266 7.988 1 68.62 214 GLN B O 1
ATOM 5747 N N . GLY B 1 215 ? 3.332 -25.656 8.922 1 63.31 215 GLY B N 1
ATOM 5748 C CA . GLY B 1 215 ? 3.092 -26.609 10 1 63.31 215 GLY B CA 1
ATOM 5749 C C . GLY B 1 215 ? 1.627 -26.969 10.164 1 63.31 215 GLY B C 1
ATOM 5750 O O . GLY B 1 215 ? 1.293 -27.938 10.836 1 63.31 215 GLY B O 1
ATOM 5751 N N . TYR B 1 216 ? 0.767 -26.234 9.602 1 70.06 216 TYR B N 1
ATOM 5752 C CA . TYR B 1 216 ? -0.639 -26.5 9.883 1 70.06 216 TYR B CA 1
ATOM 5753 C C . TYR B 1 216 ? -1.383 -26.922 8.625 1 70.06 216 TYR B C 1
ATOM 5755 O O . TYR B 1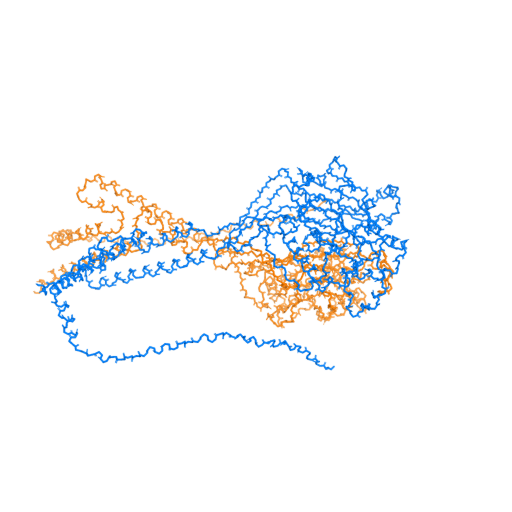 216 ? -1.386 -26.203 7.625 1 70.06 216 TYR B O 1
ATOM 5763 N N . ASN B 1 217 ? -1.916 -28.172 8.695 1 82.56 217 ASN B N 1
ATOM 5764 C CA . ASN B 1 217 ? -2.779 -28.609 7.609 1 82.56 217 ASN B CA 1
ATOM 5765 C C . ASN B 1 217 ? -4.227 -28.188 7.832 1 82.56 217 ASN B C 1
ATOM 5767 O O . ASN B 1 217 ? -4.867 -28.625 8.789 1 82.56 217 ASN B O 1
ATOM 5771 N N . CYS B 1 218 ? -4.625 -27.297 6.98 1 90.25 218 CYS B N 1
ATOM 5772 C CA . CYS B 1 218 ? -6.035 -26.922 7.008 1 90.25 218 CYS B CA 1
ATOM 5773 C C . CYS B 1 218 ? -6.891 -27.938 6.273 1 90.25 218 CYS B C 1
ATOM 5775 O O . CYS B 1 218 ? -6.367 -28.906 5.711 1 90.25 218 CYS B O 1
ATOM 5777 N N . GLY B 1 219 ? -8.219 -27.781 6.441 1 93.69 219 GLY B N 1
ATOM 5778 C CA . GLY B 1 219 ? -9.172 -28.688 5.82 1 93.69 219 GLY B CA 1
ATOM 5779 C C . GLY B 1 219 ? -10.508 -28.031 5.508 1 93.69 219 GLY B C 1
ATOM 5780 O O . GLY B 1 219 ? -10.633 -26.812 5.613 1 93.69 219 GLY B O 1
ATOM 5781 N N . PRO B 1 220 ? -11.391 -28.859 5.047 1 95.06 220 PRO B N 1
ATOM 5782 C CA . PRO B 1 220 ? -12.711 -28.328 4.695 1 95.06 220 PRO B CA 1
ATOM 5783 C C . PRO B 1 220 ? -13.375 -27.562 5.848 1 95.06 220 PRO B C 1
ATOM 5785 O O . PRO B 1 220 ? -14.141 -26.625 5.617 1 95.06 220 PRO B O 1
ATOM 5788 N N . GLN B 1 221 ? -13.031 -27.891 7.086 1 92.19 221 GLN B N 1
ATOM 5789 C CA . GLN B 1 221 ? -13.633 -27.266 8.258 1 92.19 221 GLN B CA 1
ATOM 5790 C C . GLN B 1 221 ? -13.203 -25.797 8.391 1 92.19 221 GLN B C 1
ATOM 5792 O O . GLN B 1 221 ? -13.844 -25.016 9.094 1 92.19 221 GLN B O 1
ATOM 5797 N N . ASP B 1 222 ? -12.125 -25.469 7.773 1 92.88 222 ASP B N 1
ATOM 5798 C CA . ASP B 1 222 ? -11.602 -24.109 7.855 1 92.88 222 ASP B CA 1
ATOM 5799 C C . ASP B 1 222 ? -12.289 -23.188 6.836 1 92.88 222 ASP B C 1
ATOM 5801 O O . ASP B 1 222 ? -12.031 -21.984 6.801 1 92.88 222 ASP B O 1
ATOM 5805 N N . PHE B 1 223 ? -13.164 -23.812 6.062 1 94.56 223 PHE B N 1
ATOM 5806 C CA . PHE B 1 223 ? -13.898 -23.062 5.051 1 94.56 223 PHE B CA 1
ATOM 5807 C C . PHE B 1 223 ? -15.375 -22.938 5.434 1 94.56 223 PHE B C 1
ATOM 5809 O O . PHE B 1 223 ? -15.969 -23.891 5.945 1 94.56 223 PHE B O 1
ATOM 5816 N N . LYS B 1 224 ? -15.867 -21.766 5.215 1 90.81 224 LYS B N 1
ATOM 5817 C CA . LYS B 1 224 ? -17.281 -21.516 5.465 1 90.81 224 LYS B CA 1
ATOM 5818 C C . LYS B 1 224 ? -18.047 -21.281 4.164 1 90.81 224 LYS B C 1
ATOM 5820 O O . LYS B 1 224 ? -17.609 -20.484 3.324 1 90.81 224 LYS B O 1
ATOM 5825 N N . MET B 1 225 ? -19.094 -21.969 4.027 1 90.38 225 MET B N 1
ATOM 5826 C CA . MET B 1 225 ? -19.922 -21.781 2.838 1 90.38 225 MET B CA 1
ATOM 5827 C C . MET B 1 225 ? -20.625 -20.422 2.883 1 90.38 225 MET B C 1
ATOM 5829 O O . MET B 1 225 ? -21.156 -20.031 3.922 1 90.38 225 MET B O 1
ATOM 5833 N N . VAL B 1 226 ? -20.531 -19.688 1.801 1 86.56 226 VAL B N 1
ATOM 5834 C CA . VAL B 1 226 ? -21.203 -18.391 1.683 1 86.56 226 VAL B CA 1
ATOM 5835 C C . VAL B 1 226 ? -21.938 -18.312 0.346 1 86.56 226 VAL B C 1
ATOM 5837 O O . VAL B 1 226 ? -21.422 -18.781 -0.676 1 86.56 226 VAL B O 1
ATOM 5840 N N . TRP B 1 227 ? -23.062 -17.781 0.416 1 82.5 227 TRP B N 1
ATOM 5841 C CA . TRP B 1 227 ? -23.812 -17.578 -0.812 1 82.5 227 TRP B CA 1
ATOM 5842 C C . TRP B 1 227 ? -23.484 -16.234 -1.453 1 82.5 227 TRP B C 1
ATOM 5844 O O . TRP B 1 227 ? -23.5 -15.203 -0.781 1 82.5 227 TRP B O 1
ATOM 5854 N N . THR B 1 228 ? -23.156 -16.25 -2.691 1 82.56 228 THR B N 1
ATOM 5855 C CA . THR B 1 228 ? -22.812 -15.039 -3.426 1 82.56 228 THR B CA 1
ATOM 5856 C C . THR B 1 228 ? -23.672 -14.898 -4.676 1 82.56 228 THR B C 1
ATOM 5858 O O . THR B 1 228 ? -24.578 -15.695 -4.906 1 82.56 228 THR B O 1
ATOM 5861 N N . ASP B 1 229 ? -23.391 -13.883 -5.41 1 74.06 229 ASP B N 1
ATOM 5862 C CA . ASP B 1 229 ? -24.094 -13.648 -6.664 1 74.06 229 ASP B CA 1
ATOM 5863 C C . ASP B 1 229 ? -23.734 -14.703 -7.711 1 74.06 229 ASP B C 1
ATOM 5865 O O . ASP B 1 229 ? -24.438 -14.867 -8.711 1 74.06 229 ASP B O 1
ATOM 5869 N N . LEU B 1 230 ? -22.703 -15.555 -7.41 1 76.81 230 LEU B N 1
ATOM 5870 C CA . LEU B 1 230 ? -22.266 -16.609 -8.328 1 76.81 230 LEU B CA 1
ATOM 5871 C C . LEU B 1 230 ? -22.719 -17.984 -7.836 1 76.81 230 LEU B C 1
ATOM 5873 O O . LEU B 1 230 ? -22.453 -18.984 -8.492 1 76.81 230 LEU B O 1
ATOM 5877 N N . GLY B 1 231 ? -23.438 -17.922 -6.773 1 79.56 231 GLY B N 1
ATOM 5878 C CA . GLY B 1 231 ? -23.812 -19.188 -6.172 1 79.56 231 GLY B CA 1
ATOM 5879 C C . GLY B 1 231 ? -23.031 -19.5 -4.902 1 79.56 231 GLY B C 1
ATOM 5880 O O . GLY B 1 231 ? -22.516 -18.578 -4.25 1 79.56 231 GLY B O 1
ATOM 5881 N N . PRO B 1 232 ? -23.016 -20.766 -4.57 1 85.94 232 PRO B N 1
ATOM 5882 C CA . PRO B 1 232 ? -22.312 -21.141 -3.338 1 85.94 232 PRO B CA 1
ATOM 5883 C C . PRO B 1 232 ? -20.797 -21.078 -3.49 1 85.94 232 PRO B C 1
ATOM 5885 O O . PRO B 1 232 ? -20.25 -21.609 -4.457 1 85.94 232 PRO B O 1
ATOM 5888 N N . CYS B 1 233 ? -20.219 -20.391 -2.59 1 92.06 233 CYS B N 1
ATOM 5889 C CA . CYS B 1 233 ? -18.766 -20.266 -2.516 1 92.06 233 CYS B CA 1
ATOM 5890 C C . CYS B 1 233 ? -18.266 -20.641 -1.128 1 92.06 233 CYS B C 1
ATOM 5892 O O . CYS B 1 233 ? -19.047 -20.953 -0.235 1 92.06 233 CYS B O 1
ATOM 5894 N N . TYR B 1 234 ? -17 -20.75 -0.995 1 94.81 234 TYR B N 1
ATOM 5895 C CA . TYR B 1 234 ? -16.391 -21.109 0.274 1 94.81 234 TYR B CA 1
ATOM 5896 C C . TYR B 1 234 ? -15.305 -20.109 0.669 1 94.81 234 TYR B C 1
ATOM 5898 O O . TYR B 1 234 ? -14.406 -19.812 -0.119 1 94.81 234 TYR B O 1
ATOM 5906 N N . THR B 1 235 ? -15.414 -19.609 1.887 1 94.31 235 THR B N 1
ATOM 5907 C CA . THR B 1 235 ? -14.5 -18.562 2.344 1 94.31 235 THR B CA 1
ATOM 5908 C C . THR B 1 235 ? -13.547 -19.109 3.4 1 94.31 235 THR B C 1
ATOM 5910 O O . THR B 1 235 ? -13.977 -19.75 4.367 1 94.31 235 THR B O 1
ATOM 5913 N N . PHE B 1 236 ? -12.289 -18.953 3.17 1 95.5 236 PHE B N 1
ATOM 5914 C CA . PHE B 1 236 ? -11.242 -19.219 4.145 1 95.5 236 PHE B CA 1
ATOM 5915 C C . PHE B 1 236 ? -10.906 -17.969 4.945 1 95.5 236 PHE B C 1
ATOM 5917 O O . PHE B 1 236 ? -10.781 -16.891 4.383 1 95.5 236 PHE B O 1
ATOM 5924 N N . ASN B 1 237 ? -10.805 -18.062 6.234 1 94.12 237 ASN B N 1
ATOM 5925 C CA . ASN B 1 237 ? -10.422 -17.016 7.16 1 94.12 237 ASN B CA 1
ATOM 5926 C C . ASN B 1 237 ? -11.445 -15.875 7.172 1 94.12 237 ASN B C 1
ATOM 5928 O O . ASN B 1 237 ? -11.078 -14.703 7.293 1 94.12 237 ASN B O 1
ATOM 5932 N N . GLY B 1 238 ? -12.617 -16.172 6.922 1 90.75 238 GLY B N 1
ATOM 5933 C CA . GLY B 1 238 ? -13.672 -15.172 6.984 1 90.75 238 GLY B CA 1
ATOM 5934 C C . GLY B 1 238 ? -14.086 -14.828 8.406 1 90.75 238 GLY B C 1
ATOM 5935 O O . GLY B 1 238 ? -14.109 -15.703 9.281 1 90.75 238 GLY B O 1
ATOM 5936 N N . GLY B 1 239 ? -14.352 -13.562 8.586 1 86.12 239 GLY B N 1
ATOM 5937 C CA . GLY B 1 239 ? -14.883 -13.133 9.875 1 86.12 239 GLY B CA 1
ATOM 5938 C C . GLY B 1 239 ? -16.391 -13.039 9.891 1 86.12 239 GLY B C 1
ATOM 5939 O O . GLY B 1 239 ? -17.047 -13.328 8.883 1 86.12 239 GLY B O 1
ATOM 5940 N N . ASN B 1 240 ? -16.844 -12.75 11.102 1 82.44 240 ASN B N 1
ATOM 5941 C CA . ASN B 1 240 ? -18.281 -12.5 11.219 1 82.44 240 ASN B CA 1
ATOM 5942 C C . ASN B 1 240 ? -18.656 -11.117 10.711 1 82.44 240 ASN B C 1
ATOM 5944 O O . ASN B 1 240 ? -18.281 -10.109 11.312 1 82.44 240 ASN B O 1
ATOM 5948 N N . VAL B 1 241 ? -19.359 -11.102 9.641 1 81.31 241 VAL B N 1
ATOM 5949 C CA . VAL B 1 241 ? -19.656 -9.852 8.961 1 81.31 241 VAL B CA 1
ATOM 5950 C C . VAL B 1 241 ? -20.766 -9.109 9.703 1 81.31 241 VAL B C 1
ATOM 5952 O O . VAL B 1 241 ? -20.875 -7.883 9.617 1 81.31 241 VAL B O 1
ATOM 5955 N N . SER B 1 242 ? -21.609 -9.797 10.352 1 77 242 SER B N 1
ATOM 5956 C CA . SER B 1 242 ? -22.75 -9.188 11.039 1 77 242 SER B CA 1
ATOM 5957 C C . SER B 1 242 ? -22.344 -8.688 12.422 1 77 242 SER B C 1
ATOM 5959 O O . SER B 1 242 ? -22.922 -7.723 12.93 1 77 242 SER B O 1
ATOM 5961 N N . GLN B 1 243 ? -21.406 -9.445 13.133 1 70.12 243 GLN B N 1
ATOM 5962 C CA . GLN B 1 243 ? -20.969 -9.039 14.461 1 70.12 243 GLN B CA 1
ATOM 5963 C C . GLN B 1 243 ? -19.438 -9.016 14.539 1 70.12 243 GLN B C 1
ATOM 5965 O O . GLN B 1 243 ? -18.797 -10.062 14.531 1 70.12 243 GLN B O 1
ATOM 5970 N N . ALA B 1 244 ? -19.031 -7.805 14.648 1 61.81 244 ALA B N 1
ATOM 5971 C CA . ALA B 1 244 ? -17.578 -7.668 14.703 1 61.81 244 ALA B CA 1
ATOM 5972 C C . ALA B 1 244 ? -17.016 -8.281 15.984 1 61.81 244 ALA B C 1
ATOM 5974 O O . ALA B 1 244 ? -17.609 -8.141 17.062 1 61.81 244 ALA B O 1
ATOM 5975 N N . GLY B 1 245 ? -15.93 -9.031 16.047 1 58.22 245 GLY B N 1
ATOM 5976 C CA . GLY B 1 245 ? -15.195 -9.477 17.219 1 58.22 245 GLY B CA 1
ATOM 5977 C C . GLY B 1 245 ? -15.516 -10.898 17.625 1 58.22 245 GLY B C 1
ATOM 5978 O O . GLY B 1 245 ? -14.867 -11.469 18.5 1 58.22 245 GLY B O 1
ATOM 5979 N N . ALA B 1 246 ? -16.672 -11.508 17.234 1 58.34 246 ALA B N 1
ATOM 5980 C CA . ALA B 1 246 ? -17.078 -12.82 17.75 1 58.34 246 ALA B CA 1
ATOM 5981 C C . ALA B 1 246 ? -16.344 -13.938 17 1 58.34 246 ALA B C 1
ATOM 5983 O O . ALA B 1 246 ? -16.656 -15.117 17.203 1 58.34 246 ALA B O 1
ATOM 5984 N N . ASP B 1 247 ? -15.344 -13.625 16.234 1 66.19 247 ASP B N 1
ATOM 5985 C CA . ASP B 1 247 ? -14.875 -14.625 15.281 1 66.19 247 ASP B CA 1
ATOM 5986 C C . ASP B 1 247 ? -13.625 -15.336 15.789 1 66.19 247 ASP B C 1
ATOM 5988 O O . ASP B 1 247 ? -13.008 -14.898 16.766 1 66.19 247 ASP B O 1
ATOM 5992 N N . ALA B 1 248 ? -13.484 -16.578 15.273 1 67.62 248 ALA B N 1
ATOM 5993 C CA . ALA B 1 248 ? -12.242 -17.328 15.438 1 67.62 248 ALA B CA 1
ATOM 5994 C C . ALA B 1 248 ? -11.023 -16.469 15.133 1 67.62 248 ALA B C 1
ATOM 5996 O O . ALA B 1 248 ? -11.125 -15.492 14.383 1 67.62 248 ALA B O 1
ATOM 5997 N N . SER B 1 249 ? -10.023 -16.734 15.836 1 80.69 249 SER B N 1
ATOM 5998 C CA . SER B 1 249 ? -8.758 -16.016 15.672 1 80.69 249 SER B CA 1
ATOM 5999 C C . SER B 1 249 ? -8.289 -16.062 14.219 1 80.69 249 SER B C 1
ATOM 6001 O O . SER B 1 249 ? -8.32 -17.125 13.586 1 80.69 249 SER B O 1
ATOM 6003 N N . PRO B 1 250 ? -8.008 -14.953 13.695 1 87.94 250 PRO B N 1
ATOM 6004 C CA . PRO B 1 250 ? -7.566 -14.898 12.305 1 87.94 250 PRO B CA 1
ATOM 6005 C C . PRO B 1 250 ? -6.211 -15.57 12.086 1 87.94 250 PRO B C 1
ATOM 6007 O O . PRO B 1 250 ? -5.445 -15.75 13.031 1 87.94 250 PRO B O 1
ATOM 6010 N N . TYR B 1 251 ? -6.043 -16.062 10.914 1 89.81 251 TYR B N 1
ATOM 6011 C CA . TYR B 1 251 ? -4.734 -16.562 10.508 1 89.81 251 TYR B CA 1
ATOM 6012 C C . TYR B 1 251 ? -3.748 -15.414 10.32 1 89.81 251 TYR B C 1
ATOM 6014 O O . TYR B 1 251 ? -4.039 -14.445 9.617 1 89.81 251 TYR B O 1
ATOM 6022 N N . VAL B 1 252 ? -2.578 -15.555 10.977 1 90.5 252 VAL B N 1
ATOM 6023 C CA . VAL B 1 252 ? -1.59 -14.484 10.977 1 90.5 252 VAL B CA 1
ATOM 6024 C C . VAL B 1 252 ? -0.321 -14.945 10.266 1 90.5 252 VAL B C 1
ATOM 6026 O O . VAL B 1 252 ? 0.158 -16.062 10.5 1 90.5 252 VAL B O 1
ATOM 6029 N N . VAL B 1 253 ? 0.147 -14.062 9.383 1 89 253 VAL B N 1
ATOM 6030 C CA . VAL B 1 253 ? 1.352 -14.352 8.609 1 89 253 VAL B CA 1
ATOM 6031 C C . VAL B 1 253 ? 2.547 -13.625 9.227 1 89 253 VAL B C 1
ATOM 6033 O O . VAL B 1 253 ? 2.434 -12.477 9.641 1 89 253 VAL B O 1
ATOM 6036 N N . ASN B 1 254 ? 3.748 -14.281 9.172 1 81.94 254 ASN B N 1
ATOM 6037 C CA . ASN B 1 254 ? 4.945 -13.703 9.773 1 81.94 254 ASN B CA 1
ATOM 6038 C C . ASN B 1 254 ? 6.094 -13.633 8.766 1 81.94 254 ASN B C 1
ATOM 6040 O O . ASN B 1 254 ? 7.207 -13.234 9.117 1 81.94 254 ASN B O 1
ATOM 6044 N N . GLY B 1 255 ? 5.809 -13.992 7.547 1 77.88 255 GLY B N 1
ATOM 6045 C CA . GLY B 1 255 ? 6.867 -13.984 6.551 1 77.88 255 GLY B CA 1
ATOM 6046 C C . GLY B 1 255 ? 6.352 -13.766 5.141 1 77.88 255 GLY B C 1
ATOM 6047 O O . GLY B 1 255 ? 5.145 -13.672 4.918 1 77.88 255 GLY B O 1
ATOM 6048 N N . THR B 1 256 ? 7.348 -13.656 4.164 1 77 256 THR B N 1
ATOM 6049 C CA . THR B 1 256 ? 6.953 -13.227 2.826 1 77 256 THR B CA 1
ATOM 6050 C C . THR B 1 256 ? 7.094 -14.375 1.827 1 77 256 THR B C 1
ATOM 6052 O O . THR B 1 256 ? 6.742 -14.227 0.654 1 77 256 THR B O 1
ATOM 6055 N N . THR B 1 257 ? 7.422 -15.523 2.117 1 73.5 257 THR B N 1
ATOM 6056 C CA . THR B 1 257 ? 7.602 -16.594 1.14 1 73.5 257 THR B CA 1
ATOM 6057 C C . THR B 1 257 ? 6.301 -17.359 0.928 1 73.5 257 THR B C 1
ATOM 6059 O O . THR B 1 257 ? 5.379 -17.266 1.741 1 73.5 257 THR B O 1
ATOM 6062 N N . SER B 1 258 ? 6.234 -17.984 -0.214 1 72.19 258 SER B N 1
ATOM 6063 C CA . SER B 1 258 ? 5.043 -18.766 -0.522 1 72.19 258 SER B CA 1
ATOM 6064 C C . SER B 1 258 ? 4.82 -19.859 0.52 1 72.19 258 SER B C 1
ATOM 6066 O O . SER B 1 258 ? 3.686 -20.297 0.737 1 72.19 258 SER B O 1
ATOM 6068 N N . GLU B 1 259 ? 5.836 -20.172 1.2 1 73.69 259 GLU B N 1
ATOM 6069 C CA . GLU B 1 259 ? 5.723 -21.219 2.203 1 73.69 259 GLU B CA 1
ATOM 6070 C C . GLU B 1 259 ? 5.059 -20.703 3.477 1 73.69 259 GLU B C 1
ATOM 6072 O O . GLU B 1 259 ? 4.578 -21.484 4.297 1 73.69 259 GLU B O 1
ATOM 6077 N N . GLU B 1 260 ? 5.02 -19.469 3.527 1 78.19 260 GLU B N 1
ATOM 6078 C CA . GLU B 1 260 ? 4.449 -18.859 4.727 1 78.19 260 GLU B CA 1
ATOM 6079 C C . GLU B 1 260 ? 2.992 -18.469 4.504 1 78.19 260 GLU B C 1
ATOM 6081 O O . GLU B 1 260 ? 2.361 -17.891 5.387 1 78.19 260 GLU B O 1
ATOM 6086 N N . GLY B 1 261 ? 2.504 -18.844 3.398 1 88.88 261 GLY B N 1
ATOM 6087 C CA . GLY B 1 261 ? 1.134 -18.484 3.078 1 88.88 261 GLY B CA 1
ATOM 6088 C C . GLY B 1 261 ? 0.198 -19.672 3.012 1 88.88 261 GLY B C 1
ATOM 6089 O O . GLY B 1 261 ? 0.361 -20.641 3.758 1 88.88 261 GLY B O 1
ATOM 6090 N N . LEU B 1 262 ? -0.889 -19.5 2.299 1 93.38 262 LEU B N 1
ATOM 6091 C CA . LEU B 1 262 ? -1.914 -20.516 2.119 1 93.38 262 LEU B CA 1
ATOM 6092 C C . LEU B 1 262 ? -1.718 -21.25 0.802 1 93.38 262 LEU B C 1
ATOM 6094 O O . LEU B 1 262 ? -1.588 -20.625 -0.254 1 93.38 262 LEU B O 1
ATOM 6098 N N . ARG B 1 263 ? -1.661 -22.578 0.903 1 92.56 263 ARG B N 1
ATOM 6099 C CA . ARG B 1 263 ? -1.595 -23.438 -0.275 1 92.56 263 ARG B CA 1
ATOM 6100 C C . ARG B 1 263 ? -2.803 -24.359 -0.343 1 92.56 263 ARG B C 1
ATOM 6102 O O . ARG B 1 263 ? -3.08 -25.094 0.606 1 92.56 263 ARG B O 1
ATOM 6109 N N . ILE B 1 264 ? -3.428 -24.344 -1.479 1 95.12 264 ILE B N 1
ATOM 6110 C CA . ILE B 1 264 ? -4.605 -25.203 -1.631 1 95.12 264 ILE B CA 1
ATOM 6111 C C . ILE B 1 264 ? -4.566 -25.891 -2.99 1 95.12 264 ILE B C 1
ATOM 6113 O O . ILE B 1 264 ? -4.16 -25.297 -3.988 1 95.12 264 ILE B O 1
ATOM 6117 N N . ARG B 1 265 ? -4.867 -27.141 -2.975 1 95.75 265 ARG B N 1
ATOM 6118 C CA . ARG B 1 265 ? -5.102 -27.906 -4.191 1 95.75 265 ARG B CA 1
ATOM 6119 C C . ARG B 1 265 ? -6.574 -28.281 -4.328 1 95.75 265 ARG B C 1
ATOM 6121 O O . ARG B 1 265 ? -7.148 -28.906 -3.434 1 95.75 265 ARG B O 1
ATOM 6128 N N . LEU B 1 266 ? -7.145 -27.922 -5.434 1 97.56 266 LEU B N 1
ATOM 6129 C CA . LEU B 1 266 ? -8.586 -28.078 -5.625 1 97.56 266 LEU B CA 1
ATOM 6130 C C . LEU B 1 266 ? -8.867 -28.953 -6.836 1 97.56 266 LEU B C 1
ATOM 6132 O O . LEU B 1 266 ? -8.086 -28.984 -7.789 1 97.56 266 LEU B O 1
ATOM 6136 N N . ASN B 1 267 ? -9.945 -29.609 -6.715 1 97.44 267 ASN B N 1
ATOM 6137 C CA . ASN B 1 267 ? -10.531 -30.359 -7.824 1 97.44 267 ASN B CA 1
ATOM 6138 C C . ASN B 1 267 ? -11.727 -29.625 -8.422 1 97.44 267 ASN B C 1
ATOM 6140 O O . ASN B 1 267 ? -12.727 -29.391 -7.742 1 97.44 267 ASN B O 1
ATOM 6144 N N . LEU B 1 268 ? -11.648 -29.312 -9.648 1 96.5 268 LEU B N 1
ATOM 6145 C CA . LEU B 1 268 ? -12.695 -28.562 -10.336 1 96.5 268 LEU B CA 1
ATOM 6146 C C . LEU B 1 268 ? -13.938 -29.438 -10.555 1 96.5 268 LEU B C 1
ATOM 6148 O O . LEU B 1 268 ? -15.047 -28.906 -10.672 1 96.5 268 LEU B O 1
ATOM 6152 N N . GLU B 1 269 ? -13.781 -30.703 -10.688 1 95.94 269 GLU B N 1
ATOM 6153 C CA . GLU B 1 269 ? -14.852 -31.641 -11.016 1 95.94 269 GLU B CA 1
ATOM 6154 C C . GLU B 1 269 ? -15.555 -31.25 -12.312 1 95.94 269 GLU B C 1
ATOM 6156 O O . GLU B 1 269 ? -16.781 -31.203 -12.367 1 95.94 269 GLU B O 1
ATOM 6161 N N . GLN B 1 270 ? -14.789 -31.016 -13.281 1 94.38 270 GLN B N 1
ATOM 6162 C CA . GLN B 1 270 ? -15.344 -30.578 -14.555 1 94.38 270 GLN B CA 1
ATOM 6163 C C . GLN B 1 270 ? -16.281 -31.641 -15.141 1 94.38 270 GLN B C 1
ATOM 6165 O O . GLN B 1 270 ? -17.203 -31.312 -15.891 1 94.38 270 GLN B O 1
ATOM 6170 N N . TYR B 1 271 ? -16.078 -32.875 -14.867 1 92.62 271 TYR B N 1
ATOM 6171 C CA . TYR B 1 271 ? -16.891 -33.969 -15.359 1 92.62 271 TYR B CA 1
ATOM 6172 C C . TYR B 1 271 ? -18.344 -33.844 -14.898 1 92.62 271 TYR B C 1
ATOM 6174 O O . TYR B 1 271 ? -19.234 -34.5 -15.43 1 92.62 271 TYR B O 1
ATOM 6182 N N . ASP B 1 272 ? -18.531 -32.969 -13.961 1 93 272 ASP B N 1
ATOM 6183 C CA . ASP B 1 272 ? -19.875 -32.812 -13.406 1 93 272 ASP B CA 1
ATOM 6184 C C . ASP B 1 272 ? -20.422 -31.422 -13.68 1 93 272 ASP B C 1
ATOM 6186 O O . ASP B 1 272 ? -21.328 -30.953 -12.992 1 93 272 ASP B O 1
ATOM 6190 N N . TYR B 1 273 ? -19.844 -30.719 -14.656 1 90.25 273 TYR B N 1
ATOM 6191 C CA . TYR B 1 273 ? -20.297 -29.375 -15.016 1 90.25 273 TYR B CA 1
ATOM 6192 C C . TYR B 1 273 ? -21.625 -29.422 -15.742 1 90.25 273 TYR B C 1
ATOM 6194 O O . TYR B 1 273 ? -21.844 -30.281 -16.594 1 90.25 273 TYR B O 1
ATOM 6202 N N . LEU B 1 274 ? -22.453 -28.516 -15.359 1 85.56 274 LEU B N 1
ATOM 6203 C CA . LEU B 1 274 ? -23.703 -28.281 -16.094 1 85.56 274 LEU B CA 1
ATOM 6204 C C . LEU B 1 274 ? -23.484 -27.281 -17.219 1 85.56 274 LEU B C 1
ATOM 6206 O O . LEU B 1 274 ? -23.609 -27.641 -18.406 1 85.56 274 LEU B O 1
ATOM 6210 N N . ALA B 1 275 ? -23.266 -26.062 -16.891 1 81.5 275 ALA B N 1
ATOM 6211 C CA . ALA B 1 275 ? -22.969 -24.969 -17.797 1 81.5 275 ALA B CA 1
ATOM 6212 C C . ALA B 1 275 ? -22.344 -23.797 -17.047 1 81.5 275 ALA B C 1
ATOM 6214 O O . ALA B 1 275 ? -22.625 -23.578 -15.875 1 81.5 275 ALA B O 1
ATOM 6215 N N . THR B 1 276 ? -21.438 -23.188 -17.781 1 82.06 276 THR B N 1
ATOM 6216 C CA . THR B 1 276 ? -20.75 -22.047 -17.188 1 82.06 276 THR B CA 1
ATOM 6217 C C . THR B 1 276 ? -20.844 -20.828 -18.094 1 82.06 276 THR B C 1
ATOM 6219 O O . THR B 1 276 ? -20.984 -20.969 -19.312 1 82.06 276 THR B O 1
ATOM 6222 N N . PRO B 1 277 ? -20.797 -19.688 -17.438 1 76.56 277 PRO B N 1
ATOM 6223 C CA . PRO B 1 277 ? -20.688 -18.484 -18.281 1 76.56 277 PRO B CA 1
ATOM 6224 C C . PRO B 1 277 ? -19.438 -18.516 -19.172 1 76.56 277 PRO B C 1
ATOM 6226 O O . PRO B 1 277 ? -18.375 -18.969 -18.75 1 76.56 277 PRO B O 1
ATOM 6229 N N . TYR B 1 278 ? -19.594 -18.172 -20.469 1 77.62 278 TYR B N 1
ATOM 6230 C CA . TYR B 1 278 ? -18.516 -18.016 -21.438 1 77.62 278 TYR B CA 1
ATOM 6231 C C . TYR B 1 278 ? -17.797 -19.344 -21.672 1 77.62 278 TYR B C 1
ATOM 6233 O O . TYR B 1 278 ? -16.625 -19.375 -22.047 1 77.62 278 TYR B O 1
ATOM 6241 N N . ASP B 1 279 ? -18.391 -20.438 -21.266 1 84.62 279 ASP B N 1
ATOM 6242 C CA . ASP B 1 279 ? -17.844 -21.766 -21.484 1 84.62 279 ASP B CA 1
ATOM 6243 C C . ASP B 1 279 ? -16.484 -21.922 -20.797 1 84.62 279 ASP B C 1
ATOM 6245 O O . ASP B 1 279 ? -15.547 -22.469 -21.391 1 84.62 279 ASP B O 1
ATOM 6249 N N . THR B 1 280 ? -16.422 -21.391 -19.656 1 88.06 280 THR B N 1
ATOM 6250 C CA . THR B 1 280 ? -15.141 -21.359 -18.938 1 88.06 280 THR B CA 1
ATOM 6251 C C . THR B 1 280 ? -15.078 -22.469 -17.891 1 88.06 280 THR B C 1
ATOM 6253 O O . THR B 1 280 ? -16.109 -22.953 -17.438 1 88.06 280 THR B O 1
ATOM 6256 N N . ALA B 1 281 ? -13.883 -22.984 -17.688 1 93.62 281 ALA B N 1
ATOM 6257 C CA . ALA B 1 281 ? -13.594 -23.906 -16.594 1 93.62 281 ALA B CA 1
ATOM 6258 C C . ALA B 1 281 ? -12.531 -23.344 -15.656 1 93.62 281 ALA B C 1
ATOM 6260 O O . ALA B 1 281 ? -11.461 -22.922 -16.109 1 93.62 281 ALA B O 1
ATOM 6261 N N . GLY B 1 282 ? -12.891 -23.188 -14.383 1 95.06 282 GLY B N 1
ATOM 6262 C CA . GLY B 1 282 ? -11.945 -22.641 -13.422 1 95.06 282 GLY B CA 1
ATOM 6263 C C . GLY B 1 282 ? -12.602 -22.172 -12.141 1 95.06 282 GLY B C 1
ATOM 6264 O O . GLY B 1 282 ? -13.766 -22.469 -11.891 1 95.06 282 GLY B O 1
ATOM 6265 N N . PHE B 1 283 ? -11.789 -21.609 -11.32 1 95.25 283 PHE B N 1
ATOM 6266 C CA . PHE B 1 283 ? -12.281 -21.031 -10.07 1 95.25 283 PHE B CA 1
ATOM 6267 C C . PHE B 1 283 ? -12.172 -19.516 -10.094 1 95.25 283 PHE B C 1
ATOM 6269 O O . PHE B 1 283 ? -11.25 -18.953 -10.703 1 95.25 283 PHE B O 1
ATOM 6276 N N . LYS B 1 284 ? -13.133 -18.891 -9.469 1 93.31 284 LYS B N 1
ATOM 6277 C CA . LYS B 1 284 ? -13.039 -17.469 -9.125 1 93.31 284 LYS B CA 1
ATOM 6278 C C . LYS B 1 284 ? -12.602 -17.281 -7.68 1 93.31 284 LYS B C 1
ATOM 6280 O O . LYS B 1 284 ? -13.156 -17.906 -6.77 1 93.31 284 LYS B O 1
ATOM 6285 N N . ILE B 1 285 ? -11.594 -16.5 -7.531 1 95.5 285 ILE B N 1
ATOM 6286 C CA . ILE B 1 285 ? -11.055 -16.266 -6.195 1 95.5 285 ILE B CA 1
ATOM 6287 C C . ILE B 1 285 ? -11.211 -14.789 -5.832 1 95.5 285 ILE B C 1
ATOM 6289 O O . ILE B 1 285 ? -10.82 -13.914 -6.605 1 95.5 285 ILE B O 1
ATOM 6293 N N . LEU B 1 286 ? -11.797 -14.547 -4.742 1 94.25 286 LEU B N 1
ATOM 6294 C CA . LEU B 1 286 ? -11.953 -13.188 -4.238 1 94.25 286 LEU B CA 1
ATOM 6295 C C . LEU B 1 286 ? -11.156 -12.984 -2.957 1 94.25 286 LEU B C 1
ATOM 6297 O O . LEU B 1 286 ? -11.344 -13.719 -1.981 1 94.25 286 LEU B O 1
ATOM 6301 N N . ILE B 1 287 ? -10.25 -12.07 -3.01 1 94.06 287 ILE B N 1
ATOM 6302 C CA . ILE B 1 287 ? -9.5 -11.672 -1.824 1 94.06 287 ILE B CA 1
ATOM 6303 C C . ILE B 1 287 ? -10.086 -10.391 -1.243 1 94.06 287 ILE B C 1
ATOM 6305 O O . ILE B 1 287 ? -10.133 -9.359 -1.917 1 94.06 287 ILE B O 1
ATOM 6309 N N . HIS B 1 288 ? -10.547 -10.43 -0.035 1 91.38 288 HIS B N 1
ATOM 6310 C CA . HIS B 1 288 ? -11.234 -9.273 0.531 1 91.38 288 HIS B CA 1
ATOM 6311 C C . HIS B 1 288 ? -11.039 -9.211 2.043 1 91.38 288 HIS B C 1
ATOM 6313 O O . HIS B 1 288 ? -10.5 -10.133 2.646 1 91.38 288 HIS B O 1
ATOM 6319 N N . ASN B 1 289 ? -11.477 -8.102 2.588 1 90.5 289 ASN B N 1
ATOM 6320 C CA . ASN B 1 289 ? -11.422 -7.934 4.035 1 90.5 289 ASN B CA 1
ATOM 6321 C C . ASN B 1 289 ? -12.266 -8.984 4.754 1 90.5 289 ASN B C 1
ATOM 6323 O O . ASN B 1 289 ? -13.359 -9.32 4.305 1 90.5 289 ASN B O 1
ATOM 6327 N N . ARG B 1 290 ? -11.812 -9.398 5.914 1 91.12 290 ARG B N 1
ATOM 6328 C CA . ARG B 1 290 ? -12.453 -10.477 6.668 1 91.12 290 ARG B CA 1
ATOM 6329 C C . ARG B 1 290 ? -13.875 -10.094 7.066 1 91.12 290 ARG B C 1
ATOM 6331 O O . ARG B 1 290 ? -14.734 -10.961 7.23 1 91.12 290 ARG B O 1
ATOM 6338 N N . TYR B 1 291 ? -14.086 -8.812 7.121 1 88.25 291 TYR B N 1
ATOM 6339 C CA . TYR B 1 291 ? -15.375 -8.367 7.641 1 88.25 291 TYR B CA 1
ATOM 6340 C C . TYR B 1 291 ? -16.234 -7.789 6.527 1 88.25 291 TYR B C 1
ATOM 6342 O O . TYR B 1 291 ? -17.234 -7.117 6.793 1 88.25 291 TYR B O 1
ATOM 6350 N N . ASP B 1 292 ? -15.828 -8.031 5.355 1 88.25 292 ASP B N 1
ATOM 6351 C CA . ASP B 1 292 ? -16.625 -7.648 4.191 1 88.25 292 ASP B CA 1
ATOM 6352 C C . ASP B 1 292 ? -17.391 -8.836 3.635 1 88.25 292 ASP B C 1
ATOM 6354 O O . ASP B 1 292 ? -17.078 -9.992 3.932 1 88.25 292 ASP B O 1
ATOM 6358 N N . VAL B 1 293 ? -18.422 -8.492 2.926 1 86.94 293 VAL B N 1
ATOM 6359 C CA . VAL B 1 293 ? -19.203 -9.531 2.281 1 86.94 293 VAL B CA 1
ATOM 6360 C C . VAL B 1 293 ? -18.547 -9.945 0.967 1 86.94 293 VAL B C 1
ATOM 6362 O O . VAL B 1 293 ? -18.031 -9.102 0.232 1 86.94 293 VAL B O 1
ATOM 6365 N N . ALA B 1 294 ? -18.562 -11.234 0.759 1 87.5 294 ALA B N 1
ATOM 6366 C CA . ALA B 1 294 ? -18 -11.742 -0.487 1 87.5 294 ALA B CA 1
ATOM 6367 C C . ALA B 1 294 ? -18.969 -11.555 -1.648 1 87.5 294 ALA B C 1
ATOM 6369 O O . ALA B 1 294 ? -19.984 -12.242 -1.727 1 87.5 294 ALA B O 1
ATOM 6370 N N . THR B 1 295 ? -18.656 -10.523 -2.461 1 82.44 295 THR B N 1
ATOM 6371 C CA . THR B 1 295 ? -19.438 -10.305 -3.674 1 82.44 295 THR B CA 1
ATOM 6372 C C . THR B 1 295 ? -18.531 -10.133 -4.883 1 82.44 295 THR B C 1
ATOM 6374 O O . THR B 1 295 ? -17.391 -9.672 -4.75 1 82.44 295 THR B O 1
ATOM 6377 N N . PHE B 1 296 ? -18.984 -10.625 -5.992 1 69.88 296 PHE B N 1
ATOM 6378 C CA . PHE B 1 296 ? -18.109 -10.602 -7.16 1 69.88 296 PHE B CA 1
ATOM 6379 C C . PHE B 1 296 ? -18.344 -9.344 -7.988 1 69.88 296 PHE B C 1
ATOM 6381 O O . PHE B 1 296 ? -18.234 -9.375 -9.211 1 69.88 296 PHE B O 1
ATOM 6388 N N . VAL B 1 297 ? -18.844 -8.312 -7.281 1 67.75 297 VAL B N 1
ATOM 6389 C CA . VAL B 1 297 ? -18.797 -6.961 -7.828 1 67.75 297 VAL B CA 1
ATOM 6390 C C . VAL B 1 297 ? -17.562 -6.23 -7.328 1 67.75 297 VAL B C 1
ATOM 6392 O O . VAL B 1 297 ? -17.141 -5.223 -7.906 1 67.75 297 VAL B O 1
ATOM 6395 N N . ASN B 1 298 ? -16.969 -6.961 -6.359 1 66.88 298 ASN B N 1
ATOM 6396 C CA . ASN B 1 298 ? -15.766 -6.391 -5.758 1 66.88 298 ASN B CA 1
ATOM 6397 C C . ASN B 1 298 ? -14.57 -6.469 -6.707 1 66.88 298 ASN B C 1
ATOM 6399 O O . ASN B 1 298 ? -14.477 -7.391 -7.516 1 66.88 298 ASN B O 1
ATOM 6403 N N . PRO B 1 299 ? -13.797 -5.434 -6.598 1 71.56 299 PRO B N 1
ATOM 6404 C CA . PRO B 1 299 ? -12.562 -5.504 -7.375 1 71.56 299 PRO B CA 1
ATOM 6405 C C . PRO B 1 299 ? -11.594 -6.559 -6.844 1 71.56 299 PRO B C 1
ATOM 6407 O O . PRO B 1 299 ? -11.766 -7.062 -5.73 1 71.56 299 PRO B O 1
ATOM 6410 N N . GLY B 1 300 ? -10.75 -7.004 -7.664 1 74.56 300 GLY B N 1
ATOM 6411 C CA . GLY B 1 300 ? -9.664 -7.875 -7.242 1 74.56 300 GLY B CA 1
ATOM 6412 C C . GLY B 1 300 ? -9.969 -9.344 -7.445 1 74.56 300 GLY B C 1
ATOM 6413 O O . GLY B 1 300 ? -9.453 -10.195 -6.719 1 74.56 300 GLY B O 1
ATOM 6414 N N . ILE B 1 301 ? -10.883 -9.641 -8.281 1 86.94 301 ILE B N 1
ATOM 6415 C CA . ILE B 1 301 ? -11.227 -11.031 -8.57 1 86.94 301 ILE B CA 1
ATOM 6416 C C . ILE B 1 301 ? -10.125 -11.672 -9.406 1 86.94 301 ILE B C 1
ATOM 6418 O O . ILE B 1 301 ? -9.641 -11.07 -10.367 1 86.94 301 ILE B O 1
ATOM 6422 N N . ILE B 1 302 ? -9.75 -12.859 -8.969 1 92.5 302 ILE B N 1
ATOM 6423 C CA . ILE B 1 302 ? -8.734 -13.633 -9.68 1 92.5 302 ILE B CA 1
ATOM 6424 C C . ILE B 1 302 ? -9.344 -14.93 -10.195 1 92.5 302 ILE B C 1
ATOM 6426 O O . ILE B 1 302 ? -10.148 -15.562 -9.508 1 92.5 302 ILE B O 1
ATOM 6430 N N . GLN B 1 303 ? -8.969 -15.18 -11.375 1 92.69 303 GLN B N 1
ATOM 6431 C CA . GLN B 1 303 ? -9.414 -16.438 -11.961 1 92.69 303 GLN B CA 1
ATOM 6432 C C . GLN B 1 303 ? -8.266 -17.438 -12.062 1 92.69 303 GLN B C 1
ATOM 6434 O O . GLN B 1 303 ? -7.125 -17.062 -12.352 1 92.69 303 GLN B O 1
ATOM 6439 N N . ALA B 1 304 ? -8.562 -18.656 -11.766 1 95.56 304 ALA B N 1
ATOM 6440 C CA . ALA B 1 304 ? -7.539 -19.703 -11.82 1 95.56 304 ALA B CA 1
ATOM 6441 C C . ALA B 1 304 ? -7.977 -20.859 -12.719 1 95.56 304 ALA B C 1
ATOM 6443 O O . ALA B 1 304 ? -9.102 -21.344 -12.602 1 95.56 304 ALA B O 1
ATOM 6444 N N . ALA B 1 305 ? -7.082 -21.281 -13.594 1 94.62 305 ALA B N 1
ATOM 6445 C CA . ALA B 1 305 ? -7.336 -22.375 -14.531 1 94.62 305 ALA B CA 1
ATOM 6446 C C . ALA B 1 305 ? -6.75 -23.688 -14.016 1 94.62 305 ALA B C 1
ATOM 6448 O O . ALA B 1 305 ? -5.777 -23.672 -13.258 1 94.62 305 ALA B O 1
ATOM 6449 N N . PRO B 1 306 ? -7.332 -24.812 -14.406 1 95.69 306 PRO B N 1
ATOM 6450 C CA . PRO B 1 306 ? -6.727 -26.109 -14.062 1 95.69 306 PRO B CA 1
ATOM 6451 C C . PRO B 1 306 ? -5.414 -26.359 -14.805 1 95.69 306 PRO B C 1
ATOM 6453 O O . PRO B 1 306 ? -5.172 -25.766 -15.859 1 95.69 306 PRO B O 1
ATOM 6456 N N . GLY B 1 307 ? -4.602 -27.125 -14.203 1 93.31 307 GLY B N 1
ATOM 6457 C CA . GLY B 1 307 ? -3.342 -27.5 -14.836 1 93.31 307 GLY B CA 1
ATOM 6458 C C . GLY B 1 307 ? -2.219 -26.516 -14.516 1 93.31 307 GLY B C 1
ATOM 6459 O O . GLY B 1 307 ? -1.121 -26.641 -15.07 1 93.31 307 GLY B O 1
ATOM 6460 N N . PHE B 1 308 ? -2.531 -25.562 -13.68 1 93.25 308 PHE B N 1
ATOM 6461 C CA . PHE B 1 308 ? -1.525 -24.562 -13.336 1 93.25 308 PHE B CA 1
ATOM 6462 C C . PHE B 1 308 ? -1.439 -24.375 -11.828 1 93.25 308 PHE B C 1
ATOM 6464 O O . PHE B 1 308 ? -2.434 -24.547 -11.117 1 93.25 308 PHE B O 1
ATOM 6471 N N . ASN B 1 309 ? -0.186 -24.125 -11.414 1 93.62 309 ASN B N 1
ATOM 6472 C CA . ASN B 1 309 ? 0.001 -23.469 -10.125 1 93.62 309 ASN B CA 1
ATOM 6473 C C . ASN B 1 309 ? -0.188 -21.953 -10.234 1 93.62 309 ASN B C 1
ATOM 6475 O O . ASN B 1 309 ? 0.562 -21.281 -10.938 1 93.62 309 ASN B O 1
ATOM 6479 N N . THR B 1 310 ? -1.168 -21.469 -9.602 1 93.69 310 THR B N 1
ATOM 6480 C CA . THR B 1 310 ? -1.413 -20.031 -9.617 1 93.69 310 THR B CA 1
ATOM 6481 C C . THR B 1 310 ? -0.872 -19.375 -8.352 1 93.69 310 THR B C 1
ATOM 6483 O O . THR B 1 310 ? -1.339 -19.672 -7.246 1 93.69 310 THR B O 1
ATOM 6486 N N . PHE B 1 311 ? 0.12 -18.531 -8.555 1 92.25 311 PHE B N 1
ATOM 6487 C CA . PHE B 1 311 ? 0.713 -17.797 -7.438 1 92.25 311 PHE B CA 1
ATOM 6488 C C . PHE B 1 311 ? 0.094 -16.422 -7.305 1 92.25 311 PHE B C 1
ATOM 6490 O O . PHE B 1 311 ? 0.058 -15.656 -8.273 1 92.25 311 PHE B O 1
ATOM 6497 N N . ILE B 1 312 ? -0.383 -16.125 -6.102 1 93.19 312 ILE B N 1
ATOM 6498 C CA . ILE B 1 312 ? -1.067 -14.867 -5.855 1 93.19 312 ILE B CA 1
ATOM 6499 C C . ILE B 1 312 ? -0.401 -14.133 -4.688 1 93.19 312 ILE B C 1
ATOM 6501 O O . ILE B 1 312 ? -0.91 -14.156 -3.566 1 93.19 312 ILE B O 1
ATOM 6505 N N . PRO B 1 313 ? 0.678 -13.461 -4.957 1 92.62 313 PRO B N 1
ATOM 6506 C CA . PRO B 1 313 ? 1.269 -12.633 -3.904 1 92.62 313 PRO B CA 1
ATOM 6507 C C . PRO B 1 313 ? 0.411 -11.414 -3.562 1 92.62 313 PRO B C 1
ATOM 6509 O O . PRO B 1 313 ? -0.207 -10.82 -4.449 1 92.62 313 PRO B O 1
ATOM 6512 N N . LEU B 1 314 ? 0.426 -11.023 -2.268 1 93 314 LEU B N 1
ATOM 6513 C CA . LEU B 1 314 ? -0.408 -9.922 -1.788 1 93 314 LEU B CA 1
ATOM 6514 C C . LEU B 1 314 ? 0.449 -8.789 -1.233 1 93 314 LEU B C 1
ATOM 6516 O O . LEU B 1 314 ? 1.503 -9.039 -0.642 1 93 314 LEU B O 1
ATOM 6520 N N . THR B 1 315 ? 0.032 -7.656 -1.461 1 92.62 315 THR B N 1
ATOM 6521 C CA . THR B 1 315 ? 0.517 -6.469 -0.763 1 92.62 315 THR B CA 1
ATOM 6522 C C . THR B 1 315 ? -0.642 -5.695 -0.145 1 92.62 315 THR B C 1
ATOM 6524 O O . THR B 1 315 ? -1.715 -5.586 -0.744 1 92.62 315 THR B O 1
ATOM 6527 N N . LYS B 1 316 ? -0.416 -5.188 1.021 1 94.56 316 LYS B N 1
ATOM 6528 C CA . LYS B 1 316 ? -1.486 -4.523 1.764 1 94.56 316 LYS B CA 1
ATOM 6529 C C . LYS B 1 316 ? -1.303 -3.01 1.762 1 94.56 316 LYS B C 1
ATOM 6531 O O . LYS B 1 316 ? -0.194 -2.514 1.971 1 94.56 316 LYS B O 1
ATOM 6536 N N . THR B 1 317 ? -2.365 -2.309 1.477 1 95.75 317 THR B N 1
ATOM 6537 C CA . THR B 1 317 ? -2.428 -0.854 1.569 1 95.75 317 THR B CA 1
ATOM 6538 C C . THR B 1 317 ? -3.57 -0.417 2.482 1 95.75 317 THR B C 1
ATOM 6540 O O . THR B 1 317 ? -4.684 -0.94 2.387 1 95.75 317 THR B O 1
ATOM 6543 N N . ILE B 1 318 ? -3.25 0.474 3.371 1 96.5 318 ILE B N 1
ATOM 6544 C CA . ILE B 1 318 ? -4.258 1.048 4.254 1 96.5 318 ILE B CA 1
ATOM 6545 C C . ILE B 1 318 ? -4.5 2.51 3.881 1 96.5 318 ILE B C 1
ATOM 6547 O O . ILE B 1 318 ? -3.555 3.297 3.795 1 96.5 318 ILE B O 1
ATOM 6551 N N . ILE B 1 319 ? -5.723 2.84 3.666 1 96.44 319 ILE B N 1
ATOM 6552 C CA . ILE B 1 319 ? -6.094 4.211 3.342 1 96.44 319 ILE B CA 1
ATOM 6553 C C . ILE B 1 319 ? -6.93 4.801 4.473 1 96.44 319 ILE B C 1
ATOM 6555 O O . ILE B 1 319 ? -7.941 4.219 4.875 1 96.44 319 ILE B O 1
ATOM 6559 N N . LYS B 1 320 ? -6.52 5.91 4.984 1 96.75 320 LYS B N 1
ATOM 6560 C CA . LYS B 1 320 ? -7.234 6.621 6.039 1 96.75 320 LYS B CA 1
ATOM 6561 C C . LYS B 1 320 ? -7.812 7.938 5.523 1 96.75 320 LYS B C 1
ATOM 6563 O O . LYS B 1 320 ? -7.07 8.82 5.094 1 96.75 320 LYS B O 1
ATOM 6568 N N . GLY B 1 321 ? -9.109 7.996 5.648 1 95.94 321 GLY B N 1
ATOM 6569 C CA . GLY B 1 321 ? -9.789 9.203 5.211 1 95.94 321 GLY B CA 1
ATOM 6570 C C . GLY B 1 321 ? -10.258 10.078 6.359 1 95.94 321 GLY B C 1
ATOM 6571 O O . GLY B 1 321 ? -10.188 9.672 7.52 1 95.94 321 GLY B O 1
ATOM 6572 N N . LYS B 1 322 ? -10.688 11.273 5.957 1 95.81 322 LYS B N 1
ATOM 6573 C CA . LYS B 1 322 ? -11.25 12.219 6.918 1 95.81 322 LYS B CA 1
ATOM 6574 C C . LYS B 1 322 ? -12.75 12.391 6.703 1 95.81 322 LYS B C 1
ATOM 6576 O O . LYS B 1 322 ? -13.227 12.391 5.566 1 95.81 322 LYS B O 1
ATOM 6581 N N . LYS B 1 323 ? -13.43 12.617 7.797 1 94.81 323 LYS B N 1
ATOM 6582 C CA . LYS B 1 323 ? -14.883 12.797 7.746 1 94.81 323 LYS B CA 1
ATOM 6583 C C . LYS B 1 323 ? -15.242 14.195 7.254 1 94.81 323 LYS B C 1
ATOM 6585 O O . LYS B 1 323 ? -14.367 15.039 7.055 1 94.81 323 LYS B O 1
ATOM 6590 N N . SER B 1 324 ? -16.609 14.234 7.02 1 92.56 324 SER B N 1
ATOM 6591 C CA . SER B 1 324 ? -17.109 15.57 6.707 1 92.56 324 SER B CA 1
ATOM 6592 C C . SER B 1 324 ? -16.625 16.594 7.734 1 92.56 324 SER B C 1
ATOM 6594 O O . SER B 1 324 ? -16.578 16.297 8.93 1 92.56 324 SER B O 1
ATOM 6596 N N . PRO B 1 325 ? -16.141 17.703 7.176 1 94 325 PRO B N 1
ATOM 6597 C CA . PRO B 1 325 ? -16.422 18.359 5.898 1 94 325 PRO B CA 1
ATOM 6598 C C . PRO B 1 325 ? -15.266 18.25 4.906 1 94 325 PRO B C 1
ATOM 6600 O O . PRO B 1 325 ? -15.281 18.891 3.855 1 94 325 PRO B O 1
ATOM 6603 N N . TYR B 1 326 ? -14.32 17.5 5.281 1 95.06 326 TYR B N 1
ATOM 6604 C CA . TYR B 1 326 ? -13.195 17.375 4.359 1 95.06 326 TYR B CA 1
ATOM 6605 C C . TYR B 1 326 ? -13.641 16.703 3.062 1 95.06 326 TYR B C 1
ATOM 6607 O O . TYR B 1 326 ? -14.672 16.031 3.023 1 95.06 326 TYR B O 1
ATOM 6615 N N . VAL B 1 327 ? -12.906 16.875 2.006 1 92.31 327 VAL B N 1
ATOM 6616 C CA . VAL B 1 327 ? -13.258 16.438 0.659 1 92.31 327 VAL B CA 1
ATOM 6617 C C . VAL B 1 327 ? -13.391 14.922 0.626 1 92.31 327 VAL B C 1
ATOM 6619 O O . VAL B 1 327 ? -14.211 14.383 -0.122 1 92.31 327 VAL B O 1
ATOM 6622 N N . THR B 1 328 ? -12.68 14.148 1.406 1 91.5 328 THR B N 1
ATOM 6623 C CA . THR B 1 328 ? -12.758 12.695 1.406 1 91.5 328 THR B CA 1
ATOM 6624 C C . THR B 1 328 ? -14.133 12.234 1.889 1 91.5 328 THR B C 1
ATOM 6626 O O . THR B 1 328 ? -14.664 11.234 1.401 1 91.5 328 THR B O 1
ATOM 6629 N N . ASN B 1 329 ? -14.703 12.93 2.85 1 92.62 329 ASN B N 1
ATOM 6630 C CA . ASN B 1 329 ? -16.047 12.695 3.342 1 92.62 329 ASN B CA 1
ATOM 6631 C C . ASN B 1 329 ? -16.297 11.211 3.629 1 92.62 329 ASN B C 1
ATOM 6633 O O . ASN B 1 329 ? -17.25 10.625 3.129 1 92.62 329 ASN B O 1
ATOM 6637 N N . CYS B 1 330 ? -15.375 10.633 4.332 1 93.81 330 CYS B N 1
ATOM 6638 C CA . CYS B 1 330 ? -15.484 9.203 4.617 1 93.81 330 CYS B CA 1
ATOM 6639 C C . CYS B 1 330 ? -16.578 8.938 5.648 1 93.81 330 CYS B C 1
ATOM 6641 O O . CYS B 1 330 ? -17.031 9.859 6.328 1 93.81 330 CYS B O 1
ATOM 6643 N N . THR B 1 331 ? -17.06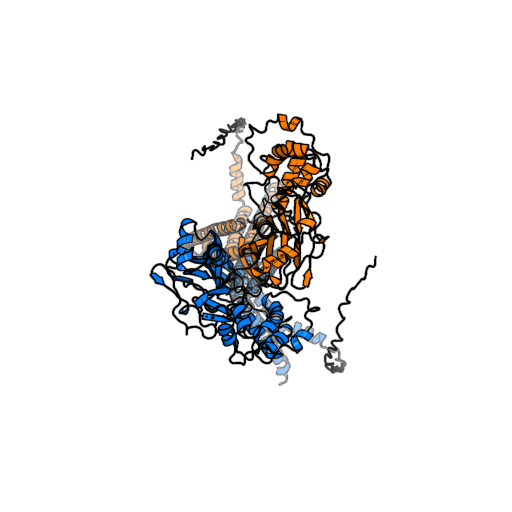2 7.742 5.664 1 92.31 331 THR B N 1
ATOM 6644 C CA . THR B 1 331 ? -18.109 7.312 6.59 1 92.31 331 THR B CA 1
ATOM 6645 C C . THR B 1 331 ? -17.688 6.051 7.336 1 92.31 331 THR B C 1
ATOM 6647 O O . THR B 1 331 ? -16.984 5.199 6.781 1 92.31 331 THR B O 1
ATOM 6650 N N . ASP B 1 332 ? -17.922 6.203 8.695 1 87.31 332 ASP B N 1
ATOM 6651 C CA . ASP B 1 332 ? -17.688 5 9.484 1 87.31 332 ASP B CA 1
ATOM 6652 C C . ASP B 1 332 ? -19 4.469 10.07 1 87.31 332 ASP B C 1
ATOM 6654 O O . ASP B 1 332 ? -19.812 5.238 10.602 1 87.31 332 ASP B O 1
ATOM 6658 N N . GLY B 1 333 ? -19.359 3.354 9.773 1 76.81 333 GLY B N 1
ATOM 6659 C CA . GLY B 1 333 ? -20.484 2.727 10.438 1 76.81 333 GLY B CA 1
ATOM 6660 C C . GLY B 1 333 ? -21.828 3.113 9.836 1 76.81 333 GLY B C 1
ATOM 6661 O O . GLY B 1 333 ? -21.906 3.463 8.656 1 76.81 333 GLY B O 1
ATOM 6662 N N . GLY B 1 334 ? -22.922 2.771 10.594 1 78.88 334 GLY B N 1
ATOM 6663 C CA . GLY B 1 334 ? -24.281 3.184 10.289 1 78.88 334 GLY B CA 1
ATOM 6664 C C . GLY B 1 334 ? -25.047 2.158 9.484 1 78.88 334 GLY B C 1
ATOM 6665 O O . GLY B 1 334 ? -26.016 2.494 8.805 1 78.88 334 GLY B O 1
ATOM 6666 N N . LEU B 1 335 ? -24.5 0.964 9.422 1 87.94 335 LEU B N 1
ATOM 6667 C CA . LEU B 1 335 ? -25.234 -0.042 8.656 1 87.94 335 LEU B CA 1
ATOM 6668 C C . LEU B 1 335 ? -26.156 -0.846 9.555 1 87.94 335 LEU B C 1
ATOM 6670 O O . LEU B 1 335 ? -25.922 -0.952 10.758 1 87.94 335 LEU B O 1
ATOM 6674 N N . LYS B 1 336 ? -27.188 -1.354 9.008 1 86.44 336 LYS B N 1
ATOM 6675 C CA . LYS B 1 336 ? -28.219 -2.09 9.742 1 86.44 336 LYS B CA 1
ATOM 6676 C C . LYS B 1 336 ? -27.844 -3.561 9.891 1 86.44 336 LYS B C 1
ATOM 6678 O O . LYS B 1 336 ? -28.031 -4.156 10.953 1 86.44 336 LYS B O 1
ATOM 6683 N N . TYR B 1 337 ? -27.266 -4.086 8.844 1 85.62 337 TYR B N 1
ATOM 6684 C CA . TYR B 1 337 ? -27.141 -5.535 8.797 1 85.62 337 TYR B CA 1
ATOM 6685 C C . TYR B 1 337 ? -25.688 -5.957 9 1 85.62 337 TYR B C 1
ATOM 6687 O O . TYR B 1 337 ? -25.406 -7.121 9.289 1 85.62 337 TYR B O 1
ATOM 6695 N N . PHE B 1 338 ? -24.797 -5.035 8.805 1 87.5 338 PHE B N 1
ATOM 6696 C CA . PHE B 1 338 ? -23.375 -5.383 8.844 1 87.5 338 PHE B CA 1
ATOM 6697 C C . PHE B 1 338 ? -22.641 -4.57 9.898 1 87.5 338 PHE B C 1
ATOM 6699 O O . PHE B 1 338 ? -22.984 -3.41 10.148 1 87.5 338 PHE B O 1
ATOM 6706 N N . ALA B 1 339 ? -21.609 -5.137 10.461 1 84.19 339 ALA B N 1
ATOM 6707 C CA . ALA B 1 339 ? -20.875 -4.52 11.555 1 84.19 339 ALA B CA 1
ATOM 6708 C C . ALA B 1 339 ? -19.828 -3.541 11.031 1 84.19 339 ALA B C 1
ATOM 6710 O O . ALA B 1 339 ? -19.5 -2.555 11.695 1 84.19 339 ALA B O 1
ATOM 6711 N N . THR B 1 340 ? -19.297 -3.846 9.883 1 88.06 340 THR B N 1
ATOM 6712 C CA . THR B 1 340 ? -18.219 -3.025 9.336 1 88.06 340 THR B CA 1
ATOM 6713 C C . THR B 1 340 ? -18.672 -2.34 8.047 1 88.06 340 THR B C 1
ATOM 6715 O O . THR B 1 340 ? -19.203 -2.986 7.148 1 88.06 340 THR B O 1
ATOM 6718 N N . TYR B 1 341 ? -18.406 -1.098 8.008 1 91.31 341 TYR B N 1
ATOM 6719 C CA . TYR B 1 341 ? -18.781 -0.333 6.824 1 91.31 341 TYR B CA 1
ATOM 6720 C C . TYR B 1 341 ? -17.703 -0.448 5.746 1 91.31 341 TYR B C 1
ATOM 6722 O O . TYR B 1 341 ? -16.531 -0.177 5.996 1 91.31 341 TYR B O 1
ATOM 6730 N N . THR B 1 342 ? -18.094 -0.929 4.586 1 89.62 342 THR B N 1
ATOM 6731 C CA . THR B 1 342 ? -17.391 -0.881 3.312 1 89.62 342 THR B CA 1
ATOM 6732 C C . THR B 1 342 ? -18.344 -0.49 2.184 1 89.62 342 THR B C 1
ATOM 6734 O O . THR B 1 342 ? -19.562 -0.627 2.312 1 89.62 342 THR B O 1
ATOM 6737 N N . PRO B 1 343 ? -17.781 0.092 1.165 1 88.44 343 PRO B N 1
ATOM 6738 C CA . PRO B 1 343 ? -18.672 0.396 0.051 1 88.44 343 PRO B CA 1
ATOM 6739 C C . PRO B 1 343 ? -19.484 -0.817 -0.401 1 88.44 343 PRO B C 1
ATOM 6741 O O . PRO B 1 343 ? -20.641 -0.678 -0.791 1 88.44 343 PRO B O 1
ATOM 6744 N N . ASN B 1 344 ? -18.922 -1.903 -0.27 1 88.5 344 ASN B N 1
ATOM 6745 C CA . ASN B 1 344 ? -19.609 -3.129 -0.665 1 88.5 344 ASN B CA 1
ATOM 6746 C C . ASN B 1 344 ? -20.734 -3.477 0.302 1 88.5 344 ASN B C 1
ATOM 6748 O O . ASN B 1 344 ? -21.844 -3.812 -0.125 1 88.5 344 ASN B O 1
ATOM 6752 N N . THR B 1 345 ? -20.453 -3.436 1.569 1 89.25 345 THR B N 1
ATOM 6753 C CA . THR B 1 345 ? -21.5 -3.738 2.537 1 89.25 345 THR B CA 1
ATOM 6754 C C . THR B 1 345 ? -22.625 -2.705 2.465 1 89.25 345 THR B C 1
ATOM 6756 O O . THR B 1 345 ? -23.797 -3.033 2.67 1 89.25 345 THR B O 1
ATOM 6759 N N . CYS B 1 346 ? -22.234 -1.48 2.184 1 90.25 346 CYS B N 1
ATOM 6760 C CA . CYS B 1 346 ? -23.219 -0.435 1.97 1 90.25 346 CYS B CA 1
ATOM 6761 C C . CYS B 1 346 ? -24.094 -0.753 0.763 1 90.25 346 CYS B C 1
ATOM 6763 O O . CYS B 1 346 ? -25.328 -0.642 0.832 1 90.25 346 CYS B O 1
ATOM 6765 N N . LEU B 1 347 ? -23.484 -1.129 -0.273 1 88.25 347 LEU B N 1
ATOM 6766 C CA . LEU B 1 347 ? -24.203 -1.474 -1.495 1 88.25 347 LEU B CA 1
ATOM 6767 C C . LEU B 1 347 ? -25.156 -2.646 -1.257 1 88.25 347 LEU B C 1
ATOM 6769 O O . LEU B 1 347 ? -26.328 -2.594 -1.646 1 88.25 347 LEU B O 1
ATOM 6773 N N . ILE B 1 348 ? -24.672 -3.666 -0.626 1 86.94 348 ILE B N 1
ATOM 6774 C CA . ILE B 1 348 ? -25.469 -4.867 -0.405 1 86.94 348 ILE B CA 1
ATOM 6775 C C . ILE B 1 348 ? -26.656 -4.543 0.497 1 86.94 348 ILE B C 1
ATOM 6777 O O . ILE B 1 348 ? -27.766 -5.043 0.282 1 86.94 348 ILE B O 1
ATOM 6781 N N . GLU B 1 349 ? -26.391 -3.762 1.483 1 88.88 349 GLU B N 1
ATOM 6782 C CA . GLU B 1 349 ? -27.484 -3.361 2.35 1 88.88 349 GLU B CA 1
ATOM 6783 C C . GLU B 1 349 ? -28.547 -2.574 1.574 1 88.88 349 GLU B C 1
ATOM 6785 O O . GLU B 1 349 ? -29.75 -2.781 1.762 1 88.88 349 GLU B O 1
ATOM 6790 N N . CYS B 1 350 ? -28.062 -1.681 0.777 1 88.56 350 CYS B N 1
ATOM 6791 C CA . CYS B 1 350 ? -28.953 -0.894 -0.067 1 88.56 350 CYS B CA 1
ATOM 6792 C C . CYS B 1 350 ? -29.797 -1.797 -0.966 1 88.56 350 CYS B C 1
ATOM 6794 O O . CYS B 1 350 ? -31.016 -1.625 -1.066 1 88.56 350 CYS B O 1
ATOM 6796 N N . LEU B 1 351 ? -29.203 -2.797 -1.532 1 85.88 351 LEU B N 1
ATOM 6797 C CA . LEU B 1 351 ? -29.891 -3.729 -2.418 1 85.88 351 LEU B CA 1
ATOM 6798 C C . LEU B 1 351 ? -30.828 -4.637 -1.63 1 85.88 351 LEU B C 1
ATOM 6800 O O . LEU B 1 351 ? -31.906 -4.984 -2.109 1 85.88 351 LEU B O 1
ATOM 6804 N N . THR B 1 352 ? -30.359 -4.992 -0.496 1 86.38 352 THR B N 1
ATOM 6805 C CA . THR B 1 352 ? -31.172 -5.836 0.374 1 86.38 352 THR B CA 1
ATOM 6806 C C . THR B 1 352 ? -32.469 -5.121 0.77 1 86.38 352 THR B C 1
ATOM 6808 O O . THR B 1 352 ? -33.531 -5.711 0.743 1 86.38 352 THR B O 1
ATOM 6811 N N . ASP B 1 353 ? -32.312 -3.879 1.078 1 88.25 353 ASP B N 1
ATOM 6812 C CA . ASP B 1 353 ? -33.5 -3.088 1.444 1 88.25 353 ASP B CA 1
ATOM 6813 C C . ASP B 1 353 ? -34.438 -2.934 0.259 1 88.25 353 ASP B C 1
ATOM 6815 O O . ASP B 1 353 ? -35.656 -3.033 0.417 1 88.25 353 ASP B O 1
ATOM 6819 N N . ALA B 1 354 ? -33.875 -2.689 -0.853 1 87.69 354 ALA B N 1
ATOM 6820 C CA . ALA B 1 354 ? -34.719 -2.553 -2.055 1 87.69 354 ALA B CA 1
ATOM 6821 C C . ALA B 1 354 ? -35.438 -3.854 -2.373 1 87.69 354 ALA B C 1
ATOM 6823 O O . ALA B 1 354 ? -36.625 -3.842 -2.719 1 87.69 354 ALA B O 1
ATOM 6824 N N . ALA B 1 355 ? -34.75 -4.961 -2.283 1 85.88 355 ALA B N 1
ATOM 6825 C CA . ALA B 1 355 ? -35.344 -6.266 -2.551 1 85.88 355 ALA B CA 1
ATOM 6826 C C . ALA B 1 355 ? -36.438 -6.582 -1.544 1 85.88 355 ALA B C 1
ATOM 6828 O O . ALA B 1 355 ? -37.5 -7.098 -1.914 1 85.88 355 ALA B O 1
ATOM 6829 N N . PHE B 1 356 ? -36.156 -6.281 -0.321 1 86.88 356 PHE B N 1
ATOM 6830 C CA . PHE B 1 356 ? -37.125 -6.559 0.726 1 86.88 356 PHE B CA 1
ATOM 6831 C C . PHE B 1 356 ? -38.375 -5.73 0.523 1 86.88 356 PHE B C 1
ATOM 6833 O O . PHE B 1 356 ? -39.5 -6.207 0.769 1 86.88 356 PHE B O 1
ATOM 6840 N N . GLU B 1 357 ? -38.188 -4.598 0.154 1 87.19 357 GLU B N 1
ATOM 6841 C CA . GLU B 1 357 ? -39.344 -3.705 -0.063 1 87.19 357 GLU B CA 1
ATOM 6842 C C . GLU B 1 357 ? -40.188 -4.188 -1.221 1 87.19 357 GLU B C 1
ATOM 6844 O O . GLU B 1 357 ? -41.438 -4.105 -1.157 1 87.19 357 GLU B O 1
ATOM 6849 N N . GLU B 1 358 ? -39.562 -4.668 -2.18 1 87.06 358 GLU B N 1
ATOM 6850 C CA . GLU B 1 358 ? -40.281 -5.066 -3.381 1 87.06 358 GLU B CA 1
ATOM 6851 C C . GLU B 1 358 ? -40.781 -6.504 -3.275 1 87.06 358 GLU B C 1
ATOM 6853 O O . GLU B 1 358 ? -41.906 -6.805 -3.662 1 87.06 358 GLU B O 1
ATOM 6858 N N . CYS B 1 359 ? -39.938 -7.395 -2.773 1 84.44 359 CYS B N 1
ATOM 6859 C CA . CYS B 1 359 ? -40.25 -8.82 -2.816 1 84.44 359 CYS B CA 1
ATOM 6860 C C . CYS B 1 359 ? -40.812 -9.297 -1.483 1 84.44 359 CYS B C 1
ATOM 6862 O O . CYS B 1 359 ? -41.438 -10.359 -1.412 1 84.44 359 CYS B O 1
ATOM 6864 N N . GLY B 1 360 ? -40.562 -8.648 -0.454 1 84.62 360 GLY B N 1
ATOM 6865 C CA . GLY B 1 360 ? -41.062 -9.031 0.863 1 84.62 360 GLY B CA 1
ATOM 6866 C C . GLY B 1 360 ? -40.188 -10.07 1.539 1 84.62 360 GLY B C 1
ATOM 6867 O O . GLY B 1 360 ? -40.562 -10.648 2.561 1 84.62 360 GLY B O 1
ATOM 6868 N N . CYS B 1 361 ? -39.125 -10.367 0.957 1 81.75 361 CYS B N 1
ATOM 6869 C CA . CYS B 1 361 ? -38.188 -11.336 1.48 1 81.75 361 CYS B CA 1
ATOM 6870 C C . CYS B 1 361 ? -36.75 -10.945 1.125 1 81.75 361 CYS B C 1
ATOM 6872 O O . CYS B 1 361 ? -36.531 -10.031 0.321 1 81.75 361 CYS B O 1
ATOM 6874 N N . PHE B 1 362 ? -35.812 -11.672 1.808 1 80.88 362 PHE B N 1
ATOM 6875 C CA . PHE B 1 362 ? -34.406 -11.414 1.537 1 80.88 362 PHE B CA 1
ATOM 6876 C C . PHE B 1 362 ? -33.875 -12.32 0.428 1 80.88 362 PHE B C 1
ATOM 6878 O O . PHE B 1 362 ? -34.25 -13.5 0.368 1 80.88 362 PHE B O 1
ATOM 6885 N N . LEU B 1 363 ? -33.062 -11.734 -0.402 1 77.88 363 LEU B N 1
ATOM 6886 C CA . LEU B 1 363 ? -32.406 -12.578 -1.408 1 77.88 363 LEU B CA 1
ATOM 6887 C C . LEU B 1 363 ? -31.328 -13.461 -0.778 1 77.88 363 LEU B C 1
ATOM 6889 O O . LEU B 1 363 ? -30.703 -13.062 0.201 1 77.88 363 LEU B O 1
ATOM 6893 N N . PRO B 1 364 ? -31.078 -14.648 -1.363 1 72.81 364 PRO B N 1
ATOM 6894 C CA . PRO B 1 364 ? -30.125 -15.578 -0.769 1 72.81 364 PRO B CA 1
ATOM 6895 C C . PRO B 1 364 ? -28.719 -14.984 -0.656 1 72.81 364 PRO B C 1
ATOM 6897 O O . PRO B 1 364 ? -27.984 -15.312 0.274 1 72.81 364 PRO B O 1
ATOM 6900 N N . TRP B 1 365 ? -28.328 -14.188 -1.555 1 70.75 365 TRP B N 1
ATOM 6901 C CA . TRP B 1 365 ? -26.953 -13.703 -1.564 1 70.75 365 TRP B CA 1
ATOM 6902 C C . TRP B 1 365 ? -26.828 -12.398 -0.79 1 70.75 365 TRP B C 1
ATOM 6904 O O . TRP B 1 365 ? -25.75 -11.812 -0.722 1 70.75 365 TRP B O 1
ATOM 6914 N N . THR B 1 366 ? -27.891 -11.984 -0.333 1 65.69 366 THR B N 1
ATOM 6915 C CA . THR B 1 366 ? -27.828 -10.758 0.461 1 65.69 366 THR B CA 1
ATOM 6916 C C . THR B 1 366 ? -27.984 -11.07 1.946 1 65.69 366 THR B C 1
ATOM 6918 O O . THR B 1 366 ? -28.984 -11.664 2.359 1 65.69 366 THR B O 1
ATOM 6921 N N . SER B 1 367 ? -27.031 -11.828 2.797 1 59.06 367 SER B N 1
ATOM 6922 C CA . SER B 1 367 ? -27.016 -12.438 4.125 1 59.06 367 SER B CA 1
ATOM 6923 C C . SER B 1 367 ? -27.531 -11.461 5.18 1 59.06 367 SER B C 1
ATOM 6925 O O . SER B 1 367 ? -27.422 -11.727 6.379 1 59.06 367 SER B O 1
ATOM 6927 N N . GLY B 1 368 ? -27.953 -10.375 4.984 1 55.22 368 GLY B N 1
ATOM 6928 C CA . GLY B 1 368 ? -27.859 -9.484 6.125 1 55.22 368 GLY B CA 1
ATOM 6929 C C . GLY B 1 368 ? -28.906 -9.766 7.191 1 55.22 368 GLY B C 1
ATOM 6930 O O . GLY B 1 368 ? -28.656 -9.539 8.383 1 55.22 368 GLY B O 1
ATOM 6931 N N . GLY B 1 369 ? -30.312 -9.93 6.965 1 55.62 369 GLY B N 1
ATOM 6932 C CA . GLY B 1 369 ? -31.328 -9.695 7.984 1 55.62 369 GLY B CA 1
ATOM 6933 C C . GLY B 1 369 ? -31.969 -10.977 8.484 1 55.62 369 GLY B C 1
ATOM 6934 O O . GLY B 1 369 ? -31.672 -12.062 7.988 1 55.62 369 GLY B O 1
ATOM 6935 N N . ASP B 1 370 ? -32.469 -10.984 9.758 1 60.19 370 ASP B N 1
ATOM 6936 C CA . ASP B 1 370 ? -33.219 -12.039 10.43 1 60.19 370 ASP B CA 1
ATOM 6937 C C . ASP B 1 370 ? -34.5 -12.375 9.656 1 60.19 370 ASP B C 1
ATOM 6939 O O . ASP B 1 370 ? -35.312 -13.211 10.102 1 60.19 370 ASP B O 1
ATOM 6943 N N . GLY B 1 371 ? -34.594 -11.922 8.492 1 63.88 371 GLY B N 1
ATOM 6944 C CA . GLY B 1 371 ? -35.844 -12.156 7.793 1 63.88 371 GLY B CA 1
ATOM 6945 C C . GLY B 1 371 ? -35.844 -13.43 6.969 1 63.88 371 GLY B C 1
ATOM 6946 O O . GLY B 1 371 ? -34.844 -14.141 6.926 1 63.88 371 GLY B O 1
ATOM 6947 N N . GLU B 1 372 ? -37.062 -13.727 6.453 1 74.94 372 GLU B N 1
ATOM 6948 C CA . GLU B 1 372 ? -37.219 -14.922 5.629 1 74.94 372 GLU B CA 1
ATOM 6949 C C . GLU B 1 372 ? -36.531 -14.766 4.285 1 74.94 372 GLU B C 1
ATOM 6951 O O . GLU B 1 372 ? -36.625 -13.719 3.643 1 74.94 372 GLU B O 1
ATOM 6956 N N . VAL B 1 373 ? -35.75 -15.703 3.9 1 78.12 373 VAL B N 1
ATOM 6957 C CA . VAL B 1 373 ? -35.062 -15.719 2.615 1 78.12 373 VAL B CA 1
ATOM 6958 C C . VAL B 1 373 ? -36.031 -16.125 1.51 1 78.12 373 VAL B C 1
ATOM 6960 O O . VAL B 1 373 ? -36.875 -17.016 1.693 1 78.12 373 VAL B O 1
ATOM 6963 N N . CYS B 1 374 ? -35.938 -15.422 0.442 1 75.38 374 CYS B N 1
ATOM 6964 C CA . CYS B 1 374 ? -36.812 -15.688 -0.687 1 75.38 374 CYS B CA 1
ATOM 6965 C C . CYS B 1 374 ? -36.625 -17.094 -1.215 1 75.38 374 CYS B C 1
ATOM 6967 O O . CYS B 1 374 ? -35.5 -17.609 -1.228 1 75.38 374 CYS B O 1
ATOM 6969 N N . ASP B 1 375 ? -37.75 -17.656 -1.575 1 69.88 375 ASP B N 1
ATOM 6970 C CA . ASP B 1 375 ? -37.625 -18.906 -2.318 1 69.88 375 ASP B CA 1
ATOM 6971 C C . ASP B 1 375 ? -37.094 -18.656 -3.725 1 69.88 375 ASP B C 1
ATOM 6973 O O . ASP B 1 375 ? -37 -17.516 -4.168 1 69.88 375 ASP B O 1
ATOM 6977 N N . PHE B 1 376 ? -36.656 -19.641 -4.352 1 66.38 376 PHE B N 1
ATOM 6978 C CA . PHE B 1 376 ? -36 -19.531 -5.645 1 66.38 376 PHE B CA 1
ATOM 6979 C C . PHE B 1 376 ? -36.906 -18.859 -6.664 1 66.38 376 PHE B C 1
ATOM 6981 O O . PHE B 1 376 ? -36.438 -18.016 -7.453 1 66.38 376 PHE B O 1
ATOM 6988 N N . GLU B 1 377 ? -38.156 -19.203 -6.633 1 64.56 377 GLU B N 1
ATOM 6989 C CA . GLU B 1 377 ? -39.094 -18.641 -7.582 1 64.56 377 GLU B CA 1
ATOM 6990 C C . GLU B 1 377 ? -39.25 -17.125 -7.379 1 64.56 377 GLU B C 1
ATOM 6992 O O . GLU B 1 377 ? -39.219 -16.359 -8.344 1 64.56 377 GLU B O 1
ATOM 6997 N N . THR B 1 378 ? -39.438 -16.812 -6.172 1 71.81 378 THR B N 1
ATOM 6998 C CA . THR B 1 378 ? -39.594 -15.391 -5.855 1 71.81 378 THR B CA 1
ATOM 6999 C C . THR B 1 378 ? -38.312 -14.617 -6.172 1 71.81 378 THR B C 1
ATOM 7001 O O . THR B 1 378 ? -38.375 -13.5 -6.699 1 71.81 378 THR B O 1
ATOM 7004 N N . ALA B 1 379 ? -37.188 -15.203 -5.844 1 71.31 379 ALA B N 1
ATOM 7005 C CA . ALA B 1 379 ? -35.906 -14.562 -6.098 1 71.31 379 ALA B CA 1
ATOM 7006 C C . ALA B 1 379 ? -35.688 -14.312 -7.59 1 71.31 379 ALA B C 1
ATOM 7008 O O . ALA B 1 379 ? -35.219 -13.258 -7.988 1 71.31 379 ALA B O 1
ATOM 7009 N N . ALA B 1 380 ? -36.094 -15.258 -8.336 1 66.06 380 ALA B N 1
ATOM 7010 C CA . ALA B 1 380 ? -35.875 -15.156 -9.781 1 66.06 380 ALA B CA 1
ATOM 7011 C C . ALA B 1 380 ? -36.844 -14.141 -10.406 1 66.06 380 ALA B C 1
ATOM 7013 O O . ALA B 1 380 ? -36.469 -13.398 -11.312 1 66.06 380 ALA B O 1
ATOM 7014 N N . SER B 1 381 ? -38.094 -14.055 -9.93 1 68.06 381 SER B N 1
ATOM 7015 C CA . SER B 1 381 ? -39.094 -13.234 -10.562 1 68.06 381 SER B CA 1
ATOM 7016 C C . SER B 1 381 ? -39.031 -11.789 -10.055 1 68.06 381 SER B C 1
ATOM 7018 O O . SER B 1 381 ? -39.312 -10.859 -10.812 1 68.06 381 SER B O 1
ATOM 7020 N N . CYS B 1 382 ? -38.594 -11.656 -8.867 1 75 382 CYS B N 1
ATOM 7021 C CA . CYS B 1 382 ? -38.75 -10.344 -8.234 1 75 382 CYS B CA 1
ATOM 7022 C C . CYS B 1 382 ? -37.406 -9.617 -8.203 1 75 382 CYS B C 1
ATOM 7024 O O . CYS B 1 382 ? -37.375 -8.383 -8.117 1 75 382 CYS B O 1
ATOM 7026 N N . SER B 1 383 ? -36.344 -10.32 -8.328 1 74.25 383 SER B N 1
ATOM 7027 C CA . SER B 1 383 ? -35.031 -9.742 -8.102 1 74.25 383 SER B CA 1
ATOM 7028 C C . SER B 1 383 ? -34.719 -8.664 -9.133 1 74.25 383 SER B C 1
ATOM 7030 O O . SER B 1 383 ? -34.156 -7.609 -8.797 1 74.25 383 SER B O 1
ATOM 7032 N N . PHE B 1 384 ? -35 -8.992 -10.297 1 71.25 384 PHE B N 1
ATOM 7033 C CA . PHE B 1 384 ? -34.625 -8.055 -11.367 1 71.25 384 PHE B CA 1
ATOM 7034 C C . PHE B 1 384 ? -35.344 -6.723 -11.164 1 71.25 384 PHE B C 1
ATOM 7036 O O . PHE B 1 384 ? -34.688 -5.668 -11.195 1 71.25 384 PHE B O 1
ATOM 7043 N N . ASN B 1 385 ? -36.594 -6.762 -10.953 1 73.69 385 ASN B N 1
ATOM 7044 C CA . ASN B 1 385 ? -37.344 -5.539 -10.773 1 73.69 385 ASN B CA 1
ATOM 7045 C C . ASN B 1 385 ? -36.938 -4.793 -9.508 1 73.69 385 ASN B C 1
ATOM 7047 O O . ASN B 1 385 ? -36.938 -3.561 -9.484 1 73.69 385 ASN B O 1
ATOM 7051 N N . ALA B 1 386 ? -36.594 -5.562 -8.57 1 79.12 386 ALA B N 1
ATOM 7052 C CA . ALA B 1 386 ? -36.219 -4.969 -7.285 1 79.12 386 ALA B CA 1
ATOM 7053 C C . ALA B 1 386 ? -34.906 -4.227 -7.367 1 79.12 386 ALA B C 1
ATOM 7055 O O . ALA B 1 386 ? -34.688 -3.232 -6.668 1 79.12 386 ALA B O 1
ATOM 7056 N N . LEU B 1 387 ? -34.062 -4.691 -8.203 1 80.12 387 LEU B N 1
ATOM 7057 C CA . LEU B 1 387 ? -32.688 -4.195 -8.148 1 80.12 387 LEU B CA 1
ATOM 7058 C C . LEU B 1 387 ? -32.406 -3.225 -9.297 1 80.12 387 LEU B C 1
ATOM 7060 O O . LEU B 1 387 ? -31.469 -2.432 -9.234 1 80.12 387 LEU B O 1
ATOM 7064 N N . VAL B 1 388 ? -33.219 -3.275 -10.258 1 77.56 388 VAL B N 1
ATOM 7065 C CA . VAL B 1 388 ? -32.969 -2.451 -11.43 1 77.56 388 VAL B CA 1
ATOM 7066 C C . VAL B 1 388 ? -33.156 -0.976 -11.078 1 77.56 388 VAL B C 1
ATOM 7068 O O . VAL B 1 388 ? -34.156 -0.583 -10.484 1 77.56 388 VAL B O 1
ATOM 7071 N N . GLY B 1 389 ? -32.125 -0.178 -11.344 1 77.5 389 GLY B N 1
ATOM 7072 C CA . GLY B 1 389 ? -32.219 1.271 -11.242 1 77.5 389 GLY B CA 1
ATOM 7073 C C . GLY B 1 389 ? -32 1.775 -9.82 1 77.5 389 GLY B C 1
ATOM 7074 O O . GLY B 1 389 ? -32.219 2.953 -9.539 1 77.5 389 GLY B O 1
ATOM 7075 N N . VAL B 1 390 ? -31.734 0.877 -8.898 1 83.5 390 VAL B N 1
ATOM 7076 C CA . VAL B 1 390 ? -31.531 1.305 -7.516 1 83.5 390 VAL B CA 1
ATOM 7077 C C . VAL B 1 390 ? -30.203 2.055 -7.398 1 83.5 390 VAL B C 1
ATOM 7079 O O . VAL B 1 390 ? -29.172 1.579 -7.879 1 83.5 390 VAL B O 1
ATOM 7082 N N . ASP B 1 391 ? -30.234 3.322 -6.941 1 88.19 391 ASP B N 1
ATOM 7083 C CA . ASP B 1 391 ? -29.047 4.133 -6.699 1 88.19 391 ASP B CA 1
ATOM 7084 C C . ASP B 1 391 ? -28.578 3.996 -5.254 1 88.19 391 ASP B C 1
ATOM 7086 O O . ASP B 1 391 ? -29.344 4.234 -4.32 1 88.19 391 ASP B O 1
ATOM 7090 N N . CYS B 1 392 ? -27.5 3.488 -5.039 1 87.94 392 CYS B N 1
ATOM 7091 C CA . CYS B 1 392 ? -26.922 3.277 -3.713 1 87.94 392 CYS B CA 1
ATOM 7092 C C . CYS B 1 392 ? -25.672 4.125 -3.516 1 87.94 392 CYS B C 1
ATOM 7094 O O . CYS B 1 392 ? -24.562 3.668 -3.773 1 87.94 392 CYS B O 1
ATOM 7096 N N . PRO B 1 393 ? -25.828 5.391 -3.1 1 88.81 393 PRO B N 1
ATOM 7097 C CA . PRO B 1 393 ? -24.641 6.199 -2.855 1 88.81 393 PRO B CA 1
ATOM 7098 C C . PRO B 1 393 ? -23.828 5.723 -1.646 1 88.81 393 PRO B C 1
ATOM 7100 O O . PRO B 1 393 ? -24.359 5.668 -0.533 1 88.81 393 PRO B O 1
ATOM 7103 N N . CYS B 1 394 ? -22.719 5.211 -1.84 1 90.44 394 CYS B N 1
ATOM 7104 C CA . CYS B 1 394 ? -21.844 4.742 -0.771 1 90.44 394 CYS B CA 1
ATOM 7105 C C . CYS B 1 394 ? -20.516 5.492 -0.782 1 90.44 394 CYS B C 1
ATOM 7107 O O . CYS B 1 394 ? -19.797 5.473 -1.781 1 90.44 394 CYS B O 1
ATOM 7109 N N . ASN B 1 395 ? -20.156 6.113 0.342 1 91.38 395 ASN B N 1
ATOM 7110 C CA . ASN B 1 395 ? -18.906 6.844 0.485 1 91.38 395 ASN B CA 1
ATOM 7111 C C . ASN B 1 395 ? -17.75 5.902 0.786 1 91.38 395 ASN B C 1
ATOM 7113 O O . ASN B 1 395 ? -17.953 4.719 1.046 1 91.38 395 ASN B O 1
ATOM 7117 N N . MET B 1 396 ? -16.547 6.508 0.674 1 92.12 396 MET B N 1
ATOM 7118 C CA . MET B 1 396 ? -15.383 5.715 1.058 1 92.12 396 MET B CA 1
ATOM 7119 C C . MET B 1 396 ? -15.344 5.508 2.568 1 92.12 396 MET B C 1
ATOM 7121 O O . MET B 1 396 ? -15.805 6.359 3.328 1 92.12 396 MET B O 1
ATOM 7125 N N . PRO B 1 397 ? -14.906 4.391 2.969 1 94.38 397 PRO B N 1
ATOM 7126 C CA . PRO B 1 397 ? -14.727 4.184 4.41 1 94.38 397 PRO B CA 1
ATOM 7127 C C . PRO B 1 397 ? -13.57 4.996 4.984 1 94.38 397 PRO B C 1
ATOM 7129 O O . PRO B 1 397 ? -12.641 5.348 4.258 1 94.38 397 PRO B O 1
ATOM 7132 N N . CYS B 1 398 ? -13.609 5.355 6.266 1 95.62 398 CYS B N 1
ATOM 7133 C CA . CYS B 1 398 ? -12.555 6.137 6.906 1 95.62 398 CYS B CA 1
ATOM 7134 C C . CYS B 1 398 ? -11.289 5.305 7.074 1 95.62 398 CYS B C 1
ATOM 7136 O O . CYS B 1 398 ? -10.188 5.855 7.164 1 95.62 398 CYS B O 1
ATOM 7138 N N . LEU B 1 399 ? -11.477 4.02 7.219 1 94.56 399 LEU B N 1
ATOM 7139 C CA . LEU B 1 399 ? -10.367 3.068 7.211 1 94.56 399 LEU B CA 1
ATOM 7140 C C . LEU B 1 399 ? -10.602 1.976 6.172 1 94.56 399 LEU B C 1
ATOM 7142 O O . LEU B 1 399 ? -11.516 1.162 6.312 1 94.56 399 LEU B O 1
ATOM 7146 N N . GLU B 1 400 ? -9.773 2.031 5.172 1 93.19 400 GLU B N 1
ATOM 7147 C CA . GLU B 1 400 ? -9.914 1.056 4.094 1 93.19 400 GLU B CA 1
ATOM 7148 C C . GLU B 1 400 ? -8.656 0.203 3.951 1 93.19 400 GLU B C 1
ATOM 7150 O O . GLU B 1 400 ? -7.547 0.73 3.92 1 93.19 400 GLU B O 1
ATOM 7155 N N . GLU B 1 401 ? -8.875 -1.084 3.885 1 92.06 401 GLU B N 1
ATOM 7156 C CA . GLU B 1 401 ? -7.789 -2.016 3.594 1 92.06 401 GLU B CA 1
ATOM 7157 C C . GLU B 1 401 ? -7.887 -2.553 2.168 1 92.06 401 GLU B C 1
ATOM 7159 O O . GLU B 1 401 ? -8.938 -3.064 1.765 1 92.06 401 GLU B O 1
ATOM 7164 N N . GLN B 1 402 ? -6.836 -2.385 1.472 1 92.62 402 GLN B N 1
ATOM 7165 C CA . GLN B 1 402 ? -6.777 -2.883 0.101 1 92.62 402 GLN B CA 1
ATOM 7166 C C . GLN B 1 402 ? -5.66 -3.908 -0.066 1 92.62 402 GLN B C 1
ATOM 7168 O O . GLN B 1 402 ? -4.578 -3.754 0.503 1 92.62 402 GLN B O 1
ATOM 7173 N N . TYR B 1 403 ? -6.012 -4.922 -0.829 1 92.69 403 TYR B N 1
ATOM 7174 C CA . TYR B 1 403 ? -5.027 -5.941 -1.175 1 92.69 403 TYR B CA 1
ATOM 7175 C C . TYR B 1 403 ? -4.746 -5.945 -2.672 1 92.69 403 TYR B C 1
ATOM 7177 O O . TYR B 1 403 ? -5.66 -6.129 -3.48 1 92.69 403 TYR B O 1
ATOM 7185 N N . LYS B 1 404 ? -3.549 -5.668 -2.941 1 90.38 404 LYS B N 1
ATOM 7186 C CA . LYS B 1 404 ? -3.127 -5.746 -4.34 1 90.38 404 LYS B CA 1
ATOM 7187 C C . LYS B 1 404 ? -2.469 -7.086 -4.641 1 90.38 404 LYS B C 1
ATOM 7189 O O . LYS B 1 404 ? -1.751 -7.637 -3.803 1 90.38 404 LYS B O 1
ATOM 7194 N N . THR B 1 405 ? -2.797 -7.516 -5.859 1 89.88 405 THR B N 1
ATOM 7195 C CA . THR B 1 405 ? -2.287 -8.828 -6.223 1 89.88 405 THR B CA 1
ATOM 7196 C C . THR B 1 405 ? -1.652 -8.805 -7.609 1 89.88 405 THR B C 1
ATOM 7198 O O . THR B 1 405 ? -1.906 -7.887 -8.398 1 89.88 405 THR B O 1
ATOM 7201 N N . ARG B 1 406 ? -0.746 -9.727 -7.797 1 88.31 406 ARG B N 1
ATOM 7202 C CA . ARG B 1 406 ? -0.191 -10.07 -9.102 1 88.31 406 ARG B CA 1
ATOM 7203 C C . ARG B 1 406 ? -0.232 -11.578 -9.336 1 88.31 406 ARG B C 1
ATOM 7205 O O . ARG B 1 406 ? -0.007 -12.359 -8.414 1 88.31 406 ARG B O 1
ATOM 7212 N N . VAL B 1 407 ? -0.607 -11.906 -10.531 1 91.5 407 VAL B N 1
ATOM 7213 C CA . VAL B 1 407 ? -0.788 -13.336 -10.773 1 91.5 407 VAL B CA 1
ATOM 7214 C C . VAL B 1 407 ? 0.303 -13.836 -11.719 1 91.5 407 VAL B C 1
ATOM 7216 O O . VAL B 1 407 ? 0.646 -13.172 -12.695 1 91.5 407 VAL B O 1
ATOM 7219 N N . SER B 1 408 ? 0.905 -14.922 -11.344 1 91.88 408 SER B N 1
ATOM 7220 C CA . SER B 1 408 ? 1.814 -15.68 -12.195 1 91.88 408 SER B CA 1
ATOM 7221 C C . SER B 1 408 ? 1.561 -17.188 -12.078 1 91.88 408 SER B C 1
ATOM 7223 O O . SER B 1 408 ? 0.872 -17.625 -11.164 1 91.88 408 SER B O 1
ATOM 7225 N N . MET B 1 409 ? 2.008 -17.906 -13.102 1 92.81 409 MET B N 1
ATOM 7226 C CA . MET B 1 409 ? 1.618 -19.312 -13.133 1 92.81 409 MET B CA 1
ATOM 7227 C C . MET B 1 409 ? 2.783 -20.188 -13.57 1 92.81 409 MET B C 1
ATOM 7229 O O . MET B 1 409 ? 3.668 -19.734 -14.297 1 92.81 409 MET B O 1
ATOM 7233 N N . THR B 1 410 ? 2.795 -21.375 -13.047 1 92.75 410 THR B N 1
ATOM 7234 C CA . THR B 1 410 ? 3.611 -22.469 -13.539 1 92.75 410 THR B CA 1
ATOM 7235 C C . THR B 1 410 ? 2.738 -23.672 -13.898 1 92.75 410 THR B C 1
ATOM 7237 O O . THR B 1 410 ? 1.528 -23.656 -13.664 1 92.75 410 THR B O 1
ATOM 7240 N N . ALA B 1 411 ? 3.402 -24.594 -14.547 1 91.94 411 ALA B N 1
ATOM 7241 C CA . ALA B 1 411 ? 2.637 -25.766 -14.93 1 91.94 411 ALA B CA 1
ATOM 7242 C C . ALA B 1 411 ? 2.586 -26.781 -13.797 1 91.94 411 ALA B C 1
ATOM 7244 O O . ALA B 1 411 ? 3.574 -26.984 -13.086 1 91.94 411 ALA B O 1
ATOM 7245 N N . THR B 1 412 ? 1.494 -27.359 -13.586 1 90.62 412 THR B N 1
ATOM 7246 C CA . THR B 1 412 ? 1.325 -28.438 -12.625 1 90.62 412 THR B CA 1
ATOM 7247 C C . THR B 1 412 ? 0.443 -29.547 -13.211 1 90.62 412 THR B C 1
ATOM 7249 O O . THR B 1 412 ? -0.471 -29.266 -13.984 1 90.62 412 THR B O 1
ATOM 7252 N N . PRO B 1 413 ? 0.612 -30.766 -12.914 1 89.75 413 PRO B N 1
ATOM 7253 C CA . PRO B 1 413 ? 1.819 -31.234 -12.242 1 89.75 413 PRO B CA 1
ATOM 7254 C C . PRO B 1 413 ? 3.02 -31.344 -13.18 1 89.75 413 PRO B C 1
ATOM 7256 O O . PRO B 1 413 ? 2.85 -31.453 -14.398 1 89.75 413 PRO B O 1
ATOM 7259 N N . ALA B 1 414 ? 4.137 -31.234 -12.562 1 90 414 ALA B N 1
ATOM 7260 C CA . ALA B 1 414 ? 5.336 -31.578 -13.32 1 90 414 ALA B CA 1
ATOM 7261 C C . ALA B 1 414 ? 5.285 -33.031 -13.805 1 90 414 ALA B C 1
ATOM 7263 O O . ALA B 1 414 ? 4.637 -33.875 -13.18 1 90 414 ALA B O 1
ATOM 7264 N N . GLN B 1 415 ? 6 -33.312 -14.836 1 88.44 415 GLN B N 1
ATOM 7265 C CA . GLN B 1 415 ? 5.926 -34.625 -15.477 1 88.44 415 GLN B CA 1
ATOM 7266 C C . GLN B 1 415 ? 6.289 -35.75 -14.508 1 88.44 415 GLN B C 1
ATOM 7268 O O . GLN B 1 415 ? 5.625 -36.781 -14.469 1 88.44 415 GLN B O 1
ATOM 7273 N N . TYR B 1 416 ? 7.266 -35.531 -13.719 1 85.56 416 TYR B N 1
ATOM 7274 C CA . TYR B 1 416 ? 7.742 -36.594 -12.812 1 85.56 416 TYR B CA 1
ATOM 7275 C C . TYR B 1 416 ? 6.68 -36.938 -11.781 1 85.56 416 TYR B C 1
ATOM 7277 O O . TYR B 1 416 ? 6.668 -38.062 -11.25 1 85.56 416 TYR B O 1
ATOM 7285 N N . ALA B 1 417 ? 5.766 -36 -11.477 1 88.56 417 ALA B N 1
ATOM 7286 C CA . ALA B 1 417 ? 4.816 -36.156 -10.375 1 88.56 417 ALA B CA 1
ATOM 7287 C C . ALA B 1 417 ? 3.5 -36.75 -10.867 1 88.56 417 ALA B C 1
ATOM 7289 O O . ALA B 1 417 ? 2.66 -37.188 -10.062 1 88.56 417 ALA B O 1
ATOM 7290 N N . ILE B 1 418 ? 3.285 -36.906 -12.156 1 90.19 418 ILE B N 1
ATOM 7291 C CA . ILE B 1 418 ? 2.002 -37.25 -12.75 1 90.19 418 ILE B CA 1
ATOM 7292 C C . ILE B 1 418 ? 1.605 -38.656 -12.305 1 90.19 418 ILE B C 1
ATOM 7294 O O . ILE B 1 418 ? 0.496 -38.875 -11.812 1 90.19 418 ILE B O 1
ATOM 7298 N N . PRO B 1 419 ? 2.508 -39.625 -12.383 1 90.44 419 PRO B N 1
ATOM 7299 C CA . PRO B 1 419 ? 2.092 -41 -11.984 1 90.44 419 PRO B CA 1
ATOM 7300 C C . PRO B 1 419 ? 1.684 -41.062 -10.516 1 90.44 419 PRO B C 1
ATOM 7302 O O . PRO B 1 419 ? 0.667 -41.688 -10.188 1 90.44 419 PRO B O 1
ATOM 7305 N N . THR B 1 420 ? 2.432 -40.438 -9.734 1 89.25 420 THR B N 1
ATOM 7306 C CA . THR B 1 420 ? 2.15 -40.469 -8.297 1 89.25 420 THR B CA 1
ATOM 7307 C C . THR B 1 420 ? 0.815 -39.781 -7.996 1 89.25 420 THR B C 1
ATOM 7309 O O . THR B 1 420 ? 0.036 -40.281 -7.18 1 89.25 420 THR B O 1
ATOM 7312 N N . LEU B 1 421 ? 0.541 -38.719 -8.633 1 91.44 421 LEU B N 1
ATOM 7313 C CA . LEU B 1 421 ? -0.694 -38 -8.383 1 91.44 421 LEU B CA 1
ATOM 7314 C C . LEU B 1 421 ? -1.896 -38.75 -8.953 1 91.44 421 LEU B C 1
ATOM 7316 O O . LEU B 1 421 ? -2.98 -38.719 -8.375 1 91.44 421 LEU B O 1
ATOM 7320 N N . CYS B 1 422 ? -1.702 -39.344 -10.062 1 94.06 422 CYS B N 1
ATOM 7321 C CA . CYS B 1 422 ? -2.768 -40.188 -10.625 1 94.06 422 CYS B CA 1
ATOM 7322 C C . CYS B 1 422 ? -3.186 -41.281 -9.656 1 94.06 422 CYS B C 1
ATOM 7324 O O . CYS B 1 422 ? -4.379 -41.5 -9.438 1 94.06 422 CYS B O 1
ATOM 7326 N N . ASP B 1 423 ? -2.201 -41.906 -9.07 1 94 423 ASP B N 1
ATOM 7327 C CA . ASP B 1 423 ? -2.471 -42.969 -8.102 1 94 423 ASP B CA 1
ATOM 7328 C C . ASP B 1 423 ? -3.109 -42.406 -6.836 1 94 423 ASP B C 1
ATOM 7330 O O . ASP B 1 423 ? -4.074 -42.969 -6.32 1 94 423 ASP B O 1
ATOM 7334 N N . LYS B 1 424 ? -2.574 -41.344 -6.398 1 92.44 424 LYS B N 1
ATOM 7335 C CA . LYS B 1 424 ? -3.025 -40.75 -5.145 1 92.44 424 LYS B CA 1
ATOM 7336 C C . LYS B 1 424 ? -4.492 -40.344 -5.227 1 92.44 424 LYS B C 1
ATOM 7338 O O . LYS B 1 424 ? -5.254 -40.531 -4.277 1 92.44 424 LYS B O 1
ATOM 7343 N N . TYR B 1 425 ? -4.898 -39.75 -6.348 1 93.81 425 TYR B N 1
ATOM 7344 C CA . TYR B 1 425 ? -6.242 -39.188 -6.445 1 93.81 425 TYR B CA 1
ATOM 7345 C C . TYR B 1 425 ? -7.145 -40.094 -7.297 1 93.81 425 TYR B C 1
ATOM 7347 O O . TYR B 1 425 ? -8.312 -39.75 -7.527 1 93.81 425 TYR B O 1
ATOM 7355 N N . ASN B 1 426 ? -6.656 -41.156 -7.738 1 94.25 426 ASN B N 1
ATOM 7356 C CA . ASN B 1 426 ? -7.398 -42.062 -8.594 1 94.25 426 ASN B CA 1
ATOM 7357 C C . ASN B 1 426 ? -7.988 -41.344 -9.805 1 94.25 426 ASN B C 1
ATOM 7359 O O . ASN B 1 426 ? -9.195 -41.438 -10.055 1 94.25 426 ASN B O 1
ATOM 7363 N N . MET B 1 427 ? -7.113 -40.625 -10.477 1 95.12 427 MET B N 1
ATOM 7364 C CA . MET B 1 427 ? -7.457 -39.875 -11.68 1 95.12 427 MET B CA 1
ATOM 7365 C C . MET B 1 427 ? -6.504 -40.188 -12.82 1 95.12 427 MET B C 1
ATOM 7367 O O . MET B 1 427 ? -5.352 -40.562 -12.586 1 95.12 427 MET B O 1
ATOM 7371 N N . THR B 1 428 ? -7.039 -40.094 -14.008 1 94.88 428 THR B N 1
ATOM 7372 C CA . THR B 1 428 ? -6.164 -40.219 -15.164 1 94.88 428 THR B CA 1
ATOM 7373 C C . THR B 1 428 ? -5.305 -38.969 -15.336 1 94.88 428 THR B C 1
ATOM 7375 O O . THR B 1 428 ? -5.566 -37.938 -14.711 1 94.88 428 THR B O 1
ATOM 7378 N N . GLN B 1 429 ? -4.293 -39.125 -16.172 1 92.69 429 GLN B N 1
ATOM 7379 C CA . GLN B 1 429 ? -3.43 -37.969 -16.453 1 92.69 429 GLN B CA 1
ATOM 7380 C C . GLN B 1 429 ? -4.23 -36.812 -17.031 1 92.69 429 GLN B C 1
ATOM 7382 O O . GLN B 1 429 ? -4.008 -35.656 -16.672 1 92.69 429 GLN B O 1
ATOM 7387 N N . GLU B 1 430 ? -5.113 -37.094 -17.875 1 93.12 430 GLU B N 1
ATOM 7388 C CA . GLU B 1 430 ? -5.949 -36.062 -18.484 1 93.12 430 GLU B CA 1
ATOM 7389 C C . GLU B 1 430 ? -6.852 -35.406 -17.438 1 93.12 430 GLU B C 1
ATOM 7391 O O . GLU B 1 430 ? -7.043 -34.188 -17.469 1 93.12 430 GLU B O 1
ATOM 7396 N N . GLU B 1 431 ? -7.363 -36.188 -16.547 1 94.44 431 GLU B N 1
ATOM 7397 C CA . GLU B 1 431 ? -8.227 -35.656 -15.5 1 94.44 431 GLU B CA 1
ATOM 7398 C C . GLU B 1 431 ? -7.453 -34.719 -14.57 1 94.44 431 GLU B C 1
ATOM 7400 O O . GLU B 1 431 ? -7.977 -33.688 -14.141 1 94.44 431 GLU B O 1
ATOM 7405 N N . ILE B 1 432 ? -6.285 -35.094 -14.289 1 94 432 ILE B N 1
ATOM 7406 C CA . ILE B 1 432 ? -5.465 -34.281 -13.414 1 94 432 ILE B CA 1
ATOM 7407 C C . ILE B 1 432 ? -5.203 -32.938 -14.07 1 94 432 ILE B C 1
ATOM 7409 O O . ILE B 1 432 ? -5.363 -31.875 -13.438 1 94 432 ILE B O 1
ATOM 7413 N N . ARG B 1 433 ? -4.887 -32.938 -15.281 1 91.31 433 ARG B N 1
ATOM 7414 C CA . ARG B 1 433 ? -4.562 -31.703 -16.016 1 91.31 433 ARG B CA 1
ATOM 7415 C C . ARG B 1 433 ? -5.801 -30.844 -16.203 1 91.31 433 ARG B C 1
ATOM 7417 O O . ARG B 1 433 ? -5.707 -29.609 -16.188 1 91.31 433 ARG B O 1
ATOM 7424 N N . ASN B 1 434 ? -6.941 -31.453 -16.25 1 94.19 434 ASN B N 1
ATOM 7425 C CA . ASN B 1 434 ? -8.164 -30.719 -16.562 1 94.19 434 ASN B CA 1
ATOM 7426 C C . ASN B 1 434 ? -8.914 -30.297 -15.305 1 94.19 434 ASN B C 1
ATOM 7428 O O . ASN B 1 434 ? -9.82 -29.469 -15.367 1 94.19 434 ASN B O 1
ATOM 7432 N N . ASN B 1 435 ? -8.492 -30.797 -14.148 1 96.06 435 ASN B N 1
ATOM 7433 C CA . ASN B 1 435 ? -9.352 -30.531 -12.992 1 96.06 435 ASN B CA 1
ATOM 7434 C C . ASN B 1 435 ? -8.547 -29.984 -11.82 1 96.06 435 ASN B C 1
ATOM 7436 O O . ASN B 1 435 ? -9.102 -29.297 -10.953 1 96.06 435 ASN B O 1
ATOM 7440 N N . ILE B 1 436 ? -7.301 -30.25 -11.742 1 95.5 436 ILE B N 1
ATOM 7441 C CA . ILE B 1 436 ? -6.535 -29.859 -10.562 1 95.5 436 ILE B CA 1
ATOM 7442 C C . ILE B 1 436 ? -6.098 -28.406 -10.688 1 95.5 436 ILE B C 1
ATOM 7444 O O . ILE B 1 436 ? -5.562 -28 -11.727 1 95.5 436 ILE B O 1
ATOM 7448 N N . VAL B 1 437 ? -6.395 -27.641 -9.68 1 96.12 437 VAL B N 1
ATOM 7449 C CA . VAL B 1 437 ? -5.992 -26.234 -9.578 1 96.12 437 VAL B CA 1
ATOM 7450 C C . VAL B 1 437 ? -5.219 -26.016 -8.273 1 96.12 437 VAL B C 1
ATOM 7452 O O . VAL B 1 437 ? -5.711 -26.344 -7.195 1 96.12 437 VAL B O 1
ATOM 7455 N N . ASP B 1 438 ? -4.02 -25.531 -8.406 1 95.06 438 ASP B N 1
ATOM 7456 C CA . ASP B 1 438 ? -3.223 -25.203 -7.227 1 95.06 438 ASP B CA 1
ATOM 7457 C C . ASP B 1 438 ? -3.166 -23.688 -7.016 1 95.06 438 ASP B C 1
ATOM 7459 O O . ASP B 1 438 ? -2.877 -22.938 -7.945 1 95.06 438 ASP B O 1
ATOM 7463 N N . LEU B 1 439 ? -3.434 -23.281 -5.805 1 95.19 439 LEU B N 1
ATOM 7464 C CA . LEU B 1 439 ? -3.395 -21.875 -5.441 1 95.19 439 LEU B CA 1
ATOM 7465 C C . LEU B 1 439 ? -2.377 -21.625 -4.332 1 95.19 439 LEU B C 1
ATOM 7467 O O . LEU B 1 439 ? -2.312 -22.391 -3.363 1 95.19 439 LEU B O 1
ATOM 7471 N N . TYR B 1 440 ? -1.588 -20.641 -4.551 1 93 440 TYR B N 1
ATOM 7472 C CA . TYR B 1 440 ? -0.654 -20.156 -3.535 1 93 440 TYR B CA 1
ATOM 7473 C C . TYR B 1 440 ? -0.908 -18.688 -3.205 1 93 440 TYR B C 1
ATOM 7475 O O . TYR B 1 440 ? -0.666 -17.812 -4.035 1 93 440 TYR B O 1
ATOM 7483 N N . ILE B 1 441 ? -1.374 -18.438 -2.049 1 94.06 441 ILE B N 1
ATOM 7484 C CA . ILE B 1 441 ? -1.695 -17.078 -1.621 1 94.06 441 ILE B CA 1
ATOM 7485 C C . ILE B 1 441 ? -0.812 -16.688 -0.438 1 94.06 441 ILE B C 1
ATOM 7487 O O . ILE B 1 441 ? -0.824 -17.359 0.6 1 94.06 441 ILE B O 1
ATOM 7491 N N . TYR B 1 442 ? -0.056 -15.656 -0.616 1 91.94 442 TYR B N 1
ATOM 7492 C CA . TYR B 1 442 ? 0.893 -15.25 0.415 1 91.94 442 TYR B CA 1
ATOM 7493 C C . TYR B 1 442 ? 1.22 -13.766 0.303 1 91.94 442 TYR B C 1
ATOM 7495 O O . TYR B 1 442 ? 0.912 -13.133 -0.709 1 91.94 442 TYR B O 1
ATOM 7503 N N . PHE B 1 443 ? 1.785 -13.203 1.379 1 92.19 443 PHE B N 1
ATOM 7504 C CA . PHE B 1 443 ? 2.273 -11.828 1.318 1 92.19 443 PHE B CA 1
ATOM 7505 C C . PHE B 1 443 ? 3.684 -11.781 0.746 1 92.19 443 PHE B C 1
ATOM 7507 O O . PHE B 1 443 ? 4.566 -12.523 1.188 1 92.19 443 PHE B O 1
ATOM 7514 N N . GLU B 1 444 ? 3.877 -10.914 -0.237 1 89.62 444 GLU B N 1
ATOM 7515 C CA . GLU B 1 444 ? 5.215 -10.812 -0.813 1 89.62 444 GLU B CA 1
ATOM 7516 C C . GLU B 1 444 ? 6.062 -9.781 -0.065 1 89.62 444 GLU B C 1
ATOM 7518 O O . GLU B 1 444 ? 7.285 -9.758 -0.203 1 89.62 444 GLU B O 1
ATOM 7523 N N . ASP B 1 445 ? 5.387 -8.945 0.631 1 86.88 445 ASP B N 1
ATOM 7524 C CA . ASP B 1 445 ? 6.047 -7.906 1.413 1 86.88 445 ASP B CA 1
ATOM 7525 C C . ASP B 1 445 ? 5.355 -7.707 2.76 1 86.88 445 ASP B C 1
ATOM 7527 O O . ASP B 1 445 ? 4.125 -7.688 2.834 1 86.88 445 ASP B O 1
ATOM 7531 N N . MET B 1 446 ? 6.172 -7.582 3.809 1 87.25 446 MET B N 1
ATOM 7532 C CA . MET B 1 446 ? 5.582 -7.379 5.129 1 87.25 446 MET B CA 1
ATOM 7533 C C . MET B 1 446 ? 5.391 -5.895 5.414 1 87.25 446 MET B C 1
ATOM 7535 O O . MET B 1 446 ? 4.844 -5.527 6.457 1 87.25 446 MET B O 1
ATOM 7539 N N . ARG B 1 447 ? 5.758 -5.176 4.477 1 88.94 447 ARG B N 1
ATOM 7540 C CA . ARG B 1 447 ? 5.523 -3.74 4.598 1 88.94 447 ARG B CA 1
ATOM 7541 C C . ARG B 1 447 ? 4.102 -3.383 4.172 1 88.94 447 ARG B C 1
ATOM 7543 O O . ARG B 1 447 ? 3.611 -3.877 3.152 1 88.94 447 ARG B O 1
ATOM 7550 N N . VAL B 1 448 ? 3.541 -2.482 4.945 1 93.19 448 VAL B N 1
ATOM 7551 C CA . VAL B 1 448 ? 2.209 -1.97 4.637 1 93.19 448 VAL B CA 1
ATOM 7552 C C . VAL B 1 448 ? 2.305 -0.508 4.207 1 93.19 448 VAL B C 1
ATOM 7554 O O . VAL B 1 448 ? 2.939 0.304 4.883 1 93.19 448 VAL B O 1
ATOM 7557 N N . THR B 1 449 ? 1.729 -0.253 3.041 1 93.31 449 THR B N 1
ATOM 7558 C CA . THR B 1 449 ? 1.634 1.132 2.594 1 93.31 449 THR B CA 1
ATOM 7559 C C . THR B 1 449 ? 0.453 1.835 3.258 1 93.31 449 THR B C 1
ATOM 7561 O O . THR B 1 449 ? -0.685 1.37 3.164 1 93.31 449 THR B O 1
ATOM 7564 N N . VAL B 1 450 ? 0.768 2.898 3.92 1 94.75 450 VAL B N 1
ATOM 7565 C CA . VAL B 1 450 ? -0.293 3.654 4.578 1 94.75 450 VAL B CA 1
ATOM 7566 C C . VAL B 1 450 ? -0.465 5.008 3.893 1 94.75 450 VAL B C 1
ATOM 7568 O O . VAL B 1 450 ? 0.473 5.809 3.842 1 94.75 450 VAL B O 1
ATOM 7571 N N . ILE B 1 451 ? -1.591 5.195 3.363 1 95.12 451 ILE B N 1
ATOM 7572 C CA . ILE B 1 451 ? -1.967 6.473 2.764 1 95.12 451 ILE B CA 1
ATOM 7573 C C . ILE B 1 451 ? -2.916 7.223 3.697 1 95.12 451 ILE B C 1
ATOM 7575 O O . ILE B 1 451 ? -4.051 6.793 3.912 1 95.12 451 ILE B O 1
ATOM 7579 N N . GLU B 1 452 ? -2.494 8.281 4.172 1 94.56 452 GLU B N 1
ATOM 7580 C CA . GLU B 1 452 ? -3.291 9.039 5.129 1 94.56 452 GLU B CA 1
ATOM 7581 C C . GLU B 1 452 ? -3.643 10.422 4.578 1 94.56 452 GLU B C 1
ATOM 7583 O O . GLU B 1 452 ? -2.764 11.156 4.133 1 94.56 452 GLU B O 1
ATOM 7588 N N . HIS B 1 453 ? -4.965 10.719 4.637 1 94.5 453 HIS B N 1
ATOM 7589 C CA . HIS B 1 453 ? -5.426 12.062 4.289 1 94.5 453 HIS B CA 1
ATOM 7590 C C . HIS B 1 453 ? -5.465 12.969 5.512 1 94.5 453 HIS B C 1
ATOM 7592 O O . HIS B 1 453 ? -6.148 12.664 6.492 1 94.5 453 HIS B O 1
ATOM 7598 N N . LYS B 1 454 ? -4.691 14 5.395 1 91.81 454 LYS B N 1
ATOM 7599 C CA . LYS B 1 454 ? -4.637 14.984 6.473 1 91.81 454 LYS B CA 1
ATOM 7600 C C . LYS B 1 454 ? -5.152 16.344 6.008 1 91.81 454 LYS B C 1
ATOM 7602 O O . LYS B 1 454 ? -5.18 16.625 4.805 1 91.81 454 LYS B O 1
ATOM 7607 N N . GLY B 1 455 ? -5.684 17.047 6.957 1 91.94 455 GLY B N 1
ATOM 7608 C CA . GLY B 1 455 ? -6.074 18.406 6.586 1 91.94 455 GLY B CA 1
ATOM 7609 C C . GLY B 1 455 ? -4.926 19.219 6.043 1 91.94 455 GLY B C 1
ATOM 7610 O O . GLY B 1 455 ? -3.885 19.359 6.688 1 91.94 455 GLY B O 1
ATOM 7611 N N . ALA B 1 456 ? -5.152 19.828 4.891 1 91.38 456 ALA B N 1
ATOM 7612 C CA . ALA B 1 456 ? -4.094 20.609 4.246 1 91.38 456 ALA B CA 1
ATOM 7613 C C . ALA B 1 456 ? -3.941 21.969 4.898 1 91.38 456 ALA B C 1
ATOM 7615 O O . ALA B 1 456 ? -2.848 22.547 4.918 1 91.38 456 ALA B O 1
ATOM 7616 N N . TYR B 1 457 ? -4.988 22.562 5.312 1 93.44 457 TYR B N 1
ATOM 7617 C CA . TYR B 1 457 ? -5.07 23.891 5.91 1 93.44 457 TYR B CA 1
ATOM 7618 C C . TYR B 1 457 ? -6.059 23.891 7.07 1 93.44 457 TYR B C 1
ATOM 7620 O O . TYR B 1 457 ? -7.273 23.844 6.863 1 93.44 457 TYR B O 1
ATOM 7628 N N . GLU B 1 458 ? -5.414 23.984 8.336 1 91.25 458 GLU B N 1
ATOM 7629 C CA . GLU B 1 458 ? -6.23 23.891 9.539 1 91.25 458 GLU B CA 1
ATOM 7630 C C . GLU B 1 458 ? -6.473 25.266 10.148 1 91.25 458 GLU B C 1
ATOM 7632 O O . GLU B 1 458 ? -5.965 26.281 9.656 1 91.25 458 GLU B O 1
ATOM 7637 N N . PHE B 1 459 ? -7.293 25.328 11.219 1 91.25 459 PHE B N 1
ATOM 7638 C CA . PHE B 1 459 ? -7.695 26.562 11.867 1 91.25 459 PHE B CA 1
ATOM 7639 C C . PHE B 1 459 ? -6.484 27.312 12.406 1 91.25 459 PHE B C 1
ATOM 7641 O O . PHE B 1 459 ? -6.414 28.531 12.32 1 91.25 459 PHE B O 1
ATOM 7648 N N . TYR B 1 460 ? -5.516 26.594 12.961 1 89.19 460 TYR B N 1
ATOM 7649 C CA . TYR B 1 460 ? -4.344 27.266 13.523 1 89.19 460 TYR B CA 1
ATOM 7650 C C . TYR B 1 460 ? -3.488 27.875 12.414 1 89.19 460 TYR B C 1
ATOM 7652 O O . TYR B 1 460 ? -2.814 28.891 12.633 1 89.19 460 TYR B O 1
ATOM 7660 N N . ASP B 1 461 ? -3.594 27.281 11.219 1 92.5 461 ASP B N 1
ATOM 7661 C CA . ASP B 1 461 ? -2.906 27.891 10.078 1 92.5 461 ASP B CA 1
ATOM 7662 C C . ASP B 1 461 ? -3.568 29.203 9.672 1 92.5 461 ASP B C 1
ATOM 7664 O O . ASP B 1 461 ? -2.883 30.172 9.367 1 92.5 461 ASP B O 1
ATOM 7668 N N . LEU B 1 462 ? -4.84 29.141 9.711 1 94.25 462 LEU B N 1
ATOM 7669 C CA . LEU B 1 462 ? -5.609 30.328 9.359 1 94.25 462 LEU B CA 1
ATOM 7670 C C . LEU B 1 462 ? -5.305 31.484 10.305 1 94.25 462 LEU B C 1
ATOM 7672 O O . LEU B 1 462 ? -5.012 32.594 9.867 1 94.25 462 LEU B O 1
ATOM 7676 N N . THR B 1 463 ? -5.371 31.219 11.602 1 94.25 463 THR B N 1
ATOM 7677 C CA . THR B 1 463 ? -5.148 32.25 12.594 1 94.25 463 THR B CA 1
ATOM 7678 C C . THR B 1 463 ? -3.721 32.781 12.508 1 94.25 463 THR B C 1
ATOM 7680 O O . THR B 1 463 ? -3.496 34 12.641 1 94.25 463 THR B O 1
ATOM 7683 N N . SER B 1 464 ? -2.791 31.938 12.227 1 94.38 464 SER B N 1
ATOM 7684 C CA . SER B 1 464 ? -1.399 32.375 12.094 1 94.38 464 SER B CA 1
ATOM 7685 C C . SER B 1 464 ? -1.196 33.219 10.844 1 94.38 464 SER B C 1
ATOM 7687 O O . SER B 1 464 ? -0.518 34.25 10.891 1 94.38 464 SER B O 1
ATOM 7689 N N . ASP B 1 465 ? -1.813 32.844 9.789 1 95.69 465 ASP B N 1
ATOM 7690 C CA . ASP B 1 465 ? -1.666 33.594 8.539 1 95.69 465 ASP B CA 1
ATOM 7691 C C . ASP B 1 465 ? -2.342 34.938 8.641 1 95.69 465 ASP B C 1
ATOM 7693 O O . ASP B 1 465 ? -1.789 35.938 8.188 1 95.69 465 ASP B O 1
ATOM 7697 N N . VAL B 1 466 ? -3.459 34.969 9.211 1 95.69 466 VAL B N 1
ATOM 7698 C CA . VAL B 1 466 ? -4.164 36.25 9.398 1 95.69 466 VAL B CA 1
ATOM 7699 C C . VAL B 1 466 ? -3.375 37.125 10.352 1 95.69 466 VAL B C 1
ATOM 7701 O O . VAL B 1 466 ? -3.285 38.344 10.141 1 95.69 466 VAL B O 1
ATOM 7704 N N . GLY B 1 467 ? -2.857 36.5 11.359 1 94.69 467 GLY B N 1
ATOM 7705 C CA . GLY B 1 467 ? -2.012 37.25 12.281 1 94.69 467 GLY B CA 1
ATOM 7706 C C . GLY B 1 467 ? -0.788 37.844 11.609 1 94.69 467 GLY B C 1
ATOM 7707 O O . GLY B 1 467 ? -0.432 39 11.867 1 94.69 467 GLY B O 1
ATOM 7708 N N . GLY B 1 468 ? -0.157 37.031 10.805 1 93.88 468 GLY B N 1
ATOM 7709 C CA . GLY B 1 468 ? 0.974 37.562 10.047 1 93.88 468 GLY B CA 1
ATOM 7710 C C . GLY B 1 468 ? 0.599 38.688 9.109 1 93.88 468 GLY B C 1
ATOM 7711 O O . GLY B 1 468 ? 1.344 39.656 8.977 1 93.88 468 GLY B O 1
ATOM 7712 N N . GLU B 1 469 ? -0.556 38.656 8.555 1 95.12 469 GLU B N 1
ATOM 7713 C CA . GLU B 1 469 ? -1 39.656 7.598 1 95.12 469 GLU B CA 1
ATOM 7714 C C . GLU B 1 469 ? -1.373 40.969 8.297 1 95.12 469 GLU B C 1
ATOM 7716 O O . GLU B 1 469 ? -1.029 42.031 7.832 1 95.12 469 GLU B O 1
ATOM 7721 N N . ILE B 1 470 ? -2.137 40.812 9.391 1 94.88 470 ILE B N 1
ATOM 7722 C CA . ILE B 1 470 ? -2.533 42.031 10.102 1 94.88 470 ILE B CA 1
ATOM 7723 C C . ILE B 1 470 ? -1.3 42.719 10.688 1 94.88 470 ILE B C 1
ATOM 7725 O O . ILE B 1 470 ? -1.223 43.938 10.711 1 94.88 470 ILE B O 1
ATOM 7729 N N . GLY B 1 471 ? -0.303 41.938 11.125 1 92.06 471 GLY B N 1
ATOM 7730 C CA . GLY B 1 471 ? 0.96 42.5 11.586 1 92.06 471 GLY B CA 1
ATOM 7731 C C . GLY B 1 471 ? 1.769 43.156 10.484 1 92.06 471 GLY B C 1
ATOM 7732 O O . GLY B 1 471 ? 2.344 44.219 10.688 1 92.06 471 GLY B O 1
ATOM 7733 N N . LEU B 1 472 ? 1.751 42.594 9.336 1 92 472 LEU B N 1
ATOM 7734 C CA . LEU B 1 472 ? 2.549 43.094 8.219 1 92 472 LEU B CA 1
ATOM 7735 C C . LEU B 1 472 ? 1.939 44.344 7.633 1 92 472 LEU B C 1
ATOM 7737 O O . LEU B 1 472 ? 2.658 45.312 7.328 1 92 472 LEU B O 1
ATOM 7741 N N . LEU B 1 473 ? 0.629 44.406 7.594 1 95.25 473 LEU B N 1
ATOM 7742 C CA . LEU B 1 473 ? -0.009 45.5 6.848 1 95.25 473 LEU B CA 1
ATOM 7743 C C . LEU B 1 473 ? -0.451 46.594 7.785 1 95.25 473 LEU B C 1
ATOM 7745 O O . LEU B 1 473 ? -0.334 47.781 7.445 1 95.25 473 LEU B O 1
ATOM 7749 N N . LEU B 1 474 ? -0.94 46.25 8.992 1 94.75 474 LEU B N 1
ATOM 7750 C CA . LEU B 1 474 ? -1.555 47.25 9.852 1 94.75 474 LEU B CA 1
ATOM 7751 C C . LEU B 1 474 ? -0.842 47.344 11.195 1 94.75 474 LEU B C 1
ATOM 7753 O O . LEU B 1 474 ? -1.035 48.281 11.945 1 94.75 474 LEU B O 1
ATOM 7757 N N . GLY B 1 475 ? 0.009 46.438 11.477 1 93.25 475 GLY B N 1
ATOM 7758 C CA . GLY B 1 475 ? 0.639 46.406 12.781 1 93.25 475 GLY B CA 1
ATOM 7759 C C . GLY B 1 475 ? -0.358 46.312 13.922 1 93.25 475 GLY B C 1
ATOM 7760 O O . GLY B 1 475 ? -0.147 46.906 14.984 1 93.25 475 GLY B O 1
ATOM 7761 N N . ALA B 1 476 ? -1.506 45.781 13.648 1 94 476 ALA B N 1
ATOM 7762 C CA . ALA B 1 476 ? -2.594 45.688 14.617 1 94 476 ALA B CA 1
ATOM 7763 C C . ALA B 1 476 ? -2.73 44.25 15.164 1 94 476 ALA B C 1
ATOM 7765 O O . ALA B 1 476 ? -2.037 43.344 14.711 1 94 476 ALA B O 1
ATOM 7766 N N . SER B 1 477 ? -3.41 44.062 16.234 1 94.94 477 SER B N 1
ATOM 7767 C CA . SER B 1 477 ? -3.721 42.781 16.875 1 94.94 477 SER B CA 1
ATOM 7768 C C . SER B 1 477 ? -5.199 42.688 17.234 1 94.94 477 SER B C 1
ATOM 7770 O O . SER B 1 477 ? -5.98 43.594 16.922 1 94.94 477 SER B O 1
ATOM 7772 N N . VAL B 1 478 ? -5.582 41.562 17.766 1 93.81 478 VAL B N 1
ATOM 7773 C CA . VAL B 1 478 ? -6.953 41.406 18.25 1 93.81 478 VAL B CA 1
ATOM 7774 C C . VAL B 1 478 ? -7.246 42.406 19.344 1 93.81 478 VAL B C 1
ATOM 7776 O O . VAL B 1 478 ? -8.367 42.938 19.438 1 93.81 478 VAL B O 1
ATOM 7779 N N . LEU B 1 479 ? -6.234 42.75 20.094 1 94.06 479 LEU B N 1
ATOM 7780 C CA . LEU B 1 479 ? -6.395 43.719 21.156 1 94.06 479 LEU B CA 1
ATOM 7781 C C . LEU B 1 479 ? -6.652 45.125 20.594 1 94.06 479 LEU B C 1
ATOM 7783 O O . LEU B 1 479 ? -7.336 45.938 21.219 1 94.06 479 LEU B O 1
ATOM 7787 N N . THR B 1 480 ? -6.098 45.406 19.453 1 93.56 480 THR B N 1
ATOM 7788 C CA . THR B 1 480 ? -6.387 46.656 18.781 1 93.56 480 THR B CA 1
ATOM 7789 C C . THR B 1 480 ? -7.875 46.781 18.469 1 93.56 480 THR B C 1
ATOM 7791 O O . THR B 1 480 ? -8.453 47.875 18.562 1 93.56 480 THR B O 1
ATOM 7794 N N . LEU B 1 481 ? -8.445 45.688 18.078 1 91.69 481 LEU B N 1
ATOM 7795 C CA . LEU B 1 481 ? -9.883 45.688 17.828 1 91.69 481 LEU B CA 1
ATOM 7796 C C . LEU B 1 481 ? -10.656 46.031 19.094 1 91.69 481 LEU B C 1
ATOM 7798 O O . LEU B 1 481 ? -11.633 46.781 19.031 1 91.69 481 LEU B O 1
ATOM 7802 N N . PHE B 1 482 ? -10.211 45.594 20.188 1 93.38 482 PHE B N 1
ATOM 7803 C CA . PHE B 1 482 ? -10.883 45.875 21.438 1 93.38 482 PHE B CA 1
ATOM 7804 C C . PHE B 1 482 ? -10.656 47.344 21.844 1 93.38 482 PHE B C 1
ATOM 7806 O O . PHE B 1 482 ? -11.492 47.938 22.531 1 93.38 482 PHE B O 1
ATOM 7813 N N . GLU B 1 483 ? -9.492 47.969 21.469 1 92.81 483 GLU B N 1
ATOM 7814 C CA . GLU B 1 483 ? -9.289 49.375 21.672 1 92.81 483 GLU B CA 1
ATOM 7815 C C . GLU B 1 483 ? -10.375 50.188 20.953 1 92.81 483 GLU B C 1
ATOM 7817 O O . GLU B 1 483 ? -10.898 51.156 21.516 1 92.81 483 GLU B O 1
ATOM 7822 N N . PHE B 1 484 ? -10.656 49.719 19.828 1 92.25 484 PHE B N 1
ATOM 7823 C CA . PHE B 1 484 ? -11.688 50.406 19.062 1 92.25 484 PHE B CA 1
ATOM 7824 C C . PHE B 1 484 ? -13.055 50.25 19.719 1 92.25 484 PHE B C 1
ATOM 7826 O O . PHE B 1 484 ? -13.828 51.188 19.797 1 92.25 484 PHE B O 1
ATOM 7833 N N . LEU B 1 485 ? -13.328 49.094 20.172 1 92.62 485 LEU B N 1
ATOM 7834 C CA . LEU B 1 485 ? -14.602 48.844 20.828 1 92.62 485 LEU B CA 1
ATOM 7835 C C . LEU B 1 485 ? -14.711 49.625 22.125 1 92.62 485 LEU B C 1
ATOM 7837 O O . LEU B 1 485 ? -15.781 50.156 22.438 1 92.62 485 LEU B O 1
ATOM 7841 N N . ASP B 1 486 ? -13.602 49.688 22.844 1 91.19 486 ASP B N 1
ATOM 7842 C CA . ASP B 1 486 ? -13.539 50.469 24.062 1 91.19 486 ASP B CA 1
ATOM 7843 C C . ASP B 1 486 ? -13.797 51.969 23.766 1 91.19 486 ASP B C 1
ATOM 7845 O O . ASP B 1 486 ? -14.57 52.594 24.469 1 91.19 486 ASP B O 1
ATOM 7849 N N . TYR B 1 487 ? -13.164 52.5 22.719 1 89.88 487 TYR B N 1
ATOM 7850 C CA . TYR B 1 487 ? -13.367 53.906 22.297 1 89.88 487 TYR B CA 1
ATOM 7851 C C . TYR B 1 487 ? -14.82 54.156 21.922 1 89.88 487 TYR B C 1
ATOM 7853 O O . TYR B 1 487 ? -15.414 55.156 22.344 1 89.88 487 TYR B O 1
ATOM 7861 N N . LEU B 1 488 ? -15.406 53.25 21.188 1 90.62 488 LEU B N 1
ATOM 7862 C CA . LEU B 1 488 ? -16.797 53.406 20.766 1 90.62 488 LEU B CA 1
ATOM 7863 C C . LEU B 1 488 ? -17.734 53.344 21.953 1 90.62 488 LEU B C 1
ATOM 7865 O O . LEU B 1 488 ? -18.75 54.062 21.984 1 90.62 488 LEU B O 1
ATOM 7869 N N . ALA B 1 489 ? -17.422 52.5 22.891 1 90.19 489 ALA B N 1
ATOM 7870 C CA . ALA B 1 489 ? -18.234 52.406 24.094 1 90.19 489 ALA B CA 1
ATOM 7871 C C . ALA B 1 489 ? -18.203 53.719 24.891 1 90.19 489 ALA B C 1
ATOM 7873 O O . ALA B 1 489 ? -19.234 54.219 25.312 1 90.19 489 ALA B O 1
ATOM 7874 N N . VAL B 1 490 ? -16.969 54.312 25.062 1 87 490 VAL B N 1
ATOM 7875 C CA . VAL B 1 490 ? -16.812 55.562 25.797 1 87 490 VAL B CA 1
ATOM 7876 C C . VAL B 1 490 ? -17.469 56.719 25.016 1 87 490 VAL B C 1
ATOM 7878 O O . VAL B 1 490 ? -18.125 57.594 25.594 1 87 490 VAL B O 1
ATOM 7881 N N . TYR B 1 491 ? -17.344 56.625 23.734 1 86.44 491 TYR B N 1
ATOM 7882 C CA . TYR B 1 491 ? -17.938 57.625 22.875 1 86.44 491 TYR B CA 1
ATOM 7883 C C . TYR B 1 491 ? -19.453 57.625 23 1 86.44 491 TYR B C 1
ATOM 7885 O O . TYR B 1 491 ? -20.078 58.656 23.109 1 86.44 491 TYR B O 1
ATOM 7893 N N . HIS B 1 492 ? -20.062 56.562 23.078 1 85.94 492 HIS B N 1
ATOM 7894 C CA . HIS B 1 492 ? -21.516 56.438 23.172 1 85.94 492 HIS B CA 1
ATOM 7895 C C . HIS B 1 492 ? -22 56.781 24.578 1 85.94 492 HIS B C 1
ATOM 7897 O O . HIS B 1 492 ? -23.078 57.375 24.734 1 85.94 492 HIS B O 1
ATOM 7903 N N . MET B 1 493 ? -21.25 56.344 25.531 1 83.56 493 MET B N 1
ATOM 7904 C CA . MET B 1 493 ? -21.625 56.656 26.906 1 83.56 493 MET B CA 1
ATOM 7905 C C . MET B 1 493 ? -21.594 58.156 27.141 1 83.56 493 MET B C 1
ATOM 7907 O O . MET B 1 493 ? -22.469 58.719 27.844 1 83.56 493 MET B O 1
ATOM 7911 N N . MET B 1 494 ? -20.547 58.781 26.547 1 82.31 494 MET B N 1
ATOM 7912 C CA . MET B 1 494 ? -20.484 60.25 26.641 1 82.31 494 MET B CA 1
ATOM 7913 C C . MET B 1 494 ? -21.656 60.906 25.922 1 82.31 494 MET B C 1
ATOM 7915 O O . MET B 1 494 ? -22.219 61.875 26.406 1 82.31 494 MET B O 1
ATOM 7919 N N . GLY B 1 495 ? -22.078 60.281 24.891 1 76.5 495 GLY B N 1
ATOM 7920 C CA . GLY B 1 495 ? -23.25 60.781 24.188 1 76.5 495 GLY B CA 1
ATOM 7921 C C . GLY B 1 495 ? -24.531 60.562 24.953 1 76.5 495 GLY B C 1
ATOM 7922 O O . GLY B 1 495 ? -25.391 61.469 25.016 1 76.5 495 GLY B O 1
ATOM 7923 N N . LEU B 1 496 ? -24.656 59.562 25.609 1 78.69 496 LEU B N 1
ATOM 7924 C CA . LEU B 1 496 ? -25.844 59.281 26.391 1 78.69 496 LEU B CA 1
ATOM 7925 C C . LEU B 1 496 ? -25.906 60.156 27.625 1 78.69 496 LEU B C 1
ATOM 7927 O O . LEU B 1 496 ? -26.984 60.625 28.016 1 78.69 496 LEU B O 1
ATOM 7931 N N . ALA B 1 497 ? -24.766 60.344 28.219 1 76.31 497 ALA B N 1
ATOM 7932 C CA . ALA B 1 497 ? -24.719 61.25 29.375 1 76.31 497 ALA B CA 1
ATOM 7933 C C . ALA B 1 497 ? -25.141 62.656 29 1 76.31 497 ALA B C 1
ATOM 7935 O O . ALA B 1 497 ? -25.828 63.344 29.766 1 76.31 497 ALA B O 1
ATOM 7936 N N . LEU B 1 498 ? -24.812 63.062 27.828 1 73.31 498 LEU B N 1
ATOM 7937 C CA . LEU B 1 498 ? -25.188 64.375 27.297 1 73.31 498 LEU B CA 1
ATOM 7938 C C . LEU B 1 498 ? -26.688 64.438 27.031 1 73.31 498 LEU B C 1
ATOM 7940 O O . LEU B 1 498 ? -27.328 65.438 27.344 1 73.31 498 LEU B O 1
ATOM 7944 N N . LEU B 1 499 ? -27.109 63.469 26.469 1 69.56 499 LEU B N 1
ATOM 7945 C CA . LEU B 1 499 ? -28.547 63.406 26.188 1 69.56 499 LEU B CA 1
ATOM 7946 C C . LEU B 1 499 ? -29.344 63.438 27.484 1 69.56 499 LEU B C 1
ATOM 7948 O O . LEU B 1 499 ? -30.375 64.125 27.562 1 69.56 499 LEU B O 1
ATOM 7952 N N . LYS B 1 500 ? -28.859 62.812 28.438 1 71.75 500 LYS B N 1
ATOM 7953 C CA . LYS B 1 500 ? -29.531 62.844 29.734 1 71.75 500 LYS B CA 1
ATOM 7954 C C . LYS B 1 500 ? -29.453 64.188 30.375 1 71.75 500 LYS B C 1
ATOM 7956 O O . LYS B 1 500 ? -30.438 64.688 30.953 1 71.75 500 LYS B O 1
ATOM 7961 N N . LYS B 1 501 ? -28.312 64.812 30.266 1 70.56 501 LYS B N 1
ATOM 7962 C CA . LYS B 1 501 ? -28.156 66.188 30.844 1 70.56 501 LYS B CA 1
ATOM 7963 C C . LYS B 1 501 ? -29.016 67.188 30.094 1 70.56 501 LYS B C 1
ATOM 7965 O O . LYS B 1 501 ? -29.625 68.062 30.703 1 70.56 501 LYS B O 1
ATOM 7970 N N . CYS B 1 502 ? -29.031 67 28.844 1 65.25 502 CYS B N 1
ATOM 7971 C CA . CYS B 1 502 ? -29.859 67.875 28.047 1 65.25 502 CYS B CA 1
ATOM 7972 C C . CYS B 1 502 ? -31.344 67.625 28.328 1 65.25 502 CYS B C 1
ATOM 7974 O O . CYS B 1 502 ? -32.125 68.562 28.422 1 65.25 502 CYS B O 1
ATOM 7976 N N . TYR B 1 503 ? -31.75 66.5 28.453 1 63.06 503 TYR B N 1
ATOM 7977 C CA . TYR B 1 503 ? -33.125 66.188 28.781 1 63.06 503 TYR B CA 1
ATOM 7978 C C . TYR B 1 503 ? -33.5 66.688 30.156 1 63.06 503 TYR B C 1
ATOM 7980 O O . TYR B 1 503 ? -34.594 67.312 30.328 1 63.06 503 TYR B O 1
ATOM 7988 N N . HIS B 1 504 ? -32.625 66.625 31.094 1 64.69 504 HIS B N 1
ATOM 7989 C CA . HIS B 1 504 ? -32.906 67.062 32.438 1 64.69 504 HIS B CA 1
ATOM 7990 C C . HIS B 1 504 ? -33 68.625 32.469 1 64.69 504 HIS B C 1
ATOM 7992 O O . HIS B 1 504 ? -33.781 69.188 33.219 1 64.69 504 HIS B O 1
ATOM 7998 N N . ARG B 1 505 ? -32.188 69.25 31.719 1 62.72 505 ARG B N 1
ATOM 7999 C CA . ARG B 1 505 ? -32.188 70.688 31.688 1 62.72 505 ARG B CA 1
ATOM 8000 C C . ARG B 1 505 ? -33.469 71.188 31.016 1 62.72 505 ARG B C 1
ATOM 8002 O O . ARG B 1 505 ? -34.031 72.188 31.438 1 62.72 505 ARG B O 1
ATOM 8009 N N . HIS B 1 506 ? -33.812 70.688 30.016 1 58.16 506 HIS B N 1
ATOM 8010 C CA . HIS B 1 506 ? -35 71.125 29.281 1 58.16 506 HIS B CA 1
ATOM 8011 C C . HIS B 1 506 ? -36.281 70.812 30.031 1 58.16 506 HIS B C 1
ATOM 8013 O O . HIS B 1 506 ? -37.188 71.625 30.094 1 58.16 506 HIS B O 1
ATOM 8019 N N . PHE B 1 507 ? -36.438 69.688 30.516 1 58.59 507 PHE B N 1
ATOM 8020 C CA . PHE B 1 507 ? -37.719 69.312 31.141 1 58.59 507 PHE B CA 1
ATOM 8021 C C . PHE B 1 507 ? -37.688 69.562 32.625 1 58.59 507 PHE B C 1
ATOM 8023 O O . PHE B 1 507 ? -38.719 69.562 33.312 1 58.59 507 PHE B O 1
ATOM 8030 N N . GLY B 1 508 ? -36.594 69.812 33.25 1 53.78 508 GLY B N 1
ATOM 8031 C CA . GLY B 1 508 ? -36.562 70.062 34.688 1 53.78 508 GLY B CA 1
ATOM 8032 C C . GLY B 1 508 ? -36.875 71.5 35 1 53.78 508 GLY B C 1
ATOM 8033 O O . GLY B 1 508 ? -37.031 71.875 36.156 1 53.78 508 GLY B O 1
ATOM 8034 N N . LYS B 1 509 ? -36.656 72.562 34.25 1 52.44 509 LYS B N 1
ATOM 8035 C CA . LYS B 1 509 ? -37.094 73.938 34.562 1 52.44 509 LYS B CA 1
ATOM 8036 C C . LYS B 1 509 ? -38.625 74 34.594 1 52.44 509 LYS B C 1
ATOM 8038 O O . LYS B 1 509 ? -39.188 75.062 34.906 1 52.44 509 LYS B O 1
ATOM 8043 N N . ARG B 1 510 ? -39.344 73.125 34.062 1 46.53 510 ARG B N 1
ATOM 8044 C CA . ARG B 1 510 ? -40.781 73.375 34.125 1 46.53 510 ARG B CA 1
ATOM 8045 C C . ARG B 1 510 ? -41.344 73 35.5 1 46.53 510 ARG B C 1
ATOM 8047 O O . ARG B 1 510 ? -42.562 73.125 35.719 1 46.53 510 ARG B O 1
ATOM 8054 N N . ARG B 1 511 ? -40.594 72.438 36.469 1 36.5 511 ARG B N 1
ATOM 8055 C CA . ARG B 1 511 ? -41.312 72.5 37.719 1 36.5 511 ARG B CA 1
ATOM 8056 C C . ARG B 1 511 ? -40.969 73.812 38.469 1 36.5 511 ARG B C 1
ATOM 8058 O O . ARG B 1 511 ? -39.812 74.25 38.5 1 36.5 511 ARG B O 1
#

InterPro domains:
  IPR001873 Epithelial sodium channel [PF00858] (69-487)
  IPR001873 Epithelial sodium channel [PR01078] (91-108)
  IPR001873 Epithelial sodium channel [PR01078] (131-147)
  IPR001873 Epithelial sodium channel [PR01078] (257-275)
  IPR001873 Epithelial sodium channel [PR01078] (282-300)
  IPR001873 Epithelial sodium channel [PR01078] (341-352)
  IPR001873 Epithelial sodium channel [PR01078] (433-453)
  IPR001873 Epithelial sodium channel [PR01078] (453-467)
  IPR001873 Epithelial sodium channel [PR01078] (467-483)
  IPR001873 Epithelial sodium channel [PTHR11690] (61-493)

Nearest PDB structures (foldseek):
  6x9h-assembly1_B  TM=8.566E-01  e=3.109E-38  Gallus gallus
  6l6p-assembly1_A  TM=8.404E-01  e=1.191E-37  Homo sapiens
  6l6p-assembly1_B  TM=8.393E-01  e=1.123E-37  Homo sapiens
  6l6p-assembly1_C  TM=8.315E-01  e=8.668E-37  Homo sapiens
  3s3w-assembly1_A  TM=7.687E-01  e=8.238E-35  Gallus gallus

Foldseek 3Di:
DDPPPPVVPPDPDDDCCVVPDPPPVVCPCPVCPVPPPPPDDVVVVVVVCCVPPLVVVLVVVLLVLVLVLQCPFLWPLSPQLSPPVDDPVSNVVSVVQLVVLVVLLVVVLVVLVVVAVQQEWDKDKDKDFDQKDFFFKKKKAWLFFFFQCLCVVVVNNVCLVVCQCLSQVPPPPPVPPPPVSLVPRDDDPDDLVVCCVRTGDQQQQWWDFKDAAPPDTDGSVQWDWAQESNHIITMGQAAAFQDPPPGDDTDMFRDADLNNGMKTKTFSPCVRGSDGHPRDGWMKMDGDHNNAADYPVDPDIDTFAFQKEKEKAKAKEKEADDDPPHPLNADFDDQDFGGGDALRLQVLSQLQVLLCVFLVAGDRNSPGDPTHHDDPSSCVPGSCVSRPPRDRDHGHHRIDMDMDIDIDIDGPDDPVCQVVVCVVVVHHSVSNRRTMTMYGYGHNHSMYMYMYIRRPAHPVNSVVSSQVSCCVSTVDDPVSVVSVVVSVVVSVVSVVVSVVVVVCVVPVVVD/DCPDCPVVPPDPPDDPVVPPPPPPPPPPPPVCPVPVPPPPPVVVVVVVVCPDPLVVVLVVVLLVLVLVLQCPFLWPLSPQLSPPVDDPVSNVVSVVQLVVLVVQLVVVLVVLVVVAVQQEWDKDKDKDFDQKDFFFKKKKAWLFFWFQCLCVVVVNNLCLVVCACLSQVPPPPPVPPPPVSLVPRDDDPDDLVVCCVRTGDQQQQWWDFKDAAPPDTDGSVQWDWAQESNHIIIMGQAAAFQDPPPGDDTDMFRDADLNRGMKTKTFSPVVGGSDGHPRDGWMKMDGDHNNAADYPVDPDIDTFFFQKEKEKAKAKEKEADDDPPHPLNADFDDADFGGGDALRLQVLSLLQVLLCVFLVAGDRNSPGDPTHHDDPSSCVVGSCVSRPPRDRDHGHHRIDMDMDIDIDIDGPDDPVCQVVVCVVVVHHSVSNRHTITMYGYGHNGSMYMYMYIRRPAHPVNSVVSSVVSCCVSTVDDPVSVVSVVVSVVVSVVSVVVSVVVVVCVVPVVVD

Organism: Patiria miniata (NCBI:txid46514)

Secondary structure (DSSP, 8-state):
----------------------------------------SHHHHHHHHHT-HHHHHHHHHHHHHHHHHHHH-SSTTHHHHH-TTS-HHHHHHHHHHHHHHHHHHHHHHHHHHHHHHT--EEEEEEEEE-S-EEPPEEEEEES--BBHHHHHHTT-GGGHHHHHHHHS-----TTTS-HHHHHT-------HHHHHHHHB--HHHHEEEEEETTTEE--GGGEEEEEETTEEEEEES---SSSTT-SPPPPEE---SGGGSEEEEEE--GGGB---GGG-BSEEEEEE-TTS---TTSS-EEEE-TTEEEEEEEEEEEEE---TTSTT--B----SS-SS--HHHHHHHHHHHHHHHHHSSB-TT----SSPBPPHHHHHHHHHHHHTT-----PPBSEEEEEEE--EEEESS-GGGHHHHHHHHT--HHHHHHHEEEEEEEEEEEEEEEEEEEESS-HHHHHHHHHHHHHHHT---HHHHHHHHHHHHHHHHHHHHHHHHHHHHHHHTT-/---------------------------------------STHHHHHHHHHTSHHHHHHHHHHHHHHHHHHHH-SSTTHHHHH-TTS-HHHHHHHHHHHHHHHHHHHHHHHHHHHHHHT--EEEEEEEEE-S-EEPPEEEEEES--B-HHHHHHTT-GGGHHHHHHHHH-----TTTS-HHHHHT-------HHHHHHHHB--HHHHEEEEEETTTEE--GGGEEEEEETTEEEEEES---SSSTT-SPPPPEE---SGGGSEEEEEE--GGG----GGG--SEEEEEE-TTS---TTSS-EEEE-TTEEEEEEEEEEEEE---TTSTT--B----SS-SS--HHHHHHHHHHHHHHHHHSSB-TT----SSPBPPHHHHHHHHHHHHTT-----PPBSEEEEEEE--EEEESS-GGGHHHHHHHHT--HHHHHHHEEEEEEEEEEEEEEEEEEEESS-HHHHHHHHHHHHHHHT---HHHHHHHHHHHHHHHHHHHHHHHHHHHHHHHTT-

Sequence (1022 aa):
MGKSSVRVQALSNGGADDPTRSFGESVFAITDNSSSTSGLNDGTERREIADDPVCQEVKEKRKLLFREFASDTSLHGIKYVTNPKHHKFRRFVWLILVLVAFIGFIVTTVDHLQKFLKYDTSTSLTYITQPNQTLPAITICNYNAFKKSAVINSGWESIIPVLLPYVTKASIPQSQVDVDVYENITLPDWDVNETNERWGHRIEDMLLECQWKQGYNCGPQDFKMVWTDLGPCYTFNGGNVSQAGADASPYVVNGTTSEEGLRIRLNLEQYDYLATPYDTAGFKILIHNRYDVATFVNPGIIQAAPGFNTFIPLTKTIIKGKKSPYVTNCTDGGLKYFATYTPNTCLIECLTDAAFEECGCFLPWTSGGDGEVCDFETAASCSFNALVGVDCPCNMPCLEEQYKTRVSMTATPAQYAIPTLCDKYNMTQEEIRNNIVDLYIYFEDMRVTVIEHKGAYEFYDLTSDVGGEIGLLLGASVLTLFEFLDYLAVYHMMGLALLKKCYHRHFGKRRMGKSSVRVQALSNGGADDPTRSFGESVFAITDNSSSTSGLNDGTERREIADDPVCQEVKEKRKLLFREFASDTSLHGIKYVTNPKHHKFRRFVWLILVLVAFIGFIVTTVDHLQKFLKYDTSTSLTYITQPNQTLPAITICNYNAFKKSAVINSGWESIIPVLLPYVTKASIPQSQVDVDVYENITLPDWDVNETNERWGHRIEDMLLECQWKQGYNCGPQDFKMVWTDLGPCYTFNGGNVSQAGADASPYVVNGTTSEEGLRIRLNLEQYDYLATPYDTAGFKILIHNRYDVATFVNPGIIQAAPGFNTFIPLTKTIIKGKKSPYVTNCTDGGLKYFATYTPNTCLIECLTDAAFEECGCFLPWTSGGDGEVCDFETAASCSFNALVGVDCPCNMPCLEEQYKTRVSMTATPAQYAIPTLCDKYNMTQEEIRNNIVDLYIYFEDMRVTVIEHKGAYEFYDLTSDVGGEIGLLLGASVLTLFEFLDYLAVYHMMGLALLKKCYHRHFGKRR

Solvent-accessible surface area (backbone atoms only — not comparable to full-atom values): 55118 Å² total; per-residue (Å²): 138,85,75,82,71,79,66,77,73,78,77,76,72,82,77,76,67,70,67,74,75,74,71,72,71,71,70,71,67,67,70,72,72,71,66,79,69,77,78,61,68,55,67,58,50,51,50,47,48,58,63,27,68,66,45,46,51,47,53,50,49,48,52,49,49,50,52,53,45,41,63,64,47,61,46,54,52,44,41,56,39,69,39,80,89,51,54,68,65,59,18,49,53,38,44,52,52,47,49,51,27,50,50,50,39,51,55,53,44,50,51,49,49,52,57,42,72,59,26,47,54,31,53,44,82,47,78,45,78,42,73,67,40,73,57,58,12,40,32,43,27,50,48,42,45,41,28,35,61,41,35,44,73,69,71,42,55,82,46,48,74,67,44,42,46,66,48,28,67,46,58,57,56,75,80,69,53,53,64,71,61,59,72,75,56,84,72,80,93,59,53,74,69,54,43,38,73,59,24,31,76,45,56,74,73,25,50,75,43,36,33,39,36,89,77,44,74,50,54,58,84,57,41,41,79,42,52,25,87,72,34,67,25,35,25,34,52,58,44,42,34,57,48,71,86,79,45,80,82,74,55,71,31,74,51,46,45,72,62,41,16,40,37,38,33,34,42,62,55,57,93,32,50,64,54,26,42,86,34,39,34,38,36,40,33,37,61,42,56,32,45,49,74,76,48,79,60,48,55,64,67,38,42,40,26,40,22,23,36,37,39,35,41,31,38,47,34,39,38,34,43,34,47,74,78,30,73,64,39,20,44,78,55,90,56,90,44,39,51,47,54,38,47,62,45,45,39,45,50,46,49,39,52,37,28,28,71,67,63,70,25,31,48,72,48,45,78,51,69,97,61,58,63,41,50,69,66,55,40,67,70,38,42,59,73,31,51,59,86,66,82,63,93,57,53,50,30,31,69,36,79,44,72,48,72,51,69,49,76,44,77,32,74,51,79,88,48,43,67,59,50,25,63,72,67,70,40,52,73,68,48,45,40,62,17,31,30,33,42,35,42,21,32,62,46,56,47,32,40,36,40,37,50,36,79,60,52,50,72,71,53,47,54,49,37,46,49,2,32,35,11,23,37,37,33,38,55,77,63,43,55,50,51,51,52,51,50,52,50,53,53,50,49,54,49,48,53,46,52,49,51,51,48,45,58,66,60,52,70,76,108,136,75,78,74,79,75,68,77,73,76,74,75,80,70,76,77,71,70,74,73,73,74,72,73,74,74,72,71,71,70,71,74,74,70,70,78,68,82,65,66,68,60,58,57,52,52,51,48,52,57,64,30,68,68,48,47,50,49,53,50,50,50,53,50,48,51,53,52,44,41,64,65,49,60,47,57,56,46,43,56,39,69,37,78,89,51,53,69,67,60,20,50,54,37,46,50,51,47,49,52,30,49,51,50,42,53,54,52,46,51,53,50,50,51,58,42,71,60,25,49,64,38,58,27,73,46,79,44,79,42,70,66,41,72,56,57,13,39,33,44,26,49,52,43,42,43,31,36,59,40,34,45,73,69,70,43,54,81,46,47,74,66,45,42,46,67,48,25,68,48,76,59,55,76,81,69,58,53,62,69,64,60,72,74,57,84,70,78,94,60,52,74,67,53,42,40,72,58,23,31,76,44,55,75,72,23,50,74,44,35,34,37,36,71,79,41,74,50,54,57,83,57,41,42,80,41,52,26,88,71,35,66,26,36,26,34,53,56,45,43,35,56,45,73,83,80,45,77,82,72,53,69,31,73,51,36,33,73,60,42,16,40,38,40,32,32,42,63,56,61,93,32,53,63,56,29,42,90,75,52,74,42,36,41,34,39,61,42,57,31,45,50,71,75,49,88,84,48,76,63,68,41,75,44,49,42,24,24,34,38,39,37,39,32,38,47,36,37,38,35,43,34,47,75,77,29,73,63,36,19,43,78,54,90,56,91,42,40,51,47,53,37,48,62,45,46,38,46,49,48,47,40,51,38,28,30,71,66,62,71,27,32,47,72,50,46,77,52,67,96,61,60,61,41,48,65,68,54,41,66,70,37,43,59,70,29,52,59,87,67,82,62,92,56,55,49,31,30,69,36,78,43,73,46,72,52,68,30,34,24,29,27,67,19,77,83,44,42,66,60,48,22,64,74,68,73,38,52,73,67,51,44,39,63,17,32,28,33,40,37,40,21,34,30,44,57,47,31,39,35,38,38,49,37,76,62,54,51,71,70,52,46,51,12,50,48,8,38,42,35,34,71,52,38,45,27,24,56,50,40,55,50,51,50,51,51,50,52,50,52,52,48,50,54,50,49,53,45,50,50,52,51,49,49,57,66,63,52,68,76,108

pLDDT: mean 78.95, std 21.56, range [16.36, 97.88]

Radius of gyration: 42.96 Å; Cα contacts (8 Å, |Δi|>4): 1712; chains: 2; bounding box: 86×119×107 Å